Protein AF-0000000085007722 (afdb_homodimer)

Structure (mmCIF, N/CA/C/O backbone):
data_AF-0000000085007722-model_v1
#
loop_
_entity.id
_entity.type
_entity.pdbx_description
1 polymer 'Ankyrin repeat-containing domain protein'
#
loop_
_atom_site.group_PDB
_atom_site.id
_atom_site.type_symbol
_atom_site.label_atom_id
_atom_site.label_alt_id
_atom_site.label_comp_id
_atom_site.label_asym_id
_atom_site.label_entity_id
_atom_site.label_seq_id
_atom_site.pdbx_PDB_ins_code
_atom_site.Cartn_x
_atom_site.Cartn_y
_atom_site.Cartn_z
_atom_site.occupancy
_atom_site.B_iso_or_equiv
_atom_site.auth_seq_id
_atom_site.auth_comp_id
_atom_site.auth_asym_id
_atom_site.auth_atom_id
_atom_site.pdbx_PDB_model_num
ATOM 1 N N . MET A 1 1 ? -13.836 2.051 9.312 1 78.31 1 MET A N 1
ATOM 2 C CA . MET A 1 1 ? -14 0.935 10.242 1 78.31 1 MET A CA 1
ATOM 3 C C . MET A 1 1 ? -15.312 0.199 9.984 1 78.31 1 MET A C 1
ATOM 5 O O . MET A 1 1 ? -16.391 0.807 10 1 78.31 1 MET A O 1
ATOM 9 N N . GLU A 1 2 ? -15.094 -1.073 9.594 1 72 2 GLU A N 1
ATOM 10 C CA . GLU A 1 2 ? -16.281 -1.887 9.328 1 72 2 GLU A CA 1
ATOM 11 C C . GLU A 1 2 ? -16.984 -2.275 10.617 1 72 2 GLU A C 1
ATOM 13 O O . GLU A 1 2 ? -16.328 -2.518 11.641 1 72 2 GLU A O 1
ATOM 18 N N . GLU A 1 3 ? -18.312 -2.26 10.523 1 68.81 3 GLU A N 1
ATOM 19 C CA . GLU A 1 3 ? -19.109 -2.621 11.695 1 68.81 3 GLU A CA 1
ATOM 20 C C . GLU A 1 3 ? -18.75 -4.012 12.203 1 68.81 3 GLU A C 1
ATOM 22 O O . GLU A 1 3 ? -18.625 -4.953 11.414 1 68.81 3 GLU A O 1
ATOM 27 N N . GLY A 1 4 ? -18.516 -4.094 13.43 1 68 4 GLY A N 1
ATOM 28 C CA . GLY A 1 4 ? -18.266 -5.383 14.062 1 68 4 GLY A CA 1
ATOM 29 C C . GLY A 1 4 ? -16.812 -5.828 13.953 1 68 4 GLY A C 1
ATOM 30 O O . GLY A 1 4 ? -16.438 -6.875 14.477 1 68 4 GLY A O 1
ATOM 31 N N . LYS A 1 5 ? -16.078 -4.969 13.297 1 71.5 5 LYS A N 1
ATOM 32 C CA . LYS A 1 5 ? -14.672 -5.332 13.164 1 71.5 5 LYS A CA 1
ATOM 33 C C . LYS A 1 5 ? -13.797 -4.516 14.109 1 71.5 5 LYS A C 1
ATOM 35 O O . LYS A 1 5 ? -14.133 -3.383 14.453 1 71.5 5 LYS A O 1
ATOM 40 N N . THR A 1 6 ? -12.742 -5.121 14.57 1 72.5 6 THR A N 1
ATOM 41 C CA . THR A 1 6 ? -11.859 -4.457 15.523 1 72.5 6 THR A CA 1
ATOM 42 C C . THR A 1 6 ? -10.656 -3.84 14.82 1 72.5 6 THR A C 1
ATOM 44 O O . THR A 1 6 ? -9.969 -2.988 15.383 1 72.5 6 THR A O 1
ATOM 47 N N . GLU A 1 7 ? -10.516 -4.227 13.602 1 79.75 7 GLU A N 1
ATOM 48 C CA . GLU A 1 7 ? -9.336 -3.744 12.883 1 79.75 7 GLU A CA 1
ATOM 49 C C . GLU A 1 7 ? -9.734 -2.803 11.75 1 79.75 7 GLU A C 1
ATOM 51 O O . GLU A 1 7 ? -10.711 -3.051 11.039 1 79.75 7 GLU A O 1
ATOM 56 N N . PRO A 1 8 ? -9.016 -1.679 11.719 1 88.12 8 PRO A N 1
ATOM 57 C CA . PRO A 1 8 ? -9.289 -0.782 10.594 1 88.12 8 PRO A CA 1
ATOM 58 C C . PRO A 1 8 ? -8.875 -1.382 9.25 1 88.12 8 PRO A C 1
ATOM 60 O O . PRO A 1 8 ? -7.953 -2.195 9.188 1 88.12 8 PRO A O 1
ATOM 63 N N . ARG A 1 9 ? -9.625 -0.993 8.273 1 85.88 9 ARG A N 1
ATOM 64 C CA . ARG A 1 9 ? -9.32 -1.462 6.922 1 85.88 9 ARG A CA 1
ATOM 65 C C . ARG A 1 9 ? -9.164 -0.291 5.957 1 85.88 9 ARG A C 1
ATOM 67 O O . ARG A 1 9 ? -9.938 0.667 6.004 1 85.88 9 ARG A O 1
ATOM 74 N N . VAL A 1 10 ? -8.188 -0.376 5.168 1 88.75 10 VAL A N 1
ATOM 75 C CA . VAL A 1 10 ? -7.988 0.615 4.117 1 88.75 10 VAL A CA 1
ATOM 76 C C . VAL A 1 10 ? -8.836 0.249 2.898 1 88.75 10 VAL A C 1
ATOM 78 O O . VAL A 1 10 ? -8.812 -0.898 2.445 1 88.75 10 VAL A O 1
ATOM 81 N N . VAL A 1 11 ? -9.578 1.154 2.422 1 90.25 11 VAL A N 1
ATOM 82 C CA . VAL A 1 11 ? -10.422 0.914 1.251 1 90.25 11 VAL A CA 1
ATOM 83 C C . VAL A 1 11 ? -9.609 1.146 -0.022 1 90.25 11 VAL A C 1
ATOM 85 O O . VAL A 1 11 ? -8.977 2.193 -0.181 1 90.25 11 VAL A O 1
ATOM 88 N N . ILE A 1 12 ? -9.648 0.082 -0.866 1 89.69 12 ILE A N 1
ATOM 89 C CA . ILE A 1 12 ? -8.914 0.124 -2.129 1 89.69 12 ILE A CA 1
ATOM 90 C C . ILE A 1 12 ? -9.812 0.708 -3.221 1 89.69 12 ILE A C 1
ATOM 92 O O . ILE A 1 12 ? -11 0.396 -3.289 1 89.69 12 ILE A O 1
ATOM 96 N N . HIS A 1 13 ? -9.203 1.606 -4.004 1 88.19 13 HIS A N 1
ATOM 97 C CA . HIS A 1 13 ? -9.945 2.164 -5.129 1 88.19 13 HIS A CA 1
ATOM 98 C C . HIS A 1 13 ? -9.117 2.135 -6.406 1 88.19 13 HIS A C 1
ATOM 100 O O . HIS A 1 13 ? -7.91 1.89 -6.363 1 88.19 13 HIS A O 1
ATOM 106 N N . ASP A 1 14 ? -9.758 2.287 -7.547 1 87.25 14 ASP A N 1
ATOM 107 C CA . ASP A 1 14 ? -9.086 2.295 -8.844 1 87.25 14 ASP A CA 1
ATOM 108 C C . ASP A 1 14 ? -8.18 1.076 -9 1 87.25 14 ASP A C 1
ATOM 110 O O . ASP A 1 14 ? -8.586 -0.046 -8.688 1 87.25 14 ASP A O 1
ATOM 114 N N . TYR A 1 15 ? -7.043 1.247 -9.602 1 88.44 15 TYR A N 1
ATOM 115 C CA . TYR A 1 15 ? -6.145 0.115 -9.781 1 88.44 15 TYR A CA 1
ATOM 116 C C . TYR A 1 15 ? -5.273 -0.098 -8.555 1 88.44 15 TYR A C 1
ATOM 118 O O . TYR A 1 15 ? -4.109 0.306 -8.531 1 88.44 15 TYR A O 1
ATOM 126 N N . ASP A 1 16 ? -5.891 -0.654 -7.523 1 89.75 16 ASP A N 1
ATOM 127 C CA . ASP A 1 16 ? -5.211 -1.111 -6.312 1 89.75 16 ASP A CA 1
ATOM 128 C C . ASP A 1 16 ? -4.594 0.06 -5.555 1 89.75 16 ASP A C 1
ATOM 130 O O . ASP A 1 16 ? -3.529 -0.076 -4.949 1 89.75 16 ASP A O 1
ATOM 134 N N . LYS A 1 17 ? -5.293 1.211 -5.633 1 89.56 17 LYS A N 1
ATOM 135 C CA . LYS A 1 17 ? -4.785 2.391 -4.938 1 89.56 17 LYS A CA 1
ATOM 136 C C . LYS A 1 17 ? -5.34 2.477 -3.52 1 89.56 17 LYS A C 1
ATOM 138 O O . LYS A 1 17 ? -6.504 2.145 -3.281 1 89.56 17 LYS A O 1
ATOM 143 N N . ARG A 1 18 ? -4.473 3.029 -2.668 1 90.44 18 ARG A N 1
ATOM 144 C CA . ARG A 1 18 ? -4.848 3.193 -1.268 1 90.44 18 ARG A CA 1
ATOM 145 C C . ARG A 1 18 ? -4.945 4.668 -0.897 1 90.44 18 ARG A C 1
ATOM 147 O O . ARG A 1 18 ? -5.516 5.02 0.139 1 90.44 18 ARG A O 1
ATOM 154 N N . THR A 1 19 ? -4.305 5.434 -1.707 1 91.25 19 THR A N 1
ATOM 155 C CA . THR A 1 19 ? -4.266 6.875 -1.495 1 91.25 19 THR A CA 1
ATOM 156 C C . THR A 1 19 ? -4.496 7.621 -2.807 1 91.25 19 THR A C 1
ATOM 158 O O . THR A 1 19 ? -4.516 7.012 -3.877 1 91.25 19 THR A O 1
ATOM 161 N N . PHE A 1 20 ? -4.75 8.844 -2.742 1 90.94 20 PHE A N 1
ATOM 162 C CA . PHE A 1 20 ? -4.754 9.727 -3.898 1 90.94 20 PHE A CA 1
ATOM 163 C C . PHE A 1 20 ? -4.164 11.086 -3.535 1 90.94 20 PHE A C 1
ATOM 165 O O . PHE A 1 20 ? -4.215 11.5 -2.377 1 90.94 20 PHE A O 1
ATOM 172 N N . PRO A 1 21 ? -3.584 11.727 -4.477 1 89.56 21 PRO A N 1
ATOM 173 C CA . PRO A 1 21 ? -2.914 12.992 -4.18 1 89.56 21 PRO A CA 1
ATOM 174 C C . PRO A 1 21 ? -3.896 14.125 -3.889 1 89.56 21 PRO A C 1
ATOM 176 O O . PRO A 1 21 ? -5.016 14.125 -4.406 1 89.56 21 PRO A O 1
ATOM 179 N N . SER A 1 22 ? -3.463 15.016 -3.076 1 91.88 22 SER A N 1
ATOM 180 C CA . SER A 1 22 ? -4.258 16.203 -2.785 1 91.88 22 SER A CA 1
ATOM 181 C C . SER A 1 22 ? -4.09 17.266 -3.871 1 91.88 22 SER A C 1
ATOM 183 O O . SER A 1 22 ? -3.607 18.359 -3.604 1 91.88 22 SER A O 1
ATOM 185 N N . THR A 1 23 ? -4.516 16.891 -5.055 1 91.88 23 THR A N 1
ATOM 186 C CA . THR A 1 23 ? -4.336 17.766 -6.207 1 91.88 23 THR A CA 1
ATOM 187 C C . THR A 1 23 ? -5.637 17.906 -6.992 1 91.88 23 THR A C 1
ATOM 189 O O . THR A 1 23 ? -6.574 17.125 -6.793 1 91.88 23 THR A O 1
ATOM 192 N N . PHE A 1 24 ? -5.637 18.938 -7.848 1 92.75 24 PHE A N 1
ATOM 193 C CA . PHE A 1 24 ? -6.789 19.234 -8.688 1 92.75 24 PHE A CA 1
ATOM 194 C C . PHE A 1 24 ? -6.348 19.641 -10.094 1 92.75 24 PHE A C 1
ATOM 196 O O . PHE A 1 24 ? -5.402 20.406 -10.25 1 92.75 24 PHE A O 1
ATOM 203 N N . SER A 1 25 ? -6.941 19.016 -11.062 1 89.88 25 SER A N 1
ATOM 204 C CA . SER A 1 25 ? -6.801 19.438 -12.453 1 89.88 25 SER A CA 1
ATOM 205 C C . SER A 1 25 ? -8.125 19.922 -13.016 1 89.88 25 SER A C 1
ATOM 207 O O . SER A 1 25 ? -9.102 19.172 -13.086 1 89.88 25 SER A O 1
ATOM 209 N N . ILE A 1 26 ? -8.133 21.188 -13.453 1 92.31 26 ILE A N 1
ATOM 210 C CA . ILE A 1 26 ? -9.375 21.797 -13.891 1 92.31 26 ILE A CA 1
ATOM 211 C C . ILE A 1 26 ? -9.25 22.234 -15.352 1 92.31 26 ILE A C 1
ATOM 213 O O . ILE A 1 26 ? -8.305 22.938 -15.719 1 92.31 26 ILE A O 1
ATOM 217 N N . ARG A 1 27 ? -10.078 21.797 -16.172 1 87.88 27 ARG A N 1
ATOM 218 C CA . ARG A 1 27 ? -10.211 22.203 -17.562 1 87.88 27 ARG A CA 1
ATOM 219 C C . ARG A 1 27 ? -11.648 22.578 -17.891 1 87.88 27 ARG A C 1
ATOM 221 O O . ARG A 1 27 ? -12.516 21.719 -17.984 1 87.88 27 ARG A O 1
ATOM 228 N N . GLY A 1 28 ? -11.82 23.812 -18.125 1 87.62 28 GLY A N 1
ATOM 229 C CA . GLY A 1 28 ? -13.195 24.266 -18.281 1 87.62 28 GLY A CA 1
ATOM 230 C C . GLY A 1 28 ? -14.047 24 -17.047 1 87.62 28 GLY A C 1
ATOM 231 O O . GLY A 1 28 ? -13.688 24.391 -15.938 1 87.62 28 GLY A O 1
ATOM 232 N N . ASP A 1 29 ? -15.086 23.172 -17.234 1 88 29 ASP A N 1
ATOM 233 C CA . ASP A 1 29 ? -15.992 22.875 -16.125 1 88 29 ASP A CA 1
ATOM 234 C C . ASP A 1 29 ? -15.727 21.484 -15.555 1 88 29 ASP A C 1
ATOM 236 O O . ASP A 1 29 ? -16.469 21.016 -14.68 1 88 29 ASP A O 1
ATOM 240 N N . ILE A 1 30 ? -14.695 20.953 -16.031 1 88.75 30 ILE A N 1
ATOM 241 C CA . ILE A 1 30 ? -14.383 19.594 -15.586 1 88.75 30 ILE A CA 1
ATOM 242 C C . ILE A 1 30 ? -13.305 19.625 -14.508 1 88.75 30 ILE A C 1
ATOM 244 O O . ILE A 1 30 ? -12.203 20.141 -14.734 1 88.75 30 ILE A O 1
ATOM 248 N N . TRP A 1 31 ? -13.711 19.125 -13.352 1 93.31 31 TRP A N 1
ATOM 249 C CA . TRP A 1 31 ? -12.797 19.078 -12.219 1 93.31 31 TRP A CA 1
ATOM 250 C C . TRP A 1 31 ? -12.344 17.656 -11.945 1 93.31 31 TRP A C 1
ATOM 252 O O . TRP A 1 31 ? -13.164 16.781 -11.625 1 93.31 31 TRP A O 1
ATOM 262 N N . LYS A 1 32 ? -11.062 17.391 -12.062 1 90.38 32 LYS A N 1
ATOM 263 C CA . LYS A 1 32 ? -10.477 16.125 -11.656 1 90.38 32 LYS A CA 1
ATOM 264 C C . LYS A 1 32 ? -9.805 16.234 -10.289 1 90.38 32 LYS A C 1
ATOM 266 O O . LYS A 1 32 ? -8.883 17.031 -10.109 1 90.38 32 LYS A O 1
ATOM 271 N N . VAL A 1 33 ? -10.273 15.484 -9.398 1 93.88 33 VAL A N 1
ATOM 272 C CA . VAL A 1 33 ? -9.828 15.594 -8.008 1 93.88 33 VAL A CA 1
ATOM 273 C C . VAL A 1 33 ? -8.969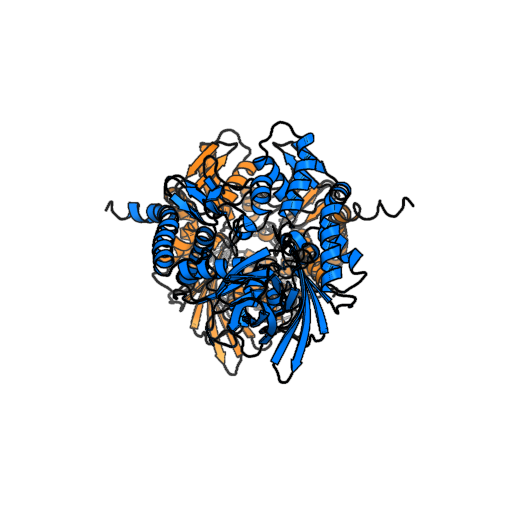 14.383 -7.652 1 93.88 33 VAL A C 1
ATOM 275 O O . VAL A 1 33 ? -9.445 13.25 -7.652 1 93.88 33 VAL A O 1
ATOM 278 N N . GLY A 1 34 ? -7.691 14.633 -7.336 1 91.5 34 GLY A N 1
ATOM 279 C CA . GLY A 1 34 ? -6.789 13.602 -6.852 1 91.5 34 GLY A CA 1
ATOM 280 C C . GLY A 1 34 ? -6.402 12.594 -7.922 1 91.5 34 GLY A C 1
ATOM 281 O O . GLY A 1 34 ? -6.129 11.43 -7.617 1 91.5 34 GLY A O 1
ATOM 282 N N . GLU A 1 35 ? -6.398 12.961 -9.125 1 84.38 35 GLU A N 1
ATOM 283 C CA . GLU A 1 35 ? -6.137 12.016 -10.211 1 84.38 35 GLU A CA 1
ATOM 284 C C . GLU A 1 35 ? -4.699 12.133 -10.711 1 84.38 35 GLU A C 1
ATOM 286 O O . GLU A 1 35 ? -4.121 11.156 -11.188 1 84.38 35 GLU A O 1
ATOM 291 N N . HIS A 1 36 ? -4.188 13.328 -10.617 1 77.56 36 HIS A N 1
ATOM 292 C CA . HIS A 1 36 ? -2.855 13.586 -11.148 1 77.56 36 HIS A CA 1
ATOM 293 C C . HIS A 1 36 ? -1.899 14.047 -10.055 1 77.56 36 HIS A C 1
ATOM 295 O O . HIS A 1 36 ? -2.314 14.711 -9.102 1 77.56 36 HIS A O 1
ATOM 301 N N . ASP A 1 37 ? -0.678 13.562 -10.273 1 74.25 37 ASP A N 1
ATOM 302 C CA . ASP A 1 37 ? 0.331 14.07 -9.344 1 74.25 37 ASP A CA 1
ATOM 303 C C . ASP A 1 37 ? 1.169 15.172 -9.992 1 74.25 37 ASP A C 1
ATOM 305 O O . ASP A 1 37 ? 0.987 15.484 -11.172 1 74.25 37 ASP A O 1
ATOM 309 N N . ILE A 1 38 ? 1.855 15.812 -9.18 1 65.06 38 ILE A N 1
ATOM 310 C CA . ILE A 1 38 ? 2.635 16.969 -9.602 1 65.06 38 ILE A CA 1
ATOM 311 C C . ILE A 1 38 ? 3.574 16.562 -10.742 1 65.06 38 ILE A C 1
ATOM 313 O O . ILE A 1 38 ? 3.922 17.391 -11.586 1 65.06 38 ILE A O 1
ATOM 317 N N . THR A 1 39 ? 3.883 15.234 -10.82 1 62.97 39 THR A N 1
ATOM 318 C CA . THR A 1 39 ? 4.848 14.75 -11.805 1 62.97 39 THR A CA 1
ATOM 319 C C . THR A 1 39 ? 4.152 14.375 -13.109 1 62.97 39 THR A C 1
ATOM 321 O O . THR A 1 39 ? 4.801 14.258 -14.156 1 62.97 39 THR A O 1
ATOM 324 N N . ASN A 1 40 ? 2.912 14.141 -13.008 1 64.12 40 ASN A N 1
ATOM 325 C CA . ASN A 1 40 ? 2.205 13.562 -14.141 1 64.12 40 ASN A CA 1
ATOM 326 C C . ASN A 1 40 ? 0.87 14.258 -14.391 1 64.12 40 ASN A C 1
ATOM 328 O O . ASN A 1 40 ? -0.18 13.609 -14.383 1 64.12 40 ASN A O 1
ATOM 332 N N . HIS A 1 41 ? 0.922 15.586 -14.516 1 65.38 41 HIS A N 1
ATOM 333 C CA . HIS A 1 41 ? -0.333 16.266 -14.836 1 65.38 41 HIS A CA 1
ATOM 334 C C . HIS A 1 41 ? -0.341 16.75 -16.281 1 65.38 41 HIS A C 1
ATOM 336 O O . HIS A 1 41 ? 0.716 17.031 -16.859 1 65.38 41 HIS A O 1
ATOM 342 N N . PRO A 1 42 ? -1.561 16.656 -16.875 1 64.88 42 PRO A N 1
ATOM 343 C CA . PRO A 1 42 ? -1.667 17.094 -18.281 1 64.88 42 PRO A CA 1
ATOM 344 C C . PRO A 1 42 ? -1.246 18.547 -18.469 1 64.88 42 PRO A C 1
ATOM 346 O O . PRO A 1 42 ? -1.293 19.328 -17.516 1 64.88 42 PRO A O 1
ATOM 349 N N . ASP A 1 43 ? -0.927 18.672 -19.688 1 66.75 43 ASP A N 1
ATOM 350 C CA . ASP A 1 43 ? -0.625 20.047 -20.078 1 66.75 43 ASP A CA 1
ATOM 351 C C . ASP A 1 43 ? -1.906 20.859 -20.266 1 66.75 43 ASP A C 1
ATOM 353 O O . ASP A 1 43 ? -2.967 20.297 -20.547 1 66.75 43 ASP A O 1
ATOM 357 N N . HIS A 1 44 ? -1.874 22.141 -19.984 1 74.25 44 HIS A N 1
ATOM 358 C CA . HIS A 1 44 ? -2.926 23.094 -20.312 1 74.25 44 HIS A CA 1
ATOM 359 C C . HIS A 1 44 ? -4.082 23 -19.328 1 74.25 44 HIS A C 1
ATOM 361 O O . HIS A 1 44 ? -5.25 23.062 -19.719 1 74.25 44 HIS A O 1
ATOM 367 N N . VAL A 1 45 ? -3.879 22.484 -18.203 1 81.19 45 VAL A N 1
ATOM 368 C CA . VAL A 1 45 ? -4.887 22.516 -17.156 1 81.19 45 VAL A CA 1
ATOM 369 C C . VAL A 1 45 ? -4.445 23.469 -16.047 1 81.19 45 VAL A C 1
ATOM 371 O O . VAL A 1 45 ? -3.264 23.797 -15.938 1 81.19 45 VAL A O 1
ATOM 374 N N . GLN A 1 46 ? -5.484 23.969 -15.398 1 89.25 46 GLN A N 1
ATOM 375 C CA . GLN A 1 46 ? -5.168 24.609 -14.125 1 89.25 46 GLN A CA 1
ATOM 376 C C . GLN A 1 46 ? -4.902 23.562 -13.039 1 89.25 46 GLN A C 1
ATOM 378 O O . GLN A 1 46 ? -5.789 22.781 -12.703 1 89.25 46 GLN A O 1
ATOM 383 N N . PHE A 1 47 ? -3.713 23.516 -12.609 1 87.69 47 PHE A N 1
ATOM 384 C CA . PHE A 1 47 ? -3.289 22.484 -11.656 1 87.69 47 PHE A CA 1
ATOM 385 C C . PHE A 1 47 ? -3.096 23.094 -10.266 1 87.69 47 PHE A C 1
ATOM 387 O O . PHE A 1 47 ? -2.357 24.062 -10.102 1 87.69 47 PHE A O 1
ATOM 394 N N . ILE A 1 48 ? -3.838 22.625 -9.273 1 91.88 48 ILE A N 1
ATOM 395 C CA . ILE A 1 48 ? -3.785 23.125 -7.898 1 91.88 48 ILE A CA 1
ATOM 396 C C . ILE A 1 48 ? -3.225 22.031 -6.98 1 91.88 48 ILE A C 1
ATOM 398 O O . ILE A 1 48 ? -3.633 20.875 -7.055 1 91.88 48 ILE A O 1
ATOM 402 N N . HIS A 1 49 ? -2.268 22.406 -6.184 1 87.62 49 HIS A N 1
ATOM 403 C CA . HIS A 1 49 ? -1.636 21.5 -5.238 1 87.62 49 HIS A CA 1
ATOM 404 C C . HIS A 1 49 ? -1.302 22.203 -3.928 1 87.62 49 HIS A C 1
ATOM 406 O O . HIS A 1 49 ? -1.45 23.422 -3.822 1 87.62 49 HIS A O 1
ATOM 412 N N . ASP A 1 50 ? -0.977 21.516 -2.867 1 87.75 50 ASP A N 1
ATOM 413 C CA . ASP A 1 50 ? -0.477 22 -1.584 1 87.75 50 ASP A CA 1
ATOM 414 C C . ASP A 1 50 ? -1.483 22.938 -0.919 1 87.75 50 ASP A C 1
ATOM 416 O O . ASP A 1 50 ? -1.1 23.938 -0.315 1 87.75 50 ASP A O 1
ATOM 420 N N . VAL A 1 51 ? -2.744 22.641 -1.057 1 91.56 51 VAL A N 1
ATOM 421 C CA . VAL A 1 51 ? -3.816 23.469 -0.513 1 91.56 51 VAL A CA 1
ATOM 422 C C . VAL A 1 51 ? -3.762 23.453 1.013 1 91.56 51 VAL A C 1
ATOM 424 O O . VAL A 1 51 ? -4.098 24.453 1.665 1 91.56 51 VAL A O 1
ATOM 427 N N . LYS A 1 52 ? -3.285 22.375 1.543 1 89.06 52 LYS A N 1
ATOM 428 C CA . LYS A 1 52 ? -3.193 22.219 2.992 1 89.06 52 LYS A CA 1
ATOM 429 C C . LYS A 1 52 ? -2.307 23.297 3.602 1 89.06 52 LYS A C 1
ATOM 431 O O . LYS A 1 52 ? -2.557 23.766 4.719 1 89.06 52 LYS A O 1
ATOM 436 N N . ARG A 1 53 ? -1.436 23.797 2.912 1 85.81 53 ARG A N 1
ATOM 437 C CA . ARG A 1 53 ? -0.466 24.766 3.412 1 85.81 53 ARG A CA 1
ATOM 438 C C . ARG A 1 53 ? -1.092 26.141 3.537 1 85.81 53 ARG A C 1
ATOM 440 O O . ARG A 1 53 ? -0.545 27.016 4.211 1 85.81 53 ARG A O 1
ATOM 447 N N . ILE A 1 54 ? -2.189 26.328 2.875 1 89.5 54 ILE A N 1
ATOM 448 C CA . ILE A 1 54 ? -2.768 27.656 2.9 1 89.5 54 ILE A CA 1
ATOM 449 C C . ILE A 1 54 ? -4.113 27.625 3.617 1 89.5 54 ILE A C 1
ATOM 451 O O . ILE A 1 54 ? -4.688 28.672 3.924 1 89.5 54 ILE A O 1
ATOM 455 N N . LEU A 1 55 ? -4.57 26.469 3.91 1 92.12 55 LEU A N 1
ATOM 456 C CA . LEU A 1 55 ? -5.871 26.281 4.539 1 92.12 55 LEU A CA 1
ATOM 457 C C . LEU A 1 55 ? -5.973 27.078 5.84 1 92.12 55 LEU A C 1
ATOM 459 O O . LEU A 1 55 ? -5.109 26.953 6.711 1 92.12 55 LEU A O 1
ATOM 463 N N . GLY A 1 56 ? -7.016 27.891 5.965 1 90.56 56 GLY A N 1
ATOM 464 C CA . GLY A 1 56 ? -7.328 28.609 7.195 1 90.56 56 GLY A CA 1
ATOM 465 C C . GLY A 1 56 ? -6.391 29.781 7.457 1 90.56 56 GLY A C 1
ATOM 466 O O . GLY A 1 56 ? -6.535 30.484 8.461 1 90.56 56 GLY A O 1
ATOM 467 N N . ARG A 1 57 ? -5.504 29.984 6.555 1 88.5 57 ARG A N 1
ATOM 468 C CA . ARG A 1 57 ? -4.566 31.078 6.75 1 88.5 57 ARG A CA 1
ATOM 469 C C . ARG A 1 57 ? -5.117 32.375 6.168 1 88.5 57 ARG A C 1
ATOM 471 O O . ARG A 1 57 ? -6.004 32.344 5.312 1 88.5 57 ARG A O 1
ATOM 478 N N . ASN A 1 58 ? -4.523 33.438 6.688 1 88.38 58 ASN A N 1
ATOM 479 C CA . ASN A 1 58 ? -4.91 34.781 6.273 1 88.38 58 ASN A CA 1
ATOM 480 C C . ASN A 1 58 ? -3.705 35.719 6.219 1 88.38 58 ASN A C 1
ATOM 482 O O . ASN A 1 58 ? -2.646 35.406 6.77 1 88.38 58 ASN A O 1
ATOM 486 N N . SER A 1 59 ? -3.879 36.812 5.469 1 83.56 59 SER A N 1
ATOM 487 C CA . SER A 1 59 ? -2.785 37.781 5.301 1 83.56 59 SER A CA 1
ATOM 488 C C . SER A 1 59 ? -2.23 38.219 6.648 1 83.56 59 SER A C 1
ATOM 490 O O . SER A 1 59 ? -1.079 38.656 6.738 1 83.56 59 SER A O 1
ATOM 492 N N . ARG A 1 60 ? -2.979 38.156 7.652 1 75.25 60 ARG A N 1
ATOM 493 C CA . ARG A 1 60 ? -2.561 38.594 8.984 1 75.25 60 ARG A CA 1
ATOM 494 C C . ARG A 1 60 ? -1.464 37.656 9.531 1 75.25 60 ARG A C 1
ATOM 496 O O . ARG A 1 60 ? -0.788 38.031 10.5 1 75.25 60 ARG A O 1
ATOM 503 N N . ASP A 1 61 ? -1.308 36.531 8.961 1 75.56 61 ASP A N 1
ATOM 504 C CA . ASP A 1 61 ? -0.265 35.594 9.359 1 75.56 61 ASP A CA 1
ATOM 505 C C . ASP A 1 61 ? 1.12 36.125 8.992 1 75.56 61 ASP A C 1
ATOM 507 O O . ASP A 1 61 ? 2.129 35.656 9.523 1 75.56 61 ASP A O 1
ATOM 511 N N . GLY A 1 62 ? 1.277 37.094 8.227 1 73.62 62 GLY A N 1
ATOM 512 C CA . GLY A 1 62 ? 2.498 37.781 7.855 1 73.62 62 GLY A CA 1
ATOM 513 C C . GLY A 1 62 ? 3.33 37.031 6.836 1 73.62 62 GLY A C 1
ATOM 514 O O . GLY A 1 62 ? 4.191 37.594 6.176 1 73.62 62 GLY A O 1
ATOM 515 N N . ARG A 1 63 ? 3.096 35.75 6.656 1 81.25 63 ARG A N 1
ATOM 516 C CA . ARG A 1 63 ? 3.953 34.969 5.773 1 81.25 63 ARG A CA 1
ATOM 517 C C . ARG A 1 63 ? 3.16 34.406 4.602 1 81.25 63 ARG A C 1
ATOM 519 O O . ARG A 1 63 ? 3.74 33.906 3.645 1 81.25 63 ARG A O 1
ATOM 526 N N . LEU A 1 64 ? 1.972 34.562 4.586 1 88.06 64 LEU A N 1
ATOM 527 C CA . LEU A 1 64 ? 1.103 33.875 3.635 1 88.06 64 LEU A CA 1
ATOM 528 C C . LEU A 1 64 ? 1.435 34.281 2.205 1 88.06 64 LEU A C 1
ATOM 530 O O . LEU A 1 64 ? 1.59 33.438 1.33 1 88.06 64 LEU A O 1
ATOM 534 N N . GLU A 1 65 ? 1.608 35.562 1.956 1 88.5 65 GLU A N 1
ATOM 535 C CA . GLU A 1 65 ? 1.896 36.062 0.612 1 88.5 65 GLU A CA 1
ATOM 536 C C . GLU A 1 65 ? 3.234 35.531 0.105 1 88.5 65 GLU A C 1
ATOM 538 O O . GLU A 1 65 ? 3.348 35.125 -1.053 1 88.5 65 GLU A O 1
ATOM 543 N N . ALA A 1 66 ? 4.129 35.562 0.974 1 86.12 66 ALA A N 1
ATOM 544 C CA . ALA A 1 66 ? 5.453 35.062 0.621 1 86.12 66 ALA A CA 1
ATOM 545 C C . ALA A 1 66 ? 5.414 33.562 0.338 1 86.12 66 ALA A C 1
ATOM 547 O O . ALA A 1 66 ? 6.082 33.094 -0.577 1 86.12 66 ALA A O 1
ATOM 548 N N . ASP A 1 67 ? 4.703 32.875 1.081 1 85 67 ASP A N 1
ATOM 549 C CA . ASP A 1 67 ? 4.59 31.438 0.917 1 85 67 ASP A CA 1
ATOM 550 C C . ASP A 1 67 ? 3.912 31.094 -0.406 1 85 67 ASP A C 1
ATOM 552 O O . ASP A 1 67 ? 4.344 30.172 -1.105 1 85 67 ASP A O 1
ATOM 556 N N . ILE A 1 68 ? 2.871 31.766 -0.746 1 88.69 68 ILE A N 1
ATOM 557 C CA . ILE A 1 68 ? 2.152 31.547 -1.997 1 88.69 68 ILE A CA 1
ATOM 558 C C . ILE A 1 68 ? 3.102 31.734 -3.178 1 88.69 68 ILE A C 1
ATOM 560 O O . ILE A 1 68 ? 3.107 30.938 -4.113 1 88.69 68 ILE A O 1
ATOM 564 N N . LYS A 1 69 ? 3.924 32.75 -3.088 1 85.88 69 LYS A N 1
ATOM 565 C CA . LYS A 1 69 ? 4.895 33.031 -4.145 1 85.88 69 LYS A CA 1
ATOM 566 C C . LYS A 1 69 ? 5.992 31.969 -4.172 1 85.88 69 LYS A C 1
ATOM 568 O O . LYS A 1 69 ? 6.352 31.469 -5.238 1 85.88 69 LYS A O 1
ATOM 573 N N . LYS A 1 70 ? 6.43 31.688 -3.021 1 78.44 70 LYS A N 1
ATOM 574 C CA . LYS A 1 70 ? 7.523 30.734 -2.889 1 78.44 70 LYS A CA 1
ATOM 575 C C . LYS A 1 70 ? 7.141 29.375 -3.469 1 78.44 70 LYS A C 1
ATOM 577 O O . LYS A 1 70 ? 7.957 28.719 -4.125 1 78.44 70 LYS A O 1
ATOM 582 N N . TRP A 1 71 ? 5.973 29 -3.266 1 78.25 71 TRP A N 1
ATOM 583 C CA . TRP A 1 71 ? 5.559 27.656 -3.686 1 78.25 71 TRP A CA 1
ATOM 584 C C . TRP A 1 71 ? 4.785 27.719 -4.996 1 78.25 71 TRP A C 1
ATOM 586 O O . TRP A 1 71 ? 4.246 26.703 -5.453 1 78.25 71 TRP A O 1
ATOM 596 N N . ASN A 1 72 ? 4.723 28.812 -5.637 1 80.75 72 ASN A N 1
ATOM 597 C CA . ASN A 1 72 ? 4.074 29.047 -6.922 1 80.75 72 ASN A CA 1
ATOM 598 C C . ASN A 1 72 ? 2.65 28.5 -6.934 1 80.75 72 ASN A C 1
ATOM 600 O O . ASN A 1 72 ? 2.291 27.703 -7.812 1 80.75 72 ASN A O 1
ATOM 604 N N . LEU A 1 73 ? 1.936 28.859 -5.934 1 86.69 73 LEU A N 1
ATOM 605 C CA . LEU A 1 73 ? 0.55 28.422 -5.824 1 86.69 73 LEU A CA 1
ATOM 606 C C . LEU A 1 73 ? -0.386 29.375 -6.551 1 86.69 73 LEU A C 1
ATOM 608 O O . LEU A 1 73 ? -0.173 30.594 -6.539 1 86.69 73 LEU A O 1
ATOM 612 N N . PRO A 1 74 ? -1.403 28.812 -7.215 1 89.69 74 PRO A N 1
ATOM 613 C CA . PRO A 1 74 ? -2.326 29.672 -7.961 1 89.69 74 PRO A CA 1
ATOM 614 C C . PRO A 1 74 ? -3.389 30.312 -7.074 1 89.69 74 PRO A C 1
ATOM 616 O O . PRO A 1 74 ? -4.582 30.234 -7.375 1 89.69 74 PRO A O 1
ATOM 619 N N . PHE A 1 75 ? -2.938 31 -6.031 1 94.25 75 PHE A N 1
ATOM 620 C CA . PHE A 1 75 ? -3.84 31.656 -5.094 1 94.25 75 PHE A CA 1
ATOM 621 C C . PHE A 1 75 ? -3.531 33.156 -5 1 94.25 75 PHE A C 1
ATOM 623 O O . PHE A 1 75 ? -2.377 33.562 -5.148 1 94.25 75 PHE A O 1
ATOM 630 N N . GLU A 1 76 ? -4.523 33.875 -4.836 1 93.94 76 GLU A N 1
ATOM 631 C CA . GLU A 1 76 ? -4.453 35.312 -4.531 1 93.94 76 GLU A CA 1
ATOM 632 C C . GLU A 1 76 ? -5.27 35.625 -3.285 1 93.94 76 GLU A C 1
ATOM 634 O O . GLU A 1 76 ? -5.969 34.781 -2.746 1 93.94 76 GLU A O 1
ATOM 639 N N . LEU A 1 77 ? -5.121 36.812 -2.799 1 93.38 77 LEU A N 1
ATOM 640 C CA . LEU A 1 77 ? -5.816 37.188 -1.581 1 93.38 77 LEU A CA 1
ATOM 641 C C . LEU A 1 77 ? -7 38.094 -1.905 1 93.38 77 LEU A C 1
ATOM 643 O O . LEU A 1 77 ? -6.914 38.969 -2.789 1 93.38 77 LEU A O 1
ATOM 647 N N . ASP A 1 78 ? -8.078 37.875 -1.263 1 90.88 78 ASP A N 1
ATOM 648 C CA . ASP A 1 78 ? -9.219 38.781 -1.421 1 90.88 78 ASP A CA 1
ATOM 649 C C . ASP A 1 78 ? -9.078 40 -0.536 1 90.88 78 ASP A C 1
ATOM 651 O O . ASP A 1 78 ? -8.023 40.219 0.069 1 90.88 78 ASP A O 1
ATOM 655 N N . ASP A 1 79 ? -10.125 40.75 -0.461 1 88.31 79 ASP A N 1
ATOM 656 C CA . ASP A 1 79 ? -10.07 42.031 0.256 1 88.31 79 ASP A CA 1
ATOM 657 C C . ASP A 1 79 ? -9.93 41.812 1.76 1 88.31 79 ASP A C 1
ATOM 659 O O . ASP A 1 79 ? -9.367 42.656 2.467 1 88.31 79 ASP A O 1
ATOM 663 N N . ASP A 1 80 ? -10.336 40.688 2.15 1 84.81 80 ASP A N 1
ATOM 664 C CA . ASP A 1 80 ? -10.266 40.375 3.574 1 84.81 80 ASP A CA 1
ATOM 665 C C . ASP A 1 80 ? -8.984 39.625 3.914 1 84.81 80 ASP A C 1
ATOM 667 O O . ASP A 1 80 ? -8.75 39.25 5.07 1 84.81 80 ASP A O 1
ATOM 671 N N . GLY A 1 81 ? -8.188 39.312 2.934 1 88.62 81 GLY A N 1
ATOM 672 C CA . GLY A 1 81 ? -6.887 38.688 3.145 1 88.62 81 GLY A CA 1
ATOM 673 C C . GLY A 1 81 ? -6.93 37.188 3.07 1 88.62 81 GLY A C 1
ATOM 674 O O . GLY A 1 81 ? -5.953 36.5 3.408 1 88.62 81 GLY A O 1
ATOM 675 N N . ASN A 1 82 ? -8.086 36.688 2.695 1 90.12 82 ASN A N 1
ATOM 676 C CA . ASN A 1 82 ? -8.203 35.25 2.572 1 90.12 82 ASN A CA 1
ATOM 677 C C . ASN A 1 82 ? -7.75 34.75 1.201 1 90.12 82 ASN A C 1
ATOM 679 O O . ASN A 1 82 ? -8.016 35.406 0.187 1 90.12 82 ASN A O 1
ATOM 683 N N . PRO A 1 83 ? -7.086 33.656 1.188 1 94.06 83 PRO A N 1
ATOM 684 C CA . PRO A 1 83 ? -6.641 33.125 -0.106 1 94.06 83 PRO A CA 1
ATOM 685 C C . PRO A 1 83 ? -7.773 32.469 -0.904 1 94.06 83 PRO A C 1
ATOM 687 O O . PRO A 1 83 ? -8.648 31.828 -0.327 1 94.06 83 PRO A O 1
ATOM 690 N N . PHE A 1 84 ? -7.773 32.75 -2.188 1 94.62 84 PHE A N 1
ATOM 691 C CA . PHE A 1 84 ? -8.703 32.094 -3.107 1 94.62 84 PHE A CA 1
ATOM 692 C C . PHE A 1 84 ? -8.039 31.844 -4.457 1 94.62 84 PHE A C 1
ATOM 694 O O . PHE A 1 84 ? -7.047 32.469 -4.797 1 94.62 84 PHE A O 1
ATOM 701 N N . CYS A 1 85 ? -8.555 30.844 -5.141 1 95.38 85 CYS A N 1
ATOM 702 C CA . CYS A 1 85 ? -8.156 30.547 -6.508 1 95.38 85 CYS A CA 1
ATOM 703 C C . CYS A 1 85 ? -9.234 30.953 -7.5 1 95.38 85 CYS A C 1
ATOM 705 O O . CYS A 1 85 ? -10.414 30.656 -7.301 1 95.38 85 CYS A O 1
ATOM 707 N N . ARG A 1 86 ? -8.766 31.625 -8.539 1 94.62 86 ARG A N 1
ATOM 708 C CA . ARG A 1 86 ? -9.719 31.984 -9.594 1 94.62 86 ARG A CA 1
ATOM 709 C C . ARG A 1 86 ? -9.883 30.844 -10.586 1 94.62 86 ARG A C 1
ATOM 711 O O . ARG A 1 86 ? -8.906 30.406 -11.211 1 94.62 86 ARG A O 1
ATOM 718 N N . VAL A 1 87 ? -11.07 30.359 -10.695 1 94 87 VAL A N 1
ATOM 719 C CA . VAL A 1 87 ? -11.422 29.328 -11.672 1 94 87 VAL A CA 1
ATOM 720 C C . VAL A 1 87 ? -12.57 29.828 -12.555 1 94 87 VAL A C 1
ATOM 722 O O . VAL A 1 87 ? -13.727 29.812 -12.133 1 94 87 VAL A O 1
ATOM 725 N N . GLY A 1 88 ? -12.195 30.125 -13.797 1 89.44 88 GLY A N 1
ATOM 726 C CA . GLY A 1 88 ? -13.195 30.812 -14.594 1 89.44 88 GLY A CA 1
ATOM 727 C C . GLY A 1 88 ? -13.672 32.125 -13.977 1 89.44 88 GLY A C 1
ATOM 728 O O . GLY A 1 88 ? -12.867 33 -13.672 1 89.44 88 GLY A O 1
ATOM 729 N N . ASN A 1 89 ? -14.945 32.125 -13.664 1 89.12 89 ASN A N 1
ATOM 730 C CA . ASN A 1 89 ? -15.523 33.344 -13.086 1 89.12 89 ASN A CA 1
ATOM 731 C C . ASN A 1 89 ? -15.789 33.156 -11.594 1 89.12 89 ASN A C 1
ATOM 733 O O . ASN A 1 89 ? -16.438 34.031 -10.977 1 89.12 89 ASN A O 1
ATOM 737 N N . GLU A 1 90 ? -15.211 32.156 -11.086 1 91.81 90 GLU A N 1
ATOM 738 C CA . GLU A 1 90 ? -15.477 31.891 -9.68 1 91.81 90 GLU A CA 1
ATOM 739 C C . GLU A 1 90 ? -14.211 32.031 -8.836 1 91.81 90 GLU A C 1
ATOM 741 O O . GLU A 1 90 ? -13.102 31.859 -9.336 1 91.81 90 GLU A O 1
ATOM 746 N N . GLN A 1 91 ? -14.508 32.469 -7.602 1 94.12 91 GLN A N 1
ATOM 747 C CA . GLN A 1 91 ? -13.469 32.438 -6.574 1 94.12 91 GLN A CA 1
ATOM 748 C C . GLN A 1 91 ? -13.641 31.234 -5.652 1 94.12 91 GLN A C 1
ATOM 750 O O . GLN A 1 91 ? -14.656 31.109 -4.969 1 94.12 91 GLN A O 1
ATOM 755 N N . VAL A 1 92 ? -12.656 30.391 -5.688 1 95.62 92 VAL A N 1
ATOM 756 C CA . VAL A 1 92 ? -12.75 29.156 -4.91 1 95.62 92 VAL A CA 1
ATOM 757 C C . VAL A 1 92 ? -11.773 29.219 -3.732 1 95.62 92 VAL A C 1
ATOM 759 O O . VAL A 1 92 ? -10.578 29.422 -3.922 1 95.62 92 VAL A O 1
ATOM 762 N N . ARG A 1 93 ? -12.281 29.016 -2.566 1 94.06 93 ARG A N 1
ATOM 763 C CA . ARG A 1 93 ? -11.469 29.094 -1.355 1 94.06 93 ARG A CA 1
ATOM 764 C C . ARG A 1 93 ? -10.75 27.781 -1.092 1 94.06 93 ARG A C 1
ATOM 766 O O . ARG A 1 93 ? -11.133 26.734 -1.631 1 94.06 93 ARG A O 1
ATOM 773 N N . ALA A 1 94 ? -9.742 27.859 -0.229 1 94.38 94 ALA A N 1
ATOM 774 C CA . ALA A 1 94 ? -8.945 26.688 0.101 1 94.38 94 ALA A CA 1
ATOM 775 C C . ALA A 1 94 ? -9.805 25.594 0.725 1 94.38 94 ALA A C 1
ATOM 777 O O . ALA A 1 94 ? -9.625 24.406 0.425 1 94.38 94 ALA A O 1
ATOM 778 N N . CYS A 1 95 ? -10.719 25.984 1.613 1 95.44 95 CYS A N 1
ATOM 779 C CA . CYS A 1 95 ? -11.555 25 2.297 1 95.44 95 CYS A CA 1
ATOM 780 C C . CYS A 1 95 ? -12.453 24.266 1.31 1 95.44 95 CYS A C 1
ATOM 782 O O . CYS A 1 95 ? -12.797 23.109 1.518 1 95.44 95 CYS A O 1
ATOM 784 N N . GLU A 1 96 ? -12.812 24.922 0.231 1 96.44 96 GLU A N 1
ATOM 785 C CA . GLU A 1 96 ? -13.617 24.281 -0.801 1 96.44 96 GLU A CA 1
ATOM 786 C C . GLU A 1 96 ? -12.836 23.188 -1.518 1 96.44 96 GLU A C 1
ATOM 788 O O . GLU A 1 96 ? -13.391 22.141 -1.87 1 96.44 96 GLU A O 1
ATOM 793 N N . PHE A 1 97 ? -11.586 23.422 -1.758 1 97.06 97 PHE A N 1
ATOM 794 C CA . PHE A 1 97 ? -10.734 22.406 -2.354 1 97.06 97 PHE A CA 1
ATOM 795 C C . PHE A 1 97 ? -10.609 21.203 -1.424 1 97.06 97 PHE A C 1
ATOM 797 O O . PHE A 1 97 ? -10.711 20.062 -1.865 1 97.06 97 PHE A O 1
ATOM 804 N N . VAL A 1 98 ? -10.367 21.469 -0.181 1 97.31 98 VAL A N 1
ATOM 805 C CA . VAL A 1 98 ? -10.242 20.391 0.785 1 97.31 98 VAL A CA 1
ATOM 806 C C . VAL A 1 98 ? -11.555 19.609 0.865 1 97.31 98 VAL A C 1
ATOM 808 O O . VAL A 1 98 ? -11.547 18.391 1.002 1 97.31 98 VAL A O 1
ATOM 811 N N . ALA A 1 99 ? -12.664 20.328 0.781 1 98.06 99 ALA A N 1
ATOM 812 C CA . ALA A 1 99 ? -13.969 19.688 0.78 1 98.06 99 ALA A CA 1
ATOM 813 C C . ALA A 1 99 ? -14.086 18.688 -0.376 1 98.06 99 ALA A C 1
ATOM 815 O O . ALA A 1 99 ? -14.688 17.625 -0.228 1 98.06 99 ALA A O 1
ATOM 816 N N . LEU A 1 100 ? -13.555 19.062 -1.521 1 97.75 100 LEU A N 1
ATOM 817 C CA . LEU A 1 100 ? -13.586 18.172 -2.682 1 97.75 100 LEU A CA 1
ATOM 818 C C . LEU A 1 100 ? -12.82 16.891 -2.404 1 97.75 100 LEU A C 1
ATOM 820 O O . LEU A 1 100 ? -13.25 15.805 -2.816 1 97.75 100 LEU A O 1
ATOM 824 N N . LEU A 1 101 ? -11.711 16.969 -1.741 1 97.25 101 LEU A N 1
ATOM 825 C CA . LEU A 1 101 ? -10.945 15.789 -1.373 1 97.25 101 LEU A CA 1
ATOM 826 C C . LEU A 1 101 ? -11.742 14.891 -0.431 1 97.25 101 LEU A C 1
ATOM 828 O O . LEU A 1 101 ? -11.758 13.672 -0.598 1 97.25 101 LEU A O 1
ATOM 832 N N . LEU A 1 102 ? -12.375 15.523 0.522 1 97.62 102 LEU A N 1
ATOM 833 C CA . LEU A 1 102 ? -13.18 14.766 1.479 1 97.62 102 LEU A CA 1
ATOM 834 C C . LEU A 1 102 ? -14.367 14.102 0.789 1 97.62 102 LEU A C 1
ATOM 836 O O . LEU A 1 102 ? -14.711 12.961 1.099 1 97.62 102 LEU A O 1
ATOM 840 N N . LEU A 1 103 ? -14.953 14.805 -0.12 1 97.19 103 LEU A N 1
ATOM 841 C CA . LEU A 1 103 ? -16.062 14.25 -0.881 1 97.19 103 LEU A CA 1
ATOM 842 C C . LEU A 1 103 ? -15.617 13.047 -1.704 1 97.19 103 LEU A C 1
ATOM 844 O O . LEU A 1 103 ? -16.344 12.055 -1.811 1 97.19 103 LEU A O 1
ATOM 848 N N . ARG A 1 104 ? -14.492 13.141 -2.301 1 96.25 104 ARG A N 1
ATOM 849 C CA . ARG A 1 104 ? -13.977 12.008 -3.066 1 96.25 104 ARG A CA 1
ATOM 850 C C . ARG A 1 104 ? -13.734 10.805 -2.166 1 96.25 104 ARG A C 1
ATOM 852 O O . ARG A 1 104 ? -14.078 9.68 -2.527 1 96.25 104 ARG A O 1
ATOM 859 N N . ALA A 1 105 ? -13.102 11.07 -1.021 1 96.19 105 ALA A N 1
ATOM 860 C CA . ALA A 1 105 ? -12.891 9.984 -0.07 1 96.19 105 ALA A CA 1
ATOM 861 C C . ALA A 1 105 ? -14.211 9.344 0.346 1 96.19 105 ALA A C 1
ATOM 863 O O . ALA A 1 105 ? -14.32 8.117 0.416 1 96.19 105 ALA A O 1
ATOM 864 N N . GLN A 1 106 ? -15.18 10.188 0.61 1 96.06 106 GLN A N 1
ATOM 865 C CA . GLN A 1 106 ? -16.516 9.719 0.962 1 96.06 106 GLN A CA 1
ATOM 866 C C . GLN A 1 106 ? -17.094 8.82 -0.129 1 96.06 106 GLN A C 1
ATOM 868 O O . GLN A 1 106 ? -17.594 7.727 0.157 1 96.06 106 GLN A O 1
ATOM 873 N N . LYS A 1 107 ? -17 9.227 -1.308 1 94.38 107 LYS A N 1
ATOM 874 C CA . LYS A 1 107 ? -17.531 8.484 -2.441 1 94.38 107 LYS A CA 1
ATOM 875 C C . LYS A 1 107 ? -16.844 7.141 -2.6 1 94.38 107 LYS A C 1
ATOM 877 O O . LYS A 1 107 ? -17.484 6.121 -2.85 1 94.38 107 LYS A O 1
ATOM 882 N N . ILE A 1 108 ? -15.578 7.082 -2.48 1 92.75 108 ILE A N 1
ATOM 883 C CA . ILE A 1 108 ? -14.805 5.855 -2.605 1 92.75 108 ILE A CA 1
ATOM 884 C C . ILE A 1 108 ? -15.281 4.836 -1.574 1 92.75 108 ILE A C 1
ATOM 886 O O . ILE A 1 108 ? -15.516 3.67 -1.904 1 92.75 108 ILE A O 1
ATOM 890 N N . VAL A 1 109 ? -15.445 5.273 -0.337 1 93.31 109 VAL A N 1
ATOM 891 C CA . VAL A 1 109 ? -15.852 4.379 0.74 1 93.31 109 VAL A CA 1
ATOM 892 C C . VAL A 1 109 ? -17.281 3.902 0.5 1 93.31 109 VAL A C 1
ATOM 894 O O . VAL A 1 109 ? -17.578 2.717 0.655 1 93.31 109 VAL A O 1
ATOM 897 N N . GLU A 1 110 ? -18.141 4.824 0.085 1 93.44 110 GLU A N 1
ATOM 898 C CA . GLU A 1 110 ? -19.531 4.469 -0.162 1 93.44 110 GLU A CA 1
ATOM 899 C C . GLU A 1 110 ? -19.656 3.482 -1.32 1 93.44 110 GLU A C 1
ATOM 901 O O . GLU A 1 110 ? -20.422 2.525 -1.248 1 93.44 110 GLU A O 1
ATOM 906 N N . ASP A 1 111 ? -18.891 3.682 -2.377 1 88.19 111 ASP A N 1
ATOM 907 C CA . ASP A 1 111 ? -18.891 2.773 -3.521 1 88.19 111 ASP A CA 1
ATOM 908 C C . ASP A 1 111 ? -18.391 1.388 -3.125 1 88.19 111 ASP A C 1
ATOM 910 O O . ASP A 1 111 ? -18.922 0.374 -3.586 1 88.19 111 ASP A O 1
ATOM 914 N N . ALA A 1 112 ? -17.453 1.333 -2.316 1 85.12 112 ALA A N 1
ATOM 915 C CA . ALA A 1 112 ? -16.828 0.072 -1.938 1 85.12 112 ALA A CA 1
ATOM 916 C C . ALA A 1 112 ? -17.688 -0.704 -0.954 1 85.12 112 ALA A C 1
ATOM 918 O O . ALA A 1 112 ? -17.703 -1.938 -0.963 1 85.12 112 ALA A O 1
ATOM 919 N N . THR A 1 113 ? -18.453 -0.005 -0.102 1 85.81 113 THR A N 1
ATOM 920 C CA . THR A 1 113 ? -19.141 -0.67 1 1 85.81 113 THR A CA 1
ATOM 921 C C . THR A 1 113 ? -20.641 -0.747 0.737 1 85.81 113 THR A C 1
ATOM 923 O O . THR A 1 113 ? -21.344 -1.519 1.384 1 85.81 113 THR A O 1
ATOM 926 N N . GLY A 1 114 ? -21.094 0.135 -0.16 1 86.5 114 GLY A N 1
ATOM 927 C CA . GLY A 1 114 ? -22.516 0.242 -0.393 1 86.5 114 GLY A CA 1
ATOM 928 C C . GLY A 1 114 ? -23.25 0.959 0.725 1 86.5 114 GLY A C 1
ATOM 929 O O . GLY A 1 114 ? -24.484 0.973 0.756 1 86.5 114 GLY A O 1
ATOM 930 N N . LYS A 1 115 ? -22.516 1.537 1.65 1 89.56 115 LYS A N 1
ATOM 931 C CA . LYS A 1 115 ? -23.109 2.232 2.789 1 89.56 115 LYS A CA 1
ATOM 932 C C . LYS A 1 115 ? -22.844 3.732 2.719 1 89.56 115 LYS A C 1
ATOM 934 O O . LYS A 1 115 ? -21.781 4.156 2.234 1 89.56 115 LYS A O 1
ATOM 939 N N . ARG A 1 116 ? -23.734 4.465 3.234 1 93.25 116 ARG A N 1
ATOM 940 C CA . ARG A 1 116 ? -23.562 5.914 3.281 1 93.25 116 ARG A CA 1
ATOM 941 C C . ARG A 1 116 ? -22.594 6.316 4.383 1 93.25 116 ARG A C 1
ATOM 943 O O . ARG A 1 116 ? -22.609 5.75 5.477 1 93.25 116 ARG A O 1
ATOM 950 N N . VAL A 1 117 ? -21.812 7.293 4.121 1 94.19 117 VAL A N 1
ATOM 951 C CA . VAL A 1 117 ? -20.859 7.84 5.082 1 94.19 117 VAL A CA 1
ATOM 952 C C . VAL A 1 117 ? -21.328 9.219 5.547 1 94.19 117 VAL A C 1
ATOM 954 O O . VAL A 1 117 ? -21.484 10.133 4.734 1 94.19 117 VAL A O 1
ATOM 957 N N . THR A 1 118 ? -21.469 9.367 6.852 1 95.19 118 THR A N 1
ATOM 958 C CA . THR A 1 118 ? -22.062 10.609 7.34 1 95.19 118 THR A CA 1
ATOM 959 C C . THR A 1 118 ? -21.125 11.305 8.328 1 95.19 118 THR A C 1
ATOM 961 O O . THR A 1 118 ? -21.328 12.469 8.672 1 95.19 118 THR A O 1
ATOM 964 N N . SER A 1 119 ? -20.141 10.625 8.797 1 95.06 119 SER A N 1
ATOM 965 C CA . SER A 1 119 ? -19.234 11.188 9.797 1 95.06 119 SER A CA 1
ATOM 966 C C . SER A 1 119 ? -17.781 10.836 9.492 1 95.06 119 SER A C 1
ATOM 968 O O . SER A 1 119 ? -17.516 9.898 8.742 1 95.06 119 SER A O 1
ATOM 970 N N . CYS A 1 120 ? -16.891 11.641 10.07 1 95.69 120 CYS A N 1
ATOM 971 C CA . CYS A 1 120 ? -15.477 11.391 9.82 1 95.69 120 CYS A CA 1
ATOM 972 C C . CYS A 1 120 ? -14.633 11.859 11 1 95.69 120 CYS A C 1
ATOM 974 O O . CYS A 1 120 ? -15.086 12.648 11.82 1 95.69 120 CYS A O 1
ATOM 976 N N . VAL A 1 121 ? -13.531 11.289 11.141 1 95.38 121 VAL A N 1
ATOM 977 C CA . VAL A 1 121 ? -12.406 11.789 11.93 1 95.38 121 VAL A CA 1
ATOM 978 C C . VAL A 1 121 ? -11.289 12.258 10.992 1 95.38 121 VAL A C 1
ATOM 980 O O . VAL A 1 121 ? -10.922 11.555 10.047 1 95.38 121 VAL A O 1
ATOM 983 N N . ILE A 1 122 ? -10.82 13.461 11.227 1 96.69 122 ILE A N 1
ATOM 984 C CA . ILE A 1 122 ? -9.812 14.039 10.344 1 96.69 122 ILE A CA 1
ATOM 985 C C . ILE A 1 122 ? -8.539 14.32 11.141 1 96.69 122 ILE A C 1
ATOM 987 O O . ILE A 1 122 ? -8.602 14.82 12.273 1 96.69 122 ILE A O 1
ATOM 991 N N . THR A 1 123 ? -7.469 13.914 10.547 1 95.81 123 THR A N 1
ATOM 992 C CA . THR A 1 123 ? -6.199 14.242 11.188 1 95.81 123 THR A CA 1
ATOM 993 C C . THR A 1 123 ? -5.582 15.484 10.555 1 95.81 123 THR A C 1
ATOM 995 O O . THR A 1 123 ? -5.75 15.734 9.359 1 95.81 123 THR A O 1
ATOM 998 N N . VAL A 1 124 ? -4.914 16.234 11.344 1 94.19 124 VAL A N 1
ATOM 999 C CA . VAL A 1 124 ? -4.234 17.453 10.898 1 94.19 124 VAL A CA 1
ATOM 1000 C C . VAL A 1 124 ? -2.828 17.5 11.5 1 94.19 124 VAL A C 1
ATOM 1002 O O . VAL A 1 124 ? -2.545 16.828 12.492 1 94.19 124 VAL A O 1
ATOM 1005 N N . PRO A 1 125 ? -1.963 18.281 10.852 1 91.31 125 PRO A N 1
ATOM 1006 C CA . PRO A 1 125 ? -0.66 18.484 11.484 1 91.31 125 PRO A CA 1
ATOM 1007 C C . PRO A 1 125 ? -0.776 19.016 12.914 1 91.31 125 PRO A C 1
ATOM 1009 O O . PRO A 1 125 ? -1.665 19.828 13.203 1 91.31 125 PRO A O 1
ATOM 1012 N N . ALA A 1 126 ? 0.144 18.625 13.75 1 89 126 ALA A N 1
ATOM 1013 C CA . ALA A 1 126 ? 0.087 19 15.164 1 89 126 ALA A CA 1
ATOM 1014 C C . ALA A 1 126 ? 0.183 20.516 15.32 1 89 126 ALA A C 1
ATOM 1016 O O . ALA A 1 126 ? -0.381 21.078 16.266 1 89 126 ALA A O 1
ATOM 1017 N N . TYR A 1 127 ? 0.788 21.125 14.414 1 85.44 127 TYR A N 1
ATOM 1018 C CA . TYR A 1 127 ? 1.086 22.547 14.578 1 85.44 127 TYR A CA 1
ATOM 1019 C C . TYR A 1 127 ? 0.087 23.406 13.805 1 85.44 127 TYR A C 1
ATOM 1021 O O . TYR A 1 127 ? 0.328 24.594 13.57 1 85.44 127 TYR A O 1
ATOM 1029 N N . PHE A 1 128 ? -1.014 22.844 13.43 1 88.12 128 PHE A N 1
ATOM 1030 C CA . PHE A 1 128 ? -2.109 23.609 12.844 1 88.12 128 PHE A CA 1
ATOM 1031 C C . PHE A 1 128 ? -2.697 24.578 13.859 1 88.12 128 PHE A C 1
ATOM 1033 O O . PHE A 1 128 ? -2.898 24.219 15.023 1 88.12 128 PHE A O 1
ATOM 1040 N N . THR A 1 129 ? -3.014 25.734 13.422 1 84 129 THR A N 1
ATOM 1041 C CA . THR A 1 129 ? -3.621 26.766 14.273 1 84 129 THR A CA 1
ATOM 1042 C C . THR A 1 129 ? -5.121 26.516 14.406 1 84 129 THR A C 1
ATOM 1044 O O . THR A 1 129 ? -5.684 25.656 13.734 1 84 129 THR A O 1
ATOM 1047 N N . ASP A 1 130 ? -5.691 27.312 15.273 1 86.44 130 ASP A N 1
ATOM 1048 C CA . ASP A 1 130 ? -7.141 27.266 15.453 1 86.44 130 ASP A CA 1
ATOM 1049 C C . ASP A 1 130 ? -7.863 27.516 14.125 1 86.44 130 ASP A C 1
ATOM 1051 O O . ASP A 1 130 ? -8.797 26.797 13.781 1 86.44 130 ASP A O 1
ATOM 1055 N N . SER A 1 131 ? -7.422 28.547 13.438 1 86.5 131 SER A N 1
ATOM 1056 C CA . SER A 1 131 ? -8.07 28.906 12.18 1 86.5 131 SER A CA 1
ATOM 1057 C C . SER A 1 131 ? -7.949 27.781 11.156 1 86.5 131 SER A C 1
ATOM 1059 O O . SER A 1 131 ? -8.883 27.531 10.383 1 86.5 131 SER A O 1
ATOM 1061 N N . GLN A 1 132 ? -6.855 27.156 11.133 1 89.75 132 GLN A N 1
ATOM 1062 C CA . GLN A 1 132 ? -6.645 26.047 10.211 1 89.75 132 GLN A CA 1
ATOM 1063 C C . GLN A 1 132 ? -7.527 24.859 10.57 1 89.75 132 GLN A C 1
ATOM 1065 O O . GLN A 1 132 ? -8.086 24.203 9.688 1 89.75 132 GLN A O 1
ATOM 1070 N N . ARG A 1 133 ? -7.668 24.594 11.797 1 91.44 133 ARG A N 1
ATOM 1071 C CA . ARG A 1 133 ? -8.539 23.531 12.266 1 91.44 133 ARG A CA 1
ATOM 1072 C C . ARG A 1 133 ? -10 23.828 11.961 1 91.44 133 ARG A C 1
ATOM 1074 O O . ARG A 1 133 ? -10.75 22.938 11.555 1 91.44 133 ARG A O 1
ATOM 1081 N N . ARG A 1 134 ? -10.375 25.047 12.195 1 90.56 134 ARG A N 1
ATOM 1082 C CA . ARG A 1 134 ? -11.742 25.469 11.883 1 90.56 134 ARG A CA 1
ATOM 1083 C C . ARG A 1 134 ? -12.023 25.344 10.391 1 90.56 134 ARG A C 1
ATOM 1085 O O . ARG A 1 134 ? -13.109 24.922 9.992 1 90.56 134 ARG A O 1
ATOM 1092 N N . ALA A 1 135 ? -11.023 25.766 9.617 1 93.38 135 ALA A N 1
ATOM 1093 C CA . ALA A 1 135 ? -11.18 25.641 8.164 1 93.38 135 ALA A CA 1
ATOM 1094 C C . ALA A 1 135 ? -11.312 24.172 7.754 1 93.38 135 ALA A C 1
ATOM 1096 O O . ALA A 1 135 ? -12.031 23.859 6.805 1 93.38 135 ALA A O 1
ATOM 1097 N N . THR A 1 136 ? -10.609 23.297 8.398 1 95.31 136 THR A N 1
ATOM 1098 C CA . THR A 1 136 ? -10.742 21.859 8.164 1 95.31 136 THR A CA 1
ATOM 1099 C C . THR A 1 136 ? -12.148 21.391 8.492 1 95.31 136 THR A C 1
ATOM 1101 O O . THR A 1 136 ? -12.742 20.625 7.734 1 95.31 136 THR A O 1
ATOM 1104 N N . HIS A 1 137 ? -12.641 21.859 9.617 1 94.38 137 HIS A N 1
ATOM 1105 C CA . HIS A 1 137 ? -14.008 21.547 10.008 1 94.38 137 HIS A CA 1
ATOM 1106 C C . HIS A 1 137 ? -15.008 22.047 8.969 1 94.38 137 HIS A C 1
ATOM 1108 O O . HIS A 1 137 ? -15.938 21.312 8.602 1 94.38 137 HIS A O 1
ATOM 1114 N N . ASP A 1 138 ? -14.812 23.25 8.547 1 94.62 138 ASP A N 1
ATOM 1115 C CA . ASP A 1 138 ? -15.68 23.828 7.516 1 94.62 138 ASP A CA 1
ATOM 1116 C C . ASP A 1 138 ? -15.672 22.969 6.25 1 94.62 138 ASP A C 1
ATOM 1118 O O . ASP A 1 138 ? -16.719 22.766 5.629 1 94.62 138 ASP A O 1
ATOM 1122 N N . ALA A 1 139 ? -14.508 22.562 5.863 1 96.94 139 ALA A N 1
ATOM 1123 C CA . ALA A 1 139 ? -14.391 21.719 4.68 1 96.94 139 ALA A CA 1
ATOM 1124 C C . ALA A 1 139 ? -15.227 20.453 4.828 1 96.94 139 ALA A C 1
ATOM 1126 O O . ALA A 1 139 ? -15.906 20.031 3.885 1 96.94 139 ALA A O 1
ATOM 1127 N N . ALA A 1 140 ? -15.172 19.844 5.992 1 97.12 140 ALA A N 1
ATOM 1128 C CA . ALA A 1 140 ? -15.969 18.641 6.25 1 97.12 140 ALA A CA 1
ATOM 1129 C C . ALA A 1 140 ? -17.469 18.953 6.191 1 97.12 140 ALA A C 1
ATOM 1131 O O . ALA A 1 140 ? -18.25 18.156 5.648 1 97.12 140 ALA A O 1
ATOM 1132 N N . THR A 1 141 ? -17.812 20.078 6.727 1 95.88 141 THR A N 1
ATOM 1133 C CA . THR A 1 141 ? -19.203 20.5 6.688 1 95.88 141 THR A CA 1
ATOM 1134 C C . THR A 1 141 ? -19.672 20.719 5.246 1 95.88 141 THR A C 1
ATOM 1136 O O . THR A 1 141 ? -20.766 20.297 4.879 1 95.88 141 THR A O 1
ATOM 1139 N N . ILE A 1 142 ? -18.859 21.359 4.477 1 96.75 142 ILE A N 1
ATOM 1140 C CA . ILE A 1 142 ? -19.141 21.562 3.061 1 96.75 142 ILE A CA 1
ATOM 1141 C C . ILE A 1 142 ? -19.344 20.219 2.373 1 96.75 142 ILE A C 1
ATOM 1143 O O . ILE A 1 142 ? -20.234 20.078 1.533 1 96.75 142 ILE A O 1
ATOM 1147 N N . ALA A 1 143 ? -18.578 19.234 2.771 1 96.88 143 ALA A N 1
ATOM 1148 C CA . ALA A 1 143 ? -18.672 17.891 2.197 1 96.88 143 ALA A CA 1
ATOM 1149 C C . ALA A 1 143 ? -19.875 17.141 2.742 1 96.88 143 ALA A C 1
ATOM 1151 O O . ALA A 1 143 ? -20.188 16.031 2.295 1 96.88 143 ALA A O 1
ATOM 1152 N N . GLY A 1 144 ? -20.516 17.688 3.719 1 95.62 144 GLY A N 1
ATOM 1153 C CA . GLY A 1 144 ? -21.719 17.094 4.27 1 95.62 144 GLY A CA 1
ATOM 1154 C C . GLY A 1 144 ? -21.438 16.047 5.336 1 95.62 144 GLY A C 1
ATOM 1155 O O . GLY A 1 144 ? -22.219 15.102 5.504 1 95.62 144 GLY A O 1
ATOM 1156 N N . MET A 1 145 ? -20.375 16.156 6.023 1 96.81 145 MET A N 1
ATOM 1157 C CA . MET A 1 145 ? -20.031 15.164 7.039 1 96.81 145 MET A CA 1
ATOM 1158 C C . MET A 1 145 ? -19.938 15.805 8.414 1 96.81 145 MET A C 1
ATOM 1160 O O . MET A 1 145 ? -19.453 16.938 8.547 1 96.81 145 MET A O 1
ATOM 1164 N N . GLU A 1 146 ? -20.312 15.047 9.328 1 96 146 GLU A N 1
ATOM 1165 C CA . GLU A 1 146 ? -20.109 15.438 10.727 1 96 146 GLU A CA 1
ATOM 1166 C C . GLU A 1 146 ? -18.703 15.078 11.195 1 96 146 GLU A C 1
ATOM 1168 O O . GLU A 1 146 ? -18.266 13.93 11.039 1 96 146 GLU A O 1
ATOM 1173 N N . VAL A 1 147 ? -18.078 16.078 11.758 1 95.06 147 VAL A N 1
ATOM 1174 C CA . VAL A 1 147 ? -16.734 15.82 12.281 1 95.06 147 VAL A CA 1
ATOM 1175 C C . VAL A 1 147 ? -16.828 15.289 13.711 1 95.06 147 VAL A C 1
ATOM 1177 O O . VAL A 1 147 ? -17.266 16.016 14.617 1 95.06 147 VAL A O 1
ATOM 1180 N N . LEU A 1 148 ? -16.391 14.094 13.875 1 92.94 148 LEU A N 1
ATOM 1181 C CA . LEU A 1 148 ? -16.406 13.5 15.203 1 92.94 148 LEU A CA 1
ATOM 1182 C C . LEU A 1 148 ? -15.211 13.969 16.031 1 92.94 148 LEU A C 1
ATOM 1184 O O . LEU A 1 148 ? -15.32 14.133 17.25 1 92.94 148 LEU A O 1
ATOM 1188 N N . ARG A 1 149 ? -14.156 14.148 15.266 1 92.69 149 ARG A N 1
ATOM 1189 C CA . ARG A 1 149 ? -12.93 14.586 15.93 1 92.69 149 ARG A CA 1
ATOM 1190 C C . ARG A 1 149 ? -11.914 15.094 14.914 1 92.69 149 ARG A C 1
ATOM 1192 O O . ARG A 1 149 ? -11.836 14.586 13.797 1 92.69 149 ARG A O 1
ATOM 1199 N N . ILE A 1 150 ? -11.25 16.109 15.289 1 93.62 150 ILE A N 1
ATOM 1200 C CA . ILE A 1 150 ? -10.016 16.531 14.625 1 93.62 150 ILE A CA 1
ATOM 1201 C C . ILE A 1 150 ? -8.812 16.188 15.516 1 93.62 150 ILE A C 1
ATOM 1203 O O . ILE A 1 150 ? -8.727 16.672 16.641 1 93.62 150 ILE A O 1
ATOM 1207 N N . MET A 1 151 ? -7.949 15.383 15.039 1 93.12 151 MET A N 1
ATOM 1208 C CA . MET A 1 151 ? -6.852 14.969 15.914 1 93.12 151 MET A CA 1
ATOM 1209 C C . MET A 1 151 ? -5.504 15.203 15.234 1 93.12 151 MET A C 1
ATOM 1211 O O . MET A 1 151 ? -5.441 15.375 14.016 1 93.12 151 MET A O 1
ATOM 1215 N N . ASN A 1 152 ? -4.469 15.234 16.047 1 93.94 152 ASN A N 1
ATOM 1216 C CA . ASN A 1 152 ? -3.125 15.453 15.531 1 93.94 152 ASN A CA 1
ATOM 1217 C C . ASN A 1 152 ? -2.586 14.219 14.82 1 93.94 152 ASN A C 1
ATOM 1219 O O . ASN A 1 152 ? -2.705 13.102 15.336 1 93.94 152 ASN A O 1
ATOM 1223 N N . GLU A 1 153 ? -1.97 14.422 13.664 1 94.94 153 GLU A N 1
ATOM 1224 C CA . GLU A 1 153 ? -1.426 13.352 12.836 1 94.94 153 GLU A CA 1
ATOM 1225 C C . GLU A 1 153 ? -0.439 12.492 13.625 1 94.94 153 GLU A C 1
ATOM 1227 O O . GLU A 1 153 ? -0.561 11.266 13.656 1 94.94 153 GLU A O 1
ATOM 1232 N N . PRO A 1 154 ? 0.556 13.078 14.352 1 95.06 154 PRO A N 1
ATOM 1233 C CA . PRO A 1 154 ? 1.486 12.211 15.078 1 95.06 154 PRO A CA 1
ATOM 1234 C C . PRO A 1 154 ? 0.796 11.375 16.156 1 95.06 154 PRO A C 1
ATOM 1236 O O . PRO A 1 154 ? 1.217 10.25 16.422 1 95.06 154 PRO A O 1
ATOM 1239 N N . THR A 1 155 ? -0.227 11.938 16.797 1 94.81 155 THR A N 1
ATOM 1240 C CA . THR A 1 155 ? -0.973 11.188 17.797 1 94.81 155 THR A CA 1
ATOM 1241 C C . THR A 1 155 ? -1.671 9.984 17.156 1 94.81 155 THR A C 1
ATOM 1243 O O . THR A 1 155 ? -1.671 8.891 17.734 1 94.81 155 THR A O 1
ATOM 1246 N N . ALA A 1 156 ? -2.262 10.234 16.031 1 96 156 ALA A N 1
ATOM 1247 C CA . ALA A 1 156 ? -2.893 9.141 15.297 1 96 156 ALA A CA 1
ATOM 1248 C C . ALA A 1 156 ? -1.882 8.047 14.961 1 96 156 ALA A C 1
ATOM 1250 O O . ALA A 1 156 ? -2.188 6.855 15.07 1 96 156 ALA A O 1
ATOM 1251 N N . VAL A 1 157 ? -0.711 8.414 14.555 1 96.31 157 VAL A N 1
ATOM 1252 C CA . VAL A 1 157 ? 0.361 7.477 14.25 1 96.31 157 VAL A CA 1
ATOM 1253 C C . VAL A 1 157 ? 0.692 6.645 15.484 1 96.31 157 VAL A C 1
ATOM 1255 O O . VAL A 1 157 ? 0.841 5.426 15.398 1 96.31 157 VAL A O 1
ATOM 1258 N N . ALA A 1 158 ? 0.814 7.297 16.641 1 96.25 158 ALA A N 1
ATOM 1259 C CA . ALA A 1 158 ? 1.12 6.609 17.891 1 96.25 158 ALA A CA 1
ATOM 1260 C C . ALA A 1 158 ? 0.061 5.559 18.203 1 96.25 158 ALA A C 1
ATOM 1262 O O . ALA A 1 158 ? 0.39 4.422 18.562 1 96.25 158 ALA A O 1
ATOM 1263 N N . VAL A 1 159 ? -1.171 5.98 18.062 1 95.31 159 VAL A N 1
ATOM 1264 C CA . VAL A 1 159 ? -2.279 5.078 18.375 1 95.31 159 VAL A CA 1
ATOM 1265 C C . VAL A 1 159 ? -2.213 3.855 17.453 1 95.31 159 VAL A C 1
ATOM 1267 O O . VAL A 1 159 ? -2.322 2.719 17.922 1 95.31 159 VAL A O 1
ATOM 1270 N N . ALA A 1 160 ? -2.008 4.02 16.203 1 93.12 160 ALA A N 1
ATOM 1271 C CA . ALA A 1 160 ? -1.977 2.928 15.227 1 93.12 160 ALA A CA 1
ATOM 1272 C C . ALA A 1 160 ? -0.839 1.957 15.531 1 93.12 160 ALA A C 1
ATOM 1274 O O . ALA A 1 160 ? -1.006 0.74 15.422 1 93.12 160 ALA A O 1
ATOM 1275 N N . GLN A 1 161 ? 0.248 2.477 15.938 1 91.62 161 GLN A N 1
ATOM 1276 C CA . GLN A 1 161 ? 1.451 1.661 16.078 1 91.62 161 GLN A CA 1
ATOM 1277 C C . GLN A 1 161 ? 1.508 0.995 17.453 1 91.62 161 GLN A C 1
ATOM 1279 O O . GLN A 1 161 ? 2.088 -0.082 17.594 1 91.62 161 GLN A O 1
ATOM 1284 N N . LEU A 1 162 ? 0.925 1.617 18.453 1 92.19 162 LEU A N 1
ATOM 1285 C CA . LEU A 1 162 ? 1.209 1.183 19.812 1 92.19 162 LEU A CA 1
ATOM 1286 C C . LEU A 1 162 ? -0.045 0.624 20.469 1 92.19 162 LEU A C 1
ATOM 1288 O O . LEU A 1 162 ? -0.019 0.264 21.656 1 92.19 162 LEU A O 1
ATOM 1292 N N . ARG A 1 163 ? -1.078 0.507 19.797 1 87.56 163 ARG A N 1
ATOM 1293 C CA . ARG A 1 163 ? -2.348 0.113 20.391 1 87.56 163 ARG A CA 1
ATOM 1294 C C . ARG A 1 163 ? -2.283 -1.315 20.922 1 87.56 163 ARG A C 1
ATOM 1296 O O . ARG A 1 163 ? -3.018 -1.676 21.844 1 87.56 163 ARG A O 1
ATOM 1303 N N . GLU A 1 164 ? -1.401 -2.074 20.25 1 79.44 164 GLU A N 1
ATOM 1304 C CA . GLU A 1 164 ? -1.315 -3.465 20.688 1 79.44 164 GLU A CA 1
ATOM 1305 C C . GLU A 1 164 ? -0.086 -3.697 21.562 1 79.44 164 GLU A C 1
ATOM 1307 O O . GLU A 1 164 ? 0.876 -2.93 21.5 1 79.44 164 GLU A O 1
ATOM 1312 N N . GLY A 1 165 ? -0.192 -4.711 22.344 1 76.62 165 GLY A N 1
ATOM 1313 C CA . GLY A 1 165 ? 0.939 -5.117 23.156 1 76.62 165 GLY A CA 1
ATOM 1314 C C . GLY A 1 165 ? 1.071 -4.316 24.438 1 76.62 165 GLY A C 1
ATOM 1315 O O . GLY A 1 165 ? 0.209 -3.49 24.75 1 76.62 165 GLY A O 1
ATOM 1316 N N . ASP A 1 166 ? 2.098 -4.68 25.156 1 76.75 166 ASP A N 1
ATOM 1317 C CA . ASP A 1 166 ? 2.354 -4.043 26.438 1 76.75 166 ASP A CA 1
ATOM 1318 C C . ASP A 1 166 ? 3.504 -3.041 26.328 1 76.75 166 ASP A C 1
ATOM 1320 O O . ASP A 1 166 ? 4.547 -3.223 26.969 1 76.75 166 ASP A O 1
ATOM 1324 N N . ASN A 1 167 ? 3.232 -1.993 25.562 1 82 167 ASN A N 1
ATOM 1325 C CA . ASN A 1 167 ? 4.25 -0.972 25.328 1 82 167 ASN A CA 1
ATOM 1326 C C . ASN A 1 167 ? 4.012 0.257 26.203 1 82 167 ASN A C 1
ATOM 1328 O O . ASN A 1 167 ? 3.07 1.018 25.969 1 82 167 ASN A O 1
ATOM 1332 N N . ASN A 1 168 ? 4.523 0.299 27.406 1 92.88 168 ASN A N 1
ATOM 1333 C CA . ASN A 1 168 ? 4.41 1.508 28.219 1 92.88 168 ASN A CA 1
ATOM 1334 C C . ASN A 1 168 ? 5.703 2.318 28.203 1 92.88 168 ASN A C 1
ATOM 1336 O O . ASN A 1 168 ? 6.793 1.759 28.047 1 92.88 168 ASN A O 1
ATOM 1340 N N . GLY A 1 169 ? 5.543 3.586 28.219 1 95.69 169 GLY A N 1
ATOM 1341 C CA . GLY A 1 169 ? 6.695 4.473 28.219 1 95.69 169 GLY A CA 1
ATOM 1342 C C . GLY A 1 169 ? 6.551 5.648 27.266 1 95.69 169 GLY A C 1
ATOM 1343 O O . GLY A 1 169 ? 5.453 5.926 26.781 1 95.69 169 GLY A O 1
ATOM 1344 N N . LYS A 1 170 ? 7.633 6.383 27.141 1 96.81 170 LYS A N 1
ATOM 1345 C CA . LYS A 1 170 ? 7.648 7.574 26.297 1 96.81 170 LYS A CA 1
ATOM 1346 C C . LYS A 1 170 ? 8.156 7.254 24.891 1 96.81 170 LYS A C 1
ATOM 1348 O O . LYS A 1 170 ? 9.172 6.57 24.734 1 96.81 170 LYS A O 1
ATOM 1353 N N . PHE A 1 171 ? 7.406 7.742 23.953 1 97.62 171 PHE A N 1
ATOM 1354 C CA . PHE A 1 171 ? 7.77 7.547 22.562 1 97.62 171 PHE A CA 1
ATOM 1355 C C . PHE A 1 171 ? 7.879 8.883 21.828 1 97.62 171 PHE A C 1
ATOM 1357 O O . PHE A 1 171 ? 7.148 9.828 22.141 1 97.62 171 PHE A O 1
ATOM 1364 N N . LEU A 1 172 ? 8.781 8.961 20.938 1 98.12 172 LEU A N 1
ATOM 1365 C CA . LEU A 1 172 ? 8.891 10.109 20.062 1 98.12 172 LEU A CA 1
ATOM 1366 C C . LEU A 1 172 ? 8.344 9.789 18.672 1 98.12 172 LEU A C 1
ATOM 1368 O O . LEU A 1 172 ? 8.812 8.852 18.016 1 98.12 172 LEU A O 1
ATOM 1372 N N . ILE A 1 173 ? 7.391 10.5 18.297 1 97.88 173 ILE A N 1
ATOM 1373 C CA . ILE A 1 173 ? 6.84 10.367 16.953 1 97.88 173 ILE A CA 1
ATOM 1374 C C . ILE A 1 173 ? 7.375 11.492 16.062 1 97.88 173 ILE A C 1
ATOM 1376 O O . ILE A 1 173 ? 7.23 12.672 16.391 1 97.88 173 ILE A O 1
ATOM 1380 N N . ILE A 1 174 ? 7.996 11.156 15.008 1 97.5 174 ILE A N 1
ATOM 1381 C CA . ILE A 1 174 ? 8.445 12.109 14 1 97.5 174 ILE A CA 1
ATOM 1382 C C . ILE A 1 174 ? 7.68 11.891 12.695 1 97.5 174 ILE A C 1
ATOM 1384 O O . ILE A 1 174 ? 7.883 10.883 12.016 1 97.5 174 ILE A O 1
ATOM 1388 N N . ASP A 1 175 ? 6.852 12.812 12.43 1 96 175 ASP A N 1
ATOM 1389 C CA . ASP A 1 175 ? 6.031 12.75 11.227 1 96 175 ASP A CA 1
ATOM 1390 C C . ASP A 1 175 ? 6.473 13.797 10.211 1 96 175 ASP A C 1
ATOM 1392 O O . ASP A 1 175 ? 6.227 14.992 10.391 1 96 175 ASP A O 1
ATOM 1396 N N . ALA A 1 176 ? 7.098 13.344 9.156 1 96.06 176 ALA A N 1
ATOM 1397 C CA . ALA A 1 176 ? 7.578 14.227 8.094 1 96.06 176 ALA A CA 1
ATOM 1398 C C . ALA A 1 176 ? 6.953 13.859 6.75 1 96.06 176 ALA A C 1
ATOM 1400 O O . ALA A 1 176 ? 7.332 12.859 6.133 1 96.06 176 ALA A O 1
ATOM 1401 N N . GLY A 1 177 ? 6.062 14.703 6.32 1 92.62 177 GLY A N 1
ATOM 1402 C CA . GLY A 1 177 ? 5.359 14.477 5.07 1 92.62 177 GLY A CA 1
ATOM 1403 C C . GLY A 1 177 ? 5.887 15.32 3.924 1 92.62 177 GLY A C 1
ATOM 1404 O O . GLY A 1 177 ? 7.086 15.594 3.85 1 92.62 177 GLY A O 1
ATOM 1405 N N . GLY A 1 178 ? 5.012 15.555 3.031 1 88.12 178 GLY A N 1
ATOM 1406 C CA . GLY A 1 178 ? 5.402 16.312 1.856 1 88.12 178 GLY A CA 1
ATOM 1407 C C . GLY A 1 178 ? 5.691 17.766 2.16 1 88.12 178 GLY A C 1
ATOM 1408 O O . GLY A 1 178 ? 6.672 18.328 1.663 1 88.12 178 GLY A O 1
ATOM 1409 N N . GLY A 1 179 ? 4.855 18.328 3.006 1 85.75 179 GLY A N 1
ATOM 1410 C CA . GLY A 1 179 ? 5 19.766 3.193 1 85.75 179 GLY A CA 1
ATOM 1411 C C . GLY A 1 179 ? 5.227 20.172 4.641 1 85.75 179 GLY A C 1
ATOM 1412 O O . GLY A 1 179 ? 5.586 21.312 4.93 1 85.75 179 GLY A O 1
ATOM 1413 N N . THR A 1 180 ? 4.992 19.281 5.492 1 89.44 180 THR A N 1
ATOM 1414 C CA . THR A 1 180 ? 5.059 19.594 6.914 1 89.44 180 THR A CA 1
ATOM 1415 C C . THR A 1 180 ? 5.844 18.531 7.668 1 89.44 180 THR A C 1
ATOM 1417 O O . THR A 1 180 ? 5.945 17.391 7.211 1 89.44 180 THR A O 1
ATOM 1420 N N . SER A 1 181 ? 6.469 18.922 8.742 1 94.38 181 SER A N 1
ATOM 1421 C CA . SER A 1 181 ? 7.141 18.016 9.68 1 94.38 181 SER A CA 1
ATOM 1422 C C . SER A 1 181 ? 6.75 18.328 11.125 1 94.38 181 SER A C 1
ATOM 1424 O O . SER A 1 181 ? 6.738 19.484 11.531 1 94.38 181 SER A O 1
ATOM 1426 N N . ASP A 1 182 ? 6.371 17.266 11.844 1 95.06 182 ASP A N 1
ATOM 1427 C CA . ASP A 1 182 ? 5.938 17.406 13.234 1 95.06 182 ASP A CA 1
ATOM 1428 C C . ASP A 1 182 ? 6.586 16.344 14.117 1 95.06 182 ASP A C 1
ATOM 1430 O O . ASP A 1 182 ? 6.875 15.234 13.656 1 95.06 182 ASP A O 1
ATOM 1434 N N . CYS A 1 183 ? 6.809 16.766 15.336 1 96.38 183 CYS A N 1
ATOM 1435 C CA . CYS A 1 183 ? 7.277 15.844 16.359 1 96.38 183 CYS A CA 1
ATOM 1436 C C . CYS A 1 183 ? 6.371 15.891 17.594 1 96.38 183 CYS A C 1
ATOM 1438 O O . CYS A 1 183 ? 5.902 16.953 17.984 1 96.38 183 CYS A O 1
ATOM 1440 N N . SER A 1 184 ? 6.078 14.758 18.109 1 97.44 184 SER A N 1
ATOM 1441 C CA . SER A 1 184 ? 5.316 14.672 19.344 1 97.44 184 SER A CA 1
ATOM 1442 C C . SER A 1 184 ? 5.922 13.641 20.297 1 97.44 184 SER A C 1
ATOM 1444 O O . SER A 1 184 ? 6.32 12.555 19.875 1 97.44 184 SER A O 1
ATOM 1446 N N . LYS A 1 185 ? 6.059 14.039 21.5 1 98.06 185 LYS A N 1
ATOM 1447 C CA . LYS A 1 185 ? 6.395 13.102 22.562 1 98.06 185 LYS A CA 1
ATOM 1448 C C . LYS A 1 185 ? 5.133 12.562 23.234 1 98.06 185 LYS A C 1
ATOM 1450 O O . LYS A 1 185 ? 4.352 13.32 23.797 1 98.06 185 LYS A O 1
ATOM 1455 N N . VAL A 1 186 ? 4.945 11.266 23.172 1 97.5 186 VAL A N 1
ATOM 1456 C CA . VAL A 1 186 ? 3.729 10.633 23.656 1 97.5 186 VAL A CA 1
ATOM 1457 C C . VAL A 1 186 ? 4.074 9.648 24.781 1 97.5 186 VAL A C 1
ATOM 1459 O O . VAL A 1 186 ? 4.965 8.812 24.625 1 97.5 186 VAL A O 1
ATOM 1462 N N . ASN A 1 187 ? 3.398 9.797 25.828 1 97.12 187 ASN A N 1
ATOM 1463 C CA . ASN A 1 187 ? 3.525 8.867 26.953 1 97.12 187 ASN A CA 1
ATOM 1464 C C . ASN A 1 187 ? 2.377 7.863 26.984 1 97.12 187 ASN A C 1
ATOM 1466 O O . ASN A 1 187 ? 1.215 8.25 27.125 1 97.12 187 ASN A O 1
ATOM 1470 N N . LEU A 1 188 ? 2.697 6.586 26.844 1 97.06 188 LEU A N 1
ATOM 1471 C CA . LEU A 1 188 ? 1.707 5.516 26.812 1 97.06 188 LEU A CA 1
ATOM 1472 C C . LEU A 1 188 ? 1.645 4.789 28.156 1 97.06 188 LEU A C 1
ATOM 1474 O O . LEU A 1 188 ? 2.68 4.453 28.734 1 97.06 188 LEU A O 1
ATOM 1478 N N . SER A 1 189 ? 0.492 4.605 28.625 1 95.38 189 SER A N 1
ATOM 1479 C CA . SER A 1 189 ? 0.243 3.805 29.812 1 95.38 189 SER A CA 1
ATOM 1480 C C . SER A 1 189 ? -0.967 2.895 29.625 1 95.38 189 SER A C 1
ATOM 1482 O O . SER A 1 189 ? -1.854 3.191 28.828 1 95.38 189 SER A O 1
ATOM 1484 N N . THR A 1 190 ? -0.938 1.776 30.219 1 92.69 190 THR A N 1
ATOM 1485 C CA . THR A 1 190 ? -2.041 0.823 30.188 1 92.69 190 THR A CA 1
ATOM 1486 C C . THR A 1 190 ? -2.572 0.556 31.594 1 92.69 190 THR A C 1
ATOM 1488 O O . THR A 1 190 ? -1.8 0.27 32.5 1 92.69 190 THR A O 1
ATOM 1491 N N . SER A 1 191 ? -3.838 0.813 31.828 1 88.5 191 SER A N 1
ATOM 1492 C CA . SER A 1 191 ? -4.504 0.537 33.094 1 88.5 191 SER A CA 1
ATOM 1493 C C . SER A 1 191 ? -5.879 -0.08 32.875 1 88.5 191 SER A C 1
ATOM 1495 O O . SER A 1 191 ? -6.703 0.469 32.125 1 88.5 191 SER A O 1
ATOM 1497 N N . HIS A 1 192 ? -6.164 -1.256 33.469 1 87.56 192 HIS A N 1
ATOM 1498 C CA . HIS A 1 192 ? -7.453 -1.942 33.438 1 87.56 192 HIS A CA 1
ATOM 1499 C C . HIS A 1 192 ? -7.93 -2.154 32 1 87.56 192 HIS A C 1
ATOM 1501 O O . HIS A 1 192 ? -9.078 -1.855 31.688 1 87.56 192 HIS A O 1
ATOM 1507 N N . GLY A 1 193 ? -7.051 -2.516 31.141 1 83.94 193 GLY A N 1
ATOM 1508 C CA . GLY A 1 193 ? -7.402 -2.844 29.781 1 83.94 193 GLY A CA 1
ATOM 1509 C C . GLY A 1 193 ? -7.543 -1.623 28.891 1 83.94 193 GLY A C 1
ATOM 1510 O O . GLY A 1 193 ? -7.852 -1.745 27.703 1 83.94 193 GLY A O 1
ATOM 1511 N N . LYS A 1 194 ? -7.289 -0.432 29.469 1 90.06 194 LYS A N 1
ATOM 1512 C CA . LYS A 1 194 ? -7.371 0.808 28.703 1 90.06 194 LYS A CA 1
ATOM 1513 C C . LYS A 1 194 ? -5.98 1.383 28.438 1 90.06 194 LYS A C 1
ATOM 1515 O O . LYS A 1 194 ? -5.129 1.386 29.328 1 90.06 194 LYS A O 1
ATOM 1520 N N . LYS A 1 195 ? -5.797 1.74 27.25 1 93.31 195 LYS A N 1
ATOM 1521 C CA . LYS A 1 195 ? -4.547 2.393 26.875 1 93.31 195 LYS A CA 1
ATOM 1522 C C . LYS A 1 195 ? -4.719 3.906 26.781 1 93.31 195 LYS A C 1
ATOM 1524 O O . LYS A 1 195 ? -5.633 4.395 26.109 1 93.31 195 LYS A O 1
ATOM 1529 N N . THR A 1 196 ? -3.855 4.562 27.484 1 94.31 196 THR A N 1
ATOM 1530 C CA . THR A 1 196 ? -3.926 6.02 27.531 1 94.31 196 THR A CA 1
ATOM 1531 C C . THR A 1 196 ? -2.711 6.637 26.844 1 94.31 196 THR A C 1
ATOM 1533 O O . THR A 1 196 ? -1.57 6.371 27.234 1 94.31 196 THR A O 1
ATOM 1536 N N . PHE A 1 197 ? -2.975 7.402 25.844 1 96.06 197 PHE A N 1
ATOM 1537 C CA . PHE A 1 197 ? -1.96 8.156 25.109 1 96.06 197 PHE A CA 1
ATOM 1538 C C . PHE A 1 197 ? -1.953 9.617 25.547 1 96.06 197 PHE A C 1
ATOM 1540 O O . PHE A 1 197 ? -2.869 10.367 25.219 1 96.06 197 PHE A O 1
ATOM 1547 N N . VAL A 1 198 ? -0.885 10.016 26.203 1 95.69 198 VAL A N 1
ATOM 1548 C CA . VAL A 1 198 ? -0.771 11.398 26.672 1 95.69 198 VAL A CA 1
ATOM 1549 C C . VAL A 1 198 ? 0.335 12.109 25.891 1 95.69 198 VAL A C 1
ATOM 1551 O O . VAL A 1 198 ? 1.518 11.805 26.062 1 95.69 198 VAL A O 1
ATOM 1554 N N . VAL A 1 199 ? -0.069 13.023 25.078 1 96.19 199 VAL A N 1
ATOM 1555 C CA . VAL A 1 199 ? 0.936 13.875 24.453 1 96.19 199 VAL A CA 1
ATOM 1556 C C . VAL A 1 199 ? 1.514 14.844 25.484 1 96.19 199 VAL A C 1
ATOM 1558 O O . VAL A 1 199 ? 0.772 15.578 26.141 1 96.19 199 VAL A O 1
ATOM 1561 N N . GLU A 1 200 ? 2.783 14.836 25.594 1 96.75 200 GLU A N 1
ATOM 1562 C CA . GLU A 1 200 ? 3.424 15.68 26.594 1 96.75 200 GLU A CA 1
ATOM 1563 C C . GLU A 1 200 ? 3.994 16.953 25.969 1 96.75 200 GLU A C 1
ATOM 1565 O O . GLU A 1 200 ? 4.066 18 26.609 1 96.75 200 GLU A O 1
ATOM 1570 N N . ALA A 1 201 ? 4.406 16.797 24.734 1 95.62 201 ALA A N 1
ATOM 1571 C CA . ALA A 1 201 ? 4.973 17.922 24.016 1 95.62 201 ALA A CA 1
ATOM 1572 C C . ALA A 1 201 ? 4.867 17.734 22.516 1 95.62 201 ALA A C 1
ATOM 1574 O O . ALA A 1 201 ? 4.867 16.594 22.031 1 95.62 201 ALA A O 1
ATOM 1575 N N . THR A 1 202 ? 4.785 18.828 21.828 1 94.25 202 THR A N 1
ATOM 1576 C CA . THR A 1 202 ? 4.73 18.781 20.375 1 94.25 202 THR A CA 1
ATOM 1577 C C . THR A 1 202 ? 5.492 19.969 19.766 1 94.25 202 THR A C 1
ATOM 1579 O O . THR A 1 202 ? 5.672 21 20.422 1 94.25 202 THR A O 1
ATOM 1582 N N . SER A 1 203 ? 6.066 19.734 18.656 1 93.62 203 SER A N 1
ATOM 1583 C CA . SER A 1 203 ? 6.711 20.75 17.828 1 93.62 203 SER A CA 1
ATOM 1584 C C . SER A 1 203 ? 6.418 20.531 16.344 1 93.62 203 SER A C 1
ATOM 1586 O O . SER A 1 203 ? 6.016 19.422 15.953 1 93.62 203 SER A O 1
ATOM 1588 N N . GLY A 1 204 ? 6.539 21.625 15.586 1 92.31 204 GLY A N 1
ATOM 1589 C CA . GLY A 1 204 ? 6.211 21.438 14.18 1 92.31 204 GLY A CA 1
ATOM 1590 C C . GLY A 1 204 ? 6.754 22.547 13.297 1 92.31 204 GLY A C 1
ATOM 1591 O O . GLY A 1 204 ? 7.152 23.609 13.789 1 92.31 204 GLY A O 1
ATOM 1592 N N . ASP A 1 205 ? 6.859 22.25 12.07 1 90.25 205 ASP A N 1
ATOM 1593 C CA . ASP A 1 205 ? 7.25 23.125 10.984 1 90.25 205 ASP A CA 1
ATOM 1594 C C . ASP A 1 205 ? 6.359 22.922 9.758 1 90.25 205 ASP A C 1
ATOM 1596 O O . ASP A 1 205 ? 6.477 21.922 9.062 1 90.25 205 ASP A O 1
ATOM 1600 N N . ASN A 1 206 ? 5.531 23.891 9.469 1 82.75 206 ASN A N 1
ATOM 1601 C CA . ASN A 1 206 ? 4.539 23.766 8.406 1 82.75 206 ASN A CA 1
ATOM 1602 C C . ASN A 1 206 ? 5.156 24.047 7.039 1 82.75 206 ASN A C 1
ATOM 1604 O O . ASN A 1 206 ? 4.453 24.016 6.023 1 82.75 206 ASN A O 1
ATOM 1608 N N . ALA A 1 207 ? 6.43 24.297 6.941 1 83.19 207 ALA A N 1
ATOM 1609 C CA . ALA A 1 207 ? 7.113 24.578 5.688 1 83.19 207 ALA A CA 1
ATOM 1610 C C . ALA A 1 207 ? 8.344 23.688 5.512 1 83.19 207 ALA A C 1
ATOM 1612 O O . ALA A 1 207 ? 9.383 24.156 5.035 1 83.19 207 ALA A O 1
ATOM 1613 N N . LEU A 1 208 ? 8.195 22.609 5.98 1 90.19 208 LEU A N 1
ATOM 1614 C CA . LEU A 1 208 ? 9.289 21.656 5.895 1 90.19 208 LEU A CA 1
ATOM 1615 C C . LEU A 1 208 ? 8.773 20.25 5.547 1 90.19 208 LEU A C 1
ATOM 1617 O O . LEU A 1 208 ? 7.922 19.719 6.254 1 90.19 208 LEU A O 1
ATOM 1621 N N . GLY A 1 209 ? 9.328 19.734 4.484 1 92.19 209 GLY A N 1
ATOM 1622 C CA . GLY A 1 209 ? 8.945 18.375 4.121 1 92.19 209 GLY A CA 1
ATOM 1623 C C . GLY A 1 209 ? 9.617 17.891 2.854 1 92.19 209 GLY A C 1
ATOM 1624 O O . GLY A 1 209 ? 10.633 18.438 2.43 1 92.19 209 GLY A O 1
ATOM 1625 N N . GLY A 1 210 ? 9.109 16.797 2.322 1 92.44 210 GLY A N 1
ATOM 1626 C CA . GLY A 1 210 ? 9.703 16.141 1.162 1 92.44 210 GLY A CA 1
ATOM 1627 C C . GLY A 1 210 ? 9.75 17.047 -0.062 1 92.44 210 GLY A C 1
ATOM 1628 O O . GLY A 1 210 ? 10.625 16.891 -0.915 1 92.44 210 GLY A O 1
ATOM 1629 N N . HIS A 1 211 ? 8.859 17.938 -0.164 1 87.25 211 HIS A N 1
ATOM 1630 C CA . HIS A 1 211 ? 8.852 18.859 -1.297 1 87.25 211 HIS A CA 1
ATOM 1631 C C . HIS A 1 211 ? 10.055 19.781 -1.268 1 87.25 211 HIS A C 1
ATOM 1633 O O . HIS A 1 211 ? 10.578 20.172 -2.318 1 87.25 211 HIS A O 1
ATOM 1639 N N . ASP A 1 212 ? 10.438 20.125 -0.143 1 90.88 212 ASP A N 1
ATOM 1640 C CA . ASP A 1 212 ? 11.641 20.938 -0.026 1 90.88 212 ASP A CA 1
ATOM 1641 C C . ASP A 1 212 ? 12.875 20.172 -0.472 1 90.88 212 ASP A C 1
ATOM 1643 O O . ASP A 1 212 ? 13.742 20.719 -1.162 1 90.88 212 ASP A O 1
ATOM 1647 N N . PHE A 1 213 ? 12.898 18.906 -0.08 1 94.69 213 PHE A N 1
ATOM 1648 C CA . PHE A 1 213 ? 14 18.047 -0.516 1 94.69 213 PHE A CA 1
ATOM 1649 C C . PHE A 1 213 ? 14.016 17.922 -2.035 1 94.69 213 PHE A C 1
ATOM 1651 O O . PHE A 1 213 ? 15.078 17.938 -2.652 1 94.69 213 PHE A O 1
ATOM 1658 N N . LEU A 1 214 ? 12.875 17.812 -2.572 1 91.19 214 LEU A N 1
ATOM 1659 C CA . LEU A 1 214 ? 12.734 17.719 -4.02 1 91.19 214 LEU A CA 1
ATOM 1660 C C . LEU A 1 214 ? 13.266 18.969 -4.707 1 91.19 214 LEU A C 1
ATOM 1662 O O . LEU A 1 214 ? 13.977 18.875 -5.707 1 91.19 214 LEU A O 1
ATOM 1666 N N . HIS A 1 215 ? 12.938 20.078 -4.16 1 88.62 215 HIS A N 1
ATOM 1667 C CA . HIS A 1 215 ? 13.406 21.344 -4.73 1 88.62 215 HIS A CA 1
ATOM 1668 C C . HIS A 1 215 ? 14.922 21.438 -4.676 1 88.62 215 HIS A C 1
ATOM 1670 O O . HIS A 1 215 ? 15.555 21.922 -5.625 1 88.62 215 HIS A O 1
ATOM 1676 N N . VAL A 1 216 ? 15.422 21.031 -3.633 1 94 216 VAL A N 1
ATOM 1677 C CA . VAL A 1 216 ? 16.875 21.078 -3.469 1 94 216 VAL A CA 1
ATOM 1678 C C . VAL A 1 216 ? 17.531 20.188 -4.52 1 94 216 VAL A C 1
ATOM 1680 O O . VAL A 1 216 ? 18.484 20.594 -5.184 1 94 216 VAL A O 1
ATOM 1683 N N . LEU A 1 217 ? 17.031 18.953 -4.668 1 94.56 217 LEU A N 1
ATOM 1684 C CA . LEU A 1 217 ? 17.594 18.031 -5.652 1 94.56 217 LEU A CA 1
ATOM 1685 C C . LEU A 1 217 ? 17.469 18.609 -7.062 1 94.56 217 LEU A C 1
ATOM 1687 O O . LEU A 1 217 ? 18.406 18.531 -7.852 1 94.56 217 LEU A O 1
ATOM 1691 N N . THR A 1 218 ? 16.391 19.156 -7.324 1 91.19 218 THR A N 1
ATOM 1692 C CA . THR A 1 218 ? 16.125 19.734 -8.641 1 91.19 218 THR A CA 1
ATOM 1693 C C . THR A 1 218 ? 17.094 20.875 -8.93 1 91.19 218 THR A C 1
ATOM 1695 O O . THR A 1 218 ? 17.625 21 -10.039 1 91.19 218 THR A O 1
ATOM 1698 N N . LYS A 1 219 ? 17.297 21.672 -7.973 1 91.69 219 LYS A N 1
ATOM 1699 C CA . LYS A 1 219 ? 18.203 22.812 -8.125 1 91.69 219 LYS A CA 1
ATOM 1700 C C . LYS A 1 219 ? 19.641 22.344 -8.391 1 91.69 219 LYS A C 1
ATOM 1702 O O . LYS A 1 219 ? 20.375 22.969 -9.148 1 91.69 219 LYS A O 1
ATOM 1707 N N . LEU A 1 220 ? 19.984 21.297 -7.781 1 93.81 220 LEU A N 1
ATOM 1708 C CA . LEU A 1 220 ? 21.328 20.734 -7.992 1 93.81 220 LEU A CA 1
ATOM 1709 C C . LEU A 1 220 ? 21.5 20.297 -9.445 1 93.81 220 LEU A C 1
ATOM 1711 O O . LEU A 1 220 ? 22.625 20.312 -9.953 1 93.81 220 LEU A O 1
ATOM 1715 N N . LEU A 1 221 ? 20.422 19.938 -10 1 92.12 221 LEU A N 1
ATOM 1716 C CA . LEU A 1 221 ? 20.484 19.391 -11.352 1 92.12 221 LEU A CA 1
ATOM 1717 C C . LEU A 1 221 ? 20.25 20.5 -12.383 1 92.12 221 LEU A C 1
ATOM 1719 O O . LEU A 1 221 ? 20.75 20.406 -13.508 1 92.12 221 LEU A O 1
ATOM 1723 N N . GLU A 1 222 ? 19.5 21.453 -12.094 1 87.5 222 GLU A N 1
ATOM 1724 C CA . GLU A 1 222 ? 19.047 22.5 -13.008 1 87.5 222 GLU A CA 1
ATOM 1725 C C . GLU A 1 222 ? 20.219 23.172 -13.719 1 87.5 222 GLU A C 1
ATOM 1727 O O . GLU A 1 222 ? 20.125 23.484 -14.906 1 87.5 222 GLU A O 1
ATOM 1732 N N . ASN A 1 223 ? 21.297 23.266 -13.023 1 81.44 223 ASN A N 1
ATOM 1733 C CA . ASN A 1 223 ? 22.438 23.953 -13.617 1 81.44 223 ASN A CA 1
ATOM 1734 C C . ASN A 1 223 ? 23.172 23.047 -14.609 1 81.44 223 ASN A C 1
ATOM 1736 O O . ASN A 1 223 ? 23.953 23.547 -15.438 1 81.44 223 ASN A O 1
ATOM 1740 N N . LYS A 1 224 ? 22.812 21.844 -14.641 1 86.19 224 LYS A N 1
ATOM 1741 C CA . LYS A 1 224 ? 23.547 20.875 -15.453 1 86.19 224 LYS A CA 1
ATOM 1742 C C . LYS A 1 224 ? 22.734 20.469 -16.672 1 86.19 224 LYS A C 1
ATOM 1744 O O . LYS A 1 224 ? 23.266 19.859 -17.594 1 86.19 224 LYS A O 1
ATOM 1749 N N . VAL A 1 225 ? 21.531 20.625 -16.578 1 85.44 225 VAL A N 1
ATOM 1750 C CA . VAL A 1 225 ? 20.641 20.094 -17.609 1 85.44 225 VAL A CA 1
ATOM 1751 C C . VAL A 1 225 ? 20.25 21.203 -18.578 1 85.44 225 VAL A C 1
ATOM 1753 O O . VAL A 1 225 ? 20.078 22.359 -18.172 1 85.44 225 VAL A O 1
ATOM 1756 N N . ASP A 1 226 ? 20.188 20.734 -19.891 1 75.62 226 ASP A N 1
ATOM 1757 C CA . ASP A 1 226 ? 19.672 21.609 -20.953 1 75.62 226 ASP A CA 1
ATOM 1758 C C . ASP A 1 226 ? 18.25 22.062 -20.641 1 75.62 226 ASP A C 1
ATOM 1760 O O . ASP A 1 226 ? 17.594 21.516 -19.75 1 75.62 226 ASP A O 1
ATOM 1764 N N . THR A 1 227 ? 17.672 22.891 -21.438 1 71.88 227 THR A N 1
ATOM 1765 C CA . THR A 1 227 ? 16.438 23.609 -21.125 1 71.88 227 THR A CA 1
ATOM 1766 C C . THR A 1 227 ? 15.258 22.641 -21.062 1 71.88 227 THR A C 1
ATOM 1768 O O . THR A 1 227 ? 14.836 22.094 -22.078 1 71.88 227 THR A O 1
ATOM 1771 N N . VAL A 1 228 ? 15.133 21.906 -20.047 1 78.25 228 VAL A N 1
ATOM 1772 C CA . VAL A 1 228 ? 13.93 21.156 -19.719 1 78.25 228 VAL A CA 1
ATOM 1773 C C . VAL A 1 228 ? 13.047 21.969 -18.781 1 78.25 228 VAL A C 1
ATOM 1775 O O . VAL A 1 228 ? 13.547 22.672 -17.891 1 78.25 228 VAL A O 1
ATOM 1778 N N . PRO A 1 229 ? 11.773 21.984 -19.141 1 76.31 229 PRO A N 1
ATOM 1779 C CA . PRO A 1 229 ? 10.891 22.688 -18.219 1 76.31 229 PRO A CA 1
ATOM 1780 C C . PRO A 1 229 ? 11.047 22.219 -16.781 1 76.31 229 PRO A C 1
ATOM 1782 O O . PRO A 1 229 ? 11.266 21.031 -16.531 1 76.31 229 PRO A O 1
ATOM 1785 N N . TYR A 1 230 ? 10.93 23.125 -15.914 1 76.94 230 TYR A N 1
ATOM 1786 C CA . TYR A 1 230 ? 11.172 22.875 -14.5 1 76.94 230 TYR A CA 1
ATOM 1787 C C . TYR A 1 230 ? 10.266 21.766 -13.977 1 76.94 230 TYR A C 1
ATOM 1789 O O . TYR A 1 230 ? 10.711 20.891 -13.234 1 76.94 230 TYR A O 1
ATOM 1797 N N . ASN A 1 231 ? 9.047 21.812 -14.336 1 73.06 231 ASN A N 1
ATOM 1798 C CA . ASN A 1 231 ? 8.094 20.812 -13.852 1 73.06 231 ASN A CA 1
ATOM 1799 C C . ASN A 1 231 ? 8.477 19.406 -14.305 1 73.06 231 ASN A C 1
ATOM 1801 O O . ASN A 1 231 ? 8.297 18.438 -13.562 1 73.06 231 ASN A O 1
ATOM 1805 N N . GLU A 1 232 ? 8.891 19.359 -15.453 1 76.31 232 GLU A N 1
ATOM 1806 C CA . GLU A 1 232 ? 9.352 18.078 -15.953 1 76.31 232 GLU A CA 1
ATOM 1807 C C . GLU A 1 232 ? 10.578 17.594 -15.18 1 76.31 232 GLU A C 1
ATOM 1809 O O . GLU A 1 232 ? 10.664 16.422 -14.805 1 76.31 232 GLU A O 1
ATOM 1814 N N . LEU A 1 233 ? 11.477 18.516 -15.023 1 83.94 233 LEU A N 1
ATOM 1815 C CA . LEU A 1 233 ? 12.688 18.172 -14.289 1 83.94 233 LEU A CA 1
ATOM 1816 C C . LEU A 1 233 ? 12.352 17.734 -12.867 1 83.94 233 LEU A C 1
ATOM 1818 O O . LEU A 1 233 ? 12.945 16.781 -12.352 1 83.94 233 LEU A O 1
ATOM 1822 N N . MET A 1 234 ? 11.445 18.391 -12.273 1 83.75 234 MET A N 1
ATOM 1823 C CA . MET A 1 234 ? 11.016 18.062 -10.922 1 83.75 234 MET A CA 1
ATOM 1824 C C . MET A 1 234 ? 10.445 16.641 -10.859 1 83.75 234 MET A C 1
ATOM 1826 O O . MET A 1 234 ? 10.695 15.914 -9.898 1 83.75 234 MET A O 1
ATOM 1830 N N . GLY A 1 235 ? 9.688 16.328 -11.781 1 82.62 235 GLY A N 1
ATOM 1831 C CA . GLY A 1 235 ? 9.133 14.992 -11.828 1 82.62 235 GLY A CA 1
ATOM 1832 C C . GLY A 1 235 ? 10.203 13.914 -11.906 1 82.62 235 GLY A C 1
ATOM 1833 O O . GLY A 1 235 ? 10.125 12.906 -11.203 1 82.62 235 GLY A O 1
ATOM 1834 N N . LEU A 1 236 ? 11.141 14.133 -12.719 1 82 236 LEU A N 1
ATOM 1835 C CA . LEU A 1 236 ? 12.25 13.188 -12.867 1 82 236 LEU A CA 1
ATOM 1836 C C . LEU A 1 236 ? 13.055 13.094 -11.578 1 82 236 LEU A C 1
ATOM 1838 O O . LEU A 1 236 ? 13.477 12 -11.188 1 82 236 LEU A O 1
ATOM 1842 N N . CYS A 1 237 ? 13.195 14.203 -10.953 1 89.31 237 CYS A N 1
ATOM 1843 C CA . CYS A 1 237 ? 13.93 14.242 -9.695 1 89.31 237 CYS A CA 1
ATOM 1844 C C . CYS A 1 237 ? 13.156 13.508 -8.602 1 89.31 237 CYS A C 1
ATOM 1846 O O . CYS A 1 237 ? 13.758 12.852 -7.75 1 89.31 237 CYS A O 1
ATOM 1848 N N . GLU A 1 238 ? 11.836 13.695 -8.586 1 88.69 238 GLU A N 1
ATOM 1849 C CA . GLU A 1 238 ? 11 13.016 -7.602 1 88.69 238 GLU A CA 1
ATOM 1850 C C . GLU A 1 238 ? 11.125 11.5 -7.723 1 88.69 238 GLU A C 1
ATOM 1852 O O . GLU A 1 238 ? 11.25 10.797 -6.715 1 88.69 238 GLU A O 1
ATOM 1857 N N . LEU A 1 239 ? 11.156 11.031 -8.938 1 82 239 LEU A N 1
ATOM 1858 C CA . LEU A 1 239 ? 11.297 9.602 -9.188 1 82 239 LEU A CA 1
ATOM 1859 C C . LEU A 1 239 ? 12.656 9.102 -8.711 1 82 239 LEU A C 1
ATOM 1861 O O . LEU A 1 239 ? 12.742 8.062 -8.047 1 82 239 LEU A O 1
ATOM 1865 N N . ALA A 1 240 ? 13.656 9.789 -9.023 1 86.69 240 ALA A N 1
ATOM 1866 C CA . ALA A 1 240 ? 15.016 9.398 -8.68 1 86.69 240 ALA A CA 1
ATOM 1867 C C . ALA A 1 240 ? 15.234 9.453 -7.168 1 86.69 240 ALA A C 1
ATOM 1869 O O . ALA A 1 240 ? 15.906 8.586 -6.598 1 86.69 240 ALA A O 1
ATOM 1870 N N . LYS A 1 241 ? 14.695 10.508 -6.59 1 89.88 241 LYS A N 1
ATOM 1871 C CA . LYS A 1 241 ? 14.828 10.727 -5.152 1 89.88 241 LYS A CA 1
ATOM 1872 C C . LYS A 1 241 ? 14.32 9.523 -4.359 1 89.88 241 LYS A C 1
ATOM 1874 O O . LYS A 1 241 ? 14.891 9.164 -3.33 1 89.88 241 LYS A O 1
ATOM 1879 N N . LYS A 1 242 ? 13.336 8.859 -4.828 1 88.19 242 LYS A N 1
ATOM 1880 C CA . LYS A 1 242 ? 12.664 7.781 -4.109 1 88.19 242 LYS A CA 1
ATOM 1881 C C . LYS A 1 242 ? 13.344 6.438 -4.367 1 88.19 242 LYS A C 1
ATOM 1883 O O . LYS A 1 242 ? 13.047 5.449 -3.693 1 88.19 242 LYS A O 1
ATOM 1888 N N . GLN A 1 243 ? 14.297 6.324 -5.246 1 80.75 243 GLN A N 1
ATOM 1889 C CA . GLN A 1 243 ? 14.969 5.074 -5.574 1 80.75 243 GLN A CA 1
ATOM 1890 C C . GLN A 1 243 ? 16.125 4.805 -4.613 1 80.75 243 GLN A C 1
ATOM 1892 O O . GLN A 1 243 ? 16.594 3.67 -4.508 1 80.75 243 GLN A O 1
ATOM 1897 N N . HIS A 1 244 ? 16.656 5.73 -3.904 1 77.06 244 HIS A N 1
ATOM 1898 C CA . HIS A 1 244 ? 17.688 5.621 -2.889 1 77.06 244 HIS A CA 1
ATOM 1899 C C . HIS A 1 244 ? 19 5.141 -3.496 1 77.06 244 HIS A C 1
ATOM 1901 O O . HIS A 1 244 ? 19.844 4.566 -2.797 1 77.06 244 HIS A O 1
ATOM 1907 N N . ASP A 1 245 ? 19.141 5.305 -4.766 1 76.12 245 ASP A N 1
ATOM 1908 C CA . ASP A 1 245 ? 20.391 4.934 -5.414 1 76.12 245 ASP A CA 1
ATOM 1909 C C . ASP A 1 245 ? 21.531 5.867 -4.992 1 76.12 245 ASP A C 1
ATOM 1911 O O . ASP A 1 245 ? 21.281 7.004 -4.578 1 76.12 245 ASP A O 1
ATOM 1915 N N . ASP A 1 246 ? 22.672 5.305 -5.031 1 82.56 246 ASP A N 1
ATOM 1916 C CA . ASP A 1 246 ? 23.891 6.113 -4.895 1 82.56 246 ASP A CA 1
ATOM 1917 C C . ASP A 1 246 ? 24.891 5.781 -5.992 1 82.56 246 ASP A C 1
ATOM 1919 O O . ASP A 1 246 ? 25.5 4.711 -5.98 1 82.56 246 ASP A O 1
ATOM 1923 N N . PRO A 1 247 ? 25.234 6.727 -6.871 1 88.69 247 PRO A N 1
ATOM 1924 C CA . PRO A 1 247 ? 24.625 8.055 -6.941 1 88.69 247 PRO A CA 1
ATOM 1925 C C . PRO A 1 247 ? 23.156 8.016 -7.348 1 88.69 247 PRO A C 1
ATOM 1927 O O . PRO A 1 247 ? 22.688 6.996 -7.852 1 88.69 247 PRO A O 1
ATOM 1930 N N . ILE A 1 248 ? 22.484 9.109 -7 1 89.06 248 ILE A N 1
ATOM 1931 C CA . ILE A 1 248 ? 21.156 9.344 -7.539 1 89.06 248 ILE A CA 1
ATOM 1932 C C . ILE A 1 248 ? 21.234 9.594 -9.047 1 89.06 248 ILE A C 1
ATOM 1934 O O . ILE A 1 248 ? 21.891 10.539 -9.484 1 89.06 248 ILE A O 1
ATOM 1938 N N . VAL A 1 249 ? 20.609 8.734 -9.766 1 86.62 249 VAL A N 1
ATOM 1939 C CA . VAL A 1 249 ? 20.688 8.852 -11.219 1 86.62 249 VAL A CA 1
ATOM 1940 C C . VAL A 1 249 ? 19.375 9.422 -11.758 1 86.62 249 VAL A C 1
ATOM 1942 O O . VAL A 1 249 ? 18.312 8.805 -11.617 1 86.62 249 VAL A O 1
ATOM 1945 N N . ILE A 1 250 ? 19.438 10.523 -12.328 1 87.38 250 ILE A N 1
ATOM 1946 C CA . ILE A 1 250 ? 18.281 11.172 -12.93 1 87.38 250 ILE A CA 1
ATOM 1947 C C . ILE A 1 250 ? 18.391 11.117 -14.453 1 87.38 250 ILE A C 1
ATOM 1949 O O . ILE A 1 250 ? 19.344 11.633 -15.039 1 87.38 250 ILE A O 1
ATOM 1953 N N . GLN A 1 251 ? 17.438 10.477 -15.047 1 80.38 251 GLN A N 1
ATOM 1954 C CA . GLN A 1 251 ? 17.422 10.344 -16.5 1 80.38 251 GLN A CA 1
ATOM 1955 C C . GLN A 1 251 ? 16.672 11.492 -17.156 1 80.38 251 GLN A C 1
ATOM 1957 O O . GLN A 1 251 ? 15.445 11.594 -17.016 1 80.38 251 GLN A O 1
ATOM 1962 N N . VAL A 1 252 ? 17.422 12.312 -17.812 1 82.31 252 VAL A N 1
ATOM 1963 C CA . VAL A 1 252 ? 16.797 13.445 -18.5 1 82.31 252 VAL A CA 1
ATOM 1964 C C . VAL A 1 252 ? 16.906 13.25 -20.016 1 82.31 252 VAL A C 1
ATOM 1966 O O . VAL A 1 252 ? 18 13.383 -20.578 1 82.31 252 VAL A O 1
ATOM 1969 N N . ARG A 1 253 ? 15.742 12.945 -20.578 1 75.31 253 ARG A N 1
ATOM 1970 C CA . ARG A 1 253 ? 15.672 12.773 -22.031 1 75.31 253 ARG A CA 1
ATOM 1971 C C . ARG A 1 253 ? 16.766 11.836 -22.516 1 75.31 253 ARG A C 1
ATOM 1973 O O . ARG A 1 253 ? 17.5 12.164 -23.453 1 75.31 253 ARG A O 1
ATOM 1980 N N . GLY A 1 254 ? 16.906 10.773 -21.828 1 70.62 254 GLY A N 1
ATOM 1981 C CA . GLY A 1 254 ? 17.812 9.703 -22.234 1 70.62 254 GLY A CA 1
ATOM 1982 C C . GLY A 1 254 ? 19.219 9.883 -21.703 1 70.62 254 GLY A C 1
ATOM 1983 O O . GLY A 1 254 ? 20.062 8.984 -21.844 1 70.62 254 GLY A O 1
ATOM 1984 N N . LYS A 1 255 ? 19.531 10.953 -21.109 1 80.56 255 LYS A N 1
ATOM 1985 C CA . LYS A 1 255 ? 20.859 11.219 -20.578 1 80.56 255 LYS A CA 1
ATOM 1986 C C . LYS A 1 255 ? 20.859 11.125 -19.047 1 80.56 255 LYS A C 1
ATOM 1988 O O . LYS A 1 255 ? 20.062 11.781 -18.391 1 80.56 255 LYS A O 1
ATOM 1993 N N . PRO A 1 256 ? 21.797 10.32 -18.547 1 85.88 256 PRO A N 1
ATOM 1994 C CA . PRO A 1 256 ? 21.859 10.203 -17.094 1 85.88 256 PRO A CA 1
ATOM 1995 C C . PRO A 1 256 ? 22.641 11.336 -16.438 1 85.88 256 PRO A C 1
ATOM 1997 O O . PRO A 1 256 ? 23.688 11.734 -16.953 1 85.88 256 PRO A O 1
ATOM 2000 N N . TYR A 1 257 ? 22.125 11.922 -15.422 1 90.19 257 TYR A N 1
ATOM 2001 C CA . TYR A 1 257 ? 22.797 12.875 -14.539 1 90.19 257 TYR A CA 1
ATOM 2002 C C . TYR A 1 257 ? 22.953 12.297 -13.133 1 90.19 257 TYR A C 1
ATOM 2004 O O . TYR A 1 257 ? 21.984 11.766 -12.57 1 90.19 257 TYR A O 1
ATOM 2012 N N . ASN A 1 258 ? 24.109 12.422 -12.641 1 90.75 258 ASN A N 1
ATOM 2013 C CA . ASN A 1 258 ? 24.406 11.781 -11.359 1 90.75 258 ASN A CA 1
ATOM 2014 C C . ASN A 1 258 ? 24.625 12.812 -10.258 1 90.75 258 ASN A C 1
ATOM 2016 O O . ASN A 1 258 ? 25.344 13.797 -10.453 1 90.75 258 ASN A O 1
ATOM 2020 N N . ILE A 1 259 ? 23.969 12.617 -9.156 1 92.94 259 ILE A N 1
ATOM 2021 C CA . ILE A 1 259 ? 24.203 13.359 -7.926 1 92.94 259 ILE A CA 1
ATOM 2022 C C . ILE A 1 259 ? 24.5 12.391 -6.781 1 92.94 259 ILE A C 1
ATOM 2024 O O . ILE A 1 259 ? 23.672 11.523 -6.469 1 92.94 259 ILE A O 1
ATOM 2028 N N . THR A 1 260 ? 25.594 12.531 -6.207 1 92 260 THR A N 1
ATOM 2029 C CA . THR A 1 260 ? 25.922 11.609 -5.121 1 92 260 THR A CA 1
ATOM 2030 C C . THR A 1 260 ? 25.016 11.859 -3.916 1 92 260 THR A C 1
ATOM 2032 O O . THR A 1 260 ? 24.578 12.984 -3.684 1 92 260 THR A O 1
ATOM 2035 N N . GLN A 1 261 ? 24.797 10.836 -3.131 1 91.25 261 GLN A N 1
ATOM 2036 C CA . GLN A 1 261 ? 24.031 10.984 -1.899 1 91.25 261 GLN A CA 1
ATOM 2037 C C . GLN A 1 261 ? 24.703 11.953 -0.938 1 91.25 261 GLN A C 1
ATOM 2039 O O . GLN A 1 261 ? 24.031 12.711 -0.24 1 91.25 261 GLN A O 1
ATOM 2044 N N . ALA A 1 262 ? 26.016 11.891 -0.942 1 93.12 262 ALA A N 1
ATOM 2045 C CA . ALA A 1 262 ? 26.766 12.797 -0.074 1 93.12 262 ALA A CA 1
ATOM 2046 C C . ALA A 1 262 ? 26.484 14.25 -0.432 1 93.12 262 ALA A C 1
ATOM 2048 O O . ALA A 1 262 ? 26.266 15.086 0.452 1 93.12 262 ALA A O 1
ATOM 2049 N N . LYS A 1 263 ? 26.5 14.555 -1.7 1 94.44 263 LYS A N 1
ATOM 2050 C CA . LYS A 1 263 ? 26.219 15.906 -2.162 1 94.44 263 LYS A CA 1
ATOM 2051 C C . LYS A 1 263 ? 24.781 16.312 -1.831 1 94.44 263 LYS A C 1
ATOM 2053 O O . LYS A 1 263 ? 24.547 17.453 -1.412 1 94.44 263 LYS A O 1
ATOM 2058 N N . PHE A 1 264 ? 23.891 15.453 -2.023 1 95.5 264 PHE A N 1
ATOM 2059 C CA . PHE A 1 264 ? 22.484 15.703 -1.714 1 95.5 264 PHE A CA 1
ATOM 2060 C C . PHE A 1 264 ? 22.297 15.961 -0.224 1 95.5 264 PHE A C 1
ATOM 2062 O O . PHE A 1 264 ? 21.672 16.938 0.165 1 95.5 264 PHE A O 1
ATOM 2069 N N . LYS A 1 265 ? 22.938 15.164 0.565 1 94.88 265 LYS A N 1
ATOM 2070 C CA . LYS A 1 265 ? 22.844 15.312 2.016 1 94.88 265 LYS A CA 1
ATOM 2071 C C . LYS A 1 265 ? 23.438 16.641 2.467 1 94.88 265 LYS A C 1
ATOM 2073 O O . LYS A 1 265 ? 22.859 17.312 3.334 1 94.88 265 LYS A O 1
ATOM 2078 N N . THR A 1 266 ? 24.484 17 1.871 1 96.19 266 THR A N 1
ATOM 2079 C CA . THR A 1 266 ? 25.109 18.266 2.205 1 96.19 266 THR A CA 1
ATOM 2080 C C . THR A 1 266 ? 24.188 19.438 1.862 1 96.19 266 THR A C 1
ATOM 2082 O O . THR A 1 266 ? 24.031 20.359 2.654 1 96.19 266 THR A O 1
ATOM 2085 N N . ALA A 1 267 ? 23.547 19.359 0.782 1 96.81 267 ALA A N 1
ATOM 2086 C CA . ALA A 1 267 ? 22.656 20.422 0.341 1 96.81 267 ALA A CA 1
ATOM 2087 C C . ALA A 1 267 ? 21.406 20.484 1.219 1 96.81 267 ALA A C 1
ATOM 2089 O O . ALA A 1 267 ? 20.766 21.531 1.306 1 96.81 267 ALA A O 1
ATOM 2090 N N . LEU A 1 268 ? 21.078 19.391 1.872 1 97.56 268 LEU A N 1
ATOM 2091 C CA . LEU A 1 268 ? 19.859 19.312 2.662 1 97.56 268 LEU A CA 1
ATOM 2092 C C . LEU A 1 268 ? 20.109 19.75 4.102 1 97.56 268 LEU A C 1
ATOM 2094 O O . LEU A 1 268 ? 19.172 19.859 4.895 1 97.56 268 LEU A O 1
ATOM 2098 N N . GLN A 1 269 ? 21.297 20.141 4.445 1 97.25 269 GLN A N 1
ATOM 2099 C CA . GLN A 1 269 ? 21.688 20.359 5.832 1 97.25 269 GLN A CA 1
ATOM 2100 C C . GLN A 1 269 ? 20.828 21.438 6.477 1 97.25 269 GLN A C 1
ATOM 2102 O O . GLN A 1 269 ? 20.391 21.297 7.621 1 97.25 269 GLN A O 1
ATOM 2107 N N . PRO A 1 270 ? 20.578 22.531 5.785 1 97.12 270 PRO A N 1
ATOM 2108 C CA . PRO A 1 270 ? 19.734 23.562 6.41 1 97.12 270 PRO A CA 1
ATOM 2109 C C . PRO A 1 270 ? 18.359 23.031 6.805 1 97.12 270 PRO A C 1
ATOM 2111 O O . PRO A 1 270 ? 17.812 23.422 7.844 1 97.12 270 PRO A O 1
ATOM 2114 N N . TYR A 1 271 ? 17.781 22.219 6.035 1 97.06 271 TYR A N 1
ATOM 2115 C CA . TYR A 1 271 ? 16.469 21.641 6.324 1 97.06 271 TYR A CA 1
ATOM 2116 C C . TYR A 1 271 ? 16.578 20.578 7.414 1 97.06 271 TYR A C 1
ATOM 2118 O O . TYR A 1 271 ? 15.727 20.531 8.312 1 97.06 271 TYR A O 1
ATOM 2126 N N . LEU A 1 272 ? 17.641 19.75 7.324 1 97.81 272 LEU A N 1
ATOM 2127 C CA . LEU A 1 272 ? 17.828 18.703 8.312 1 97.81 272 LEU A CA 1
ATOM 2128 C C . LEU A 1 272 ? 18.078 19.281 9.695 1 97.81 272 LEU A C 1
ATOM 2130 O O . LEU A 1 272 ? 17.594 18.734 10.695 1 97.81 272 LEU A O 1
ATOM 2134 N N . GLN A 1 273 ? 18.734 20.391 9.758 1 97.75 273 GLN A N 1
ATOM 2135 C CA . GLN A 1 273 ? 18.969 21.062 11.039 1 97.75 273 GLN A CA 1
ATOM 2136 C C . GLN A 1 273 ? 17.672 21.547 11.664 1 97.75 273 GLN A C 1
ATOM 2138 O O . GLN A 1 273 ? 17.516 21.531 12.883 1 97.75 273 GLN A O 1
ATOM 2143 N N . ARG A 1 274 ? 16.797 21.953 10.836 1 97.25 274 ARG A N 1
ATOM 2144 C CA . ARG A 1 274 ? 15.477 22.344 11.336 1 97.25 274 ARG A CA 1
ATOM 2145 C C . ARG A 1 274 ? 14.75 21.141 11.945 1 97.25 274 ARG A C 1
ATOM 2147 O O . ARG A 1 274 ? 14.047 21.281 12.945 1 97.25 274 ARG A O 1
ATOM 2154 N N . VAL A 1 275 ? 14.922 20 11.344 1 97.19 275 VAL A N 1
ATOM 2155 C CA . VAL A 1 275 ? 14.352 18.781 11.906 1 97.19 275 VAL A CA 1
ATOM 2156 C C . VAL A 1 275 ? 14.953 18.516 13.281 1 97.19 275 VAL A C 1
ATOM 2158 O O . VAL A 1 275 ? 14.234 18.172 14.227 1 97.19 275 VAL A O 1
ATOM 2161 N N . GLY A 1 276 ? 16.266 18.719 13.359 1 97.44 276 GLY A N 1
ATOM 2162 C CA . GLY A 1 276 ? 16.938 18.547 14.641 1 97.44 276 GLY A CA 1
ATOM 2163 C C . GLY A 1 276 ? 16.375 19.422 15.734 1 97.44 276 GLY A C 1
ATOM 2164 O O . GLY A 1 276 ? 16.203 18.984 16.875 1 97.44 276 GLY A O 1
ATOM 2165 N N . LYS A 1 277 ? 16.078 20.594 15.352 1 96.88 277 LYS A N 1
ATOM 2166 C CA . LYS A 1 277 ? 15.492 21.547 16.312 1 96.88 277 LYS A CA 1
ATOM 2167 C C . LYS A 1 277 ? 14.125 21.078 16.781 1 96.88 277 LYS A C 1
ATOM 2169 O O . LYS A 1 277 ? 13.805 21.172 17.969 1 96.88 277 LYS A O 1
ATOM 2174 N N . LEU A 1 278 ? 13.32 20.594 15.875 1 96.44 278 LEU A N 1
ATOM 2175 C CA . LEU A 1 278 ? 12 20.094 16.234 1 96.44 278 LEU A CA 1
ATOM 2176 C C . LEU A 1 278 ? 12.109 18.938 17.219 1 96.44 278 LEU A C 1
ATOM 2178 O O . LEU A 1 278 ? 11.336 18.859 18.172 1 96.44 278 LEU A O 1
ATOM 2182 N N . ILE A 1 279 ? 13.062 18.062 16.969 1 97.44 279 ILE A N 1
ATOM 2183 C CA . ILE A 1 279 ? 13.266 16.891 17.812 1 97.44 279 ILE A CA 1
ATOM 2184 C C . ILE A 1 279 ? 13.656 17.344 19.219 1 97.44 279 ILE A C 1
ATOM 2186 O O . ILE A 1 279 ? 13.078 16.875 20.203 1 97.44 279 ILE A O 1
ATOM 2190 N N . LYS A 1 280 ? 14.531 18.266 19.312 1 96.62 280 LYS A N 1
ATOM 2191 C CA . LYS A 1 280 ? 14.992 18.766 20.609 1 96.62 280 LYS A CA 1
ATOM 2192 C C . LYS A 1 280 ? 13.852 19.422 21.375 1 96.62 280 LYS A C 1
ATOM 2194 O O . LYS A 1 280 ? 13.695 19.203 22.578 1 96.62 280 LYS A O 1
ATOM 2199 N N . GLU A 1 281 ? 13.078 20.172 20.688 1 94.81 281 GLU A N 1
ATOM 2200 C CA . GLU A 1 281 ? 11.969 20.875 21.297 1 94.81 281 GLU A CA 1
ATOM 2201 C C . GLU A 1 281 ? 10.914 19.906 21.828 1 94.81 281 GLU A C 1
ATOM 2203 O O . GLU A 1 281 ? 10.359 20.125 22.906 1 94.81 281 GLU A O 1
ATOM 2208 N N . ALA A 1 282 ? 10.648 18.906 21.094 1 95.69 282 ALA A N 1
ATOM 2209 C CA . ALA A 1 282 ? 9.633 17.938 21.5 1 95.69 282 ALA A CA 1
ATOM 2210 C C . ALA A 1 282 ? 10.117 17.078 22.656 1 95.69 282 ALA A C 1
ATOM 2212 O O . ALA A 1 282 ? 9.344 16.703 23.547 1 95.69 282 ALA A O 1
ATOM 2213 N N . LEU A 1 283 ? 11.367 16.703 22.672 1 96.25 283 LEU A N 1
ATOM 2214 C CA . LEU A 1 283 ? 11.898 15.797 23.672 1 96.25 283 LEU A CA 1
ATOM 2215 C C . LEU A 1 283 ? 12.07 16.516 25.016 1 96.25 283 LEU A C 1
ATOM 2217 O O . LEU A 1 283 ? 11.961 15.883 26.062 1 96.25 283 LEU A O 1
ATOM 2221 N N . GLU A 1 284 ? 12.328 17.828 24.969 1 93.94 284 GLU A N 1
ATOM 2222 C CA . GLU A 1 284 ? 12.547 18.625 26.172 1 93.94 284 GLU A CA 1
ATOM 2223 C C . GLU A 1 284 ? 13.539 17.953 27.109 1 93.94 284 GLU A C 1
ATOM 2225 O O . GLU A 1 284 ? 13.305 17.859 28.312 1 93.94 284 GLU A O 1
ATOM 2230 N N . GLY A 1 285 ? 14.539 17.312 26.609 1 91.69 285 GLY A N 1
ATOM 2231 C CA . GLY A 1 285 ? 15.602 16.734 27.406 1 91.69 285 GLY A CA 1
ATOM 2232 C C . GLY A 1 285 ? 15.344 15.281 27.766 1 91.69 285 GLY A C 1
ATOM 2233 O O . GLY A 1 285 ? 16.234 14.602 28.281 1 91.69 285 GLY A O 1
ATOM 2234 N N . ASP A 1 286 ? 14.172 14.734 27.469 1 94.44 286 ASP A N 1
ATOM 2235 C CA . ASP A 1 286 ? 13.852 13.344 27.781 1 94.44 286 ASP A CA 1
ATOM 2236 C C . ASP A 1 286 ? 14.484 12.398 26.766 1 94.44 286 ASP A C 1
ATOM 2238 O O . ASP A 1 286 ? 14.906 12.82 25.688 1 94.44 286 ASP A O 1
ATOM 2242 N N . THR A 1 287 ? 14.586 11.148 27.203 1 93.56 287 THR A N 1
ATOM 2243 C CA . THR A 1 287 ? 14.984 10.062 26.328 1 93.56 287 THR A CA 1
ATOM 2244 C C . THR A 1 287 ? 13.82 9.117 26.047 1 93.56 287 THR A C 1
ATOM 2246 O O . THR A 1 287 ? 13.297 8.484 26.969 1 93.56 287 THR A O 1
ATOM 2249 N N . PRO A 1 288 ? 13.453 9.047 24.844 1 95.88 288 PRO A N 1
ATOM 2250 C CA . PRO A 1 288 ? 12.312 8.18 24.547 1 95.88 288 PRO A CA 1
ATOM 2251 C C . PRO A 1 288 ? 12.688 6.699 24.531 1 95.88 288 PRO A C 1
ATOM 2253 O O . PRO A 1 288 ? 13.836 6.352 24.25 1 95.88 288 PRO A O 1
ATOM 2256 N N . LYS A 1 289 ? 11.734 5.891 24.766 1 95.44 289 LYS A N 1
ATOM 2257 C CA . LYS A 1 289 ? 11.891 4.441 24.688 1 95.44 289 LYS A CA 1
ATOM 2258 C C . LYS A 1 289 ? 12.141 3.992 23.25 1 95.44 289 LYS A C 1
ATOM 2260 O O . LYS A 1 289 ? 12.914 3.062 23.016 1 95.44 289 LYS A O 1
ATOM 2265 N N . ALA A 1 290 ? 11.438 4.609 22.375 1 95.25 290 ALA A N 1
ATOM 2266 C CA . ALA A 1 290 ? 11.602 4.316 20.953 1 95.25 290 ALA A CA 1
ATOM 2267 C C . ALA A 1 290 ? 11.086 5.469 20.094 1 95.25 290 ALA A C 1
ATOM 2269 O O . ALA A 1 290 ? 10.398 6.363 20.594 1 95.25 290 ALA A O 1
ATOM 2270 N N . VAL A 1 291 ? 11.484 5.418 18.859 1 96.38 291 VAL A N 1
ATOM 2271 C CA . VAL A 1 291 ? 11.109 6.441 17.891 1 96.38 291 VAL A CA 1
ATOM 2272 C C . VAL A 1 291 ? 10.219 5.824 16.812 1 96.38 291 VAL A C 1
ATOM 2274 O O . VAL A 1 291 ? 10.469 4.699 16.359 1 96.38 291 VAL A O 1
ATOM 2277 N N . ILE A 1 292 ? 9.211 6.531 16.516 1 95.69 292 ILE A N 1
ATOM 2278 C CA . ILE A 1 292 ? 8.336 6.141 15.414 1 95.69 292 ILE A CA 1
ATOM 2279 C C . ILE A 1 292 ? 8.422 7.168 14.289 1 95.69 292 ILE A C 1
ATOM 2281 O O . ILE A 1 292 ? 8.188 8.359 14.5 1 95.69 292 ILE A O 1
ATOM 2285 N N . LEU A 1 293 ? 8.828 6.699 13.125 1 95.31 293 LEU A N 1
ATOM 2286 C CA . LEU A 1 293 ? 8.883 7.555 11.945 1 95.31 293 LEU A CA 1
ATOM 2287 C C . LEU A 1 293 ? 7.637 7.379 11.086 1 95.31 293 LEU A C 1
ATOM 2289 O O . LEU A 1 293 ? 7.164 6.258 10.891 1 95.31 293 LEU A O 1
ATOM 2293 N N . ALA A 1 294 ? 7.102 8.477 10.648 1 95 294 ALA A N 1
ATOM 2294 C CA . ALA A 1 294 ? 5.953 8.469 9.742 1 95 294 ALA A CA 1
ATOM 2295 C C . ALA A 1 294 ? 6.094 9.547 8.672 1 95 294 ALA A C 1
ATOM 2297 O O . ALA A 1 294 ? 6.859 10.5 8.836 1 95 294 ALA A O 1
ATOM 2298 N N . GLY A 1 295 ? 5.367 9.336 7.535 1 94.06 295 GLY A N 1
ATOM 2299 C CA . GLY A 1 295 ? 5.422 10.297 6.441 1 94.06 295 GLY A CA 1
ATOM 2300 C C . GLY A 1 295 ? 6.438 9.93 5.375 1 94.06 295 GLY A C 1
ATOM 2301 O O . GLY A 1 295 ? 7.461 9.305 5.676 1 94.06 295 GLY A O 1
ATOM 2302 N N . GLY A 1 296 ? 6.199 10.406 4.234 1 92.69 296 GLY A N 1
ATOM 2303 C CA . GLY A 1 296 ? 7.043 10.062 3.1 1 92.69 296 GLY A CA 1
ATOM 2304 C C . GLY A 1 296 ? 8.445 10.625 3.203 1 92.69 296 GLY A C 1
ATOM 2305 O O . GLY A 1 296 ? 9.414 9.969 2.82 1 92.69 296 GLY A O 1
ATOM 2306 N N . CYS A 1 297 ? 8.531 11.805 3.654 1 94.62 297 CYS A N 1
ATOM 2307 C CA . CYS A 1 297 ? 9.836 12.445 3.775 1 94.62 297 CYS A CA 1
ATOM 2308 C C . CYS A 1 297 ? 10.742 11.656 4.711 1 94.62 297 CYS A C 1
ATOM 2310 O O . CYS A 1 297 ? 11.953 11.578 4.488 1 94.62 297 CYS A O 1
ATOM 2312 N N . SER A 1 298 ? 10.203 11.094 5.734 1 95.12 298 SER A N 1
ATOM 2313 C CA . SER A 1 298 ? 10.977 10.336 6.715 1 95.12 298 SER A CA 1
ATOM 2314 C C . SER A 1 298 ? 11.57 9.078 6.098 1 95.12 298 SER A C 1
ATOM 2316 O O . SER A 1 298 ? 12.477 8.469 6.672 1 95.12 298 SER A O 1
ATOM 2318 N N . CYS A 1 299 ? 11.078 8.68 4.949 1 92.62 299 CYS A N 1
ATOM 2319 C CA . CYS A 1 299 ? 11.555 7.473 4.281 1 92.62 299 CYS A CA 1
ATOM 2320 C C . CYS A 1 299 ? 12.828 7.754 3.49 1 92.62 299 CYS A C 1
ATOM 2322 O O . CYS A 1 299 ? 13.508 6.828 3.049 1 92.62 299 CYS A O 1
ATOM 2324 N N . LEU A 1 300 ? 13.125 8.969 3.297 1 92.88 300 LEU A N 1
ATOM 2325 C CA . LEU A 1 300 ? 14.32 9.32 2.543 1 92.88 300 LEU A CA 1
ATOM 2326 C C . LEU A 1 300 ? 15.578 9.047 3.361 1 92.88 300 LEU A C 1
ATOM 2328 O O . LEU A 1 300 ? 15.625 9.359 4.555 1 92.88 300 LEU A O 1
ATOM 2332 N N . ARG A 1 301 ? 16.594 8.57 2.754 1 88.69 301 ARG A N 1
ATOM 2333 C CA . ARG A 1 301 ? 17.812 8.141 3.424 1 88.69 301 ARG A CA 1
ATOM 2334 C C . ARG A 1 301 ? 18.469 9.297 4.18 1 88.69 301 ARG A C 1
ATOM 2336 O O . ARG A 1 301 ? 18.844 9.148 5.34 1 88.69 301 ARG A O 1
ATOM 2343 N N . PRO A 1 302 ? 18.594 10.438 3.523 1 92.94 302 PRO A N 1
ATOM 2344 C CA . PRO A 1 302 ? 19.219 11.531 4.262 1 92.94 302 PRO A CA 1
ATOM 2345 C C . PRO A 1 302 ? 18.484 11.883 5.547 1 92.94 302 PRO A C 1
ATOM 2347 O O . PRO A 1 302 ? 19.109 12.242 6.551 1 92.94 302 PRO A O 1
ATOM 2350 N N . PHE A 1 303 ? 17.203 11.781 5.531 1 95.12 303 PHE A N 1
ATOM 2351 C CA . PHE A 1 303 ? 16.391 12.086 6.703 1 95.12 303 PHE A CA 1
ATOM 2352 C C . PHE A 1 303 ? 16.609 11.047 7.797 1 95.12 303 PHE A C 1
ATOM 2354 O O . PHE A 1 303 ? 16.906 11.398 8.945 1 95.12 303 PHE A O 1
ATOM 2361 N N . GLU A 1 304 ? 16.484 9.812 7.391 1 91 304 GLU A N 1
ATOM 2362 C CA . GLU A 1 304 ? 16.641 8.711 8.344 1 91 304 GLU A CA 1
ATOM 2363 C C . GLU A 1 304 ? 18.031 8.719 8.977 1 91 304 GLU A C 1
ATOM 2365 O O . GLU A 1 304 ? 18.156 8.539 10.188 1 91 304 GLU A O 1
ATOM 2370 N N . ASP A 1 305 ? 19.016 8.914 8.164 1 91.25 305 ASP A N 1
ATOM 2371 C CA . ASP A 1 305 ? 20.391 8.961 8.648 1 91.25 305 ASP A CA 1
ATOM 2372 C C . ASP A 1 305 ? 20.594 10.102 9.648 1 91.25 305 ASP A C 1
ATOM 2374 O O . ASP A 1 305 ? 21.25 9.93 10.672 1 91.25 305 ASP A O 1
ATOM 2378 N N . PHE A 1 306 ? 20.047 11.203 9.328 1 94.81 306 PHE A N 1
ATOM 2379 C CA . PHE A 1 306 ? 20.203 12.375 10.188 1 94.81 306 PHE A CA 1
ATOM 2380 C C . PHE A 1 306 ? 19.531 12.141 11.539 1 94.81 306 PHE A C 1
ATOM 2382 O O . PHE A 1 306 ? 20.141 12.406 12.586 1 94.81 306 PHE A O 1
ATOM 2389 N N . VAL A 1 307 ? 18.297 11.633 11.5 1 95.88 307 VAL A N 1
ATOM 2390 C CA . VAL A 1 307 ? 17.547 11.391 12.734 1 95.88 307 VAL A CA 1
ATOM 2391 C C . VAL A 1 307 ? 18.281 10.359 13.594 1 95.88 307 VAL A C 1
ATOM 2393 O O . VAL A 1 307 ? 18.359 10.508 14.812 1 95.88 307 VAL A O 1
ATOM 2396 N N . ASP A 1 308 ? 18.797 9.32 12.953 1 92.38 308 ASP A N 1
ATOM 2397 C CA . ASP A 1 308 ? 19.547 8.297 13.664 1 92.38 308 ASP A CA 1
ATOM 2398 C C . ASP A 1 308 ? 20.75 8.906 14.383 1 92.38 308 ASP A C 1
ATOM 2400 O O . ASP A 1 308 ? 21.047 8.547 15.523 1 92.38 308 ASP A O 1
ATOM 2404 N N . ARG A 1 309 ? 21.422 9.797 13.742 1 92.69 309 ARG A N 1
ATOM 2405 C CA . ARG A 1 309 ? 22.594 10.453 14.32 1 92.69 309 ARG A CA 1
ATOM 2406 C C . ARG A 1 309 ? 22.188 11.344 15.492 1 92.69 309 ARG A C 1
ATOM 2408 O O . ARG A 1 309 ? 22.859 11.344 16.531 1 92.69 309 ARG A O 1
ATOM 2415 N N . VAL A 1 310 ? 21.125 12.07 15.297 1 94.62 310 VAL A N 1
ATOM 2416 C CA . VAL A 1 310 ? 20.672 13.023 16.297 1 94.62 310 VAL A CA 1
ATOM 2417 C C . VAL A 1 310 ? 20.234 12.281 17.562 1 94.62 310 VAL A C 1
ATOM 2419 O O . VAL A 1 310 ? 20.484 12.742 18.688 1 94.62 310 VAL A O 1
ATOM 2422 N N . LEU A 1 311 ? 19.625 11.148 17.453 1 94.06 311 LEU A N 1
ATOM 2423 C CA . LEU A 1 311 ? 19.016 10.461 18.578 1 94.06 311 LEU A CA 1
ATOM 2424 C C . LEU A 1 311 ? 19.953 9.391 19.141 1 94.06 311 LEU A C 1
ATOM 2426 O O . LEU A 1 311 ? 19.641 8.766 20.156 1 94.06 311 LEU A O 1
ATOM 2430 N N . ASN A 1 312 ? 21.047 9.367 18.734 1 83.25 312 ASN A N 1
ATOM 2431 C CA . ASN A 1 312 ? 22.141 8.562 19.266 1 83.25 312 ASN A CA 1
ATOM 2432 C C . ASN A 1 312 ? 21.656 7.188 19.719 1 83.25 312 ASN A C 1
ATOM 2434 O O . ASN A 1 312 ? 21.562 6.914 20.922 1 83.25 312 ASN A O 1
ATOM 2438 N N . ASP A 1 313 ? 21.422 6.172 19 1 78.12 313 ASP A N 1
ATOM 2439 C CA . ASP A 1 313 ? 21.203 4.746 19.234 1 78.12 313 ASP A CA 1
ATOM 2440 C C . ASP A 1 313 ? 19.812 4.488 19.812 1 78.12 313 ASP A C 1
ATOM 2442 O O . ASP A 1 313 ? 19.609 3.506 20.531 1 78.12 313 ASP A O 1
ATOM 2446 N N . THR A 1 314 ? 18.969 5.383 19.766 1 88.06 314 THR A N 1
ATOM 2447 C CA . THR A 1 314 ? 17.594 5.109 20.156 1 88.06 314 THR A CA 1
ATOM 2448 C C . THR A 1 314 ? 16.938 4.113 19.203 1 88.06 314 THR A C 1
ATOM 2450 O O . THR A 1 314 ? 17.188 4.141 18 1 88.06 314 THR A O 1
ATOM 2453 N N . LYS A 1 315 ? 16.188 3.293 19.781 1 90.56 315 LYS A N 1
ATOM 2454 C CA . LYS A 1 315 ? 15.516 2.246 19.016 1 90.56 315 LYS A CA 1
ATOM 2455 C C . LYS A 1 315 ? 14.422 2.83 18.125 1 90.56 315 LYS A C 1
ATOM 2457 O O . LYS A 1 315 ? 13.664 3.699 18.562 1 90.56 315 LYS A O 1
ATOM 2462 N N . PHE A 1 316 ? 14.438 2.389 16.891 1 91.81 316 PHE A N 1
ATOM 2463 C CA . PHE A 1 316 ? 13.352 2.723 15.977 1 91.81 316 PHE A CA 1
ATOM 2464 C C . PHE A 1 316 ? 12.359 1.566 15.859 1 91.81 316 PHE A C 1
ATOM 2466 O O . PHE A 1 316 ? 12.766 0.409 15.734 1 91.81 316 PHE A O 1
ATOM 2473 N N . LEU A 1 317 ? 11.078 1.891 16.016 1 90.56 317 LEU A N 1
ATOM 2474 C CA . LEU A 1 317 ? 10.094 0.86 15.703 1 90.56 317 LEU A CA 1
ATOM 2475 C C . LEU A 1 317 ? 9.961 0.665 14.195 1 90.56 317 LEU A C 1
ATOM 2477 O O . LEU A 1 317 ? 10.148 1.606 13.422 1 90.56 317 LEU A O 1
ATOM 2481 N N . PRO A 1 318 ? 9.602 -0.586 13.805 1 88 318 PRO A N 1
ATOM 2482 C CA . PRO A 1 318 ? 9.422 -0.82 12.367 1 88 318 PRO A CA 1
ATOM 2483 C C . PRO A 1 318 ? 8.383 0.11 11.742 1 88 318 PRO A C 1
ATOM 2485 O O . PRO A 1 318 ? 7.344 0.38 12.352 1 88 318 PRO A O 1
ATOM 2488 N N . ARG A 1 319 ? 8.672 0.493 10.578 1 90.06 319 ARG A N 1
ATOM 2489 C CA . ARG A 1 319 ? 7.805 1.447 9.891 1 90.06 319 ARG A CA 1
ATOM 2490 C C . ARG A 1 319 ? 6.496 0.792 9.461 1 90.06 319 ARG A C 1
ATOM 2492 O O . ARG A 1 319 ? 6.469 -0.396 9.133 1 90.06 319 ARG A O 1
ATOM 2499 N N . ARG A 1 320 ? 5.535 1.595 9.531 1 90.25 320 ARG A N 1
ATOM 2500 C CA . ARG A 1 320 ? 4.258 1.296 8.891 1 90.25 320 ARG A CA 1
ATOM 2501 C C . ARG A 1 320 ? 4.059 2.152 7.641 1 90.25 320 ARG A C 1
ATOM 2503 O O . ARG A 1 320 ? 4.762 3.146 7.445 1 90.25 320 ARG A O 1
ATOM 2510 N N . PRO A 1 321 ? 3.113 1.705 6.801 1 88.81 321 PRO A N 1
ATOM 2511 C CA . PRO A 1 321 ? 2.9 2.531 5.609 1 88.81 321 PRO A CA 1
ATOM 2512 C C . PRO A 1 321 ? 2.576 3.984 5.953 1 88.81 321 PRO A C 1
ATOM 2514 O O . PRO A 1 321 ? 1.623 4.254 6.688 1 88.81 321 PRO A O 1
ATOM 2517 N N . ALA A 1 322 ? 3.307 4.824 5.395 1 85.56 322 ALA A N 1
ATOM 2518 C CA . ALA A 1 322 ? 3.367 6.227 5.809 1 85.56 322 ALA A CA 1
ATOM 2519 C C . ALA A 1 322 ? 1.987 6.875 5.746 1 85.56 322 ALA A C 1
ATOM 2521 O O . ALA A 1 322 ? 1.578 7.566 6.68 1 85.56 322 ALA A O 1
ATOM 2522 N N . ALA A 1 323 ? 1.313 6.668 4.672 1 80.88 323 ALA A N 1
ATOM 2523 C CA . ALA A 1 323 ? 0.035 7.355 4.504 1 80.88 323 ALA A CA 1
ATOM 2524 C C . ALA A 1 323 ? -1.089 6.605 5.211 1 80.88 323 ALA A C 1
ATOM 2526 O O . ALA A 1 323 ? -2 7.223 5.77 1 80.88 323 ALA A O 1
ATOM 2527 N N . GLU A 1 324 ? -1.033 5.398 5.359 1 90.81 324 GLU A N 1
ATOM 2528 C CA . GLU A 1 324 ? -2.125 4.59 5.898 1 90.81 324 GLU A CA 1
ATOM 2529 C C . GLU A 1 324 ? -2.135 4.625 7.422 1 90.81 324 GLU A C 1
ATOM 2531 O O . GLU A 1 324 ? -3.199 4.566 8.047 1 90.81 324 GLU A O 1
ATOM 2536 N N . VAL A 1 325 ? -0.962 4.715 7.977 1 93.19 325 VAL A N 1
ATOM 2537 C CA . VAL A 1 325 ? -0.83 4.578 9.422 1 93.19 325 VAL A CA 1
ATOM 2538 C C . VAL A 1 325 ? -1.596 5.703 10.117 1 93.19 325 VAL A C 1
ATOM 2540 O O . VAL A 1 325 ? -2.221 5.484 11.156 1 93.19 325 VAL A O 1
ATOM 2543 N N . VAL A 1 326 ? -1.58 6.887 9.578 1 94.75 326 VAL A N 1
ATOM 2544 C CA . VAL A 1 326 ? -2.268 8.031 10.156 1 94.75 326 VAL A CA 1
ATOM 2545 C C . VAL A 1 326 ? -3.777 7.805 10.125 1 94.75 326 VAL A C 1
ATOM 2547 O O . VAL A 1 326 ? -4.465 7.996 11.125 1 94.75 326 VAL A O 1
ATOM 2550 N N . ALA A 1 327 ? -4.281 7.387 8.992 1 94.69 327 ALA A N 1
ATOM 2551 C CA . ALA A 1 327 ? -5.711 7.133 8.828 1 94.69 327 ALA A CA 1
ATOM 2552 C C . ALA A 1 327 ? -6.172 5.984 9.727 1 94.69 327 ALA A C 1
ATOM 2554 O O . ALA A 1 327 ? -7.277 6.02 10.266 1 94.69 327 ALA A O 1
ATOM 2555 N N . GLU A 1 328 ? -5.32 4.977 9.852 1 93.25 328 GLU A N 1
ATOM 2556 C CA . GLU A 1 328 ? -5.633 3.852 10.727 1 93.25 328 GLU A CA 1
ATOM 2557 C C . GLU A 1 328 ? -5.809 4.305 12.172 1 93.25 328 GLU A C 1
ATOM 2559 O O . GLU A 1 328 ? -6.758 3.904 12.852 1 93.25 328 GLU A O 1
ATOM 2564 N N . GLY A 1 329 ? -4.879 5.113 12.648 1 94.75 329 GLY A N 1
ATOM 2565 C CA . GLY A 1 329 ? -4.977 5.633 14 1 94.75 329 GLY A CA 1
ATOM 2566 C C . GLY A 1 329 ? -6.258 6.406 14.25 1 94.75 329 GLY A C 1
ATOM 2567 O O . GLY A 1 329 ? -6.898 6.234 15.289 1 94.75 329 GLY A O 1
ATOM 2568 N N . ALA A 1 330 ? -6.609 7.254 13.297 1 94.88 330 ALA A N 1
ATOM 2569 C CA . ALA A 1 330 ? -7.84 8.039 13.406 1 94.88 330 ALA A CA 1
ATOM 2570 C C . ALA A 1 330 ? -9.062 7.125 13.484 1 94.88 330 ALA A C 1
ATOM 2572 O O . ALA A 1 330 ? -9.977 7.363 14.273 1 94.88 330 ALA A O 1
ATOM 2573 N N . ALA A 1 331 ? -9.086 6.078 12.633 1 93.56 331 ALA A N 1
ATOM 2574 C CA . ALA A 1 331 ? -10.203 5.137 12.609 1 93.56 331 ALA A CA 1
ATOM 2575 C C . ALA A 1 331 ? -10.336 4.414 13.945 1 93.56 331 ALA A C 1
ATOM 2577 O O . ALA A 1 331 ? -11.445 4.195 14.438 1 93.56 331 ALA A O 1
ATOM 2578 N N . ILE A 1 332 ? -9.25 4.031 14.531 1 92.25 332 ILE A N 1
ATOM 2579 C CA . ILE A 1 332 ? -9.234 3.316 15.797 1 92.25 332 ILE A CA 1
ATOM 2580 C C . ILE A 1 332 ? -9.805 4.211 16.906 1 92.25 332 ILE A C 1
ATOM 2582 O O . ILE A 1 332 ? -10.625 3.768 17.703 1 92.25 332 ILE A O 1
ATOM 2586 N N . VAL A 1 333 ? -9.383 5.457 16.938 1 90.94 333 VAL A N 1
ATOM 2587 C CA . VAL A 1 333 ? -9.828 6.387 17.969 1 90.94 333 VAL A CA 1
ATOM 2588 C C . VAL A 1 333 ? -11.336 6.625 17.828 1 90.94 333 VAL A C 1
ATOM 2590 O O . VAL A 1 333 ? -12.031 6.789 18.828 1 90.94 333 VAL A O 1
ATOM 2593 N N . ALA A 1 334 ? -11.797 6.621 16.641 1 89.69 334 ALA A N 1
ATOM 2594 C CA . ALA A 1 334 ? -13.219 6.859 16.391 1 89.69 334 ALA A CA 1
ATOM 2595 C C . ALA A 1 334 ? -14.07 5.754 17 1 89.69 334 ALA A C 1
ATOM 2597 O O . ALA A 1 334 ? -15.195 6.004 17.438 1 89.69 334 ALA A O 1
ATOM 2598 N N . LYS A 1 335 ? -13.531 4.559 17.078 1 86.5 335 LYS A N 1
ATOM 2599 C CA . LYS A 1 335 ? -14.414 3.438 17.406 1 86.5 335 LYS A CA 1
ATOM 2600 C C . LYS A 1 335 ? -14.023 2.809 18.75 1 86.5 335 LYS A C 1
ATOM 2602 O O . LYS A 1 335 ? -14.867 2.207 19.422 1 86.5 335 LYS A O 1
ATOM 2607 N N . SER A 1 336 ? -12.828 2.91 19.047 1 85.62 336 SER A N 1
ATOM 2608 C CA . SER A 1 336 ? -12.367 2.168 20.219 1 85.62 336 SER A CA 1
ATOM 2609 C C . SER A 1 336 ? -12.773 2.869 21.516 1 85.62 336 SER A C 1
ATOM 2611 O O . SER A 1 336 ? -12.562 4.074 21.672 1 85.62 336 SER A O 1
ATOM 2613 N N . LYS A 1 337 ? -13.258 2.094 22.391 1 85.56 337 LYS A N 1
ATOM 2614 C CA . LYS A 1 337 ? -13.625 2.609 23.703 1 85.56 337 LYS A CA 1
ATOM 2615 C C . LYS A 1 337 ? -12.492 2.422 24.703 1 85.56 337 LYS A C 1
ATOM 2617 O O . LYS A 1 337 ? -12.516 3 25.797 1 85.56 337 LYS A O 1
ATOM 2622 N N . ASN A 1 338 ? -11.5 1.709 24.281 1 89.69 338 ASN A N 1
ATOM 2623 C CA . ASN A 1 338 ? -10.414 1.366 25.203 1 89.69 338 ASN A CA 1
ATOM 2624 C C . ASN A 1 338 ? -9.188 2.238 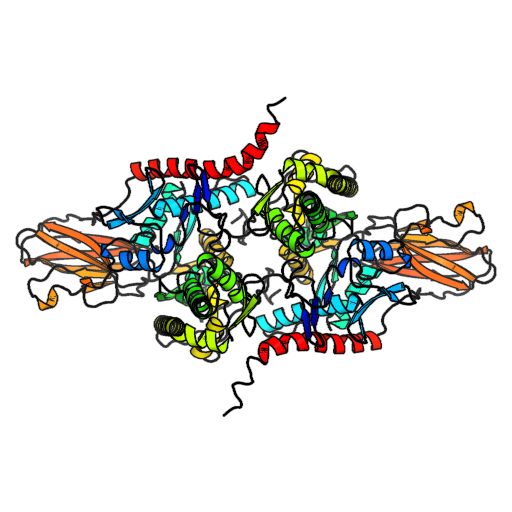24.953 1 89.69 338 ASN A C 1
ATOM 2626 O O . ASN A 1 338 ? -8.133 2.012 25.547 1 89.69 338 ASN A O 1
ATOM 2630 N N . ILE A 1 339 ? -9.336 3.188 24.156 1 92.25 339 ILE A N 1
ATOM 2631 C CA . ILE A 1 339 ? -8.219 4.086 23.859 1 92.25 339 ILE A CA 1
ATOM 2632 C C . ILE A 1 339 ? -8.578 5.508 24.281 1 92.25 339 ILE A C 1
ATOM 2634 O O . ILE A 1 339 ? -9.617 6.043 23.875 1 92.25 339 ILE A O 1
ATOM 2638 N N . VAL A 1 340 ? -7.758 6.027 25.094 1 92.44 340 VAL A N 1
ATOM 2639 C CA . VAL A 1 340 ? -7.922 7.406 25.547 1 92.44 340 VAL A CA 1
ATOM 2640 C C . VAL A 1 340 ? -6.75 8.25 25.062 1 92.44 340 VAL A C 1
ATOM 2642 O O . VAL A 1 340 ? -5.586 7.879 25.25 1 92.44 340 VAL A O 1
ATOM 2645 N N . VAL A 1 341 ? -7.105 9.367 24.469 1 94.12 341 VAL A N 1
ATOM 2646 C CA . VAL A 1 341 ? -6.07 10.25 23.938 1 94.12 341 VAL A CA 1
ATOM 2647 C C . VAL A 1 341 ? -6.188 11.625 24.578 1 94.12 341 VAL A C 1
ATOM 2649 O O . VAL A 1 341 ? -7.27 12.219 24.609 1 94.12 341 VAL A O 1
ATOM 2652 N N . THR A 1 342 ? -5.102 12.078 25.078 1 93.06 342 THR A N 1
ATOM 2653 C CA . THR A 1 342 ? -5.004 13.445 25.578 1 93.06 342 THR A CA 1
ATOM 2654 C C . THR A 1 342 ? -3.992 14.25 24.766 1 93.06 342 THR A C 1
ATOM 2656 O O . THR A 1 342 ? -2.818 13.883 24.688 1 93.06 342 THR A O 1
ATOM 2659 N N . GLU A 1 343 ? -4.488 15.344 24.281 1 93.44 343 GLU A N 1
ATOM 2660 C CA . GLU A 1 343 ? -3.639 16.219 23.484 1 93.44 343 GLU A CA 1
ATOM 2661 C C . GLU A 1 343 ? -3.201 17.453 24.281 1 93.44 343 GLU A C 1
ATOM 2663 O O . GLU A 1 343 ? -3.668 17.656 25.391 1 93.44 343 GLU A O 1
ATOM 2668 N N . VAL A 1 344 ? -2.295 18.156 23.656 1 93 344 VAL A N 1
ATOM 2669 C CA . VAL A 1 344 ? -1.838 19.391 24.297 1 93 344 VAL A CA 1
ATOM 2670 C C . VAL A 1 344 ? -1.94 20.547 23.312 1 93 344 VAL A C 1
ATOM 2672 O O . VAL A 1 344 ? -2.082 20.328 22.094 1 93 344 VAL A O 1
ATOM 2675 N N . LEU A 1 345 ? -1.889 21.719 23.859 1 92.38 345 LEU A N 1
ATOM 2676 C CA . LEU A 1 345 ? -1.814 22.922 23.031 1 92.38 345 LEU A CA 1
ATOM 2677 C C . LEU A 1 345 ? -0.452 23.031 22.359 1 92.38 345 LEU A C 1
ATOM 2679 O O . LEU A 1 345 ? 0.583 23 23.031 1 92.38 345 LEU A O 1
ATOM 2683 N N . SER A 1 346 ? -0.453 23.172 21.109 1 89.19 346 SER A N 1
ATOM 2684 C CA . SER A 1 346 ? 0.803 23.188 20.359 1 89.19 346 SER A CA 1
ATOM 2685 C C . SER A 1 346 ? 1.506 24.547 20.5 1 89.19 346 SER A C 1
ATOM 2687 O O . SER A 1 346 ? 2.73 24.625 20.375 1 89.19 346 SER A O 1
ATOM 2689 N N . ARG A 1 347 ? 0.727 25.578 20.672 1 90.56 347 ARG A N 1
ATOM 2690 C CA . ARG A 1 347 ? 1.239 26.938 20.828 1 90.56 347 ARG A CA 1
ATOM 2691 C C . ARG A 1 347 ? 0.537 27.656 21.984 1 90.56 347 ARG A C 1
ATOM 2693 O O . ARG A 1 347 ? -0.612 27.344 22.297 1 90.56 347 ARG A O 1
ATOM 2700 N N . SER A 1 348 ? 1.236 28.578 22.469 1 93.38 348 SER A N 1
ATOM 2701 C CA . SER A 1 348 ? 0.654 29.344 23.562 1 93.38 348 SER A CA 1
ATOM 2702 C C . SER A 1 348 ? -0.452 30.266 23.062 1 93.38 348 SER A C 1
ATOM 2704 O O . SER A 1 348 ? -0.44 30.688 21.906 1 93.38 348 SER A O 1
ATOM 2706 N N . LEU A 1 349 ? -1.376 30.469 23.953 1 93.06 349 LEU A N 1
ATOM 2707 C CA . LEU A 1 349 ? -2.43 31.453 23.734 1 93.06 349 LEU A CA 1
ATOM 2708 C C . LEU A 1 349 ? -2.285 32.625 24.688 1 93.06 349 LEU A C 1
ATOM 2710 O O . LEU A 1 349 ? -1.956 32.469 25.859 1 93.06 349 LEU A O 1
ATOM 2714 N N . GLY A 1 350 ? -2.428 33.781 24.078 1 91.44 350 GLY A N 1
ATOM 2715 C CA . GLY A 1 350 ? -2.287 34.969 24.906 1 91.44 350 GLY A CA 1
ATOM 2716 C C . GLY A 1 350 ? -3.09 36.156 24.375 1 91.44 350 GLY A C 1
ATOM 2717 O O . GLY A 1 350 ? -3.793 36.031 23.375 1 91.44 350 GLY A O 1
ATOM 2718 N N . ILE A 1 351 ? -3.02 37.281 25.141 1 88.44 351 ILE A N 1
ATOM 2719 C CA . ILE A 1 351 ? -3.797 38.469 24.781 1 88.44 351 ILE A CA 1
ATOM 2720 C C . ILE A 1 351 ? -2.908 39.688 24.828 1 88.44 351 ILE A C 1
ATOM 2722 O O . ILE A 1 351 ? -1.855 39.688 25.484 1 88.44 351 ILE A O 1
ATOM 2726 N N . ASN A 1 352 ? -3.25 40.562 24.031 1 86.5 352 ASN A N 1
ATOM 2727 C CA . ASN A 1 352 ? -2.709 41.938 24.078 1 86.5 352 ASN A CA 1
ATOM 2728 C C . ASN A 1 352 ? -3.816 42.969 24.203 1 86.5 352 ASN A C 1
ATOM 2730 O O . ASN A 1 352 ? -4.797 42.938 23.469 1 86.5 352 ASN A O 1
ATOM 2734 N N . THR A 1 353 ? -3.785 43.812 25.281 1 74.88 353 THR A N 1
ATOM 2735 C CA . THR A 1 353 ? -4.809 44.812 25.5 1 74.88 353 THR A CA 1
ATOM 2736 C C . THR A 1 353 ? -4.297 46.188 25.094 1 74.88 353 THR A C 1
ATOM 2738 O O . THR A 1 353 ? -4.895 47.219 25.453 1 74.88 353 THR A O 1
ATOM 2741 N N . GLN A 1 354 ? -3.396 46.312 24.188 1 67.69 354 GLN A N 1
ATOM 2742 C CA . GLN A 1 354 ? -2.84 47.562 23.656 1 67.69 354 GLN A CA 1
ATOM 2743 C C . GLN A 1 354 ? -2.482 48.531 24.797 1 67.69 354 GLN A C 1
ATOM 2745 O O . GLN A 1 354 ? -3.107 49.594 24.938 1 67.69 354 GLN A O 1
ATOM 2750 N N . HIS A 1 355 ? -1.587 48.188 25.609 1 62.03 355 HIS A N 1
ATOM 2751 C CA . HIS A 1 355 ? -1.169 49 26.734 1 62.03 355 HIS A CA 1
ATOM 2752 C C . HIS A 1 355 ? -0.663 50.375 26.25 1 62.03 355 HIS A C 1
ATOM 2754 O O . HIS A 1 355 ? -0.116 50.469 25.156 1 62.03 355 HIS A O 1
ATOM 2760 N N . LYS A 1 356 ? -1.106 51.469 26.906 1 60.09 356 LYS A N 1
ATOM 2761 C CA . LYS A 1 356 ? -0.652 52.812 26.609 1 60.09 356 LYS A CA 1
ATOM 2762 C C . LYS A 1 356 ? 0.868 52.938 26.688 1 60.09 356 LYS A C 1
ATOM 2764 O O . LYS A 1 356 ? 1.484 53.719 25.969 1 60.09 356 LYS A O 1
ATOM 2769 N N . ASP A 1 357 ? 1.396 52.156 27.578 1 57.47 357 ASP A N 1
ATOM 2770 C CA . ASP A 1 357 ? 2.854 52.156 27.672 1 57.47 357 ASP A CA 1
ATOM 2771 C C . ASP A 1 357 ? 3.49 51.5 26.453 1 57.47 357 ASP A C 1
ATOM 2773 O O . ASP A 1 357 ? 3.141 50.375 26.094 1 57.47 357 ASP A O 1
ATOM 2777 N N . SER A 1 358 ? 4.254 52.281 25.703 1 54.88 358 SER A N 1
ATOM 2778 C CA . SER A 1 358 ? 4.891 51.906 24.453 1 54.88 358 SER A CA 1
ATOM 2779 C C . SER A 1 358 ? 5.633 50.594 24.562 1 54.88 358 SER A C 1
ATOM 2781 O O . SER A 1 358 ? 5.648 49.781 23.625 1 54.88 358 SER A O 1
ATOM 2783 N N . GLN A 1 359 ? 6.199 50.344 25.75 1 56.19 359 GLN A N 1
ATOM 2784 C CA . GLN A 1 359 ? 7.047 49.156 25.891 1 56.19 359 GLN A CA 1
ATOM 2785 C C . GLN A 1 359 ? 6.203 47.875 25.984 1 56.19 359 GLN A C 1
ATOM 2787 O O . GLN A 1 359 ? 6.688 46.781 25.688 1 56.19 359 GLN A O 1
ATOM 2792 N N . ARG A 1 360 ? 4.957 48.031 26.359 1 65.25 360 ARG A N 1
ATOM 2793 C CA . ARG A 1 360 ? 4.098 46.875 26.562 1 65.25 360 ARG A CA 1
ATOM 2794 C C . ARG A 1 360 ? 3.043 46.75 25.469 1 65.25 360 ARG A C 1
ATOM 2796 O O . ARG A 1 360 ? 2.262 45.812 25.453 1 65.25 360 ARG A O 1
ATOM 2803 N N . ASP A 1 361 ? 3.121 47.625 24.578 1 74.75 361 ASP A N 1
ATOM 2804 C CA . ASP A 1 361 ? 2.082 47.688 23.547 1 74.75 361 ASP A CA 1
ATOM 2805 C C . ASP A 1 361 ? 2.137 46.438 22.641 1 74.75 361 ASP A C 1
ATOM 2807 O O . ASP A 1 361 ? 1.098 45.906 22.266 1 74.75 361 ASP A O 1
ATOM 2811 N N . ASP A 1 362 ? 3.305 45.938 22.406 1 87.12 362 ASP A N 1
ATOM 2812 C CA . ASP A 1 362 ? 3.432 44.812 21.484 1 87.12 362 ASP A CA 1
ATOM 2813 C C . ASP A 1 362 ? 3.871 43.531 22.203 1 87.12 362 ASP A C 1
ATOM 2815 O O . ASP A 1 362 ? 4.77 42.844 21.75 1 87.12 362 ASP A O 1
ATOM 2819 N N . VAL A 1 363 ? 3.277 43.438 23.422 1 88.81 363 VAL A N 1
ATOM 2820 C CA . VAL A 1 363 ? 3.635 42.25 24.188 1 88.81 363 VAL A CA 1
ATOM 2821 C C . VAL A 1 363 ? 2.412 41.344 24.344 1 88.81 363 VAL A C 1
ATOM 2823 O O . VAL A 1 363 ? 1.327 41.812 24.688 1 88.81 363 VAL A O 1
ATOM 2826 N N . MET A 1 364 ? 2.592 40.062 24.047 1 90.25 364 MET A N 1
ATOM 2827 C CA . MET A 1 364 ? 1.543 39.062 24.266 1 90.25 364 MET A CA 1
ATOM 2828 C C . MET A 1 364 ? 1.598 38.531 25.703 1 90.25 364 MET A C 1
ATOM 2830 O O . MET A 1 364 ? 2.604 37.969 26.109 1 90.25 364 MET A O 1
ATOM 2834 N N . GLU A 1 365 ? 0.59 38.781 26.484 1 89.88 365 GLU A N 1
ATOM 2835 C CA . GLU A 1 365 ? 0.466 38.156 27.781 1 89.88 365 GLU A CA 1
ATOM 2836 C C . GLU A 1 365 ? -0.07 36.719 27.656 1 89.88 365 GLU A C 1
ATOM 2838 O O . GLU A 1 365 ? -1.243 36.531 27.344 1 89.88 365 GLU A O 1
ATOM 2843 N N . VAL A 1 366 ? 0.751 35.781 28 1 92.44 366 VAL A N 1
ATOM 2844 C CA . VAL A 1 366 ? 0.404 34.375 27.828 1 92.44 366 VAL A CA 1
ATOM 2845 C C . VAL A 1 366 ? -0.639 33.969 28.875 1 92.44 366 VAL A C 1
ATOM 2847 O O . VAL A 1 366 ? -0.463 34.219 30.062 1 92.44 366 VAL A O 1
ATOM 2850 N N . VAL A 1 367 ? -1.706 33.375 28.422 1 92.38 367 VAL A N 1
ATOM 2851 C CA . VAL A 1 367 ? -2.777 32.938 29.297 1 92.38 367 VAL A CA 1
ATOM 2852 C C . VAL A 1 367 ? -2.727 31.406 29.422 1 92.38 367 VAL A C 1
ATOM 2854 O O . VAL A 1 367 ? -2.795 30.859 30.516 1 92.38 367 VAL A O 1
ATOM 2857 N N . LEU A 1 368 ? -2.635 30.734 28.281 1 94.25 368 LEU A N 1
ATOM 2858 C CA . LEU A 1 368 ? -2.416 29.297 28.234 1 94.25 368 LEU A CA 1
ATOM 2859 C C . LEU A 1 368 ? -1.091 28.969 27.547 1 94.25 368 LEU A C 1
ATOM 2861 O O . LEU A 1 368 ? -0.874 29.359 26.391 1 94.25 368 LEU A O 1
ATOM 2865 N N . LYS A 1 369 ? -0.298 28.266 28.203 1 93.94 369 LYS A N 1
ATOM 2866 C CA . LYS A 1 369 ? 1.038 27.969 27.703 1 93.94 369 LYS A CA 1
ATOM 2867 C C . LYS A 1 369 ? 1.017 26.75 26.781 1 93.94 369 LYS A C 1
ATOM 2869 O O . LYS A 1 369 ? 0.17 25.859 26.922 1 93.94 369 LYS A O 1
ATOM 2874 N N . ARG A 1 370 ? 1.97 26.781 25.875 1 93.06 370 ARG A N 1
ATOM 2875 C CA . ARG A 1 370 ? 2.168 25.609 25.047 1 93.06 370 ARG A CA 1
ATOM 2876 C C . ARG A 1 370 ? 2.318 24.344 25.891 1 93.06 370 ARG A C 1
ATOM 2878 O O . ARG A 1 370 ? 2.861 24.406 27 1 93.06 370 ARG A O 1
ATOM 2885 N N . ASN A 1 371 ? 1.834 23.219 25.359 1 92.75 371 ASN A N 1
ATOM 2886 C CA . ASN A 1 371 ? 1.914 21.891 25.953 1 92.75 371 ASN A CA 1
ATOM 2887 C C . ASN A 1 371 ? 0.973 21.75 27.156 1 92.75 371 ASN A C 1
ATOM 2889 O O . ASN A 1 371 ? 1.064 20.781 27.906 1 92.75 371 ASN A O 1
ATOM 2893 N N . THR A 1 372 ? 0.069 22.719 27.297 1 94.25 372 THR A N 1
ATOM 2894 C CA . THR A 1 372 ? -1.016 22.547 28.25 1 94.25 372 THR A CA 1
ATOM 2895 C C . THR A 1 372 ? -1.971 21.438 27.797 1 94.25 372 THR A C 1
ATOM 2897 O O . THR A 1 372 ? -2.422 21.438 26.656 1 94.25 372 THR A O 1
ATOM 2900 N N . PRO A 1 373 ? -2.273 20.484 28.688 1 93.94 373 PRO A N 1
ATOM 2901 C CA . PRO A 1 373 ? -3.207 19.406 28.312 1 93.94 373 PRO A CA 1
ATOM 2902 C C . PRO A 1 373 ? -4.59 19.938 27.938 1 93.94 373 PRO A C 1
ATOM 2904 O O . PRO A 1 373 ? -5.074 20.891 28.562 1 93.94 373 PRO A O 1
ATOM 2907 N N . LEU A 1 374 ? -5.195 19.344 26.984 1 93.44 374 LEU A N 1
ATOM 2908 C CA . LEU A 1 374 ? -6.516 19.75 26.516 1 93.44 374 LEU A CA 1
ATOM 2909 C C . LEU A 1 374 ? -7.59 18.797 27.016 1 93.44 374 LEU A C 1
ATOM 2911 O O . LEU A 1 374 ? -7.344 17.594 27.156 1 93.44 374 LEU A O 1
ATOM 2915 N N . PRO A 1 375 ? -8.766 19.281 27.266 1 93.94 375 PRO A N 1
ATOM 2916 C CA . PRO A 1 375 ? -9.188 20.688 27.188 1 93.94 375 PRO A CA 1
ATOM 2917 C C . PRO A 1 375 ? -8.609 21.531 28.328 1 93.94 375 PRO A C 1
ATOM 2919 O O . PRO A 1 375 ? -8.18 21 29.344 1 93.94 375 PRO A O 1
ATOM 2922 N N . ALA A 1 376 ? -8.57 22.828 28.125 1 95.25 376 ALA A N 1
ATOM 2923 C CA . ALA A 1 376 ? -8.008 23.734 29.125 1 95.25 376 ALA A CA 1
ATOM 2924 C C . ALA A 1 376 ? -8.758 25.062 29.141 1 95.25 376 ALA A C 1
ATOM 2926 O O . ALA A 1 376 ? -9.32 25.469 28.125 1 95.25 376 ALA A O 1
ATOM 2927 N N . SER A 1 377 ? -8.773 25.641 30.328 1 95 377 SER A N 1
ATOM 2928 C CA . SER A 1 377 ? -9.383 26.953 30.516 1 95 377 SER A CA 1
ATOM 2929 C C . SER A 1 377 ? -8.672 27.75 31.594 1 95 377 SER A C 1
ATOM 2931 O O . SER A 1 377 ? -8.273 27.188 32.625 1 95 377 SER A O 1
ATOM 2933 N N . TYR A 1 378 ? -8.414 28.984 31.328 1 94.62 378 TYR A N 1
ATOM 2934 C CA . TYR A 1 378 ? -7.781 29.875 32.312 1 94.62 378 TYR A CA 1
ATOM 2935 C C . TYR A 1 378 ? -8.375 31.266 32.25 1 94.62 378 TYR A C 1
ATOM 2937 O O . TYR A 1 378 ? -8.656 31.781 31.141 1 94.62 378 TYR A O 1
ATOM 2945 N N . THR A 1 379 ? -8.578 31.797 33.375 1 91.81 379 THR A N 1
ATOM 2946 C CA . THR A 1 379 ? -9.117 33.156 33.469 1 91.81 379 THR A CA 1
ATOM 2947 C C . THR A 1 379 ? -8.078 34.094 34.031 1 91.81 379 THR A C 1
ATOM 2949 O O . THR A 1 379 ? -7.41 33.812 35.031 1 91.81 379 THR A O 1
ATOM 2952 N N . MET A 1 380 ? -7.926 35.188 33.406 1 89.19 380 MET A N 1
ATOM 2953 C CA . MET A 1 380 ? -7.004 36.219 33.844 1 89.19 380 MET A CA 1
ATOM 2954 C C . MET A 1 380 ? -7.711 37.562 33.938 1 89.19 380 MET A C 1
ATOM 2956 O O . MET A 1 380 ? -8.57 37.875 33.094 1 89.19 380 MET A O 1
ATOM 2960 N N . ALA A 1 381 ? -7.27 38.344 34.906 1 87.5 381 ALA A N 1
ATOM 2961 C CA . ALA A 1 381 ? -7.84 39.656 35.062 1 87.5 381 ALA A CA 1
ATOM 2962 C C . ALA A 1 381 ? -6.945 40.719 34.438 1 87.5 381 ALA A C 1
ATOM 2964 O O . ALA A 1 381 ? -5.719 40.656 34.562 1 87.5 381 ALA A O 1
ATOM 2965 N N . PHE A 1 382 ? -7.648 41.594 33.75 1 83.06 382 PHE A N 1
ATOM 2966 C CA . PHE A 1 382 ? -6.961 42.719 33.156 1 83.06 382 PHE A CA 1
ATOM 2967 C C . PHE A 1 382 ? -7.664 44.031 33.5 1 83.06 382 PHE A C 1
ATOM 2969 O O . PHE A 1 382 ? -8.836 44.031 33.875 1 83.06 382 PHE A O 1
ATOM 2976 N N . THR A 1 383 ? -6.891 45.031 33.406 1 81.31 383 THR A N 1
ATOM 2977 C CA . THR A 1 383 ? -7.465 46.344 33.656 1 81.31 383 THR A CA 1
ATOM 2978 C C . THR A 1 383 ? -7.637 47.125 32.344 1 81.31 383 THR A C 1
ATOM 2980 O O . THR A 1 383 ? -6.703 47.219 31.562 1 81.31 383 THR A O 1
ATOM 2983 N N . ALA A 1 384 ? -8.82 47.625 32.156 1 80.75 384 ALA A N 1
ATOM 2984 C CA . ALA A 1 384 ? -9.078 48.406 30.969 1 80.75 384 ALA A CA 1
ATOM 2985 C C . ALA A 1 384 ? -8.227 49.688 30.953 1 80.75 384 ALA A C 1
ATOM 2987 O O . ALA A 1 384 ? -8.078 50.344 31.969 1 80.75 384 ALA A O 1
ATOM 2988 N N . ILE A 1 385 ? -7.773 49.969 29.844 1 76.81 385 ILE A N 1
ATOM 2989 C CA . ILE A 1 385 ? -6.867 51.125 29.781 1 76.81 385 ILE A CA 1
ATOM 2990 C C . ILE A 1 385 ? -7.504 52.25 28.969 1 76.81 385 ILE A C 1
ATOM 2992 O O . ILE A 1 385 ? -7.09 53.406 29.062 1 76.81 385 ILE A O 1
ATOM 2996 N N . HIS A 1 386 ? -8.43 51.938 28.188 1 78.81 386 HIS A N 1
ATOM 2997 C CA . HIS A 1 386 ? -9.062 52.938 27.344 1 78.81 386 HIS A CA 1
ATOM 2998 C C . HIS A 1 386 ? -10.398 53.406 27.922 1 78.81 386 HIS A C 1
ATOM 3000 O O . HIS A 1 386 ? -11.062 52.625 28.625 1 78.81 386 HIS A O 1
ATOM 3006 N N . GLU A 1 387 ? -10.75 54.656 27.594 1 79.38 387 GLU A N 1
ATOM 3007 C CA . GLU A 1 387 ? -11.906 55.281 28.219 1 79.38 387 GLU A CA 1
ATOM 3008 C C . GLU A 1 387 ? -13.211 54.719 27.688 1 79.38 387 GLU A C 1
ATOM 3010 O O . GLU A 1 387 ? -14.188 54.562 28.422 1 79.38 387 GLU A O 1
ATOM 3015 N N . LYS A 1 388 ? -13.328 54.438 26.438 1 79.75 388 LYS A N 1
ATOM 3016 C CA . LYS A 1 388 ? -14.609 54.031 25.859 1 79.75 388 LYS A CA 1
ATOM 3017 C C . LYS A 1 388 ? -14.625 52.531 25.516 1 79.75 388 LYS A C 1
ATOM 3019 O O . LYS A 1 388 ? -15.57 51.844 25.875 1 79.75 388 LYS A O 1
ATOM 3024 N N . GLU A 1 389 ? -13.633 52.219 24.875 1 79.69 389 GLU A N 1
ATOM 3025 C CA . GLU A 1 389 ? -13.586 50.844 24.406 1 79.69 389 GLU A CA 1
ATOM 3026 C C . GLU A 1 389 ? -12.172 50.281 24.5 1 79.69 389 GLU A C 1
ATOM 3028 O O . GLU A 1 389 ? -11.203 50.938 24.141 1 79.69 389 GLU A O 1
ATOM 3033 N N . THR A 1 390 ? -12.07 49.156 25.188 1 78.75 390 THR A N 1
ATOM 3034 C CA . THR A 1 390 ? -10.805 48.438 25.234 1 78.75 390 THR A CA 1
ATOM 3035 C C . THR A 1 390 ? -10.789 47.281 24.219 1 78.75 390 THR A C 1
ATOM 3037 O O . THR A 1 390 ? -11.711 46.469 24.203 1 78.75 390 THR A O 1
ATOM 3040 N N . GLU A 1 391 ? -9.727 47.312 23.391 1 80.19 391 GLU A N 1
ATOM 3041 C CA . GLU A 1 391 ? -9.555 46.25 22.406 1 80.19 391 GLU A CA 1
ATOM 3042 C C . GLU A 1 391 ? -8.703 45.094 22.953 1 80.19 391 GLU A C 1
ATOM 3044 O O . GLU A 1 391 ? -7.625 45.344 23.5 1 80.19 391 GLU A O 1
ATOM 3049 N N . ILE A 1 392 ? -9.312 43.938 22.922 1 82.12 392 ILE A N 1
ATOM 3050 C CA . ILE A 1 392 ? -8.578 42.719 23.297 1 82.12 392 ILE A CA 1
ATOM 3051 C C . ILE A 1 392 ? -8.211 41.938 22.047 1 82.12 392 ILE A C 1
ATOM 3053 O O . ILE A 1 392 ? -9.086 41.594 21.25 1 82.12 392 ILE A O 1
ATOM 3057 N N . ARG A 1 393 ? -6.902 41.688 21.922 1 84.06 393 ARG A N 1
ATOM 3058 C CA . ARG A 1 393 ? -6.398 40.906 20.797 1 84.06 393 ARG A CA 1
ATOM 3059 C C . ARG A 1 393 ? -5.895 39.562 21.25 1 84.06 393 ARG A C 1
ATOM 3061 O O . ARG A 1 393 ? -5.031 39.469 22.141 1 84.06 393 ARG A O 1
ATOM 3068 N N . LEU A 1 394 ? -6.504 38.531 20.688 1 87.19 394 LEU A N 1
ATOM 3069 C CA . LEU A 1 394 ? -6.117 37.188 21 1 87.19 394 LEU A CA 1
ATOM 3070 C C . LEU A 1 394 ? -5.059 36.656 20.031 1 87.19 394 LEU A C 1
ATOM 3072 O O . LEU A 1 394 ? -5.23 36.781 18.812 1 87.19 394 LEU A O 1
ATOM 3076 N N . TYR A 1 395 ? -3.965 36.094 20.609 1 88.06 395 TYR A N 1
ATOM 3077 C CA . TYR A 1 395 ? -2.857 35.625 19.797 1 88.06 395 TYR A CA 1
ATOM 3078 C C . TYR A 1 395 ? -2.533 34.156 20.109 1 88.06 395 TYR A C 1
ATOM 3080 O O . TYR A 1 395 ? -2.848 33.688 21.203 1 88.06 395 TYR A O 1
ATOM 3088 N N . GLU A 1 396 ? -2.018 33.531 19.141 1 90.62 396 GLU A N 1
ATOM 3089 C CA . GLU A 1 396 ? -1.406 32.219 19.281 1 90.62 396 GLU A CA 1
ATOM 3090 C C . GLU A 1 396 ? 0.04 32.219 18.797 1 90.62 396 GLU A C 1
ATOM 3092 O O . GLU A 1 396 ? 0.322 32.656 17.672 1 90.62 396 GLU A O 1
ATOM 3097 N N . GLY A 1 397 ? 0.973 31.844 19.609 1 89.12 397 GLY A N 1
ATOM 3098 C CA . GLY A 1 397 ? 2.375 31.828 19.219 1 89.12 397 GLY A CA 1
ATOM 3099 C C . GLY A 1 397 ? 3.32 31.875 20.406 1 89.12 397 GLY A C 1
ATOM 3100 O O . GLY A 1 397 ? 2.879 31.891 21.562 1 89.12 397 GLY A O 1
ATOM 3101 N N . GLU A 1 398 ? 4.652 31.906 20.125 1 88.81 398 GLU A N 1
ATOM 3102 C CA . GLU A 1 398 ? 5.645 31.797 21.188 1 88.81 398 GLU A CA 1
ATOM 3103 C C . GLU A 1 398 ? 6.504 33.062 21.266 1 88.81 398 GLU A C 1
ATOM 3105 O O . GLU A 1 398 ? 7.367 33.156 22.141 1 88.81 398 GLU A O 1
ATOM 3110 N N . HIS A 1 399 ? 6.223 33.969 20.438 1 88.62 399 HIS A N 1
ATOM 3111 C CA . HIS A 1 399 ? 7.035 35.156 20.453 1 88.62 399 HIS A CA 1
ATOM 3112 C C . HIS A 1 399 ? 6.551 36.125 21.531 1 88.62 399 HIS A C 1
ATOM 3114 O O . HIS A 1 399 ? 5.348 36.25 21.781 1 88.62 399 HIS A O 1
ATOM 3120 N N . ARG A 1 400 ? 7.496 36.844 22.062 1 88.94 400 ARG A N 1
ATOM 3121 C CA . ARG A 1 400 ? 7.137 37.812 23.094 1 88.94 400 ARG A CA 1
ATOM 3122 C C . ARG A 1 400 ? 6.32 38.969 22.484 1 88.94 400 ARG A C 1
ATOM 3124 O O . ARG A 1 400 ? 5.355 39.406 23.094 1 88.94 400 ARG A O 1
ATOM 3131 N N . LYS A 1 401 ? 6.742 39.312 21.297 1 88.94 401 LYS A N 1
ATOM 3132 C CA . LYS A 1 401 ? 6.02 40.344 20.594 1 88.94 401 LYS A CA 1
ATOM 3133 C C . LYS A 1 401 ? 4.727 39.812 19.984 1 88.94 401 LYS A C 1
ATOM 3135 O O . LYS A 1 401 ? 4.758 38.875 19.188 1 88.94 401 LYS A O 1
ATOM 3140 N N . SER A 1 402 ? 3.6 40.438 20.359 1 88.12 402 SER A N 1
ATOM 3141 C CA . SER A 1 402 ? 2.299 39.969 19.875 1 88.12 402 SER A CA 1
ATOM 3142 C C . SER A 1 402 ? 2.221 40.062 18.359 1 88.12 402 SER A C 1
ATOM 3144 O O . SER A 1 402 ? 1.632 39.188 17.719 1 88.12 402 SER A O 1
ATOM 3146 N N . SER A 1 403 ? 2.941 41 17.719 1 83.44 403 SER A N 1
ATOM 3147 C CA . SER A 1 403 ? 2.854 41.25 16.266 1 83.44 403 SER A CA 1
ATOM 3148 C C . SER A 1 403 ? 3.527 40.125 15.492 1 83.44 403 SER A C 1
ATOM 3150 O O . SER A 1 403 ? 3.283 39.969 14.297 1 83.44 403 SER A O 1
ATOM 3152 N N . GLU A 1 404 ? 4.301 39.344 16.219 1 84.69 404 GLU A N 1
ATOM 3153 C CA . GLU A 1 404 ? 5.027 38.25 15.578 1 84.69 404 GLU A CA 1
ATOM 3154 C C . GLU A 1 404 ? 4.273 36.938 15.711 1 84.69 404 GLU A C 1
ATOM 3156 O O . GLU A 1 404 ? 4.719 35.906 15.195 1 84.69 404 GLU A O 1
ATOM 3161 N N . ASN A 1 405 ? 3.193 37.062 16.391 1 87.94 405 ASN A N 1
ATOM 3162 C CA . ASN A 1 405 ? 2.365 35.875 16.578 1 87.94 405 ASN A CA 1
ATOM 3163 C C . ASN A 1 405 ? 1.131 35.906 15.68 1 87.94 405 ASN A C 1
ATOM 3165 O O . ASN A 1 405 ? 0.902 36.875 14.961 1 87.94 405 ASN A O 1
ATOM 3169 N N . ASN A 1 406 ? 0.431 34.781 15.703 1 82.88 406 ASN A N 1
ATOM 3170 C CA . ASN A 1 406 ? -0.786 34.688 14.898 1 82.88 406 ASN A CA 1
ATOM 3171 C C . ASN A 1 406 ? -1.977 35.312 15.609 1 82.88 406 ASN A C 1
ATOM 3173 O O . ASN A 1 406 ? -2.357 34.906 16.703 1 82.88 406 ASN A O 1
ATOM 3177 N N . LEU A 1 407 ? -2.525 36.312 14.93 1 82.56 407 LEU A N 1
ATOM 3178 C CA . LEU A 1 407 ? -3.717 36.938 15.477 1 82.56 407 LEU A CA 1
ATOM 3179 C C . LEU A 1 407 ? -4.953 36.094 15.234 1 82.56 407 LEU A C 1
ATOM 3181 O O . LEU A 1 407 ? -5.297 35.781 14.086 1 82.56 407 LEU A O 1
ATOM 3185 N N . LEU A 1 408 ? -5.59 35.719 16.312 1 82.25 408 LEU A N 1
ATOM 3186 C CA . LEU A 1 408 ? -6.762 34.875 16.188 1 82.25 408 LEU A CA 1
ATOM 3187 C C . LEU A 1 408 ? -8.039 35.688 16.109 1 82.25 408 LEU A C 1
ATOM 3189 O O . LEU A 1 408 ? -9.023 35.281 15.5 1 82.25 408 LEU A O 1
ATOM 3193 N N . GLY A 1 409 ? -8.008 36.781 16.812 1 78.69 409 GLY A N 1
ATOM 3194 C CA . GLY A 1 409 ? -9.195 37.625 16.797 1 78.69 409 GLY A CA 1
ATOM 3195 C C . GLY A 1 409 ? -9.062 38.875 17.656 1 78.69 409 GLY A C 1
ATOM 3196 O O . GLY A 1 409 ? -8.148 38.969 18.469 1 78.69 409 GLY A O 1
ATOM 3197 N N . VAL A 1 410 ? -9.875 39.875 17.266 1 77.88 410 VAL A N 1
ATOM 3198 C CA . VAL A 1 410 ? -9.938 41.125 18 1 77.88 410 VAL A CA 1
ATOM 3199 C C . VAL A 1 410 ? -11.352 41.344 18.531 1 77.88 410 VAL A C 1
ATOM 3201 O O . VAL A 1 410 ? -12.336 41.062 17.844 1 77.88 410 VAL A O 1
ATOM 3204 N N . PHE A 1 411 ? -11.312 41.781 19.75 1 75.81 411 PHE A N 1
ATOM 3205 C CA . PHE A 1 411 ? -12.609 42.031 20.359 1 75.81 411 PHE A CA 1
ATOM 3206 C C . PHE A 1 411 ? -12.594 43.375 21.125 1 75.81 411 PHE A C 1
ATOM 3208 O O . PHE A 1 411 ? -11.609 43.688 21.781 1 75.81 411 PHE A O 1
ATOM 3215 N N . GLY A 1 412 ? -13.727 44.062 20.906 1 76.38 412 GLY A N 1
ATOM 3216 C CA . GLY A 1 412 ? -13.875 45.312 21.656 1 76.38 412 GLY A CA 1
ATOM 3217 C C . GLY A 1 412 ? -14.836 45.188 22.828 1 76.38 412 GLY A C 1
ATOM 3218 O O . GLY A 1 412 ? -15.875 44.531 22.719 1 76.38 412 GLY A O 1
ATOM 3219 N N . ILE A 1 413 ? -14.406 45.719 23.938 1 78.06 413 ILE A N 1
ATOM 3220 C CA . ILE A 1 413 ? -15.273 45.75 25.109 1 78.06 413 ILE A CA 1
ATOM 3221 C C . ILE A 1 413 ? -15.477 47.188 25.594 1 78.06 413 ILE A C 1
ATOM 3223 O O . ILE A 1 413 ? -14.508 47.906 25.812 1 78.06 413 ILE A O 1
ATOM 3227 N N . ALA A 1 414 ? -16.797 47.469 25.672 1 79.44 414 ALA A N 1
ATOM 3228 C CA . ALA A 1 414 ? -17.141 48.812 26.109 1 79.44 414 ALA A CA 1
ATOM 3229 C C . ALA A 1 414 ? -16.984 48.938 27.6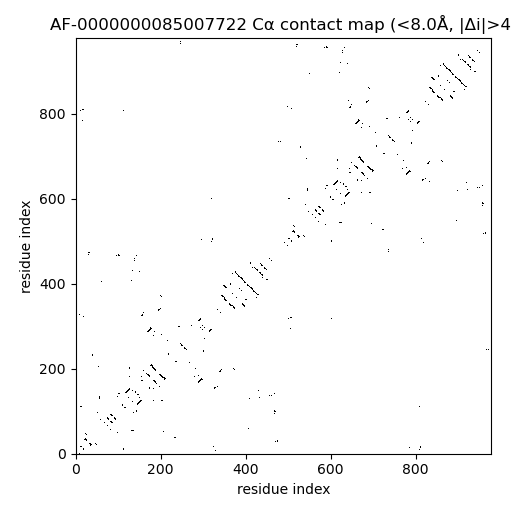25 1 79.44 414 ALA A C 1
ATOM 3231 O O . ALA A 1 414 ? -17.953 48.719 28.375 1 79.44 414 ALA A O 1
ATOM 3232 N N . VAL A 1 415 ? -15.859 49.219 28.047 1 78.31 415 VAL A N 1
ATOM 3233 C CA . VAL A 1 415 ? -15.578 49.406 29.469 1 78.31 415 VAL A CA 1
ATOM 3234 C C . VAL A 1 415 ? -14.695 50.625 29.656 1 78.31 415 VAL A C 1
ATOM 3236 O O . VAL A 1 415 ? -13.898 50.969 28.797 1 78.31 415 VAL A O 1
ATOM 3239 N N . SER A 1 416 ? -14.93 51.281 30.812 1 78.88 416 SER A N 1
ATOM 3240 C CA . SER A 1 416 ? -14.148 52.5 31.094 1 78.88 416 SER A CA 1
ATOM 3241 C C . SER A 1 416 ? -12.766 52.156 31.641 1 78.88 416 SER A C 1
ATOM 3243 O O . SER A 1 416 ? -12.57 51.094 32.219 1 78.88 416 SER A O 1
ATOM 3245 N N . ALA A 1 417 ? -11.906 53.062 31.469 1 83.31 417 ALA A N 1
ATOM 3246 C CA . ALA A 1 417 ? -10.539 52.906 31.953 1 83.31 417 ALA A CA 1
ATOM 3247 C C . ALA A 1 417 ? -10.531 52.625 33.469 1 83.31 417 ALA A C 1
ATOM 3249 O O . ALA A 1 417 ? -11.289 53.25 34.219 1 83.31 417 ALA A O 1
ATOM 3250 N N . GLY A 1 418 ? -9.648 51.688 33.875 1 81.88 418 GLY A N 1
ATOM 3251 C CA . GLY A 1 418 ? -9.516 51.375 35.281 1 81.88 418 GLY A CA 1
ATOM 3252 C C . GLY A 1 418 ? -10.367 50.188 35.719 1 81.88 418 GLY A C 1
ATOM 3253 O O . GLY A 1 418 ? -10.133 49.594 36.781 1 81.88 418 GLY A O 1
ATOM 3254 N N . GLN A 1 419 ? -11.312 49.906 34.938 1 83.31 419 GLN A N 1
ATOM 3255 C CA . GLN A 1 419 ? -12.188 48.781 35.281 1 83.31 419 GLN A CA 1
ATOM 3256 C C . GLN A 1 419 ? -11.508 47.438 35 1 83.31 419 GLN A C 1
ATOM 3258 O O . GLN A 1 419 ? -10.719 47.312 34.062 1 83.31 419 GLN A O 1
ATOM 3263 N N . GLU A 1 420 ? -11.844 46.562 35.844 1 85 420 GLU A N 1
ATOM 3264 C CA . GLU A 1 420 ? -11.297 45.219 35.688 1 85 420 GLU A CA 1
ATOM 3265 C C . GLU A 1 420 ? -12.133 44.375 34.719 1 85 420 GLU A C 1
ATOM 3267 O O . GLU A 1 420 ? -13.359 44.438 34.75 1 85 420 GLU A O 1
ATOM 3272 N N . ILE A 1 421 ? -11.422 43.688 33.844 1 82.75 421 ILE A N 1
ATOM 3273 C CA . ILE A 1 421 ? -12.023 42.781 32.906 1 82.75 421 ILE A CA 1
ATOM 3274 C C . ILE A 1 421 ? -11.469 41.375 33.125 1 82.75 421 ILE A C 1
ATOM 3276 O O . ILE A 1 421 ? -10.25 41.156 33.125 1 82.75 421 ILE A O 1
ATOM 3280 N N . LYS A 1 422 ? -12.367 40.438 33.344 1 87.5 422 LYS A N 1
ATOM 3281 C CA . LYS A 1 422 ? -11.945 39.031 33.438 1 87.5 422 LYS A CA 1
ATOM 3282 C C . LYS A 1 422 ? -12.07 38.344 32.094 1 87.5 422 LYS A C 1
ATOM 3284 O O . LYS A 1 422 ? -13.164 38.25 31.516 1 87.5 422 LYS A O 1
ATOM 3289 N N . VAL A 1 423 ? -10.914 37.938 31.609 1 85.81 423 VAL A N 1
ATOM 3290 C CA . VAL A 1 423 ? -10.891 37.25 30.312 1 85.81 423 VAL A CA 1
ATOM 3291 C C . VAL A 1 423 ? -10.586 35.781 30.5 1 85.81 423 VAL A C 1
ATOM 3293 O O . VAL A 1 423 ? -9.586 35.406 31.125 1 85.81 423 VAL A O 1
ATOM 3296 N N . THR A 1 424 ? -11.508 34.938 29.953 1 90.25 424 THR A N 1
ATOM 3297 C CA . THR A 1 424 ? -11.305 33.5 29.984 1 90.25 424 THR A CA 1
ATOM 3298 C C . THR A 1 424 ? -11.008 32.969 28.594 1 90.25 424 THR A C 1
ATOM 3300 O O . THR A 1 424 ? -11.797 33.188 27.656 1 90.25 424 THR A O 1
ATOM 3303 N N . ILE A 1 425 ? -9.867 32.344 28.469 1 91.06 425 ILE A N 1
ATOM 3304 C CA . ILE A 1 425 ? -9.539 31.625 27.234 1 91.06 425 ILE A CA 1
ATOM 3305 C C . ILE A 1 425 ? -9.672 30.109 27.453 1 91.06 425 ILE A C 1
ATOM 3307 O O . ILE A 1 425 ? -9.156 29.578 28.438 1 91.06 425 ILE A O 1
ATOM 3311 N N . SER A 1 426 ? -10.469 29.547 26.562 1 92.19 426 SER A N 1
ATOM 3312 C CA . SER A 1 426 ? -10.656 28.109 26.641 1 92.19 426 SER A CA 1
ATOM 3313 C C . SER A 1 426 ? -10.297 27.422 25.328 1 92.19 426 SER A C 1
ATOM 3315 O O . SER A 1 426 ? -10.555 27.969 24.25 1 92.19 426 SER A O 1
ATOM 3317 N N . ALA A 1 427 ? -9.68 26.266 25.453 1 91.69 427 ALA A N 1
ATOM 3318 C CA . ALA A 1 427 ? -9.383 25.406 24.312 1 91.69 427 ALA A CA 1
ATOM 3319 C C . ALA A 1 427 ? -10.016 24.016 24.484 1 91.69 427 ALA A C 1
ATOM 3321 O O . ALA A 1 427 ? -9.852 23.391 25.531 1 91.69 427 ALA A O 1
ATOM 3322 N N . THR A 1 428 ? -10.688 23.594 23.5 1 90.12 428 THR A N 1
ATOM 3323 C CA . THR A 1 428 ? -11.375 22.312 23.547 1 90.12 428 THR A CA 1
ATOM 3324 C C . THR A 1 428 ? -10.391 21.172 23.328 1 90.12 428 THR A C 1
ATOM 3326 O O . THR A 1 428 ? -9.195 21.406 23.109 1 90.12 428 THR A O 1
ATOM 3329 N N . ARG A 1 429 ? -10.938 19.938 23.328 1 86.75 429 ARG A N 1
ATOM 3330 C CA . ARG A 1 429 ? -10.141 18.734 23.078 1 86.75 429 ARG A CA 1
ATOM 3331 C C . ARG A 1 429 ? -9.578 18.75 21.656 1 86.75 429 ARG A C 1
ATOM 3333 O O . ARG A 1 429 ? -8.531 18.141 21.391 1 86.75 429 ARG A O 1
ATOM 3340 N N . ASP A 1 430 ? -10.219 19.469 20.781 1 84.5 430 ASP A N 1
ATOM 3341 C CA . ASP A 1 430 ? -9.797 19.547 19.391 1 84.5 430 ASP A CA 1
ATOM 3342 C C . ASP A 1 430 ? -8.961 20.797 19.125 1 84.5 430 ASP A C 1
ATOM 3344 O O . ASP A 1 430 ? -8.719 21.156 17.984 1 84.5 430 ASP A O 1
ATOM 3348 N N . ALA A 1 431 ? -8.68 21.484 20.234 1 79.88 431 ALA A N 1
ATOM 3349 C CA . ALA A 1 431 ? -7.816 22.656 20.234 1 79.88 431 ALA A CA 1
ATOM 3350 C C . ALA A 1 431 ? -8.5 23.844 19.547 1 79.88 431 ALA A C 1
ATOM 3352 O O . ALA A 1 431 ? -7.836 24.656 18.891 1 79.88 431 ALA A O 1
ATOM 3353 N N . LYS A 1 432 ? -9.758 23.812 19.656 1 83.94 432 LYS A N 1
ATOM 3354 C CA . LYS A 1 432 ? -10.492 25.016 19.234 1 83.94 432 LYS A CA 1
ATOM 3355 C C . LYS A 1 432 ? -10.578 26.016 20.391 1 83.94 432 LYS A C 1
ATOM 3357 O O . LYS A 1 432 ? -10.828 25.641 21.531 1 83.94 432 LYS A O 1
ATOM 3362 N N . VAL A 1 433 ? -10.406 27.266 20.062 1 87.94 433 VAL A N 1
ATOM 3363 C CA . VAL A 1 433 ? -10.219 28.281 21.094 1 87.94 433 VAL A CA 1
ATOM 3364 C C . VAL A 1 433 ? -11.492 29.109 21.234 1 87.94 433 VAL A C 1
ATOM 3366 O O . VAL A 1 433 ? -12.117 29.469 20.234 1 87.94 433 VAL A O 1
ATOM 3369 N N . HIS A 1 434 ? -11.812 29.281 22.469 1 84.94 434 HIS A N 1
ATOM 3370 C CA . HIS A 1 434 ? -12.906 30.172 22.844 1 84.94 434 HIS A CA 1
ATOM 3371 C C . HIS A 1 434 ? -12.453 31.234 23.828 1 84.94 434 HIS A C 1
ATOM 3373 O O . HIS A 1 434 ? -11.586 30.969 24.672 1 84.94 434 HIS A O 1
ATOM 3379 N N . ILE A 1 435 ? -13.008 32.406 23.688 1 83.88 435 ILE A N 1
ATOM 3380 C CA . ILE A 1 435 ? -12.664 33.5 24.594 1 83.88 435 ILE A CA 1
ATOM 3381 C C . ILE A 1 435 ? -13.945 34.094 25.172 1 83.88 435 ILE A C 1
ATOM 3383 O O . ILE A 1 435 ? -14.945 34.25 24.469 1 83.88 435 ILE A O 1
ATOM 3387 N N . LYS A 1 436 ? -13.891 34.281 26.438 1 83.44 436 LYS A N 1
ATOM 3388 C CA . LYS A 1 436 ? -14.977 34.938 27.156 1 83.44 436 LYS A CA 1
ATOM 3389 C C . LYS A 1 436 ? -14.445 36.094 28.047 1 83.44 436 LYS A C 1
ATOM 3391 O O . LYS A 1 436 ? -13.422 35.938 28.703 1 83.44 436 LYS A O 1
ATOM 3396 N N . ALA A 1 437 ? -15.109 37.25 27.891 1 82.06 437 ALA A N 1
ATOM 3397 C CA . ALA A 1 437 ? -14.758 38.406 28.75 1 82.06 437 ALA A CA 1
ATOM 3398 C C . ALA A 1 437 ? -15.938 38.844 29.609 1 82.06 437 ALA A C 1
ATOM 3400 O O . ALA A 1 437 ? -17.062 38.906 29.125 1 82.06 437 ALA A O 1
ATOM 3401 N N . ILE A 1 438 ? -15.664 39 30.906 1 82.25 438 ILE A N 1
ATOM 3402 C CA . ILE A 1 438 ? -16.688 39.438 31.844 1 82.25 438 ILE A CA 1
ATOM 3403 C C . ILE A 1 438 ? -16.25 40.719 32.562 1 82.25 438 ILE A C 1
ATOM 3405 O O . ILE A 1 438 ? -15.102 40.812 33 1 82.25 438 ILE A O 1
ATOM 3409 N N . THR A 1 439 ? -17.188 41.719 32.531 1 79.69 439 THR A N 1
ATOM 3410 C CA . THR A 1 439 ? -16.906 42.969 33.25 1 79.69 439 THR A CA 1
ATOM 3411 C C . THR A 1 439 ? -17.719 43.062 34.531 1 79.69 439 THR A C 1
ATOM 3413 O O . THR A 1 439 ? -18.688 42.312 34.688 1 79.69 439 THR A O 1
ATOM 3416 N N . ALA A 1 440 ? -17.203 43.781 35.594 1 69.69 440 ALA A N 1
ATOM 3417 C CA . ALA A 1 440 ? -17.922 44 36.844 1 69.69 440 ALA A CA 1
ATOM 3418 C C . ALA A 1 440 ? -19.312 44.531 36.625 1 69.69 440 ALA A C 1
ATOM 3420 O O . ALA A 1 440 ? -20.234 44.281 37.406 1 69.69 440 ALA A O 1
ATOM 3421 N N . GLN A 1 441 ? -19.484 45.375 35.656 1 62.97 441 GLN A N 1
ATOM 3422 C CA . GLN A 1 441 ? -20.797 46 35.5 1 62.97 441 GLN A CA 1
ATOM 3423 C C . GLN A 1 441 ? -21.75 45.062 34.75 1 62.97 441 GLN A C 1
ATOM 3425 O O . GLN A 1 441 ? -22.953 45.062 35.031 1 62.97 441 GLN A O 1
ATOM 3430 N N . LYS A 1 442 ? -21.328 44.531 33.594 1 56.72 442 LYS A N 1
ATOM 3431 C CA . LYS A 1 442 ? -22.219 43.719 32.781 1 56.72 442 LYS A CA 1
ATOM 3432 C C . LYS A 1 442 ? -21.609 42.344 32.531 1 56.72 442 LYS A C 1
ATOM 3434 O O . LYS A 1 442 ? -20.422 42.219 32.219 1 56.72 442 LYS A O 1
ATOM 3439 N N . SER A 1 443 ? -22.172 41.375 33.156 1 54.19 443 SER A N 1
ATOM 3440 C CA . SER A 1 443 ? -21.844 39.969 32.844 1 54.19 443 SER A CA 1
ATOM 3441 C C . SER A 1 443 ? -21.969 39.688 31.359 1 54.19 443 SER A C 1
ATOM 3443 O O . SER A 1 443 ? -22.984 39.188 30.891 1 54.19 443 SER A O 1
ATOM 3445 N N . GLU A 1 444 ? -21.641 40.656 30.547 1 52.41 444 GLU A N 1
ATOM 3446 C CA . GLU A 1 444 ? -21.844 40.25 29.156 1 52.41 444 GLU A CA 1
ATOM 3447 C C . GLU A 1 444 ? -20.75 39.281 28.703 1 52.41 444 GLU A C 1
ATOM 3449 O O . GLU A 1 444 ? -19.562 39.531 28.891 1 52.41 444 GLU A O 1
ATOM 3454 N N . GLU A 1 445 ? -21.172 38.062 28.656 1 54.34 445 GLU A N 1
ATOM 3455 C CA . GLU A 1 445 ? -20.344 37.062 28 1 54.34 445 GLU A CA 1
ATOM 3456 C C . GLU A 1 445 ? -20.047 37.438 26.547 1 54.34 445 GLU A C 1
ATOM 3458 O O . GLU A 1 445 ? -20.969 37.656 25.766 1 54.34 445 GLU A O 1
ATOM 3463 N N . LEU A 1 446 ? -19.062 38.188 26.328 1 50.12 446 LEU A N 1
ATOM 3464 C CA . LEU A 1 446 ? -18.719 38.469 24.938 1 50.12 446 LEU A CA 1
ATOM 3465 C C . LEU A 1 446 ? -18.031 37.281 24.297 1 50.12 446 LEU A C 1
ATOM 3467 O O . LEU A 1 446 ? -17.031 36.781 24.812 1 50.12 446 LEU A O 1
ATOM 3471 N N . THR A 1 447 ? -18.828 36.375 23.891 1 50.84 447 THR A N 1
ATOM 3472 C CA . THR A 1 447 ? -18.188 35.344 23.094 1 50.84 447 THR A CA 1
ATOM 3473 C C . THR A 1 447 ? -17.5 35.938 21.875 1 50.84 447 THR A C 1
ATOM 3475 O O . THR A 1 447 ? -18.094 36.75 21.141 1 50.84 447 THR A O 1
ATOM 3478 N N . VAL A 1 448 ? -16.297 36.125 21.969 1 49.19 448 VAL A N 1
ATOM 3479 C CA . VAL A 1 448 ? -15.516 36.594 20.844 1 49.19 448 VAL A CA 1
ATOM 3480 C C . VAL A 1 448 ? -16.047 36 19.547 1 49.19 448 VAL A C 1
ATOM 3482 O O . VAL A 1 448 ? -16 34.781 19.344 1 49.19 448 VAL A O 1
ATOM 3485 N N . LYS A 1 449 ? -17.203 36.719 19.156 1 46.94 449 LYS A N 1
ATOM 3486 C CA . LYS A 1 449 ? -17.453 36.344 17.766 1 46.94 449 LYS A CA 1
ATOM 3487 C C . LYS A 1 449 ? -16.234 36.625 16.891 1 46.94 449 LYS A C 1
ATOM 3489 O O . LYS A 1 449 ? -15.727 37.75 16.875 1 46.94 449 LYS A O 1
ATOM 3494 N N . ARG A 1 450 ? -15.422 35.781 16.734 1 49.38 450 ARG A N 1
ATOM 3495 C CA . ARG A 1 450 ? -14.32 35.938 15.797 1 49.38 450 ARG A CA 1
ATOM 3496 C C . ARG A 1 450 ? -14.734 36.781 14.602 1 49.38 450 ARG A C 1
ATOM 3498 O O . ARG A 1 450 ? -15.758 36.531 13.961 1 49.38 450 ARG A O 1
ATOM 3505 N N . LYS A 1 451 ? -14.812 38.094 14.828 1 44 451 LYS A N 1
ATOM 3506 C CA . LYS A 1 451 ? -15.172 38.875 13.641 1 44 451 LYS A CA 1
ATOM 3507 C C . LYS A 1 451 ? -14.859 38.094 12.367 1 44 451 LYS A C 1
ATOM 3509 O O . LYS A 1 451 ? -15.242 38.5 11.273 1 44 451 LYS A O 1
ATOM 3514 N N . GLY A 1 452 ? -13.859 37.438 12.367 1 46.44 452 GLY A N 1
ATOM 3515 C CA . GLY A 1 452 ? -13.422 37 11.062 1 46.44 452 GLY A CA 1
ATOM 3516 C C . GLY A 1 452 ? -14.438 36.125 10.359 1 46.44 452 GLY A C 1
ATOM 3517 O O . GLY A 1 452 ? -15.57 35.969 10.836 1 46.44 452 GLY A O 1
ATOM 3518 N N . SER A 1 453 ? -13.898 35.438 9.188 1 54.03 453 SER A N 1
ATOM 3519 C CA . SER A 1 453 ? -14.164 34.688 7.957 1 54.03 453 SER A CA 1
ATOM 3520 C C . SER A 1 453 ? -14.945 33.406 8.242 1 54.03 453 SER A C 1
ATOM 3522 O O . SER A 1 453 ? -14.805 32.406 7.531 1 54.03 453 SER A O 1
ATOM 3524 N N . GLU A 1 454 ? -15.742 33.594 9.383 1 66.06 454 GLU A N 1
ATOM 3525 C CA . GLU A 1 454 ? -16.453 32.312 9.531 1 66.06 454 GLU A CA 1
ATOM 3526 C C . GLU A 1 454 ? -17.547 32.188 8.469 1 66.06 454 GLU A C 1
ATOM 3528 O O . GLU A 1 454 ? -18.266 33.125 8.188 1 66.06 454 GLU A O 1
ATOM 3533 N N . LEU A 1 455 ? -17.516 31.188 7.828 1 81.25 455 LEU A N 1
ATOM 3534 C CA . LEU A 1 455 ? -18.516 30.875 6.82 1 81.25 455 LEU A CA 1
ATOM 3535 C C . LEU A 1 455 ? -19.891 30.641 7.465 1 81.25 455 LEU A C 1
ATOM 3537 O O . LEU A 1 455 ? -19.984 30.031 8.531 1 81.25 455 LEU A O 1
ATOM 3541 N N . THR A 1 456 ? -20.906 31.328 6.945 1 84.88 456 THR A N 1
ATOM 3542 C CA . THR A 1 456 ? -22.266 31.141 7.414 1 84.88 456 THR A CA 1
ATOM 3543 C C . THR A 1 456 ? -22.797 29.766 6.984 1 84.88 456 THR A C 1
ATOM 3545 O O . THR A 1 456 ? -22.25 29.141 6.07 1 84.88 456 THR A O 1
ATOM 3548 N N . ASP A 1 457 ? -23.875 29.406 7.676 1 88.62 457 ASP A N 1
ATOM 3549 C CA . ASP A 1 457 ? -24.516 28.141 7.32 1 88.62 457 ASP A CA 1
ATOM 3550 C C . ASP A 1 457 ? -24.969 28.156 5.863 1 88.62 457 ASP A C 1
ATOM 3552 O O . ASP A 1 457 ? -24.859 27.141 5.168 1 88.62 457 ASP A O 1
ATOM 3556 N N . SER A 1 458 ? -25.5 29.297 5.473 1 89.38 458 SER A N 1
ATOM 3557 C CA . SER A 1 458 ? -25.969 29.422 4.098 1 89.38 458 SER A CA 1
ATOM 3558 C C . SER A 1 458 ? -24.812 29.312 3.111 1 89.38 458 SER A C 1
ATOM 3560 O O . SER A 1 458 ? -24.938 28.672 2.066 1 89.38 458 SER A O 1
ATOM 3562 N N . GLU A 1 459 ? -23.719 29.906 3.453 1 89.81 459 GLU A N 1
ATOM 3563 C CA . GLU A 1 459 ? -22.531 29.812 2.609 1 89.81 459 GLU A CA 1
ATOM 3564 C C . GLU A 1 459 ? -22.031 28.375 2.527 1 89.81 459 GLU A C 1
ATOM 3566 O O . GLU A 1 459 ? -21.688 27.891 1.444 1 89.81 459 GLU A O 1
ATOM 3571 N N . LEU A 1 460 ? -22.047 27.766 3.648 1 92.31 460 LEU A N 1
ATOM 3572 C CA . LEU A 1 460 ? -21.578 26.375 3.711 1 92.31 460 LEU A CA 1
ATOM 3573 C C . LEU A 1 460 ? -22.469 25.469 2.863 1 92.31 460 LEU A C 1
ATOM 3575 O O . LEU A 1 460 ? -21.969 24.594 2.162 1 92.31 460 LEU A O 1
ATOM 3579 N N . GLN A 1 461 ? -23.734 25.703 2.891 1 91.56 461 GLN A N 1
ATOM 3580 C CA . GLN A 1 461 ? -24.672 24.922 2.102 1 91.56 461 GLN A CA 1
ATOM 3581 C C . GLN A 1 461 ? -24.453 25.141 0.607 1 91.56 461 GLN A C 1
ATOM 3583 O O . GLN A 1 461 ? -24.453 24.188 -0.174 1 91.56 461 GLN A O 1
ATOM 3588 N N . THR A 1 462 ? -24.297 26.359 0.251 1 93.25 462 THR A N 1
ATOM 3589 C CA . THR A 1 462 ? -24.062 26.703 -1.148 1 93.25 462 THR A CA 1
ATOM 3590 C C . THR A 1 462 ? -22.75 26.078 -1.636 1 93.25 462 THR A C 1
ATOM 3592 O O . THR A 1 462 ? -22.703 25.516 -2.732 1 93.25 462 THR A O 1
ATOM 3595 N N . MET A 1 463 ? -21.797 26.141 -0.816 1 93.5 463 MET A N 1
ATOM 3596 C CA . MET A 1 463 ? -20.5 25.562 -1.152 1 93.5 463 MET A CA 1
ATOM 3597 C C . MET A 1 463 ? -20.594 24.047 -1.28 1 93.5 463 MET A C 1
ATOM 3599 O O . MET A 1 463 ? -19.906 23.453 -2.115 1 93.5 463 MET A O 1
ATOM 3603 N N . GLY A 1 464 ? -21.438 23.516 -0.442 1 94.5 464 GLY A N 1
ATOM 3604 C CA . GLY A 1 464 ? -21.641 22.078 -0.515 1 94.5 464 GLY A CA 1
ATOM 3605 C C . GLY A 1 464 ? -22.25 21.625 -1.828 1 94.5 464 GLY A C 1
ATOM 3606 O O . GLY A 1 464 ? -21.812 20.641 -2.42 1 94.5 464 GLY A O 1
ATOM 3607 N N . GLN A 1 465 ? -23.234 22.328 -2.281 1 93.56 465 GLN A N 1
ATOM 3608 C CA . GLN A 1 465 ? -23.875 22.016 -3.557 1 93.56 465 GLN A CA 1
ATOM 3609 C C . GLN A 1 465 ? -22.875 22.156 -4.715 1 93.56 465 GLN A C 1
ATOM 3611 O O . GLN A 1 465 ? -22.812 21.297 -5.59 1 93.56 465 GLN A O 1
ATOM 3616 N N . LYS A 1 466 ? -22.141 23.188 -4.645 1 93.62 466 LYS A N 1
ATOM 3617 C CA . LYS A 1 466 ? -21.156 23.422 -5.691 1 93.62 466 LYS A CA 1
ATOM 3618 C C . LYS A 1 466 ? -20.094 22.312 -5.695 1 93.62 466 LYS A C 1
ATOM 3620 O O . LYS A 1 466 ? -19.672 21.859 -6.762 1 93.62 466 LYS A O 1
ATOM 3625 N N . ALA A 1 467 ? -19.688 21.969 -4.516 1 94.56 467 ALA A N 1
ATOM 3626 C CA . ALA A 1 467 ? -18.656 20.922 -4.391 1 94.56 467 ALA A CA 1
ATOM 3627 C C . ALA A 1 467 ? -19.125 19.625 -5.023 1 94.56 467 ALA A C 1
ATOM 3629 O O . ALA A 1 467 ? -18.359 18.969 -5.734 1 94.56 467 ALA A O 1
ATOM 3630 N N . ARG A 1 468 ? -20.344 19.266 -4.801 1 94.38 468 ARG A N 1
ATOM 3631 C CA . ARG A 1 468 ? -20.891 18.031 -5.355 1 94.38 468 ARG A CA 1
ATOM 3632 C C . ARG A 1 468 ? -20.953 18.094 -6.879 1 94.38 468 ARG A C 1
ATOM 3634 O O . ARG A 1 468 ? -20.672 17.109 -7.562 1 94.38 468 ARG A O 1
ATOM 3641 N N . GLN A 1 469 ? -21.266 19.219 -7.359 1 92.88 469 GLN A N 1
ATOM 3642 C CA . GLN A 1 469 ? -21.328 19.422 -8.805 1 92.88 469 GLN A CA 1
ATOM 3643 C C . GLN A 1 469 ? -19.938 19.328 -9.422 1 92.88 469 GLN A C 1
ATOM 3645 O O . GLN A 1 469 ? -19.75 18.719 -10.484 1 92.88 469 GLN A O 1
ATOM 3650 N N . ARG A 1 470 ? -19.031 19.953 -8.773 1 93 470 ARG A N 1
ATOM 3651 C CA . ARG A 1 470 ? -17.656 19.938 -9.258 1 93 470 ARG A CA 1
ATOM 3652 C C . ARG A 1 470 ? -17.109 18.516 -9.297 1 93 470 ARG A C 1
ATOM 3654 O O . ARG A 1 470 ? -16.547 18.078 -10.312 1 93 470 ARG A O 1
ATOM 3661 N N . LEU A 1 471 ? -17.312 17.781 -8.266 1 93.06 471 LEU A N 1
ATOM 3662 C CA . LEU A 1 471 ? -16.812 16.406 -8.227 1 93.06 471 LEU A CA 1
ATOM 3663 C C . LEU A 1 471 ? -17.5 15.562 -9.297 1 93.06 471 LEU A C 1
ATOM 3665 O O . LEU A 1 471 ? -16.844 14.766 -9.977 1 93.06 471 LEU A O 1
ATOM 3669 N N . ALA A 1 472 ? -18.781 15.734 -9.445 1 90.19 472 ALA A N 1
ATOM 3670 C CA . ALA A 1 472 ? -19.562 14.977 -10.422 1 90.19 472 ALA A CA 1
ATOM 3671 C C . ALA A 1 472 ? -19.094 15.266 -11.844 1 90.19 472 ALA A C 1
ATOM 3673 O O . ALA A 1 472 ? -19.125 14.383 -12.703 1 90.19 472 ALA A O 1
ATOM 3674 N N . SER A 1 473 ? -18.688 16.406 -12.094 1 88 473 SER A N 1
ATOM 3675 C CA . SER A 1 473 ? -18.25 16.797 -13.43 1 88 473 SER A CA 1
ATOM 3676 C C . SER A 1 473 ? -17.047 15.977 -13.883 1 88 473 SER A C 1
ATOM 3678 O O . SER A 1 473 ? -16.906 15.68 -15.07 1 88 473 SER A O 1
ATOM 3680 N N . GLY A 1 474 ? -16.219 15.602 -12.93 1 81.44 474 GLY A N 1
ATOM 3681 C CA . GLY A 1 474 ? -15.047 14.812 -13.258 1 81.44 474 GLY A CA 1
ATOM 3682 C C . GLY A 1 474 ? -15.344 13.336 -13.414 1 81.44 474 GLY A C 1
ATOM 3683 O O . GLY A 1 474 ? -14.602 12.617 -14.086 1 81.44 474 GLY A O 1
ATOM 3684 N N . GLU A 1 475 ? -16.359 12.875 -12.727 1 76.31 475 GLU A N 1
ATOM 3685 C CA . GLU A 1 475 ? -16.719 11.453 -12.742 1 76.31 475 GLU A CA 1
ATOM 3686 C C . GLU A 1 475 ? -17.422 11.086 -14.039 1 76.31 475 GLU A C 1
ATOM 3688 O O . GLU A 1 475 ? -17.25 9.977 -14.547 1 76.31 475 GLU A O 1
ATOM 3693 N N . VAL A 1 476 ? -18.422 11.93 -14.359 1 55.12 476 VAL A N 1
ATOM 3694 C CA . VAL A 1 476 ? -19.188 11.688 -15.586 1 55.12 476 VAL A CA 1
ATOM 3695 C C . VAL A 1 476 ? -18.219 11.492 -16.75 1 55.12 476 VAL A C 1
ATOM 3697 O O . VAL A 1 476 ? -18.453 10.641 -17.609 1 55.12 476 VAL A O 1
ATOM 3700 N N . SER A 1 477 ? -17.328 12.156 -16.656 1 47.12 477 SER A N 1
ATOM 3701 C CA . SER A 1 477 ? -16.359 12 -17.734 1 47.12 477 SER A CA 1
ATOM 3702 C C . SER A 1 477 ? -15.742 10.609 -17.719 1 47.12 477 SER A C 1
ATOM 3704 O O . SER A 1 477 ? -15.406 10.062 -18.781 1 47.12 477 SER A O 1
ATOM 3706 N N . ARG A 1 478 ? -15.914 10.023 -16.484 1 51.03 478 ARG A N 1
ATOM 3707 C CA . ARG A 1 478 ? -15.43 8.656 -16.344 1 51.03 478 ARG A CA 1
ATOM 3708 C C . ARG A 1 478 ? -16.484 7.652 -16.812 1 51.03 478 ARG A C 1
ATOM 3710 O O . ARG A 1 478 ? -16.156 6.66 -17.469 1 51.03 478 ARG A O 1
ATOM 3717 N N . VAL A 1 479 ? -17.906 7.953 -16.406 1 44.41 479 VAL A N 1
ATOM 3718 C CA . VAL A 1 479 ? -19.047 7.094 -16.734 1 44.41 479 VAL A CA 1
ATOM 3719 C C . VAL A 1 479 ? -19.516 7.383 -18.156 1 44.41 479 VAL A C 1
ATOM 3721 O O . VAL A 1 479 ? -19.906 6.465 -18.891 1 44.41 479 VAL A O 1
ATOM 3724 N N . MET A 1 480 ? -19.875 8.602 -18.453 1 39 480 MET A N 1
ATOM 3725 C CA . MET A 1 480 ? -20.406 8.938 -19.781 1 39 480 MET A CA 1
ATOM 3726 C C . MET A 1 480 ? -19.609 8.219 -20.875 1 39 480 MET A C 1
ATOM 3728 O O . MET A 1 480 ? -20.141 7.969 -21.953 1 39 480 MET A O 1
ATOM 3732 N N . THR A 1 481 ? -18.578 7.961 -20.625 1 33.91 481 THR A N 1
ATOM 3733 C CA . THR A 1 481 ? -18.016 7.039 -21.594 1 33.91 481 THR A CA 1
ATOM 3734 C C . THR A 1 481 ? -18.609 5.645 -21.438 1 33.91 481 THR A C 1
ATOM 3736 O O . THR A 1 481 ? -18.625 4.855 -22.391 1 33.91 481 THR A O 1
ATOM 3739 N N . ARG A 1 482 ? -19.328 5.398 -20.266 1 35.72 482 ARG A N 1
ATOM 3740 C CA . ARG A 1 482 ? -20.047 4.145 -20.078 1 35.72 482 ARG A CA 1
ATOM 3741 C C . ARG A 1 482 ? -21.438 4.215 -20.719 1 35.72 482 ARG A C 1
ATOM 3743 O O . ARG A 1 482 ? -21.906 3.234 -21.297 1 35.72 482 ARG A O 1
ATOM 3750 N N . LYS A 1 483 ? -22.469 5.18 -20.438 1 36.41 483 LYS A N 1
ATOM 3751 C CA . LYS A 1 483 ? -23.844 5.18 -20.922 1 36.41 483 LYS A CA 1
ATOM 3752 C C . LYS A 1 483 ? -23.922 5.531 -22.406 1 36.41 483 LYS A C 1
ATOM 3754 O O . LYS A 1 483 ? -24.953 5.324 -23.047 1 36.41 483 LYS A O 1
ATOM 3759 N N . ARG A 1 484 ? -23.344 6.355 -23.141 1 34.12 484 ARG A N 1
ATOM 3760 C CA . ARG A 1 484 ? -23.672 6.594 -24.547 1 34.12 484 ARG A CA 1
ATOM 3761 C C . ARG A 1 484 ? -23.797 5.281 -25.297 1 34.12 484 ARG A C 1
ATOM 3763 O O . ARG A 1 484 ? -24.203 5.27 -26.469 1 34.12 484 ARG A O 1
ATOM 3770 N N . LYS A 1 485 ? -23.25 4.211 -24.828 1 30.62 485 LYS A N 1
ATOM 3771 C CA . LYS A 1 485 ? -23.469 3.039 -25.672 1 30.62 485 LYS A CA 1
ATOM 3772 C C . LYS A 1 485 ? -24.812 2.383 -25.359 1 30.62 485 LYS A C 1
ATOM 3774 O O . LYS A 1 485 ? -25.234 1.457 -26.062 1 30.62 485 LYS A O 1
ATOM 3779 N N . LYS A 1 486 ? -25.594 2.672 -24.234 1 30.2 486 LYS A N 1
ATOM 3780 C CA . LYS A 1 486 ? -26.875 1.966 -24.203 1 30.2 486 LYS A CA 1
ATOM 3781 C C . LYS A 1 486 ? -27.938 2.73 -24.969 1 30.2 486 LYS A C 1
ATOM 3783 O O . LYS A 1 486 ? -29.047 2.221 -25.188 1 30.2 486 LYS A O 1
ATOM 3788 N N . GLY A 1 487 ? -27.969 3.992 -25.203 1 24.61 487 GLY A N 1
ATOM 3789 C CA . GLY A 1 487 ? -29.094 4.578 -25.922 1 24.61 487 GLY A CA 1
ATOM 3790 C C . GLY A 1 487 ? -29.062 4.305 -27.406 1 24.61 487 GLY A C 1
ATOM 3791 O O . GLY A 1 487 ? -29.938 4.742 -28.141 1 24.61 487 GLY A O 1
ATOM 3792 N N . ARG A 1 488 ? -27.984 4.023 -28.078 1 27.12 488 ARG A N 1
ATOM 3793 C CA . ARG A 1 488 ? -28.344 3.801 -29.484 1 27.12 488 ARG A CA 1
ATOM 3794 C C . ARG A 1 488 ? -28.906 2.4 -29.688 1 27.12 488 ARG A C 1
ATOM 3796 O O . ARG A 1 488 ? -28.938 1.896 -30.812 1 27.12 488 ARG A O 1
ATOM 3803 N N . ARG A 1 489 ? -29.391 1.789 -28.656 1 19.39 489 ARG A N 1
ATOM 3804 C CA . ARG A 1 489 ? -30.516 0.996 -29.141 1 19.39 489 ARG A CA 1
ATOM 3805 C C . ARG A 1 489 ? -31.828 1.759 -28.984 1 19.39 489 ARG A C 1
ATOM 3807 O O . ARG A 1 489 ? -32.031 2.443 -27.984 1 19.39 489 ARG A O 1
ATOM 3814 N N . MET B 1 1 ? 4.672 -12.227 10.844 1 78.25 1 MET B N 1
ATOM 3815 C CA . MET B 1 1 ? 3.846 -12.164 12.039 1 78.25 1 MET B CA 1
ATOM 3816 C C . MET B 1 1 ? 4.699 -11.906 13.281 1 78.25 1 MET B C 1
ATOM 3818 O O . MET B 1 1 ? 5.633 -12.664 13.562 1 78.25 1 MET B O 1
ATOM 3822 N N . GLU B 1 2 ? 4.398 -10.719 13.844 1 72.25 2 GLU B N 1
ATOM 3823 C CA . GLU B 1 2 ? 5.141 -10.359 15.047 1 72.25 2 GLU B CA 1
ATOM 3824 C C . GLU B 1 2 ? 4.695 -11.195 16.25 1 72.25 2 GLU B C 1
ATOM 3826 O O . GLU B 1 2 ? 3.512 -11.516 16.375 1 72.25 2 GLU B O 1
ATOM 3831 N N . GLU B 1 3 ? 5.703 -11.57 17.031 1 68.88 3 GLU B N 1
ATOM 3832 C CA . GLU B 1 3 ? 5.414 -12.375 18.219 1 68.88 3 GLU B CA 1
ATOM 3833 C C . GLU B 1 3 ? 4.395 -11.68 19.125 1 68.88 3 GLU B C 1
ATOM 3835 O O . GLU B 1 3 ? 4.516 -10.484 19.391 1 68.88 3 GLU B O 1
ATOM 3840 N N . GLY B 1 4 ? 3.418 -12.391 19.484 1 67.94 4 GLY B N 1
ATOM 3841 C CA . GLY B 1 4 ? 2.436 -11.883 20.422 1 67.94 4 GLY B CA 1
ATOM 3842 C C . GLY B 1 4 ? 1.345 -11.055 19.766 1 67.94 4 GLY B C 1
ATOM 3843 O O . GLY B 1 4 ? 0.412 -10.609 20.438 1 67.94 4 GLY B O 1
ATOM 3844 N N . LYS B 1 5 ? 1.513 -10.953 18.484 1 71.56 5 LYS B N 1
ATOM 3845 C CA . LYS B 1 5 ? 0.492 -10.172 17.781 1 71.56 5 LYS B CA 1
ATOM 3846 C C . LYS B 1 5 ? -0.466 -11.086 17.031 1 71.56 5 LYS B C 1
ATOM 3848 O O . LYS B 1 5 ? -0.086 -12.18 16.609 1 71.56 5 LYS B O 1
ATOM 3853 N N . THR B 1 6 ? -1.703 -10.68 16.938 1 72.31 6 THR B N 1
ATOM 3854 C CA . THR B 1 6 ? -2.717 -11.5 16.281 1 72.31 6 THR B CA 1
ATOM 3855 C C . THR B 1 6 ? -2.926 -11.047 14.836 1 72.31 6 THR B C 1
ATOM 3857 O O . THR B 1 6 ? -3.504 -11.781 14.031 1 72.31 6 THR B O 1
ATOM 3860 N N . GLU B 1 7 ? -2.391 -9.914 14.555 1 79.62 7 GLU B N 1
ATOM 3861 C CA . GLU B 1 7 ? -2.611 -9.383 13.219 1 79.62 7 GLU B CA 1
ATOM 3862 C C . GLU B 1 7 ? -1.314 -9.352 12.414 1 79.62 7 GLU B C 1
ATOM 3864 O O . GLU B 1 7 ? -0.256 -9.008 12.945 1 79.62 7 GLU B O 1
ATOM 3869 N N . PRO B 1 8 ? -1.455 -9.859 11.18 1 88.12 8 PRO B N 1
ATOM 3870 C CA . PRO B 1 8 ? -0.265 -9.773 10.336 1 88.12 8 PRO B CA 1
ATOM 3871 C C . PRO B 1 8 ? 0.11 -8.336 9.984 1 88.12 8 PRO B C 1
ATOM 3873 O O . PRO B 1 8 ? -0.761 -7.465 9.914 1 88.12 8 PRO B O 1
ATOM 3876 N N . ARG B 1 9 ? 1.381 -8.156 9.836 1 85.81 9 ARG B N 1
ATOM 3877 C CA . ARG B 1 9 ? 1.875 -6.84 9.461 1 85.81 9 ARG B CA 1
ATOM 3878 C C . ARG B 1 9 ? 2.744 -6.914 8.211 1 85.81 9 ARG B C 1
ATOM 3880 O O . ARG B 1 9 ? 3.561 -7.824 8.07 1 85.81 9 ARG B O 1
ATOM 3887 N N . VAL B 1 10 ? 2.535 -6.02 7.367 1 88.75 10 VAL B N 1
ATOM 3888 C CA . VAL B 1 10 ? 3.375 -5.898 6.18 1 88.75 10 VAL B CA 1
ATOM 3889 C C . VAL B 1 10 ? 4.633 -5.098 6.512 1 88.75 10 VAL B C 1
ATOM 3891 O O . VAL B 1 10 ? 4.547 -4.027 7.117 1 88.75 10 VAL B O 1
ATOM 3894 N N . VAL B 1 11 ? 5.75 -5.602 6.191 1 90.25 11 VAL B N 1
ATOM 3895 C CA . VAL B 1 11 ? 7.012 -4.914 6.449 1 90.25 11 VAL B CA 1
ATOM 3896 C C . VAL B 1 11 ? 7.32 -3.951 5.305 1 90.25 11 VAL B C 1
ATOM 3898 O O . VAL B 1 11 ? 7.305 -4.344 4.137 1 90.25 11 VAL B O 1
ATOM 3901 N N . ILE B 1 12 ? 7.547 -2.693 5.73 1 89.81 12 ILE B N 1
ATOM 3902 C CA . ILE B 1 12 ? 7.848 -1.638 4.77 1 89.81 12 ILE B CA 1
ATOM 3903 C C . ILE B 1 12 ? 9.359 -1.563 4.539 1 89.81 12 ILE B C 1
ATOM 3905 O O . ILE B 1 12 ? 10.141 -1.682 5.484 1 89.81 12 ILE B O 1
ATOM 3909 N N . HIS B 1 13 ? 9.711 -1.423 3.258 1 88.38 13 HIS B N 1
ATOM 3910 C CA . HIS B 1 13 ? 11.125 -1.267 2.934 1 88.38 13 HIS B CA 1
ATOM 3911 C C . HIS B 1 13 ? 11.336 -0.123 1.948 1 88.38 13 HIS B C 1
ATOM 3913 O O . HIS B 1 13 ? 10.383 0.382 1.357 1 88.38 13 HIS B O 1
ATOM 3919 N N . ASP B 1 14 ? 12.562 0.346 1.836 1 87.69 14 ASP B N 1
ATOM 3920 C CA . ASP B 1 14 ? 12.914 1.43 0.922 1 87.69 14 ASP B CA 1
ATOM 3921 C C . ASP B 1 14 ? 11.992 2.631 1.112 1 87.69 14 ASP B C 1
ATOM 3923 O O . ASP B 1 14 ? 11.711 3.031 2.244 1 87.69 14 ASP B O 1
ATOM 3927 N N . TYR B 1 15 ? 11.625 3.275 0.051 1 88.88 15 TYR B N 1
ATOM 3928 C CA . TYR B 1 15 ? 10.758 4.438 0.176 1 88.88 15 TYR B CA 1
ATOM 3929 C C . TYR B 1 15 ? 9.289 4.016 0.222 1 88.88 15 TYR B C 1
ATOM 3931 O O . TYR B 1 15 ? 8.578 4.102 -0.784 1 88.88 15 TYR B O 1
ATOM 3939 N N . ASP B 1 16 ? 8.898 3.496 1.38 1 90.06 16 ASP B N 1
ATOM 3940 C CA . ASP B 1 16 ? 7.508 3.191 1.703 1 90.06 16 ASP B CA 1
ATOM 3941 C C . ASP B 1 16 ? 6.961 2.09 0.798 1 90.06 16 ASP B C 1
ATOM 3943 O O . ASP B 1 16 ? 5.781 2.102 0.44 1 90.06 16 ASP B O 1
ATOM 3947 N N . LYS B 1 17 ? 7.863 1.153 0.433 1 89.88 17 LYS B N 1
ATOM 3948 C CA . LYS B 1 17 ? 7.438 0.057 -0.434 1 89.88 17 LYS B CA 1
ATOM 3949 C C . LYS B 1 17 ? 6.953 -1.137 0.385 1 89.88 17 LYS B C 1
ATOM 3951 O O . LYS B 1 17 ? 7.516 -1.438 1.441 1 89.88 17 LYS B O 1
ATOM 3956 N N . ARG B 1 18 ? 5.984 -1.819 -0.235 1 90.44 18 ARG B N 1
ATOM 3957 C CA . ARG B 1 18 ? 5.414 -2.996 0.412 1 90.44 18 ARG B CA 1
ATOM 3958 C C . ARG B 1 18 ? 5.703 -4.258 -0.393 1 90.44 18 ARG B C 1
ATOM 3960 O O . ARG B 1 18 ? 5.555 -5.371 0.114 1 90.44 18 ARG B O 1
ATOM 3967 N N . THR B 1 19 ? 6.008 -4.02 -1.617 1 91.25 19 THR B N 1
ATOM 3968 C CA . THR B 1 19 ? 6.305 -5.109 -2.539 1 91.25 19 THR B CA 1
ATOM 3969 C C . THR B 1 19 ? 7.535 -4.789 -3.381 1 91.25 19 THR B C 1
ATOM 3971 O O . THR B 1 19 ? 8.039 -3.664 -3.354 1 91.25 19 THR B O 1
ATOM 3974 N N . PHE B 1 20 ? 8.055 -5.723 -4.012 1 90.88 20 PHE B N 1
ATOM 3975 C CA . PHE B 1 20 ? 9.07 -5.527 -5.039 1 90.88 20 PHE B CA 1
ATOM 3976 C C . PHE B 1 20 ? 8.859 -6.492 -6.199 1 90.88 20 PHE B C 1
ATOM 3978 O O . PHE B 1 20 ? 8.289 -7.57 -6.023 1 90.88 20 PHE B O 1
ATOM 3985 N N . PRO B 1 21 ? 9.25 -6.082 -7.359 1 89.69 21 PRO B N 1
ATOM 3986 C CA . PRO B 1 21 ? 8.984 -6.918 -8.531 1 89.69 21 PRO B CA 1
ATOM 3987 C C . PRO B 1 21 ? 9.852 -8.18 -8.562 1 89.69 21 PRO B C 1
ATOM 3989 O O . PRO B 1 21 ? 10.977 -8.172 -8.047 1 89.69 21 PRO B O 1
ATOM 3992 N N . SER B 1 22 ? 9.305 -9.195 -9.125 1 91.88 22 SER B N 1
ATOM 3993 C CA . SER B 1 22 ? 10.055 -10.43 -9.312 1 91.88 22 SER B CA 1
ATOM 3994 C C . SER B 1 22 ? 10.961 -10.352 -10.539 1 91.88 22 SER B C 1
ATOM 3996 O O . SER B 1 22 ? 10.789 -11.117 -11.492 1 91.88 22 SER B O 1
ATOM 3998 N N . THR B 1 23 ? 11.891 -9.445 -10.453 1 91.94 23 THR B N 1
ATOM 3999 C CA . THR B 1 23 ? 12.773 -9.195 -11.594 1 91.94 23 THR B CA 1
ATOM 4000 C C . THR B 1 23 ? 14.234 -9.156 -11.141 1 91.94 23 THR B C 1
ATOM 4002 O O . THR B 1 23 ? 14.523 -9.07 -9.945 1 91.94 23 THR B O 1
ATOM 4005 N N . PHE B 1 24 ? 15.094 -9.266 -12.172 1 92.81 24 PHE B N 1
ATOM 4006 C CA . PHE B 1 24 ? 16.531 -9.25 -11.953 1 92.81 24 PHE B CA 1
ATOM 4007 C C . PHE B 1 24 ? 17.234 -8.43 -13.023 1 92.81 24 PHE B C 1
ATOM 4009 O O . PHE B 1 24 ? 16.906 -8.531 -14.211 1 92.81 24 PHE B O 1
ATOM 4016 N N . SER B 1 25 ? 18.094 -7.559 -12.586 1 89.88 25 SER B N 1
ATOM 4017 C CA . SER B 1 25 ? 19.016 -6.848 -13.469 1 89.88 25 SER B CA 1
ATOM 4018 C C . SER B 1 25 ? 20.453 -7.211 -13.172 1 89.88 25 SER B C 1
ATOM 4020 O O . SER B 1 25 ? 20.953 -6.961 -12.07 1 89.88 25 SER B O 1
ATOM 4022 N N . ILE B 1 26 ? 21.125 -7.754 -14.188 1 92.38 26 ILE B N 1
ATOM 4023 C CA . ILE B 1 26 ? 22.484 -8.258 -13.977 1 92.38 26 ILE B CA 1
ATOM 4024 C C . ILE B 1 26 ? 23.453 -7.52 -14.891 1 92.38 26 ILE B C 1
ATOM 4026 O O . ILE B 1 26 ? 23.25 -7.441 -16.094 1 92.38 26 ILE B O 1
ATOM 4030 N N . ARG B 1 27 ? 24.406 -6.934 -14.359 1 87.94 27 ARG B N 1
ATOM 4031 C CA . ARG B 1 27 ? 25.516 -6.301 -15.07 1 87.94 27 ARG B CA 1
ATOM 4032 C C . ARG B 1 27 ? 26.859 -6.789 -14.531 1 87.94 27 ARG B C 1
ATOM 4034 O O . ARG B 1 27 ? 27.266 -6.422 -13.422 1 87.94 27 ARG B O 1
ATOM 4041 N N . GLY B 1 28 ? 27.531 -7.496 -15.336 1 87.5 28 GLY B N 1
ATOM 4042 C CA . GLY B 1 28 ? 28.719 -8.133 -14.82 1 87.5 28 GLY B CA 1
ATOM 4043 C C . GLY B 1 28 ? 28.453 -9.055 -13.641 1 87.5 28 GLY B C 1
ATOM 4044 O O . GLY B 1 28 ? 27.625 -9.953 -13.727 1 87.5 28 GLY B O 1
ATOM 4045 N N . ASP B 1 29 ? 29.047 -8.695 -12.508 1 88.12 29 ASP B N 1
ATOM 4046 C CA . ASP B 1 29 ? 28.891 -9.531 -11.32 1 88.12 29 ASP B CA 1
ATOM 4047 C C . ASP B 1 29 ? 27.906 -8.906 -10.336 1 88.12 29 ASP B C 1
ATOM 4049 O O . ASP B 1 29 ? 27.734 -9.422 -9.227 1 88.12 29 ASP B O 1
ATOM 4053 N N . ILE B 1 30 ? 27.312 -7.91 -10.797 1 88.88 30 ILE B N 1
ATOM 4054 C CA . ILE B 1 30 ? 26.391 -7.203 -9.914 1 88.88 30 ILE B CA 1
ATOM 4055 C C . ILE B 1 30 ? 24.953 -7.625 -10.227 1 88.88 30 ILE B C 1
ATOM 4057 O O . ILE B 1 30 ? 24.484 -7.457 -11.352 1 88.88 30 ILE B O 1
ATOM 4061 N N . TRP B 1 31 ? 24.359 -8.203 -9.203 1 93.38 31 TRP B N 1
ATOM 4062 C CA . TRP B 1 31 ? 22.984 -8.648 -9.336 1 93.38 31 TRP B CA 1
ATOM 4063 C C . TRP B 1 31 ? 22.031 -7.738 -8.555 1 93.38 31 TRP B C 1
ATOM 4065 O O . TRP B 1 31 ? 22.141 -7.629 -7.336 1 93.38 31 TRP B O 1
ATOM 4075 N N . LYS B 1 32 ? 21.125 -7.09 -9.242 1 90.5 32 LYS B N 1
ATOM 4076 C CA . LYS B 1 32 ? 20.047 -6.336 -8.594 1 90.5 32 LYS B CA 1
ATOM 4077 C C . LYS B 1 32 ? 18.75 -7.125 -8.594 1 90.5 32 LYS B C 1
ATOM 4079 O O . LYS B 1 32 ? 18.234 -7.492 -9.656 1 90.5 32 LYS B O 1
ATOM 4084 N N . VAL B 1 33 ? 18.281 -7.375 -7.461 1 93.94 33 VAL B N 1
ATOM 4085 C CA . VAL B 1 33 ? 17.109 -8.242 -7.301 1 93.94 33 VAL B CA 1
ATOM 4086 C C . VAL B 1 33 ? 15.898 -7.398 -6.902 1 93.94 33 VAL B C 1
ATOM 4088 O O . VAL B 1 33 ? 15.883 -6.789 -5.832 1 93.94 33 VAL B O 1
ATOM 4091 N N . GLY B 1 34 ? 14.883 -7.391 -7.754 1 91.62 34 GLY B N 1
ATOM 4092 C CA . GLY B 1 34 ? 13.609 -6.742 -7.453 1 91.62 34 GLY B CA 1
ATOM 4093 C C . GLY B 1 34 ? 13.711 -5.23 -7.422 1 91.62 34 GLY B C 1
ATOM 4094 O O . GLY B 1 34 ? 12.961 -4.57 -6.699 1 91.62 34 GLY B O 1
ATOM 4095 N N . GLU B 1 35 ? 14.594 -4.648 -8.117 1 84.5 35 GLU B N 1
ATOM 4096 C CA . GLU B 1 35 ? 14.797 -3.207 -8.047 1 84.5 35 GLU B CA 1
ATOM 4097 C C . GLU B 1 35 ? 14.141 -2.5 -9.227 1 84.5 35 GLU B C 1
ATOM 4099 O O . GLU B 1 35 ? 13.727 -1.344 -9.117 1 84.5 35 GLU B O 1
ATOM 4104 N N . HIS B 1 36 ? 14.086 -3.217 -10.328 1 77.69 36 HIS B N 1
ATOM 4105 C CA . HIS B 1 36 ? 13.555 -2.615 -11.547 1 77.69 36 HIS B CA 1
ATOM 4106 C C . HIS B 1 36 ? 12.336 -3.377 -12.055 1 77.69 36 HIS B C 1
ATOM 4108 O O . HIS B 1 36 ? 12.219 -4.586 -11.836 1 77.69 36 HIS B O 1
ATOM 4114 N N . ASP B 1 37 ? 11.477 -2.533 -12.617 1 74.25 37 ASP B N 1
ATOM 4115 C CA . ASP B 1 37 ? 10.344 -3.197 -13.25 1 74.25 37 ASP B CA 1
ATOM 4116 C C . ASP B 1 37 ? 10.492 -3.209 -14.766 1 74.25 37 ASP B C 1
ATOM 4118 O O . ASP B 1 37 ? 11.469 -2.68 -15.305 1 74.25 37 ASP B O 1
ATOM 4122 N N . ILE B 1 38 ? 9.68 -3.959 -15.336 1 65.19 38 ILE B N 1
ATOM 4123 C CA . ILE B 1 38 ? 9.758 -4.188 -16.781 1 65.19 38 ILE B CA 1
ATOM 4124 C C . ILE B 1 38 ? 9.68 -2.854 -17.516 1 65.19 38 ILE B C 1
ATOM 4126 O O . ILE B 1 38 ? 10.211 -2.717 -18.625 1 65.19 38 ILE B O 1
ATOM 4130 N N . THR B 1 39 ? 9.109 -1.814 -16.828 1 63.09 39 THR B N 1
ATOM 4131 C CA . THR B 1 39 ? 8.898 -0.522 -17.469 1 63.09 39 THR B CA 1
ATOM 4132 C C . THR B 1 39 ? 10.109 0.386 -17.266 1 63.09 39 THR B C 1
ATOM 4134 O O . THR B 1 39 ? 10.281 1.37 -17.984 1 63.09 39 THR B O 1
ATOM 4137 N N . ASN B 1 40 ? 10.836 0.067 -16.281 1 64.12 40 ASN B N 1
ATOM 4138 C CA . ASN B 1 40 ? 11.875 0.995 -15.859 1 64.12 40 ASN B CA 1
ATOM 4139 C C . ASN B 1 40 ? 13.188 0.269 -15.57 1 64.12 40 ASN B C 1
ATOM 4141 O O . ASN B 1 40 ? 13.695 0.318 -14.445 1 64.12 40 ASN B O 1
ATOM 4145 N N . HIS B 1 41 ? 13.68 -0.478 -16.578 1 65.31 41 HIS B N 1
ATOM 4146 C CA . HIS B 1 41 ? 14.977 -1.104 -16.344 1 65.31 41 HIS B CA 1
ATOM 4147 C C . HIS B 1 41 ? 16.062 -0.461 -17.203 1 65.31 41 HIS B C 1
ATOM 4149 O O . HIS B 1 41 ? 15.766 0.082 -18.281 1 65.31 41 HIS B O 1
ATOM 4155 N N . PRO B 1 42 ? 17.266 -0.372 -16.578 1 65.06 42 PRO B N 1
ATOM 4156 C CA . PRO B 1 42 ? 18.359 0.244 -17.312 1 65.06 42 PRO B CA 1
ATOM 4157 C C . PRO B 1 42 ? 18.641 -0.461 -18.641 1 65.06 42 PRO B C 1
ATOM 4159 O O . PRO B 1 42 ? 18.328 -1.642 -18.797 1 65.06 42 PRO B O 1
ATOM 4162 N N . ASP B 1 43 ? 19.234 0.384 -19.391 1 67.06 43 ASP B N 1
ATOM 4163 C CA . ASP B 1 43 ? 19.703 -0.181 -20.656 1 67.06 43 ASP B CA 1
ATOM 4164 C C . ASP B 1 43 ? 20.984 -0.992 -20.453 1 67.06 43 ASP B C 1
ATOM 4166 O O . ASP B 1 43 ? 21.734 -0.758 -19.5 1 67.06 43 ASP B O 1
ATOM 4170 N N . HIS B 1 44 ? 21.188 -2.031 -21.234 1 74.38 44 HIS B N 1
ATOM 4171 C CA . HIS B 1 44 ? 22.438 -2.779 -21.328 1 74.38 44 HIS B CA 1
ATOM 4172 C C . HIS B 1 44 ? 22.594 -3.748 -20.156 1 74.38 44 HIS B C 1
ATOM 4174 O O . HIS B 1 44 ? 23.688 -3.9 -19.609 1 74.38 44 HIS B O 1
ATOM 4180 N N . VAL B 1 45 ? 21.578 -4.078 -19.516 1 81.38 45 VAL B N 1
ATOM 4181 C CA . VAL B 1 45 ? 21.625 -5.129 -18.516 1 81.38 45 VAL B CA 1
ATOM 4182 C C . VAL B 1 45 ? 20.906 -6.375 -19.031 1 81.38 45 VAL B C 1
ATOM 4184 O O . VAL B 1 45 ? 20.109 -6.301 -19.969 1 81.38 45 VAL B O 1
ATOM 4187 N N . GLN B 1 46 ? 21.391 -7.473 -18.453 1 89.25 46 GLN B N 1
ATOM 4188 C CA . GLN B 1 46 ? 20.547 -8.656 -18.625 1 89.25 46 GLN B CA 1
ATOM 4189 C C . GLN B 1 46 ? 19.344 -8.617 -17.688 1 89.25 46 GLN B C 1
ATOM 4191 O O . GLN B 1 46 ? 19.5 -8.602 -16.453 1 89.25 46 GLN B O 1
ATOM 4196 N N . PHE B 1 47 ? 18.219 -8.492 -18.234 1 87.75 47 PHE B N 1
ATOM 4197 C CA . PHE B 1 47 ? 17 -8.328 -17.453 1 87.75 47 PHE B CA 1
ATOM 4198 C C . PHE B 1 47 ? 16.172 -9.602 -17.484 1 87.75 47 PHE B C 1
ATOM 4200 O O . PHE B 1 47 ? 15.859 -10.133 -18.547 1 87.75 47 PHE B O 1
ATOM 4207 N N . ILE B 1 48 ? 15.891 -10.195 -16.328 1 91.88 48 ILE B N 1
ATOM 4208 C CA . ILE B 1 48 ? 15.141 -11.438 -16.188 1 91.88 48 ILE B CA 1
ATOM 4209 C C . ILE B 1 48 ? 13.82 -11.156 -15.477 1 91.88 48 ILE B C 1
ATOM 4211 O O . ILE B 1 48 ? 13.789 -10.469 -14.453 1 91.88 48 ILE B O 1
ATOM 4215 N N . HIS B 1 49 ? 12.75 -11.641 -16.047 1 87.56 49 HIS B N 1
ATOM 4216 C CA . HIS B 1 49 ? 11.422 -11.484 -15.477 1 87.56 49 HIS B CA 1
ATOM 4217 C C . HIS B 1 49 ? 10.578 -12.734 -15.68 1 87.56 49 HIS B C 1
ATOM 4219 O O . HIS B 1 49 ? 11 -13.672 -16.359 1 87.56 49 HIS B O 1
ATOM 4225 N N . ASP B 1 50 ? 9.453 -12.898 -15.031 1 87.69 50 ASP B N 1
ATOM 4226 C CA . ASP B 1 50 ? 8.438 -13.938 -15.203 1 87.69 50 ASP B CA 1
ATOM 4227 C C . ASP B 1 50 ? 9.023 -15.32 -14.945 1 87.69 50 ASP B C 1
ATOM 4229 O O . ASP B 1 50 ? 8.68 -16.281 -15.641 1 87.69 50 ASP B O 1
ATOM 4233 N N . VAL B 1 51 ? 9.906 -15.43 -14 1 91.44 51 VAL B N 1
ATOM 4234 C CA . VAL B 1 51 ? 10.57 -16.688 -13.68 1 91.44 51 VAL B CA 1
ATOM 4235 C C . VAL B 1 51 ? 9.562 -17.688 -13.133 1 91.44 51 VAL B C 1
ATOM 4237 O O . VAL B 1 51 ? 9.695 -18.891 -13.344 1 91.44 51 VAL B O 1
ATOM 4240 N N . LYS B 1 52 ? 8.562 -17.188 -12.5 1 89 52 LYS B N 1
ATOM 4241 C CA . LYS B 1 52 ? 7.527 -18.031 -11.914 1 89 52 LYS B CA 1
ATOM 4242 C C . LYS B 1 52 ? 6.855 -18.891 -12.984 1 89 52 LYS B C 1
ATOM 4244 O O . LYS B 1 52 ? 6.465 -20.031 -12.719 1 89 52 LYS B O 1
ATOM 4249 N N . ARG B 1 53 ? 6.824 -18.469 -14.125 1 85.5 53 ARG B N 1
ATOM 4250 C CA . ARG B 1 53 ? 6.125 -19.156 -15.211 1 85.5 53 ARG B CA 1
ATOM 4251 C C . ARG B 1 53 ? 6.922 -20.359 -15.703 1 85.5 53 ARG B C 1
ATOM 4253 O O . ARG B 1 53 ? 6.379 -21.219 -16.391 1 85.5 53 ARG B O 1
ATOM 4260 N N . ILE B 1 54 ? 8.172 -20.375 -15.375 1 89.44 54 ILE B N 1
ATOM 4261 C CA . ILE B 1 54 ? 8.977 -21.469 -15.906 1 89.44 54 ILE B CA 1
ATOM 4262 C C . ILE B 1 54 ? 9.461 -22.344 -14.758 1 89.44 54 ILE B C 1
ATOM 4264 O O . ILE B 1 54 ? 10 -23.438 -14.984 1 89.44 54 ILE B O 1
ATOM 4268 N N . LEU B 1 55 ? 9.242 -21.922 -13.578 1 92.12 55 LEU B N 1
ATOM 4269 C CA . LEU B 1 55 ? 9.695 -22.625 -12.391 1 92.12 55 LEU B CA 1
ATOM 4270 C C . LEU B 1 55 ? 9.188 -24.062 -12.375 1 92.12 55 LEU B C 1
ATOM 4272 O O . LEU B 1 55 ? 7.984 -24.297 -12.516 1 92.12 55 LEU B O 1
ATOM 4276 N N . GLY B 1 56 ? 10.094 -25.016 -12.219 1 90.56 56 GLY B N 1
ATOM 4277 C CA . GLY B 1 56 ? 9.75 -26.422 -12.055 1 90.56 56 GLY B CA 1
ATOM 4278 C C . GLY B 1 56 ? 9.297 -27.094 -13.336 1 90.56 56 GLY B C 1
ATOM 4279 O O . GLY B 1 56 ? 8.984 -28.281 -13.352 1 90.56 56 GLY B O 1
ATOM 4280 N N . ARG B 1 57 ? 9.305 -26.344 -14.375 1 88.5 57 ARG B N 1
ATOM 4281 C CA . ARG B 1 57 ? 8.867 -26.906 -15.641 1 88.5 57 ARG B CA 1
ATOM 4282 C C . ARG B 1 57 ? 10.039 -27.547 -16.391 1 88.5 57 ARG B C 1
ATOM 4284 O O . ARG B 1 57 ? 11.195 -27.234 -16.125 1 88.5 57 ARG B O 1
ATOM 4291 N N . ASN B 1 58 ? 9.625 -28.422 -17.281 1 88.44 58 ASN B N 1
ATOM 4292 C CA . ASN B 1 58 ? 10.586 -29.156 -18.109 1 88.44 58 ASN B CA 1
ATOM 4293 C C . ASN B 1 58 ? 10.07 -29.375 -19.516 1 88.44 58 ASN B C 1
ATOM 4295 O O . ASN B 1 58 ? 8.875 -29.203 -19.781 1 88.44 58 ASN B O 1
ATOM 4299 N N . SER B 1 59 ? 11.023 -29.656 -20.438 1 83.69 59 SER B N 1
ATOM 4300 C CA . SER B 1 59 ? 10.664 -29.844 -21.844 1 83.69 59 SER B CA 1
ATOM 4301 C C . SER B 1 59 ? 9.555 -30.875 -22 1 83.69 59 SER B C 1
ATOM 4303 O O . SER B 1 59 ? 8.828 -30.859 -22.984 1 83.69 59 SER B O 1
ATOM 4305 N N . ARG B 1 60 ? 9.422 -31.75 -21.094 1 75.25 60 ARG B N 1
ATOM 4306 C CA . ARG B 1 60 ? 8.414 -32.812 -21.156 1 75.25 60 ARG B CA 1
ATOM 4307 C C . ARG B 1 60 ? 7.012 -32.219 -21.031 1 75.25 60 ARG B C 1
ATOM 4309 O O . ARG B 1 60 ? 6.027 -32.906 -21.344 1 75.25 60 ARG B O 1
ATOM 4316 N N . ASP B 1 61 ? 6.906 -31.016 -20.578 1 75.31 61 ASP B N 1
ATOM 4317 C CA . ASP B 1 61 ? 5.625 -30.328 -20.469 1 75.31 61 ASP B CA 1
ATOM 4318 C C . ASP B 1 61 ? 5.051 -30 -21.844 1 75.31 61 ASP B C 1
ATOM 4320 O O . ASP B 1 61 ? 3.855 -29.719 -21.969 1 75.31 61 ASP B O 1
ATOM 4324 N N . GLY B 1 62 ? 5.711 -30.078 -22.875 1 73.62 62 GLY B N 1
ATOM 4325 C CA . GLY B 1 62 ? 5.312 -29.906 -24.25 1 73.62 62 GLY B CA 1
ATOM 4326 C C . GLY B 1 62 ? 5.141 -28.453 -24.656 1 73.62 62 GLY B C 1
ATOM 4327 O O . GLY B 1 62 ? 5.141 -28.125 -25.844 1 73.62 62 GLY B O 1
ATOM 4328 N N . ARG B 1 63 ? 5.008 -27.562 -23.719 1 80.94 63 ARG B N 1
ATOM 4329 C CA . ARG B 1 63 ? 4.723 -26.172 -24.062 1 80.94 63 ARG B CA 1
ATOM 4330 C C . ARG B 1 63 ? 5.852 -25.25 -23.609 1 80.94 63 ARG B C 1
ATOM 4332 O O . ARG B 1 63 ? 5.891 -24.078 -23.984 1 80.94 63 ARG B O 1
ATOM 4339 N N . LEU B 1 64 ? 6.746 -25.734 -22.969 1 88 64 LEU B N 1
ATOM 4340 C CA . LEU B 1 64 ? 7.75 -24.906 -22.297 1 88 64 LEU B CA 1
ATOM 4341 C C . LEU B 1 64 ? 8.555 -24.109 -23.312 1 88 64 LEU B C 1
ATOM 4343 O O . LEU B 1 64 ? 8.727 -22.891 -23.172 1 88 64 LEU B O 1
ATOM 4347 N N . GLU B 1 65 ? 8.984 -24.719 -24.375 1 88.5 65 GLU B N 1
ATOM 4348 C CA . GLU B 1 65 ? 9.797 -24.047 -25.391 1 88.5 65 GLU B CA 1
ATOM 4349 C C . GLU B 1 65 ? 9.008 -22.938 -26.078 1 88.5 65 GLU B C 1
ATOM 4351 O O . GLU B 1 65 ? 9.531 -21.844 -26.297 1 88.5 65 GLU B O 1
ATOM 4356 N N . ALA B 1 66 ? 7.84 -23.281 -26.359 1 86.06 66 ALA B N 1
ATOM 4357 C CA . ALA B 1 66 ? 6.973 -22.281 -26.984 1 86.06 66 ALA B CA 1
ATOM 4358 C C . ALA B 1 66 ? 6.707 -21.109 -26.062 1 86.06 66 ALA B C 1
ATOM 4360 O O . ALA B 1 66 ? 6.672 -19.953 -26.5 1 86.06 66 ALA B O 1
ATOM 4361 N N . ASP B 1 67 ? 6.516 -21.375 -24.875 1 84.81 67 ASP B N 1
ATOM 4362 C CA . ASP B 1 67 ? 6.246 -20.328 -23.875 1 84.81 67 ASP B CA 1
ATOM 4363 C C . ASP B 1 67 ? 7.453 -19.422 -23.703 1 84.81 67 ASP B C 1
ATOM 4365 O O . ASP B 1 67 ? 7.305 -18.203 -23.609 1 84.81 67 ASP B O 1
ATOM 4369 N N . ILE B 1 68 ? 8.609 -19.969 -23.625 1 88.69 68 ILE B N 1
ATOM 4370 C CA . ILE B 1 68 ? 9.844 -19.203 -23.469 1 88.69 68 ILE B CA 1
ATOM 4371 C C . ILE B 1 68 ? 9.984 -18.234 -24.641 1 88.69 68 ILE B C 1
ATOM 4373 O O . ILE B 1 68 ? 10.32 -17.062 -24.453 1 88.69 68 ILE B O 1
ATOM 4377 N N . LYS B 1 69 ? 9.68 -18.703 -25.812 1 85.88 69 LYS B N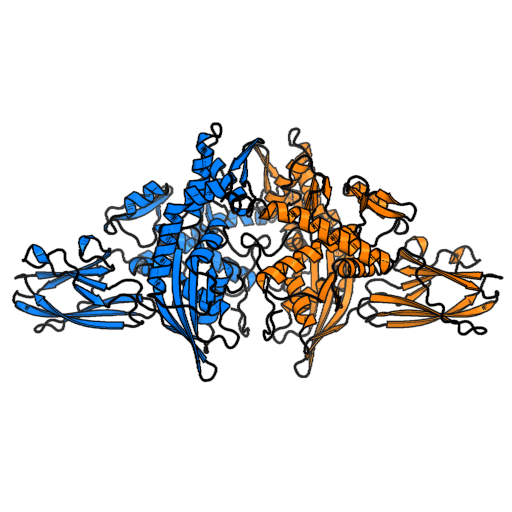 1
ATOM 4378 C CA . LYS B 1 69 ? 9.758 -17.875 -27.016 1 85.88 69 LYS B CA 1
ATOM 4379 C C . LYS B 1 69 ? 8.664 -16.812 -27 1 85.88 69 LYS B C 1
ATOM 4381 O O . LYS B 1 69 ? 8.938 -15.633 -27.281 1 85.88 69 LYS B O 1
ATOM 4386 N N . LYS B 1 70 ? 7.535 -17.266 -26.672 1 78.25 70 LYS B N 1
ATOM 4387 C CA . LYS B 1 70 ? 6.379 -16.375 -26.672 1 78.25 70 LYS B CA 1
ATOM 4388 C C . LYS B 1 70 ? 6.594 -15.203 -25.719 1 78.25 70 LYS B C 1
ATOM 4390 O O . LYS B 1 70 ? 6.234 -14.062 -26.031 1 78.25 70 LYS B O 1
ATOM 4395 N N . TRP B 1 71 ? 7.176 -15.445 -24.641 1 78.25 71 TRP B N 1
ATOM 4396 C CA . TRP B 1 71 ? 7.316 -14.406 -23.625 1 78.25 71 TRP B CA 1
ATOM 4397 C C . TRP B 1 71 ? 8.719 -13.797 -23.656 1 78.25 71 TRP B C 1
ATOM 4399 O O . TRP B 1 71 ? 9.07 -12.992 -22.797 1 78.25 71 TRP B O 1
ATOM 4409 N N . ASN B 1 72 ? 9.492 -14.117 -24.609 1 80.75 72 ASN B N 1
ATOM 4410 C CA . ASN B 1 72 ? 10.836 -13.602 -24.828 1 80.75 72 ASN B CA 1
ATOM 4411 C C . ASN B 1 72 ? 11.688 -13.672 -23.562 1 80.75 72 ASN B C 1
ATOM 4413 O O . ASN B 1 72 ? 12.25 -12.672 -23.125 1 80.75 72 ASN B O 1
ATOM 4417 N N . LEU B 1 73 ? 11.672 -14.82 -22.984 1 86.69 73 LEU B N 1
ATOM 4418 C CA . LEU B 1 73 ? 12.445 -15.039 -21.766 1 86.69 73 LEU B CA 1
ATOM 4419 C C . LEU B 1 73 ? 13.867 -15.484 -22.078 1 86.69 73 LEU B C 1
ATOM 4421 O O . LEU B 1 73 ? 14.078 -16.234 -23.031 1 86.69 73 LEU B O 1
ATOM 4425 N N . PRO B 1 74 ? 14.828 -14.977 -21.297 1 89.88 74 PRO B N 1
ATOM 4426 C CA . PRO B 1 74 ? 16.219 -15.336 -21.578 1 89.88 74 PRO B CA 1
ATOM 4427 C C . PRO B 1 74 ? 16.609 -16.703 -21 1 89.88 74 PRO B C 1
ATOM 4429 O O . PRO B 1 74 ? 17.609 -16.812 -20.297 1 89.88 74 PRO B O 1
ATOM 4432 N N . PHE B 1 75 ? 15.844 -17.703 -21.359 1 94.31 75 PHE B N 1
ATOM 4433 C CA . PHE B 1 75 ? 16.094 -19.062 -20.875 1 94.31 75 PHE B CA 1
ATOM 4434 C C . PHE B 1 75 ? 16.281 -20.031 -22.047 1 94.31 75 PHE B C 1
ATOM 4436 O O . PHE B 1 75 ? 15.68 -19.844 -23.109 1 94.31 75 PHE B O 1
ATOM 4443 N N . GLU B 1 76 ? 17.109 -20.938 -21.844 1 93.94 76 GLU B N 1
ATOM 4444 C CA . GLU B 1 76 ? 17.312 -22.062 -22.75 1 93.94 76 GLU B CA 1
ATOM 4445 C C . GLU B 1 76 ? 17.203 -23.391 -21.984 1 93.94 76 GLU B C 1
ATOM 4447 O O . GLU B 1 76 ? 17.078 -23.406 -20.766 1 93.94 76 GLU B O 1
ATOM 4452 N N . LEU B 1 77 ? 17.156 -24.453 -22.688 1 93.44 77 LEU B N 1
ATOM 4453 C CA . LEU B 1 77 ? 16.984 -25.75 -22.062 1 93.44 77 LEU B CA 1
ATOM 4454 C C . LEU B 1 77 ? 18.312 -26.516 -22.047 1 93.44 77 LEU B C 1
ATOM 4456 O O . LEU B 1 77 ? 19.078 -26.469 -23 1 93.44 77 LEU B O 1
ATOM 4460 N N . ASP B 1 78 ? 18.578 -27.125 -20.953 1 90.88 78 ASP B N 1
ATOM 4461 C CA . ASP B 1 78 ? 19.766 -27.969 -20.891 1 90.88 78 ASP B CA 1
ATOM 4462 C C . ASP B 1 78 ? 19.5 -29.344 -21.484 1 90.88 78 ASP B C 1
ATOM 4464 O O . ASP B 1 78 ? 18.438 -29.578 -22.078 1 90.88 78 ASP B O 1
ATOM 4468 N N . ASP B 1 79 ? 20.422 -30.234 -21.297 1 88.19 79 ASP B N 1
ATOM 4469 C CA . ASP B 1 79 ? 20.328 -31.547 -21.922 1 88.19 79 ASP B CA 1
ATOM 4470 C C . ASP B 1 79 ? 19.203 -32.375 -21.297 1 88.19 79 ASP B C 1
ATOM 4472 O O . ASP B 1 79 ? 18.625 -33.25 -21.953 1 88.19 79 ASP B O 1
ATOM 4476 N N . ASP B 1 80 ? 18.891 -32 -20.125 1 84.94 80 ASP B N 1
ATOM 4477 C CA . ASP B 1 80 ? 17.844 -32.75 -19.438 1 84.94 80 ASP B CA 1
ATOM 4478 C C . ASP B 1 80 ? 16.484 -32.062 -19.625 1 84.94 80 ASP B C 1
ATOM 4480 O O . ASP B 1 80 ? 15.477 -32.531 -19.094 1 84.94 80 ASP B O 1
ATOM 4484 N N . GLY B 1 81 ? 16.453 -30.953 -20.297 1 88.62 81 GLY B N 1
ATOM 4485 C CA . GLY B 1 81 ? 15.211 -30.281 -20.625 1 88.62 81 GLY B CA 1
ATOM 4486 C C . GLY B 1 81 ? 14.812 -29.234 -19.609 1 88.62 81 GLY B C 1
ATOM 4487 O O . GLY B 1 81 ? 13.695 -28.703 -19.656 1 88.62 81 GLY B O 1
ATOM 4488 N N . ASN B 1 82 ? 15.711 -29.016 -18.688 1 90.31 82 ASN B N 1
ATOM 4489 C CA . ASN B 1 82 ? 15.414 -28 -17.672 1 90.31 82 ASN B CA 1
ATOM 4490 C C . ASN B 1 82 ? 15.812 -26.609 -18.141 1 90.31 82 ASN B C 1
ATOM 4492 O O . ASN B 1 82 ? 16.859 -26.438 -18.781 1 90.31 82 ASN B O 1
ATOM 4496 N N . PRO B 1 83 ? 15 -25.641 -17.812 1 94.19 83 PRO B N 1
ATOM 4497 C CA . PRO B 1 83 ? 15.344 -24.281 -18.234 1 94.19 83 PRO B CA 1
ATOM 4498 C C . PRO B 1 83 ? 16.453 -23.672 -17.375 1 94.19 83 PRO B C 1
ATOM 4500 O O . PRO B 1 83 ? 16.484 -23.891 -16.156 1 94.19 83 PRO B O 1
ATOM 4503 N N . PHE B 1 84 ? 17.359 -22.969 -18.031 1 94.69 84 PHE B N 1
ATOM 4504 C CA . PHE B 1 84 ? 18.391 -22.203 -17.344 1 94.69 84 PHE B CA 1
ATOM 4505 C C . PHE B 1 84 ? 18.703 -20.922 -18.094 1 94.69 84 PHE B C 1
ATOM 4507 O O . PHE B 1 84 ? 18.422 -20.812 -19.297 1 94.69 84 PHE B O 1
ATOM 4514 N N . CYS B 1 85 ? 19.188 -19.969 -17.375 1 95.44 85 CYS B N 1
ATOM 4515 C CA . CYS B 1 85 ? 19.672 -18.719 -17.922 1 95.44 85 CYS B CA 1
ATOM 4516 C C . CYS B 1 85 ? 21.203 -18.656 -17.891 1 95.44 85 CYS B C 1
ATOM 4518 O O . CYS B 1 85 ? 21.812 -18.969 -16.859 1 95.44 85 CYS B O 1
ATOM 4520 N N . ARG B 1 86 ? 21.734 -18.25 -19.016 1 94.69 86 ARG B N 1
ATOM 4521 C CA . ARG B 1 86 ? 23.188 -18.078 -19.047 1 94.69 86 ARG B CA 1
ATOM 4522 C C . ARG B 1 86 ? 23.578 -16.688 -18.531 1 94.69 86 ARG B C 1
ATOM 4524 O O . ARG B 1 86 ? 23.156 -15.672 -19.094 1 94.69 86 ARG B O 1
ATOM 4531 N N . VAL B 1 87 ? 24.328 -16.656 -17.5 1 94.06 87 VAL B N 1
ATOM 4532 C CA . VAL B 1 87 ? 24.875 -15.422 -16.938 1 94.06 87 VAL B CA 1
ATOM 4533 C C . VAL B 1 87 ? 26.391 -15.516 -16.859 1 94.06 87 VAL B C 1
ATOM 4535 O O . VAL B 1 87 ? 26.938 -16.156 -15.961 1 94.06 87 VAL B O 1
ATOM 4538 N N . GLY B 1 88 ? 27.016 -14.758 -17.75 1 89.56 88 GLY B N 1
ATOM 4539 C CA . GLY B 1 88 ? 28.453 -14.992 -17.859 1 89.56 88 GLY B CA 1
ATOM 4540 C C . GLY B 1 88 ? 28.797 -16.422 -18.203 1 89.56 88 GLY B C 1
ATOM 4541 O O . GLY B 1 88 ? 28.312 -16.969 -19.203 1 89.56 88 GLY B O 1
ATOM 4542 N N . ASN B 1 89 ? 29.5 -17.047 -17.281 1 89.12 89 ASN B N 1
ATOM 4543 C CA . ASN B 1 89 ? 29.906 -18.422 -17.531 1 89.12 89 ASN B CA 1
ATOM 4544 C C . ASN B 1 89 ? 29.094 -19.406 -16.688 1 89.12 89 ASN B C 1
ATOM 4546 O O . ASN B 1 89 ? 29.422 -20.594 -16.625 1 89.12 89 ASN B O 1
ATOM 4550 N N . GLU B 1 90 ? 28.047 -18.891 -16.203 1 91.88 90 GLU B N 1
ATOM 4551 C CA . GLU B 1 90 ? 27.266 -19.75 -15.328 1 91.88 90 GLU B CA 1
ATOM 4552 C C . GLU B 1 90 ? 25.891 -20.031 -15.93 1 91.88 90 GLU B C 1
ATOM 4554 O O . GLU B 1 90 ? 25.359 -19.219 -16.703 1 91.88 90 GLU B O 1
ATOM 4559 N N . GLN B 1 91 ? 25.438 -21.234 -15.562 1 94.12 91 GLN B N 1
ATOM 4560 C CA . GLN B 1 91 ? 24.047 -21.578 -15.828 1 94.12 91 GLN B CA 1
ATOM 4561 C C . GLN B 1 91 ? 23.203 -21.453 -14.562 1 94.12 91 GLN B C 1
ATOM 4563 O O . GLN B 1 91 ? 23.438 -22.156 -13.578 1 94.12 91 GLN B O 1
ATOM 4568 N N . VAL B 1 92 ? 22.281 -20.562 -14.641 1 95.62 92 VAL B N 1
ATOM 4569 C CA . VAL B 1 92 ? 21.453 -20.297 -13.469 1 95.62 92 VAL B CA 1
ATOM 4570 C C . VAL B 1 92 ? 20.047 -20.828 -13.688 1 95.62 92 VAL B C 1
ATOM 4572 O O . VAL B 1 92 ? 19.391 -20.469 -14.672 1 95.62 92 VAL B O 1
ATOM 4575 N N . ARG B 1 93 ? 19.594 -21.641 -12.805 1 94 93 ARG B N 1
ATOM 4576 C CA . ARG B 1 93 ? 18.281 -22.25 -12.922 1 94 93 ARG B CA 1
ATOM 4577 C C . ARG B 1 93 ? 17.188 -21.328 -12.391 1 94 93 ARG B C 1
ATOM 4579 O O . ARG B 1 93 ? 17.469 -20.391 -11.648 1 94 93 ARG B O 1
ATOM 4586 N N . ALA B 1 94 ? 15.953 -21.656 -12.758 1 94.44 94 ALA B N 1
ATOM 4587 C CA . ALA B 1 94 ? 14.805 -20.844 -12.359 1 94.44 94 ALA B CA 1
ATOM 4588 C C . ALA B 1 94 ? 14.672 -20.797 -10.836 1 94.44 94 ALA B C 1
ATOM 4590 O O . ALA B 1 94 ? 14.375 -19.75 -10.258 1 94.44 94 ALA B O 1
ATOM 4591 N N . CYS B 1 95 ? 14.875 -21.953 -10.188 1 95.38 95 CYS B N 1
ATOM 4592 C CA . CYS B 1 95 ? 14.719 -22.016 -8.742 1 95.38 95 CYS B CA 1
ATOM 4593 C C . CYS B 1 95 ? 15.75 -21.156 -8.039 1 95.38 95 CYS B C 1
ATOM 4595 O O . CYS B 1 95 ? 15.492 -20.625 -6.953 1 95.38 95 CYS B O 1
ATOM 4597 N N . GLU B 1 96 ? 16.891 -20.953 -8.656 1 96.44 96 GLU B N 1
ATOM 4598 C CA . GLU B 1 96 ? 17.922 -20.094 -8.094 1 96.44 96 GLU B CA 1
ATOM 4599 C C . GLU B 1 96 ? 17.484 -18.625 -8.117 1 96.44 96 GLU B C 1
ATOM 4601 O O . GLU B 1 96 ? 17.766 -17.875 -7.188 1 96.44 96 GLU B O 1
ATOM 4606 N N . PHE B 1 97 ? 16.828 -18.25 -9.164 1 97.12 97 PHE B N 1
ATOM 4607 C CA . PHE B 1 97 ? 16.281 -16.891 -9.234 1 97.12 97 PHE B CA 1
ATOM 4608 C C . PHE B 1 97 ? 15.219 -16.688 -8.156 1 97.12 97 PHE B C 1
ATOM 4610 O O . PHE B 1 97 ? 15.211 -15.656 -7.48 1 97.12 97 PHE B O 1
ATOM 4617 N N . VAL B 1 98 ? 14.352 -17.641 -8.023 1 97.31 98 VAL B N 1
ATOM 4618 C CA . VAL B 1 98 ? 13.305 -17.516 -7.016 1 97.31 98 VAL B CA 1
ATOM 4619 C C . VAL B 1 98 ? 13.938 -17.469 -5.625 1 97.31 98 VAL B C 1
ATOM 4621 O O . VAL B 1 98 ? 13.461 -16.75 -4.75 1 97.31 98 VAL B O 1
ATOM 4624 N N . ALA B 1 99 ? 15 -18.234 -5.438 1 98.06 99 ALA B N 1
ATOM 4625 C CA . ALA B 1 99 ? 15.719 -18.203 -4.164 1 98.06 99 ALA B CA 1
ATOM 4626 C C . ALA B 1 99 ? 16.219 -16.797 -3.85 1 98.06 99 ALA B C 1
ATOM 4628 O O . ALA B 1 99 ? 16.203 -16.375 -2.691 1 98.06 99 ALA B O 1
ATOM 4629 N N . LEU B 1 100 ? 16.688 -16.109 -4.867 1 97.75 100 LEU B N 1
ATOM 4630 C CA . LEU B 1 100 ? 17.172 -14.75 -4.684 1 97.75 100 LEU B CA 1
ATOM 4631 C C . LEU B 1 100 ? 16.047 -13.836 -4.195 1 97.75 100 LEU B C 1
ATOM 4633 O O . LE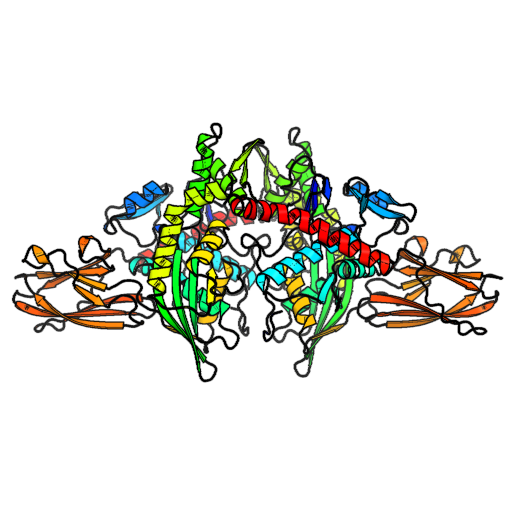U B 1 100 ? 16.281 -12.969 -3.348 1 97.75 100 LEU B O 1
ATOM 4637 N N . LEU B 1 101 ? 14.883 -13.992 -4.711 1 97.25 101 LEU B N 1
ATOM 4638 C CA . LEU B 1 101 ? 13.734 -13.219 -4.27 1 97.25 101 LEU B CA 1
ATOM 4639 C C . LEU B 1 101 ? 13.414 -13.508 -2.807 1 97.25 101 LEU B C 1
ATOM 4641 O O . LEU B 1 101 ? 13.148 -12.586 -2.029 1 97.25 101 LEU B O 1
ATOM 4645 N N . LEU B 1 102 ? 13.445 -14.758 -2.469 1 97.62 102 LEU B N 1
ATOM 4646 C CA . LEU B 1 102 ? 13.172 -15.156 -1.095 1 97.62 102 LEU B CA 1
ATOM 4647 C C . LEU B 1 102 ? 14.234 -14.625 -0.145 1 97.62 102 LEU B C 1
ATOM 4649 O O . LEU B 1 102 ? 13.922 -14.172 0.96 1 97.62 102 LEU B O 1
ATOM 4653 N N . LEU B 1 103 ? 15.445 -14.656 -0.579 1 97.25 103 LEU B N 1
ATOM 4654 C CA . LEU B 1 103 ? 16.531 -14.117 0.224 1 97.25 103 LEU B CA 1
ATOM 4655 C C . LEU B 1 103 ? 16.359 -12.625 0.444 1 97.25 103 LEU B C 1
ATOM 4657 O O . LEU B 1 103 ? 16.625 -12.117 1.538 1 97.25 103 LEU B O 1
ATOM 4661 N N . ARG B 1 104 ? 15.984 -11.93 -0.554 1 96.25 104 ARG B N 1
ATOM 4662 C CA . ARG B 1 104 ? 15.758 -10.492 -0.406 1 96.25 104 ARG B CA 1
ATOM 4663 C C . ARG B 1 104 ? 14.633 -10.219 0.59 1 96.25 104 ARG B C 1
ATOM 4665 O O . ARG B 1 104 ? 14.758 -9.336 1.439 1 96.25 104 ARG B O 1
ATOM 4672 N N . ALA B 1 105 ? 13.555 -10.977 0.443 1 96.19 105 ALA B N 1
ATOM 4673 C CA . ALA B 1 105 ? 12.453 -10.828 1.391 1 96.19 105 ALA B CA 1
ATOM 4674 C C . ALA B 1 105 ? 12.922 -11.102 2.818 1 96.19 105 ALA B C 1
ATOM 4676 O O . ALA B 1 105 ? 12.57 -10.367 3.744 1 96.19 105 ALA B O 1
ATOM 4677 N N . GLN B 1 106 ? 13.695 -12.148 2.965 1 96.12 106 GLN B N 1
ATOM 4678 C CA . GLN B 1 106 ? 14.266 -12.5 4.262 1 96.12 106 GLN B CA 1
ATOM 4679 C C . GLN B 1 106 ? 15.086 -11.344 4.832 1 96.12 106 GLN B C 1
ATOM 4681 O O . GLN B 1 106 ? 14.898 -10.961 5.988 1 96.12 106 GLN B O 1
ATOM 4686 N N . LYS B 1 107 ? 15.898 -10.781 4.055 1 94.44 107 LYS B N 1
ATOM 4687 C CA . LYS B 1 107 ? 16.766 -9.688 4.484 1 94.44 107 LYS B CA 1
ATOM 4688 C C . LYS B 1 107 ? 15.945 -8.461 4.891 1 94.44 107 LYS B C 1
ATOM 4690 O O . LYS B 1 107 ? 16.25 -7.82 5.898 1 94.44 107 LYS B O 1
ATOM 4695 N N . ILE B 1 108 ? 14.977 -8.117 4.168 1 92.75 108 ILE B N 1
ATOM 4696 C CA . ILE B 1 108 ? 14.117 -6.977 4.457 1 92.75 108 ILE B CA 1
ATOM 4697 C C . ILE B 1 108 ? 13.477 -7.145 5.832 1 92.75 108 ILE B C 1
ATOM 4699 O O . ILE B 1 108 ? 13.484 -6.215 6.645 1 92.75 108 ILE B O 1
ATOM 4703 N N . VAL B 1 109 ? 12.945 -8.32 6.098 1 93.31 109 VAL B N 1
ATOM 4704 C CA . VAL B 1 109 ? 12.266 -8.586 7.363 1 93.31 109 VAL B CA 1
ATOM 4705 C C . VAL B 1 109 ? 13.273 -8.555 8.508 1 93.31 109 VAL B C 1
ATOM 4707 O O . VAL B 1 109 ? 13.016 -7.961 9.555 1 93.31 109 VAL B O 1
ATOM 4710 N N . GLU B 1 110 ? 14.422 -9.148 8.273 1 93.5 110 GLU B N 1
ATOM 4711 C CA . GLU B 1 110 ? 15.453 -9.188 9.312 1 93.5 110 GLU B CA 1
ATOM 4712 C C . GLU B 1 110 ? 15.969 -7.785 9.625 1 93.5 110 GLU B C 1
ATOM 4714 O O . GLU B 1 110 ? 16.172 -7.438 10.789 1 93.5 110 GLU B O 1
ATOM 4719 N N . ASP B 1 111 ? 16.156 -6.961 8.617 1 88.31 111 ASP B N 1
ATOM 4720 C CA . ASP B 1 111 ? 16.609 -5.586 8.812 1 88.31 111 ASP B CA 1
ATOM 4721 C C . ASP B 1 111 ? 15.562 -4.773 9.578 1 88.31 111 ASP B C 1
ATOM 4723 O O . ASP B 1 111 ? 15.906 -3.951 10.43 1 88.31 111 ASP B O 1
ATOM 4727 N N . ALA B 1 112 ? 14.375 -4.984 9.312 1 85.12 112 ALA B N 1
ATOM 4728 C CA . ALA B 1 112 ? 13.297 -4.203 9.906 1 85.12 112 ALA B CA 1
ATOM 4729 C C . ALA B 1 112 ? 13.039 -4.625 11.352 1 85.12 112 ALA B C 1
ATOM 4731 O O . ALA B 1 112 ? 12.664 -3.803 12.188 1 85.12 112 ALA B O 1
ATOM 4732 N N . THR B 1 113 ? 13.258 -5.914 11.68 1 85.94 113 THR B N 1
ATOM 4733 C CA . THR B 1 113 ? 12.828 -6.434 12.977 1 85.94 113 THR B CA 1
ATOM 4734 C C . THR B 1 113 ? 14.031 -6.68 13.883 1 85.94 113 THR B C 1
ATOM 4736 O O . THR B 1 113 ? 13.875 -6.828 15.094 1 85.94 113 THR B O 1
ATOM 4739 N N . GLY B 1 114 ? 15.195 -6.801 13.25 1 86.56 114 GLY B N 1
ATOM 4740 C CA . GLY B 1 114 ? 16.391 -7.168 14 1 86.56 114 GLY B CA 1
ATOM 4741 C C . GLY B 1 114 ? 16.422 -8.633 14.398 1 86.56 114 GLY B C 1
ATOM 4742 O O . GLY B 1 114 ? 17.266 -9.047 15.188 1 86.56 114 GLY B O 1
ATOM 4743 N N . LYS B 1 115 ? 15.484 -9.414 13.875 1 89.56 115 LYS B N 1
ATOM 4744 C CA . LYS B 1 115 ? 15.398 -10.828 14.195 1 89.56 115 LYS B CA 1
ATOM 4745 C C . LYS B 1 115 ? 15.719 -11.695 12.984 1 89.56 115 LYS B C 1
ATOM 4747 O O . LYS B 1 115 ? 15.43 -11.312 11.852 1 89.56 115 LYS B O 1
ATOM 4752 N N . ARG B 1 116 ? 16.25 -12.82 13.242 1 93.19 116 ARG B N 1
ATOM 4753 C CA . ARG B 1 116 ? 16.547 -13.766 12.172 1 93.19 116 ARG B CA 1
ATOM 4754 C C . ARG B 1 116 ? 15.289 -14.469 11.688 1 93.19 116 ARG B C 1
ATOM 4756 O O . ARG B 1 116 ? 14.43 -14.836 12.492 1 93.19 116 ARG B O 1
ATOM 4763 N N . VAL B 1 117 ? 15.211 -14.695 10.43 1 94.19 117 VAL B N 1
ATOM 4764 C CA . VAL B 1 117 ? 14.094 -15.406 9.812 1 94.19 117 VAL B CA 1
ATOM 4765 C C . VAL B 1 117 ? 14.562 -16.781 9.344 1 94.19 117 VAL B C 1
ATOM 4767 O O . VAL B 1 117 ? 15.477 -16.891 8.516 1 94.19 117 VAL B O 1
ATOM 4770 N N . THR B 1 118 ? 13.891 -17.812 9.812 1 95.19 118 THR B N 1
ATOM 4771 C CA . THR B 1 118 ? 14.391 -19.141 9.531 1 95.19 118 THR B CA 1
ATOM 4772 C C . THR B 1 118 ? 13.32 -19.984 8.828 1 95.19 118 THR B C 1
ATOM 4774 O O . THR B 1 118 ? 13.617 -21.062 8.297 1 95.19 118 THR B O 1
ATOM 4777 N N . SER B 1 119 ? 12.117 -19.547 8.844 1 95.12 119 SER B N 1
ATOM 4778 C CA . SER B 1 119 ? 11.023 -20.312 8.258 1 95.12 119 SER B CA 1
ATOM 4779 C C . SER B 1 119 ? 10.086 -19.422 7.461 1 95.12 119 SER B C 1
ATOM 4781 O O . SER B 1 119 ? 10.078 -18.203 7.641 1 95.12 119 SER B O 1
ATOM 4783 N N . CYS B 1 120 ? 9.336 -20.062 6.559 1 95.69 120 CYS B N 1
ATOM 4784 C CA . CYS B 1 120 ? 8.422 -19.281 5.734 1 95.69 120 CYS B CA 1
ATOM 4785 C C . CYS B 1 120 ? 7.219 -20.125 5.32 1 95.69 120 CYS B C 1
ATOM 4787 O O . CYS B 1 120 ? 7.266 -21.359 5.379 1 95.69 120 CYS B O 1
ATOM 4789 N N . VAL B 1 121 ? 6.176 -19.5 5.059 1 95.38 121 VAL B N 1
ATOM 4790 C CA . VAL B 1 121 ? 5.043 -20.016 4.297 1 95.38 121 VAL B CA 1
ATOM 4791 C C . VAL B 1 121 ? 5 -19.344 2.924 1 95.38 121 VAL B C 1
ATOM 4793 O O . VAL B 1 121 ? 5.121 -18.125 2.818 1 95.38 121 VAL B O 1
ATOM 4796 N N . ILE B 1 122 ? 4.895 -20.156 1.898 1 96.69 122 ILE B N 1
ATOM 4797 C CA . ILE B 1 122 ? 4.918 -19.625 0.537 1 96.69 122 ILE B CA 1
ATOM 4798 C C . ILE B 1 122 ? 3.604 -19.953 -0.167 1 96.69 122 ILE B C 1
ATOM 4800 O O . ILE B 1 122 ? 3.088 -21.078 -0.044 1 96.69 122 ILE B O 1
ATOM 4804 N N . THR B 1 123 ? 3.098 -18.953 -0.79 1 95.75 123 THR B N 1
ATOM 4805 C CA . THR B 1 123 ? 1.899 -19.203 -1.581 1 95.75 123 THR B CA 1
ATOM 4806 C C . THR B 1 123 ? 2.256 -19.422 -3.049 1 95.75 123 THR B C 1
ATOM 4808 O O . THR B 1 123 ? 3.217 -18.828 -3.553 1 95.75 123 THR B O 1
ATOM 4811 N N . VAL B 1 124 ? 1.519 -20.25 -3.693 1 94.06 124 VAL B N 1
ATOM 4812 C CA . VAL B 1 124 ? 1.7 -20.547 -5.109 1 94.06 124 VAL B CA 1
ATOM 4813 C C . VAL B 1 124 ? 0.346 -20.547 -5.816 1 94.06 124 VAL B C 1
ATOM 4815 O O . VAL B 1 124 ? -0.697 -20.672 -5.172 1 94.06 124 VAL B O 1
ATOM 4818 N N . PRO B 1 125 ? 0.399 -20.344 -7.137 1 91.12 125 PRO B N 1
ATOM 4819 C CA . PRO B 1 125 ? -0.863 -20.5 -7.863 1 91.12 125 PRO B CA 1
ATOM 4820 C C . PRO B 1 125 ? -1.521 -21.859 -7.625 1 91.12 125 PRO B C 1
ATOM 4822 O O . PRO B 1 125 ? -0.829 -22.875 -7.488 1 91.12 125 PRO B O 1
ATOM 4825 N N . ALA B 1 126 ? -2.828 -21.875 -7.629 1 88.81 126 ALA B N 1
ATOM 4826 C CA . ALA B 1 126 ? -3.564 -23.094 -7.332 1 88.81 126 ALA B CA 1
ATOM 4827 C C . ALA B 1 126 ? -3.258 -24.188 -8.359 1 88.81 126 ALA B C 1
ATOM 4829 O O . ALA B 1 126 ? -3.283 -25.375 -8.047 1 88.81 126 ALA B O 1
ATOM 4830 N N . TYR B 1 127 ? -2.91 -23.781 -9.484 1 85.38 127 TYR B N 1
ATOM 4831 C CA . TYR B 1 127 ? -2.771 -24.734 -10.578 1 85.38 127 TYR B CA 1
ATOM 4832 C C . TYR B 1 127 ? -1.31 -25.094 -10.805 1 85.38 127 TYR B C 1
ATOM 4834 O O . TYR B 1 127 ? -0.955 -25.656 -11.852 1 85.38 127 TYR B O 1
ATOM 4842 N N . PHE B 1 128 ? -0.472 -24.812 -9.875 1 87.88 128 PHE B N 1
ATOM 4843 C CA . PHE B 1 128 ? 0.912 -25.281 -9.906 1 87.88 128 PHE B CA 1
ATOM 4844 C C . PHE B 1 128 ? 0.979 -26.797 -9.812 1 87.88 128 PHE B C 1
ATOM 4846 O O . PHE B 1 128 ? 0.269 -27.406 -9.008 1 87.88 128 PHE B O 1
ATOM 4853 N N . THR B 1 129 ? 1.851 -27.359 -10.555 1 83.81 129 THR B N 1
ATOM 4854 C CA . THR B 1 129 ? 2.059 -28.812 -10.539 1 83.81 129 THR B CA 1
ATOM 4855 C C . THR B 1 129 ? 2.955 -29.219 -9.375 1 83.81 129 THR B C 1
ATOM 4857 O O . THR B 1 129 ? 3.506 -28.359 -8.68 1 83.81 129 THR B O 1
ATOM 4860 N N . ASP B 1 130 ? 3.043 -30.5 -9.219 1 86.19 130 ASP B N 1
ATOM 4861 C CA . ASP B 1 130 ? 3.939 -31.047 -8.211 1 86.19 130 ASP B CA 1
ATOM 4862 C C . ASP B 1 130 ? 5.367 -30.562 -8.414 1 86.19 130 ASP B C 1
ATOM 4864 O O . ASP B 1 130 ? 6.027 -30.141 -7.457 1 86.19 130 ASP B O 1
ATOM 4868 N N . SER B 1 131 ? 5.828 -30.625 -9.641 1 86.38 131 SER B N 1
ATOM 4869 C CA . SER B 1 131 ? 7.195 -30.219 -9.938 1 86.38 131 SER B CA 1
ATOM 4870 C C . SER B 1 131 ? 7.41 -28.734 -9.633 1 86.38 131 SER B C 1
ATOM 4872 O O . SER B 1 131 ? 8.477 -28.344 -9.156 1 86.38 131 SER B O 1
ATOM 4874 N N . GLN B 1 132 ? 6.461 -27.969 -9.914 1 89.69 132 GLN B N 1
ATOM 4875 C CA . GLN B 1 132 ? 6.547 -26.531 -9.641 1 89.69 132 GLN B CA 1
ATOM 4876 C C . GLN B 1 132 ? 6.566 -26.266 -8.141 1 89.69 132 GLN B C 1
ATOM 4878 O O . GLN B 1 132 ? 7.316 -25.406 -7.672 1 89.69 132 GLN B O 1
ATOM 4883 N N . ARG B 1 133 ? 5.801 -26.969 -7.43 1 91.31 133 ARG B N 1
ATOM 4884 C CA . ARG B 1 133 ? 5.777 -26.844 -5.973 1 91.31 133 ARG B CA 1
ATOM 4885 C C . ARG B 1 133 ? 7.098 -27.297 -5.363 1 91.31 133 ARG B C 1
ATOM 4887 O O . ARG B 1 133 ? 7.613 -26.672 -4.438 1 91.31 133 ARG B O 1
ATOM 4894 N N . ARG B 1 134 ? 7.598 -28.375 -5.859 1 90.5 134 ARG B N 1
ATOM 4895 C CA . ARG B 1 134 ? 8.883 -28.875 -5.379 1 90.5 134 ARG B CA 1
ATOM 4896 C C . ARG B 1 134 ? 10 -27.875 -5.676 1 90.5 134 ARG B C 1
ATOM 4898 O O . ARG B 1 134 ? 10.883 -27.656 -4.848 1 90.5 134 ARG B O 1
ATOM 4905 N N . ALA B 1 135 ? 9.922 -27.312 -6.887 1 93.31 135 ALA B N 1
ATOM 4906 C CA . ALA B 1 135 ? 10.914 -26.297 -7.242 1 93.31 135 ALA B CA 1
ATOM 4907 C C . ALA B 1 135 ? 10.812 -25.094 -6.32 1 93.31 135 ALA B C 1
ATOM 4909 O O . ALA B 1 135 ? 11.828 -24.469 -6 1 93.31 135 ALA B O 1
ATOM 4910 N N . THR B 1 136 ? 9.633 -24.719 -5.934 1 95.25 136 THR B N 1
ATOM 4911 C CA . THR B 1 136 ? 9.422 -23.656 -4.969 1 95.25 136 THR B CA 1
ATOM 4912 C C . THR B 1 136 ? 10.055 -24 -3.625 1 95.25 136 THR B C 1
ATOM 4914 O O . THR B 1 136 ? 10.719 -23.156 -3.01 1 95.25 136 THR B O 1
ATOM 4917 N N . HIS B 1 137 ? 9.828 -25.219 -3.215 1 94.38 137 HIS B N 1
ATOM 4918 C CA . HIS B 1 137 ? 10.445 -25.703 -1.983 1 94.38 137 HIS B CA 1
ATOM 4919 C C . HIS B 1 137 ? 11.961 -25.641 -2.066 1 94.38 137 HIS B C 1
ATOM 4921 O O . HIS B 1 137 ? 12.625 -25.219 -1.122 1 94.38 137 HIS B O 1
ATOM 4927 N N . ASP B 1 138 ? 12.484 -26.094 -3.172 1 94.62 138 ASP B N 1
ATOM 4928 C CA . ASP B 1 138 ? 13.93 -26.062 -3.387 1 94.62 138 ASP B CA 1
ATOM 4929 C C . ASP B 1 138 ? 14.453 -24.625 -3.287 1 94.62 138 ASP B C 1
ATOM 4931 O O . ASP B 1 138 ? 15.516 -24.391 -2.709 1 94.62 138 ASP B O 1
ATOM 4935 N N . ALA B 1 139 ? 13.766 -23.734 -3.895 1 96.94 139 ALA B N 1
ATOM 4936 C CA . ALA B 1 139 ? 14.164 -22.328 -3.836 1 96.94 139 ALA B CA 1
ATOM 4937 C C . ALA B 1 139 ? 14.266 -21.844 -2.391 1 96.94 139 ALA B C 1
ATOM 4939 O O . ALA B 1 139 ? 15.211 -21.156 -2.029 1 96.94 139 ALA B O 1
ATOM 4940 N N . ALA B 1 140 ? 13.297 -22.219 -1.585 1 97.06 140 ALA B N 1
ATOM 4941 C CA . ALA B 1 140 ? 13.312 -21.844 -0.174 1 97.06 140 ALA B CA 1
ATOM 4942 C C . ALA B 1 140 ? 14.5 -22.469 0.547 1 97.06 140 ALA B C 1
ATOM 4944 O O . ALA B 1 140 ? 15.148 -21.828 1.373 1 97.06 140 ALA B O 1
ATOM 4945 N N . THR B 1 141 ? 14.758 -23.703 0.209 1 95.88 141 THR B N 1
ATOM 4946 C CA . THR B 1 141 ? 15.891 -24.406 0.795 1 95.88 141 THR B CA 1
ATOM 4947 C C . THR B 1 141 ? 17.203 -23.719 0.413 1 95.88 141 THR B C 1
ATOM 4949 O O . THR B 1 141 ? 18.078 -23.531 1.256 1 95.88 141 THR B O 1
ATOM 4952 N N . ILE B 1 142 ? 17.328 -23.359 -0.815 1 96.75 142 ILE B N 1
ATOM 4953 C CA . ILE B 1 142 ? 18.5 -22.625 -1.303 1 96.75 142 ILE B CA 1
ATOM 4954 C C . ILE B 1 142 ? 18.656 -21.328 -0.516 1 96.75 142 ILE B C 1
ATOM 4956 O O . ILE B 1 142 ? 19.766 -20.938 -0.158 1 96.75 142 ILE B O 1
ATOM 4960 N N . ALA B 1 143 ? 17.547 -20.703 -0.201 1 96.88 143 ALA B N 1
ATOM 4961 C CA . ALA B 1 143 ? 17.562 -19.438 0.549 1 96.88 143 ALA B CA 1
ATOM 4962 C C . ALA B 1 143 ? 17.828 -19.688 2.031 1 96.88 143 ALA B C 1
ATOM 4964 O O . ALA B 1 143 ? 17.984 -18.75 2.807 1 96.88 143 ALA B O 1
ATOM 4965 N N . GLY B 1 144 ? 17.828 -20.922 2.428 1 95.56 144 GLY B N 1
ATOM 4966 C CA . GLY B 1 144 ? 18.141 -21.266 3.805 1 95.56 144 GLY B CA 1
ATOM 4967 C C . GLY B 1 144 ? 16.938 -21.203 4.723 1 95.56 144 GLY B C 1
ATOM 4968 O O . GLY B 1 144 ? 17.078 -20.922 5.918 1 95.56 144 GLY B O 1
ATOM 4969 N N . MET B 1 145 ? 15.781 -21.406 4.234 1 96.75 145 MET B N 1
ATOM 4970 C CA . MET B 1 145 ? 14.578 -21.328 5.059 1 96.75 145 MET B CA 1
ATOM 4971 C C . MET B 1 145 ? 13.836 -22.656 5.07 1 96.75 145 MET B C 1
ATOM 4973 O O . MET B 1 145 ? 13.766 -23.344 4.051 1 96.75 145 MET B O 1
ATOM 4977 N N . GLU B 1 146 ? 13.289 -22.906 6.156 1 96 146 GLU B N 1
ATOM 4978 C CA . GLU B 1 146 ? 12.383 -24.031 6.281 1 96 146 GLU B CA 1
ATOM 4979 C C . GLU B 1 146 ? 10.977 -23.672 5.805 1 96 146 GLU B C 1
ATOM 4981 O O . GLU B 1 146 ? 10.414 -22.672 6.23 1 96 146 GLU B O 1
ATOM 4986 N N . VAL B 1 147 ? 10.484 -24.531 4.938 1 95 147 VAL B N 1
ATOM 4987 C CA . VAL B 1 147 ? 9.133 -24.297 4.453 1 95 147 VAL B CA 1
ATOM 4988 C C . VAL B 1 147 ? 8.125 -24.938 5.402 1 95 147 VAL B C 1
ATOM 4990 O O . VAL B 1 147 ? 8.078 -26.156 5.527 1 95 147 VAL B O 1
ATOM 4993 N N . LEU B 1 148 ? 7.328 -24.109 6.008 1 92.94 148 LEU B N 1
ATOM 4994 C CA . LEU B 1 148 ? 6.305 -24.625 6.914 1 92.94 148 LEU B CA 1
ATOM 4995 C C . LEU B 1 148 ? 5.09 -25.125 6.137 1 92.94 148 LEU B C 1
ATOM 4997 O O . LEU B 1 148 ? 4.441 -26.078 6.551 1 92.94 148 LEU B O 1
ATOM 5001 N N . ARG B 1 149 ? 4.887 -24.406 5.059 1 92.69 149 ARG B N 1
ATOM 5002 C CA . ARG B 1 149 ? 3.744 -24.766 4.227 1 92.69 149 ARG B CA 1
ATOM 5003 C C . ARG B 1 149 ? 3.826 -24.094 2.859 1 92.69 149 ARG B C 1
ATOM 5005 O O . ARG B 1 149 ? 4.312 -22.969 2.742 1 92.69 149 ARG B O 1
ATOM 5012 N N . ILE B 1 150 ? 3.439 -24.812 1.885 1 93.44 150 ILE B N 1
ATOM 5013 C CA . ILE B 1 150 ? 3.119 -24.25 0.577 1 93.44 150 ILE B CA 1
ATOM 5014 C C . ILE B 1 150 ? 1.606 -24.25 0.371 1 93.44 150 ILE B C 1
ATOM 5016 O O . ILE B 1 150 ? 0.969 -25.312 0.413 1 93.44 150 ILE B O 1
ATOM 5020 N N . MET B 1 151 ? 1.045 -23.125 0.196 1 93.06 151 MET B N 1
ATOM 5021 C CA . MET B 1 151 ? -0.411 -23.094 0.101 1 93.06 151 MET B CA 1
ATOM 5022 C C . MET B 1 151 ? -0.859 -22.375 -1.165 1 93.06 151 MET B C 1
ATOM 5024 O O . MET B 1 151 ? -0.077 -21.641 -1.779 1 93.06 151 MET B O 1
ATOM 5028 N N . ASN B 1 152 ? -2.105 -22.625 -1.545 1 93.88 152 ASN B N 1
ATOM 5029 C CA . ASN B 1 152 ? -2.652 -22 -2.744 1 93.88 152 ASN B CA 1
ATOM 5030 C C . ASN B 1 152 ? -2.971 -20.531 -2.512 1 93.88 152 ASN B C 1
ATOM 5032 O O . ASN B 1 152 ? -3.559 -20.172 -1.49 1 93.88 152 ASN B O 1
ATOM 5036 N N . GLU B 1 153 ? -2.609 -19.688 -3.477 1 94.94 153 GLU B N 1
ATOM 5037 C CA . GLU B 1 153 ? -2.801 -18.25 -3.406 1 94.94 153 GLU B CA 1
ATOM 5038 C C . GLU B 1 153 ? -4.266 -17.891 -3.16 1 94.94 153 GLU B C 1
ATOM 5040 O O . GLU B 1 153 ? -4.582 -17.141 -2.238 1 94.94 153 GLU B O 1
ATOM 5045 N N . PRO B 1 154 ? -5.242 -18.453 -3.918 1 95.06 154 PRO B N 1
ATOM 5046 C CA . PRO B 1 154 ? -6.637 -18.078 -3.654 1 95.06 154 PRO B CA 1
ATOM 5047 C C . PRO B 1 154 ? -7.094 -18.453 -2.25 1 95.06 154 PRO B C 1
ATOM 5049 O O . PRO B 1 154 ? -7.918 -17.766 -1.652 1 95.06 154 PRO B O 1
ATOM 5052 N N . THR B 1 155 ? -6.605 -19.594 -1.743 1 94.81 155 THR B N 1
ATOM 5053 C CA . THR B 1 155 ? -6.957 -20 -0.389 1 94.81 155 THR B CA 1
ATOM 5054 C C . THR B 1 155 ? -6.441 -19 0.635 1 94.81 155 THR B C 1
ATOM 5056 O O . THR B 1 155 ? -7.148 -18.656 1.583 1 94.81 155 THR B O 1
ATOM 5059 N N . ALA B 1 156 ? -5.215 -18.578 0.422 1 95.94 156 ALA B N 1
ATOM 5060 C CA . ALA B 1 156 ? -4.645 -17.562 1.292 1 95.94 156 ALA B CA 1
ATOM 5061 C C . ALA B 1 156 ? -5.488 -16.281 1.266 1 95.94 156 ALA B C 1
ATOM 5063 O O . ALA B 1 156 ? -5.715 -15.664 2.305 1 95.94 156 ALA B O 1
ATOM 5064 N N . VAL B 1 157 ? -5.941 -15.891 0.123 1 96.25 157 VAL B N 1
ATOM 5065 C CA . VAL B 1 157 ? -6.797 -14.719 -0.039 1 96.25 157 VAL B CA 1
ATOM 5066 C C . VAL B 1 157 ? -8.078 -14.898 0.771 1 96.25 157 VAL B C 1
ATOM 5068 O O . VAL B 1 157 ? -8.516 -13.977 1.471 1 96.25 157 VAL B O 1
ATOM 5071 N N . ALA B 1 158 ? -8.688 -16.062 0.675 1 96.19 158 ALA B N 1
ATOM 5072 C CA . ALA B 1 158 ? -9.914 -16.359 1.41 1 96.19 158 ALA B CA 1
ATOM 5073 C C . ALA B 1 158 ? -9.703 -16.219 2.914 1 96.19 158 ALA B C 1
ATOM 5075 O O . ALA B 1 158 ? -10.516 -15.594 3.605 1 96.19 158 ALA B O 1
ATOM 5076 N N . VAL B 1 159 ? -8.609 -16.797 3.363 1 95.31 159 VAL B N 1
ATOM 5077 C CA . VAL B 1 159 ? -8.305 -16.734 4.789 1 95.31 159 VAL B CA 1
ATOM 5078 C C . VAL B 1 159 ? -8.148 -15.289 5.234 1 95.31 159 VAL B C 1
ATOM 5080 O O . VAL B 1 159 ? -8.727 -14.883 6.242 1 95.31 159 VAL B O 1
ATOM 5083 N N . ALA B 1 160 ? -7.445 -14.484 4.523 1 93.12 160 ALA B N 1
ATOM 5084 C CA . ALA B 1 160 ? -7.195 -13.094 4.883 1 93.12 160 ALA B CA 1
ATOM 5085 C C . ALA B 1 160 ? -8.492 -12.289 4.93 1 93.12 160 ALA B C 1
ATOM 5087 O O . ALA B 1 160 ? -8.68 -11.453 5.82 1 93.12 160 ALA B O 1
ATOM 5088 N N . GLN B 1 161 ? -9.352 -12.562 4.051 1 91.56 161 GLN B N 1
ATOM 5089 C CA . GLN B 1 161 ? -10.539 -11.734 3.893 1 91.56 161 GLN B CA 1
ATOM 5090 C C . GLN B 1 161 ? -11.664 -12.203 4.812 1 91.56 161 GLN B C 1
ATOM 5092 O O . GLN B 1 161 ? -12.508 -11.398 5.227 1 91.56 161 GLN B O 1
ATOM 5097 N N . LEU B 1 162 ? -11.703 -13.477 5.133 1 92.12 162 LEU B N 1
ATOM 5098 C CA . LEU B 1 162 ? -12.906 -14.023 5.75 1 92.12 162 LEU B CA 1
ATOM 5099 C C . LEU B 1 162 ? -12.617 -14.5 7.172 1 92.12 162 LEU B C 1
ATOM 5101 O O . LEU B 1 162 ? -13.5 -15.047 7.836 1 92.12 162 LEU B O 1
ATOM 5105 N N . ARG B 1 163 ? -11.484 -14.289 7.648 1 87.62 163 ARG B N 1
ATOM 5106 C CA . ARG B 1 163 ? -11.094 -14.836 8.945 1 87.62 163 ARG B CA 1
ATOM 5107 C C . ARG B 1 163 ? -11.922 -14.219 10.07 1 87.62 163 ARG B C 1
ATOM 5109 O O . ARG B 1 163 ? -12.102 -14.836 11.117 1 87.62 163 ARG B O 1
ATOM 5116 N N . GLU B 1 164 ? -12.352 -12.977 9.781 1 79.5 164 GLU B N 1
ATOM 5117 C CA . GLU B 1 164 ? -13.125 -12.32 10.828 1 79.5 164 GLU B CA 1
ATOM 5118 C C . GLU B 1 164 ? -14.617 -12.367 10.531 1 79.5 164 GLU B C 1
ATOM 5120 O O . GLU B 1 164 ? -15.023 -12.531 9.375 1 79.5 164 GLU B O 1
ATOM 5125 N N . GLY B 1 165 ? -15.367 -12.258 11.578 1 76.69 165 GLY B N 1
ATOM 5126 C CA . GLY B 1 165 ? -16.812 -12.188 11.438 1 76.69 165 GLY B CA 1
ATOM 5127 C C . GLY B 1 165 ? -17.469 -13.539 11.289 1 76.69 165 GLY B C 1
ATOM 5128 O O . GLY B 1 165 ? -16.812 -14.578 11.391 1 76.69 165 GLY B O 1
ATOM 5129 N N . ASP B 1 166 ? -18.75 -13.453 11.148 1 76.75 166 ASP B N 1
ATOM 5130 C CA . ASP B 1 166 ? -19.562 -14.672 11.039 1 76.75 166 ASP B CA 1
ATOM 5131 C C . ASP B 1 166 ? -20 -14.914 9.594 1 76.75 166 ASP B C 1
ATOM 5133 O O . ASP B 1 166 ? -21.188 -14.891 9.289 1 76.75 166 ASP B O 1
ATOM 5137 N N . ASN B 1 167 ? -18.984 -15.156 8.758 1 82.12 167 ASN B N 1
ATOM 5138 C CA . ASN B 1 167 ? -19.234 -15.383 7.34 1 82.12 167 ASN B CA 1
ATOM 5139 C C . ASN B 1 167 ? -19.234 -16.859 7 1 82.12 167 ASN B C 1
ATOM 5141 O O . ASN B 1 167 ? -18.203 -17.531 7.094 1 82.12 167 ASN B O 1
ATOM 5145 N N . ASN B 1 168 ? -20.359 -17.547 7.031 1 92.88 168 ASN B N 1
ATOM 5146 C CA . ASN B 1 168 ? -20.422 -18.938 6.586 1 92.88 168 ASN B CA 1
ATOM 5147 C C . ASN B 1 168 ? -21.062 -19.047 5.211 1 92.88 168 ASN B C 1
ATOM 5149 O O . ASN B 1 168 ? -21.922 -18.234 4.844 1 92.88 168 ASN B O 1
ATOM 5153 N N . GLY B 1 169 ? -20.547 -19.953 4.473 1 95.69 169 GLY B N 1
ATOM 5154 C CA . GLY B 1 169 ? -21.094 -20.188 3.145 1 95.69 169 GLY B CA 1
ATOM 5155 C C . GLY B 1 169 ? -20.016 -20.375 2.088 1 95.69 169 GLY B C 1
ATOM 5156 O O . GLY B 1 169 ? -18.844 -20.562 2.414 1 95.69 169 GLY B O 1
ATOM 5157 N N . LYS B 1 170 ? -20.469 -20.422 0.853 1 96.88 170 LYS B N 1
ATOM 5158 C CA . LYS B 1 170 ? -19.578 -20.641 -0.278 1 96.88 170 LYS B CA 1
ATOM 5159 C C . LYS B 1 170 ? -19.141 -19.312 -0.906 1 96.88 170 LYS B C 1
ATOM 5161 O O . LYS B 1 170 ? -19.969 -18.438 -1.145 1 96.88 170 LYS B O 1
ATOM 5166 N N . PHE B 1 171 ? -17.859 -19.25 -1.105 1 97.62 171 PHE B N 1
ATOM 5167 C CA . PHE B 1 171 ? -17.281 -18.047 -1.721 1 97.62 171 PHE B CA 1
ATOM 5168 C C . PHE B 1 171 ? -16.484 -18.422 -2.963 1 97.62 171 PHE B C 1
ATOM 5170 O O . PHE B 1 171 ? -15.875 -19.484 -3.021 1 97.62 171 PHE B O 1
ATOM 5177 N N . LEU B 1 172 ? -16.531 -17.578 -3.912 1 98.06 172 LEU B N 1
ATOM 5178 C CA . LEU B 1 172 ? -15.688 -17.719 -5.09 1 98.06 172 LEU B CA 1
ATOM 5179 C C . LEU B 1 172 ? -14.523 -16.734 -5.035 1 98.06 172 LEU B C 1
ATOM 5181 O O . LEU B 1 172 ? -14.734 -15.516 -4.934 1 98.06 172 LEU B O 1
ATOM 5185 N N . ILE B 1 173 ? -13.383 -17.266 -5.047 1 97.88 173 ILE B N 1
ATOM 5186 C CA . ILE B 1 173 ? -12.18 -16.438 -5.109 1 97.88 173 ILE B CA 1
ATOM 5187 C C . ILE B 1 173 ? -11.641 -16.422 -6.535 1 97.88 173 ILE B C 1
ATOM 5189 O O . ILE B 1 173 ? -11.375 -17.469 -7.121 1 97.88 173 ILE B O 1
ATOM 5193 N N . ILE B 1 174 ? -11.516 -15.273 -7.102 1 97.44 174 ILE B N 1
ATOM 5194 C CA . ILE B 1 174 ? -10.898 -15.078 -8.406 1 97.44 174 ILE B CA 1
ATOM 5195 C C . ILE B 1 174 ? -9.594 -14.297 -8.25 1 97.44 174 ILE B C 1
ATOM 5197 O O . ILE B 1 174 ? -9.617 -13.102 -7.957 1 97.44 174 ILE B O 1
ATOM 5201 N N . ASP B 1 175 ? -8.555 -14.992 -8.438 1 96.06 175 ASP B N 1
ATOM 5202 C CA . ASP B 1 175 ? -7.227 -14.398 -8.328 1 96.06 175 ASP B CA 1
ATOM 5203 C C . ASP B 1 175 ? -6.566 -14.258 -9.695 1 96.06 175 ASP B C 1
ATOM 5205 O O . ASP B 1 175 ? -6.141 -15.258 -10.289 1 96.06 175 ASP B O 1
ATOM 5209 N N . ALA B 1 176 ? -6.473 -13.047 -10.172 1 96 176 ALA B N 1
ATOM 5210 C CA . ALA B 1 176 ? -5.867 -12.766 -11.469 1 96 176 ALA B CA 1
ATOM 5211 C C . ALA B 1 176 ? -4.68 -11.812 -11.32 1 96 176 ALA B C 1
ATOM 5213 O O . ALA B 1 176 ? -4.863 -10.609 -11.109 1 96 176 ALA B O 1
ATOM 5214 N N . GLY B 1 177 ? -3.516 -12.367 -11.492 1 92.56 177 GLY B N 1
ATOM 5215 C CA . GLY B 1 177 ? -2.293 -11.594 -11.352 1 92.56 177 GLY B CA 1
ATOM 5216 C C . GLY B 1 177 ? -1.673 -11.219 -12.688 1 92.56 177 GLY B C 1
ATOM 5217 O O . GLY B 1 177 ? -2.385 -10.969 -13.664 1 92.56 177 GLY B O 1
ATOM 5218 N N . GLY B 1 178 ? -0.41 -11.031 -12.617 1 88 178 GLY B N 1
ATOM 5219 C CA . GLY B 1 178 ? 0.299 -10.625 -13.812 1 88 178 GLY B CA 1
ATOM 5220 C C . GLY B 1 178 ? 0.354 -11.703 -14.875 1 88 178 GLY B C 1
ATOM 5221 O O . GLY B 1 178 ? 0.139 -11.438 -16.062 1 88 178 GLY B O 1
ATOM 5222 N N . GLY B 1 179 ? 0.595 -12.922 -14.422 1 85.5 179 GLY B N 1
ATOM 5223 C CA . GLY B 1 179 ? 0.82 -13.953 -15.414 1 85.5 179 GLY B CA 1
ATOM 5224 C C . GLY B 1 179 ? -0.131 -15.133 -15.281 1 85.5 179 GLY B C 1
ATOM 5225 O O . GLY B 1 179 ? -0.211 -15.977 -16.172 1 85.5 179 GLY B O 1
ATOM 5226 N N . THR B 1 180 ? -0.787 -15.188 -14.219 1 89.31 180 THR B N 1
ATOM 5227 C CA . THR B 1 180 ? -1.639 -16.344 -13.938 1 89.31 180 THR B CA 1
ATOM 5228 C C . THR B 1 180 ? -3.006 -15.891 -13.438 1 89.31 180 THR B C 1
ATOM 5230 O O . THR B 1 180 ? -3.145 -14.789 -12.898 1 89.31 180 THR B O 1
ATOM 5233 N N . SER B 1 181 ? -4.012 -16.672 -13.703 1 94.31 181 SER B N 1
ATOM 5234 C CA . SER B 1 181 ? -5.359 -16.5 -13.172 1 94.31 181 SER B CA 1
ATOM 5235 C C . SER B 1 181 ? -5.906 -17.812 -12.602 1 94.31 181 SER B C 1
ATOM 5237 O O . SER B 1 181 ? -5.797 -18.859 -13.234 1 94.31 181 SER B O 1
ATOM 5239 N N . ASP B 1 182 ? -6.43 -17.719 -11.383 1 95.06 182 ASP B N 1
ATOM 5240 C CA . ASP B 1 182 ? -6.965 -18.875 -10.68 1 95.06 182 ASP B CA 1
ATOM 5241 C C . ASP B 1 182 ? -8.32 -18.562 -10.047 1 95.06 182 ASP B C 1
ATOM 5243 O O . ASP B 1 182 ? -8.57 -17.438 -9.641 1 95.06 182 ASP B O 1
ATOM 5247 N N . CYS B 1 183 ? -9.117 -19.594 -10.023 1 96.38 183 CYS B N 1
ATOM 5248 C CA . CYS B 1 183 ? -10.391 -19.531 -9.32 1 96.38 183 CYS B CA 1
ATOM 5249 C C . CYS B 1 183 ? -10.523 -20.672 -8.32 1 96.38 183 CYS B C 1
ATOM 5251 O O . CYS B 1 183 ? -10.109 -21.797 -8.602 1 96.38 183 CYS B O 1
ATOM 5253 N N . SER B 1 184 ? -11 -20.359 -7.172 1 97.44 184 SER B N 1
ATOM 5254 C CA . SER B 1 184 ? -11.281 -21.391 -6.172 1 97.44 184 SER B CA 1
ATOM 5255 C C . SER B 1 184 ? -12.633 -21.156 -5.504 1 97.44 184 SER B C 1
ATOM 5257 O O . SER B 1 184 ? -12.984 -20.031 -5.18 1 97.44 184 SER B O 1
ATOM 5259 N N . LYS B 1 185 ? -13.359 -22.188 -5.418 1 98.06 185 LYS B N 1
ATOM 5260 C CA . LYS B 1 185 ? -14.57 -22.172 -4.598 1 98.06 185 LYS B CA 1
ATOM 5261 C C . LYS B 1 185 ? -14.281 -22.672 -3.184 1 98.06 185 LYS B C 1
ATOM 5263 O O . LYS B 1 185 ? -13.859 -23.812 -2.99 1 98.06 185 LYS B O 1
ATOM 5268 N N . VAL B 1 186 ? -14.516 -21.828 -2.217 1 97.5 186 VAL B N 1
ATOM 5269 C CA . VAL B 1 186 ? -14.172 -22.125 -0.829 1 97.5 186 VAL B CA 1
ATOM 5270 C C . VAL B 1 186 ? -15.43 -22.109 0.028 1 97.5 186 VAL B C 1
ATOM 5272 O O . VAL B 1 186 ? -16.234 -21.172 -0.032 1 97.5 186 VAL B O 1
ATOM 5275 N N . ASN B 1 187 ? -15.578 -23.141 0.754 1 97.19 187 ASN B N 1
ATOM 5276 C CA . ASN B 1 187 ? -16.672 -23.234 1.715 1 97.19 187 ASN B CA 1
ATOM 5277 C C . ASN B 1 187 ? -16.203 -22.953 3.137 1 97.19 187 ASN B C 1
ATOM 5279 O O . ASN B 1 187 ? -15.352 -23.672 3.668 1 97.19 187 ASN B O 1
ATOM 5283 N N . LEU B 1 188 ? -16.734 -21.922 3.75 1 97.06 188 LEU B N 1
ATOM 5284 C CA . LEU B 1 188 ? -16.359 -21.5 5.09 1 97.06 188 LEU B CA 1
ATOM 5285 C C . LEU B 1 188 ? -17.391 -21.938 6.121 1 97.06 188 LEU B C 1
ATOM 5287 O O . LEU B 1 188 ? -18.594 -21.781 5.902 1 97.06 188 LEU B O 1
ATOM 5291 N N . SER B 1 189 ? -16.922 -22.484 7.156 1 95.44 189 SER B N 1
ATOM 5292 C CA . SER B 1 189 ? -17.766 -22.844 8.297 1 95.44 189 SER B CA 1
ATOM 5293 C C . SER B 1 189 ? -17.078 -22.5 9.617 1 95.44 189 SER B C 1
ATOM 5295 O O . SER B 1 189 ? -15.844 -22.422 9.68 1 95.44 189 SER B O 1
ATOM 5297 N N . THR B 1 190 ? -17.828 -22.156 10.57 1 92.62 190 THR B N 1
ATOM 5298 C CA . THR B 1 190 ? -17.328 -21.844 11.906 1 92.62 190 THR B CA 1
ATOM 5299 C C . THR B 1 190 ? -17.922 -22.781 12.945 1 92.62 190 THR B C 1
ATOM 5301 O O . THR B 1 190 ? -19.141 -22.984 12.984 1 92.62 190 THR B O 1
ATOM 5304 N N . SER B 1 191 ? -17.094 -23.516 13.656 1 88.38 191 SER B N 1
ATOM 5305 C CA . SER B 1 191 ? -17.516 -24.406 14.734 1 88.38 191 SER B CA 1
ATOM 5306 C C . SER B 1 191 ? -16.594 -24.266 15.945 1 88.38 191 SER B C 1
ATOM 5308 O O . SER B 1 191 ? -15.383 -24.391 15.828 1 88.38 191 SER B O 1
ATOM 5310 N N . HIS B 1 192 ? -17.141 -23.984 17.156 1 87.56 192 HIS B N 1
ATOM 5311 C CA . HIS B 1 192 ? -16.438 -23.922 18.422 1 87.56 192 HIS B CA 1
ATOM 5312 C C . HIS B 1 192 ? -15.258 -22.953 18.344 1 87.56 192 HIS B C 1
ATOM 5314 O O . HIS B 1 192 ? -14.141 -23.297 18.75 1 87.56 192 HIS B O 1
ATOM 5320 N N . GLY B 1 193 ? -15.438 -21.859 17.703 1 83.88 193 GLY B N 1
ATOM 5321 C CA . GLY B 1 193 ? -14.422 -20.812 17.641 1 83.88 193 GLY B CA 1
ATOM 5322 C C . GLY B 1 193 ? -13.375 -21.078 16.578 1 83.88 193 GLY B C 1
ATOM 5323 O O . GLY B 1 193 ? -12.445 -20.281 16.406 1 83.88 193 GLY B O 1
ATOM 5324 N N . LYS B 1 194 ? -13.547 -22.188 15.828 1 90 194 LYS B N 1
ATOM 5325 C CA . LYS B 1 194 ? -12.609 -22.516 14.75 1 90 194 LYS B CA 1
ATOM 5326 C C . LYS B 1 194 ? -13.242 -22.281 13.383 1 90 194 LYS B C 1
ATOM 5328 O O . LYS B 1 194 ? -14.406 -22.625 13.164 1 90 194 LYS B O 1
ATOM 5333 N N . LYS B 1 195 ? -12.516 -21.656 12.586 1 93.31 195 LYS B N 1
ATOM 5334 C CA . LYS B 1 195 ? -12.953 -21.438 11.203 1 93.31 195 LYS B CA 1
ATOM 5335 C C . LYS B 1 195 ? -12.297 -22.438 10.258 1 93.31 195 LYS B C 1
ATOM 5337 O O . LYS B 1 195 ? -11.078 -22.594 10.258 1 93.31 195 LYS B O 1
ATOM 5342 N N . THR B 1 196 ? -13.156 -23.062 9.523 1 94.31 196 THR B N 1
ATOM 5343 C CA . THR B 1 196 ? -12.68 -24.094 8.602 1 94.31 196 THR B CA 1
ATOM 5344 C C . THR B 1 196 ? -12.906 -23.656 7.152 1 94.31 196 THR B C 1
ATOM 5346 O O . THR B 1 196 ? -14.039 -23.375 6.754 1 94.31 196 THR B O 1
ATOM 5349 N N . PHE B 1 197 ? -11.844 -23.578 6.434 1 96.12 197 PHE B N 1
ATOM 5350 C CA . PHE B 1 197 ? -11.859 -23.266 5.008 1 96.12 197 PHE B CA 1
ATOM 5351 C C . PHE B 1 197 ? -11.688 -24.531 4.176 1 96.12 197 PHE B C 1
ATOM 5353 O O . PHE B 1 197 ? -10.594 -25.094 4.129 1 96.12 197 PHE B O 1
ATOM 5360 N N . VAL B 1 198 ? -12.727 -24.891 3.471 1 95.75 198 VAL B N 1
ATOM 5361 C CA . VAL B 1 198 ? -12.672 -26.078 2.635 1 95.75 198 VAL B CA 1
ATOM 5362 C C . VAL B 1 198 ? -12.734 -25.688 1.162 1 95.75 198 VAL B C 1
ATOM 5364 O O . VAL B 1 198 ? -13.773 -25.219 0.683 1 95.75 198 VAL B O 1
ATOM 5367 N N . VAL B 1 199 ? -11.648 -25.875 0.496 1 96.12 199 VAL B N 1
ATOM 5368 C CA . VAL B 1 199 ? -11.688 -25.703 -0.952 1 96.12 199 VAL B CA 1
ATOM 5369 C C . VAL B 1 199 ? -12.453 -26.859 -1.592 1 96.12 199 VAL B C 1
ATOM 5371 O O . VAL B 1 199 ? -12.117 -28.031 -1.377 1 96.12 199 VAL B O 1
ATOM 5374 N N . GLU B 1 200 ? -13.406 -26.531 -2.355 1 96.75 200 GLU B N 1
ATOM 5375 C CA . GLU B 1 200 ? -14.234 -27.562 -2.969 1 96.75 200 GLU B CA 1
ATOM 5376 C C . GLU B 1 200 ? -13.828 -27.797 -4.422 1 96.75 200 GLU B C 1
ATOM 5378 O O . GLU B 1 200 ? -13.969 -28.906 -4.938 1 96.75 200 GLU B O 1
ATOM 5383 N N . ALA B 1 201 ? -13.398 -26.734 -5.027 1 95.62 201 ALA B N 1
ATOM 5384 C CA . ALA B 1 201 ? -12.984 -26.828 -6.426 1 95.62 201 ALA B CA 1
ATOM 5385 C C . ALA B 1 201 ? -12.016 -25.703 -6.781 1 95.62 201 ALA B C 1
ATOM 5387 O O . ALA B 1 201 ? -12.062 -24.625 -6.191 1 95.62 201 ALA B O 1
ATOM 5388 N N . THR B 1 202 ? -11.18 -26 -7.73 1 94.19 202 THR B N 1
ATOM 5389 C CA . THR B 1 202 ? -10.227 -25 -8.211 1 94.19 202 THR B CA 1
ATOM 5390 C C . THR B 1 202 ? -10.008 -25.141 -9.719 1 94.19 202 THR B C 1
ATOM 5392 O O . THR B 1 202 ? -10.227 -26.219 -10.281 1 94.19 202 THR B O 1
ATOM 5395 N N . SER B 1 203 ? -9.781 -24.062 -10.336 1 93.62 203 SER B N 1
ATOM 5396 C CA . SER B 1 203 ? -9.391 -23.969 -11.734 1 93.62 203 SER B CA 1
ATOM 5397 C C . SER B 1 203 ? -8.32 -22.906 -11.945 1 93.62 203 SER B C 1
ATOM 5399 O O . SER B 1 203 ? -8.125 -22.031 -11.094 1 93.62 203 SER B O 1
ATOM 5401 N N . GLY B 1 204 ? -7.57 -23.094 -13.047 1 92.25 204 GLY B N 1
ATOM 5402 C CA . GLY B 1 204 ? -6.504 -22.125 -13.242 1 92.25 204 GLY B CA 1
ATOM 5403 C C . GLY B 1 204 ? -5.98 -22.094 -14.664 1 92.25 204 GLY B C 1
ATOM 5404 O O . GLY B 1 204 ? -6.242 -23 -15.453 1 92.25 204 GLY B O 1
ATOM 5405 N N . ASP B 1 205 ? -5.371 -21.016 -14.977 1 90.25 205 ASP B N 1
ATOM 5406 C CA . ASP B 1 205 ? -4.676 -20.75 -16.234 1 90.25 205 ASP B CA 1
ATOM 5407 C C . ASP B 1 205 ? -3.332 -20.062 -15.977 1 90.25 205 ASP B C 1
ATOM 5409 O O . ASP B 1 205 ? -3.289 -18.891 -15.633 1 90.25 205 ASP B O 1
ATOM 5413 N N . ASN B 1 206 ? -2.262 -20.781 -16.219 1 82.69 206 ASN B N 1
ATOM 5414 C CA . ASN B 1 206 ? -0.922 -20.281 -15.898 1 82.69 206 ASN B CA 1
ATOM 5415 C C . ASN B 1 206 ? -0.399 -19.344 -16.969 1 82.69 206 ASN B C 1
ATOM 5417 O O . ASN B 1 206 ? 0.734 -18.859 -16.891 1 82.69 206 ASN B O 1
ATOM 5421 N N . ALA B 1 207 ? -1.162 -19.047 -18 1 82.88 207 ALA B N 1
ATOM 5422 C CA . ALA B 1 207 ? -0.752 -18.172 -19.094 1 82.88 207 ALA B CA 1
ATOM 5423 C C . ALA B 1 207 ? -1.785 -17.078 -19.328 1 82.88 207 ALA B C 1
ATOM 5425 O O . ALA B 1 207 ? -2.078 -16.734 -20.484 1 82.88 207 ALA B O 1
ATOM 5426 N N . LEU B 1 208 ? -2.322 -16.719 -18.312 1 90.19 208 LEU B N 1
ATOM 5427 C CA . LEU B 1 208 ? -3.346 -15.672 -18.406 1 90.19 208 LEU B CA 1
ATOM 5428 C C . LEU B 1 208 ? -3.193 -14.672 -17.266 1 90.19 208 LEU B C 1
ATOM 5430 O O . LEU B 1 208 ? -3.215 -15.055 -16.094 1 90.19 208 LEU B O 1
ATOM 5434 N N . GLY B 1 209 ? -3.068 -13.43 -17.641 1 92.12 209 GLY B N 1
ATOM 5435 C CA . GLY B 1 209 ? -2.99 -12.406 -16.609 1 92.12 209 GLY B CA 1
ATOM 5436 C C . GLY B 1 209 ? -2.809 -11.008 -17.188 1 92.12 209 GLY B C 1
ATOM 5437 O O . GLY B 1 209 ? -3.076 -10.773 -18.359 1 92.12 209 GLY B O 1
ATOM 5438 N N . GLY B 1 210 ? -2.453 -10.086 -16.328 1 92.31 210 GLY B N 1
ATOM 5439 C CA . GLY B 1 210 ? -2.332 -8.68 -16.688 1 92.31 210 GLY B CA 1
ATOM 5440 C C . GLY B 1 210 ? -1.311 -8.438 -17.781 1 92.31 210 GLY B C 1
ATOM 5441 O O . GLY B 1 210 ? -1.434 -7.477 -18.547 1 92.31 210 GLY B O 1
ATOM 5442 N N . HIS B 1 211 ? -0.338 -9.25 -17.844 1 87.12 211 HIS B N 1
ATOM 5443 C CA . HIS B 1 211 ? 0.679 -9.102 -18.875 1 87.12 211 HIS B CA 1
ATOM 5444 C C . HIS B 1 211 ? 0.097 -9.352 -20.266 1 87.12 211 HIS B C 1
ATOM 5446 O O . HIS B 1 211 ? 0.52 -8.734 -21.25 1 87.12 211 HIS B O 1
ATOM 5452 N N . ASP B 1 212 ? -0.776 -10.211 -20.328 1 90.69 212 ASP B N 1
ATOM 5453 C CA . ASP B 1 212 ? -1.444 -10.453 -21.609 1 90.69 212 ASP B CA 1
ATOM 5454 C C . ASP B 1 212 ? -2.271 -9.242 -22.031 1 90.69 212 ASP B C 1
ATOM 5456 O O . ASP B 1 212 ? -2.27 -8.859 -23.203 1 90.69 212 ASP B O 1
ATOM 5460 N N . PHE B 1 213 ? -2.938 -8.664 -21.047 1 94.56 213 PHE B N 1
ATOM 5461 C CA . PHE B 1 213 ? -3.701 -7.457 -21.312 1 94.56 213 PHE B CA 1
ATOM 5462 C C . PHE B 1 213 ? -2.785 -6.34 -21.812 1 94.56 213 PHE B C 1
ATOM 5464 O O . PHE B 1 213 ? -3.143 -5.59 -22.719 1 94.56 213 PHE B O 1
ATOM 5471 N N . LEU B 1 214 ? -1.666 -6.273 -21.219 1 91.06 214 LEU B N 1
ATOM 5472 C CA . LEU B 1 214 ? -0.678 -5.27 -21.594 1 91.06 214 LEU B CA 1
ATOM 5473 C C . LEU B 1 214 ? -0.228 -5.469 -23.031 1 91.06 214 LEU B C 1
ATOM 5475 O O . LEU B 1 214 ? -0.129 -4.508 -23.797 1 91.06 214 LEU B O 1
ATOM 5479 N N . HIS B 1 215 ? -0.001 -6.668 -23.375 1 88.38 215 HIS B N 1
ATOM 5480 C CA . HIS B 1 215 ? 0.429 -6.973 -24.734 1 88.38 215 HIS B CA 1
ATOM 5481 C C . HIS B 1 215 ? -0.646 -6.598 -25.75 1 88.38 215 HIS B C 1
ATOM 5483 O O . HIS B 1 215 ? -0.34 -6.066 -26.812 1 88.38 215 HIS B O 1
ATOM 5489 N N . VAL B 1 216 ? -1.787 -6.883 -25.406 1 93.94 216 VAL B N 1
ATOM 5490 C CA . VAL B 1 216 ? -2.9 -6.559 -26.297 1 93.94 216 VAL B CA 1
ATOM 5491 C C . VAL B 1 216 ? -2.975 -5.051 -26.5 1 93.94 216 VAL B C 1
ATOM 5493 O O . VAL B 1 216 ? -3.092 -4.578 -27.641 1 93.94 216 VAL B O 1
ATOM 5496 N N . LEU B 1 217 ? -2.924 -4.293 -25.406 1 94.56 217 LEU B N 1
ATOM 5497 C CA . LEU B 1 217 ? -2.977 -2.836 -25.5 1 94.56 217 LEU B CA 1
ATOM 5498 C C . LEU B 1 217 ? -1.816 -2.303 -26.328 1 94.56 217 LEU B C 1
ATOM 5500 O O . LEU B 1 217 ? -2.004 -1.42 -27.172 1 94.56 217 LEU B O 1
ATOM 5504 N N . THR B 1 218 ? -0.71 -2.842 -26.109 1 91.12 218 THR B N 1
ATOM 5505 C CA . THR B 1 218 ? 0.487 -2.412 -26.828 1 91.12 218 THR B CA 1
ATOM 5506 C C . THR B 1 218 ? 0.348 -2.68 -28.328 1 91.12 218 THR B C 1
ATOM 5508 O O . THR B 1 218 ? 0.71 -1.837 -29.156 1 91.12 218 THR B O 1
ATOM 5511 N N . LYS B 1 219 ? -0.159 -3.783 -28.641 1 91.62 219 LYS B N 1
ATOM 5512 C CA . LYS B 1 219 ? -0.347 -4.148 -30.047 1 91.62 219 LYS B CA 1
ATOM 5513 C C . LYS B 1 219 ? -1.333 -3.205 -30.719 1 91.62 219 LYS B C 1
ATOM 5515 O O . LYS B 1 219 ? -1.17 -2.875 -31.906 1 91.62 219 LYS B O 1
ATOM 5520 N N . LEU B 1 220 ? -2.303 -2.814 -30.016 1 93.81 220 LEU B N 1
ATOM 5521 C CA . LEU B 1 220 ? -3.283 -1.882 -30.562 1 93.81 220 LEU B CA 1
ATOM 5522 C C . LEU B 1 220 ? -2.627 -0.552 -30.922 1 93.81 220 LEU B C 1
ATOM 5524 O O . LEU B 1 220 ? -3.088 0.149 -31.828 1 93.81 220 LEU B O 1
ATOM 5528 N N . LEU B 1 221 ? -1.625 -0.27 -30.188 1 92.19 221 LEU B N 1
ATOM 5529 C CA . LEU B 1 221 ? -0.973 1.023 -30.359 1 92.19 221 LEU B CA 1
ATOM 5530 C C . LEU B 1 221 ? 0.19 0.917 -31.344 1 92.19 221 LEU B C 1
ATOM 5532 O O . LEU B 1 221 ? 0.525 1.89 -32.031 1 92.19 221 LEU B O 1
ATOM 5536 N N . GLU B 1 222 ? 0.836 -0.164 -31.406 1 87.44 222 GLU B N 1
ATOM 5537 C CA . GLU B 1 222 ? 2.061 -0.386 -32.156 1 87.44 222 GLU B CA 1
ATOM 5538 C C . GLU B 1 222 ? 1.881 0.025 -33.625 1 87.44 222 GLU B C 1
ATOM 5540 O O . GLU B 1 222 ? 2.793 0.587 -34.25 1 87.44 222 GLU B O 1
ATOM 5545 N N . ASN B 1 223 ? 0.708 -0.166 -34.125 1 81.44 223 ASN B N 1
ATOM 5546 C CA . ASN B 1 223 ? 0.489 0.135 -35.531 1 81.44 223 ASN B CA 1
ATOM 5547 C C . ASN B 1 223 ? 0.325 1.635 -35.75 1 81.44 223 ASN B C 1
ATOM 5549 O O . ASN B 1 223 ? 0.456 2.107 -36.875 1 81.44 223 ASN B O 1
ATOM 5553 N N . LYS B 1 224 ? 0.222 2.348 -34.719 1 85.94 224 LYS B N 1
ATOM 5554 C CA . LYS B 1 224 ? -0.075 3.773 -34.844 1 85.94 224 LYS B CA 1
ATOM 5555 C C . LYS B 1 224 ? 1.15 4.617 -34.5 1 85.94 224 LYS B C 1
ATOM 5557 O O . LYS B 1 224 ? 1.174 5.82 -34.781 1 85.94 224 LYS B O 1
ATOM 5562 N N . VAL B 1 225 ? 1.988 4.074 -33.781 1 85.38 225 VAL B N 1
ATOM 5563 C CA . VAL B 1 225 ? 3.107 4.844 -33.25 1 85.38 225 VAL B CA 1
ATOM 5564 C C . VAL B 1 225 ? 4.344 4.633 -34.125 1 85.38 225 VAL B C 1
ATOM 5566 O O . VAL B 1 225 ? 4.559 3.537 -34.656 1 85.38 225 VAL B O 1
ATOM 5569 N N . ASP B 1 226 ? 5.082 5.82 -34.25 1 75.69 226 ASP B N 1
ATOM 5570 C CA . ASP B 1 226 ? 6.387 5.785 -34.906 1 75.69 226 ASP B CA 1
ATOM 5571 C C . ASP B 1 226 ? 7.34 4.836 -34.188 1 75.69 226 ASP B C 1
ATOM 5573 O O . ASP B 1 226 ? 7.055 4.391 -33.062 1 75.69 226 ASP B O 1
ATOM 5577 N N . THR B 1 227 ? 8.508 4.605 -34.688 1 71.69 227 THR B N 1
ATOM 5578 C CA . THR B 1 227 ? 9.406 3.531 -34.281 1 71.69 227 THR B CA 1
ATOM 5579 C C . THR B 1 227 ? 9.906 3.766 -32.844 1 71.69 227 THR B C 1
ATOM 5581 O O . THR B 1 227 ? 10.688 4.688 -32.594 1 71.69 227 THR B O 1
ATOM 5584 N N . VAL B 1 228 ? 9.125 3.543 -31.891 1 78.12 228 VAL B N 1
ATOM 5585 C CA . VAL B 1 228 ? 9.539 3.447 -30.5 1 78.12 228 VAL B CA 1
ATOM 5586 C C . VAL B 1 228 ? 9.82 1.989 -30.141 1 78.12 228 VAL B C 1
ATOM 5588 O O . VAL B 1 228 ? 9.109 1.086 -30.594 1 78.12 228 VAL B O 1
ATOM 5591 N N . PRO B 1 229 ? 10.945 1.837 -29.469 1 76.19 229 PRO B N 1
ATOM 5592 C CA . PRO B 1 229 ? 11.203 0.458 -29.047 1 76.19 229 PRO B CA 1
ATOM 5593 C C . PRO B 1 229 ? 10.031 -0.159 -28.297 1 76.19 229 PRO B C 1
ATOM 5595 O O . PRO B 1 229 ? 9.344 0.535 -27.531 1 76.19 229 PRO B O 1
ATOM 5598 N N . TYR B 1 230 ? 9.844 -1.38 -28.516 1 76.81 230 TYR B N 1
ATOM 5599 C CA . TYR B 1 230 ? 8.703 -2.104 -27.984 1 76.81 230 TYR B CA 1
ATOM 5600 C C . TYR B 1 230 ? 8.656 -2.008 -26.453 1 76.81 230 TYR B C 1
ATOM 5602 O O . TYR B 1 230 ? 7.598 -1.782 -25.875 1 76.81 230 TYR B O 1
ATOM 5610 N N . ASN B 1 231 ? 9.766 -2.174 -25.844 1 73.06 231 ASN B N 1
ATOM 5611 C CA . ASN B 1 231 ? 9.812 -2.141 -24.391 1 73.06 231 ASN B CA 1
ATOM 5612 C C . ASN B 1 231 ? 9.398 -0.778 -23.844 1 73.06 231 ASN B C 1
ATOM 5614 O O . ASN B 1 231 ? 8.75 -0.694 -22.797 1 73.06 231 ASN B O 1
ATOM 5618 N N . GLU B 1 232 ? 9.82 0.162 -24.5 1 76.31 232 GLU B N 1
ATOM 5619 C CA . GLU B 1 232 ? 9.406 1.506 -24.109 1 76.31 232 GLU B CA 1
ATOM 5620 C C . GLU B 1 232 ? 7.898 1.689 -24.281 1 76.31 232 GLU B C 1
ATOM 5622 O O . GLU B 1 232 ? 7.234 2.24 -23.391 1 76.31 232 GLU B O 1
ATOM 5627 N N . LEU B 1 233 ? 7.453 1.254 -25.406 1 83.94 233 LEU B N 1
ATOM 5628 C CA . LEU B 1 233 ? 6.023 1.358 -25.672 1 83.94 233 LEU B CA 1
ATOM 5629 C C . LEU B 1 233 ? 5.223 0.583 -24.641 1 83.94 233 LEU B C 1
ATOM 5631 O O . LEU B 1 233 ? 4.176 1.052 -24.172 1 83.94 233 LEU B O 1
ATOM 5635 N N . MET B 1 234 ? 5.691 -0.532 -24.281 1 83.75 234 MET B N 1
ATOM 5636 C CA . MET B 1 234 ? 5.031 -1.367 -23.281 1 83.75 234 MET B CA 1
ATOM 5637 C C . MET B 1 234 ? 4.949 -0.647 -21.938 1 83.75 234 MET B C 1
ATOM 5639 O O . MET B 1 234 ? 3.936 -0.729 -21.25 1 83.75 234 MET B O 1
ATOM 5643 N N . GLY B 1 235 ? 5.98 -0.053 -21.594 1 82.5 235 GLY B N 1
ATOM 5644 C CA . GLY B 1 235 ? 5.977 0.703 -20.344 1 82.5 235 GLY B CA 1
ATOM 5645 C C . GLY B 1 235 ? 4.934 1.805 -20.328 1 82.5 235 GLY B C 1
ATOM 5646 O O . GLY B 1 235 ? 4.23 1.975 -19.328 1 82.5 235 GLY B O 1
ATOM 5647 N N . LEU B 1 236 ? 4.852 2.51 -21.375 1 81.94 236 LEU B N 1
ATOM 5648 C CA . LEU B 1 236 ? 3.871 3.584 -21.484 1 81.94 236 LEU B CA 1
ATOM 5649 C C . LEU B 1 236 ? 2.451 3.031 -21.453 1 81.94 236 LEU B C 1
ATOM 5651 O O . LEU B 1 236 ? 1.564 3.621 -20.828 1 81.94 236 LEU B O 1
ATOM 5655 N N . CYS B 1 237 ? 2.303 1.91 -22.078 1 89.25 237 CYS B N 1
ATOM 5656 C CA . CYS B 1 237 ? 0.996 1.264 -22.094 1 89.25 237 CYS B CA 1
ATOM 5657 C C . CYS B 1 237 ? 0.614 0.764 -20.703 1 89.25 237 CYS B C 1
ATOM 5659 O O . CYS B 1 237 ? -0.555 0.822 -20.328 1 89.25 237 CYS B O 1
ATOM 5661 N N . GLU B 1 238 ? 1.6 0.217 -19.984 1 88.69 238 GLU B N 1
ATOM 5662 C CA . GLU B 1 238 ? 1.351 -0.266 -18.625 1 88.69 238 GLU B CA 1
ATOM 5663 C C . GLU B 1 238 ? 0.87 0.862 -17.719 1 88.69 238 GLU B C 1
ATOM 5665 O O . GLU B 1 238 ? -0.078 0.686 -16.953 1 88.69 238 GLU B O 1
ATOM 5670 N N . LEU B 1 239 ? 1.464 2.008 -17.891 1 81.81 239 LEU B N 1
ATOM 5671 C CA . LEU B 1 239 ? 1.074 3.172 -17.094 1 81.81 239 LEU B CA 1
ATOM 5672 C C . LEU B 1 239 ? -0.346 3.609 -17.438 1 81.81 239 LEU B C 1
ATOM 5674 O O . LEU B 1 239 ? -1.151 3.877 -16.547 1 81.81 239 LEU B O 1
ATOM 5678 N N . ALA B 1 240 ? -0.632 3.68 -18.656 1 86.38 240 ALA B N 1
ATOM 5679 C CA . ALA B 1 240 ? -1.938 4.137 -19.125 1 86.38 240 ALA B CA 1
ATOM 5680 C C . ALA B 1 240 ? -3.035 3.145 -18.734 1 86.38 240 ALA B C 1
ATOM 5682 O O . ALA B 1 240 ? -4.141 3.545 -18.359 1 86.38 240 ALA B O 1
ATOM 5683 N N . LYS B 1 241 ? -2.695 1.891 -18.906 1 89.56 241 LYS B N 1
ATOM 5684 C CA . LYS B 1 241 ? -3.635 0.812 -18.594 1 89.56 241 LYS B CA 1
ATOM 5685 C C . LYS B 1 241 ? -4.152 0.915 -17.172 1 89.56 241 LYS B C 1
ATOM 5687 O O . LYS B 1 241 ? -5.324 0.634 -16.906 1 89.56 241 LYS B O 1
ATOM 5692 N N . LYS B 1 242 ? -3.369 1.359 -16.266 1 87.94 242 LYS B N 1
ATOM 5693 C CA . LYS B 1 242 ? -3.684 1.377 -14.836 1 87.94 242 LYS B CA 1
ATOM 5694 C C . LYS B 1 242 ? -4.414 2.66 -14.453 1 87.94 242 LYS B C 1
ATOM 5696 O O . LYS B 1 242 ? -4.941 2.771 -13.344 1 87.94 242 LYS B O 1
ATOM 5701 N N . GLN B 1 243 ? -4.566 3.641 -15.297 1 80.44 243 GLN B N 1
ATOM 5702 C CA . GLN B 1 243 ? -5.223 4.91 -15 1 80.44 243 GLN B CA 1
ATOM 5703 C C . GLN B 1 243 ? -6.73 4.805 -15.195 1 80.44 243 GLN B C 1
ATOM 5705 O O . GLN B 1 243 ? -7.484 5.641 -14.695 1 80.44 243 GLN B O 1
ATOM 5710 N N . HIS B 1 244 ? -7.266 3.865 -15.883 1 76.56 244 HIS B N 1
ATOM 5711 C CA . HIS B 1 244 ? -8.688 3.588 -16.094 1 76.56 244 HIS B CA 1
ATOM 5712 C C . HIS B 1 244 ? -9.367 4.734 -16.828 1 76.56 244 HIS B C 1
ATOM 5714 O O . HIS B 1 244 ? -10.578 4.918 -16.703 1 76.56 244 HIS B O 1
ATOM 5720 N N . ASP B 1 245 ? -8.602 5.52 -17.516 1 75.94 245 ASP B N 1
ATOM 5721 C CA . ASP B 1 245 ? -9.188 6.602 -18.297 1 75.94 245 ASP B CA 1
ATOM 5722 C C . ASP B 1 245 ? -9.961 6.055 -19.5 1 75.94 245 ASP B C 1
ATOM 5724 O O . ASP B 1 245 ? -9.703 4.941 -19.953 1 75.94 245 ASP B O 1
ATOM 5728 N N . ASP B 1 246 ? -10.93 6.812 -19.859 1 82.31 246 ASP B N 1
ATOM 5729 C CA . ASP B 1 246 ? -11.617 6.562 -21.125 1 82.31 246 ASP B CA 1
ATOM 5730 C C . ASP B 1 246 ? -11.734 7.84 -21.938 1 82.31 246 ASP B C 1
ATOM 5732 O O . ASP B 1 246 ? -12.5 8.742 -21.594 1 82.31 246 ASP B O 1
ATOM 5736 N N . PRO B 1 247 ? -11.125 7.926 -23.141 1 88.62 247 PRO B N 1
ATOM 5737 C CA . PRO B 1 247 ? -10.234 6.895 -23.688 1 88.62 247 PRO B CA 1
ATOM 5738 C C . PRO B 1 247 ? -8.953 6.734 -22.875 1 88.62 247 PRO B C 1
ATOM 5740 O O . PRO B 1 247 ? -8.617 7.605 -22.062 1 88.62 247 PRO B O 1
ATOM 5743 N N . ILE B 1 248 ? -8.359 5.559 -23.047 1 89.06 248 ILE B N 1
ATOM 5744 C CA . ILE B 1 248 ? -6.996 5.34 -22.562 1 89.06 248 ILE B CA 1
ATOM 5745 C C . ILE B 1 248 ? -6.023 6.223 -23.344 1 89.06 248 ILE B C 1
ATOM 5747 O O . ILE B 1 248 ? -5.914 6.102 -24.562 1 89.06 248 ILE B O 1
ATOM 5751 N N . VAL B 1 249 ? -5.387 7.098 -22.641 1 86.38 249 VAL B N 1
ATOM 5752 C CA . VAL B 1 249 ? -4.477 8.023 -23.297 1 86.38 249 VAL B CA 1
ATOM 5753 C C . VAL B 1 249 ? -3.031 7.594 -23.047 1 86.38 249 VAL B C 1
ATOM 5755 O O . VAL B 1 249 ? -2.568 7.566 -21.906 1 86.38 249 VAL B O 1
ATOM 5758 N N . ILE B 1 250 ? -2.375 7.262 -24.047 1 87.19 250 ILE B N 1
ATOM 5759 C CA . ILE B 1 250 ? -0.971 6.871 -23.984 1 87.19 250 ILE B CA 1
ATOM 5760 C C . ILE B 1 250 ? -0.096 7.973 -24.578 1 87.19 250 ILE B C 1
ATOM 5762 O O . ILE B 1 250 ? -0.244 8.328 -25.75 1 87.19 250 ILE B O 1
ATOM 5766 N N . GLN B 1 251 ? 0.759 8.508 -23.766 1 80.12 251 GLN B N 1
ATOM 5767 C CA . GLN B 1 251 ? 1.65 9.578 -24.203 1 80.12 251 GLN B CA 1
ATOM 5768 C C . GLN B 1 251 ? 2.959 9.008 -24.75 1 80.12 251 GLN B C 1
ATOM 5770 O O . GLN B 1 251 ? 3.77 8.469 -23.984 1 80.12 251 GLN B O 1
ATOM 5775 N N . VAL B 1 252 ? 3.1 9.141 -26.016 1 82 252 VAL B N 1
ATOM 5776 C CA . VAL B 1 252 ? 4.324 8.664 -26.656 1 82 252 VAL B CA 1
ATOM 5777 C C . VAL B 1 252 ? 5.148 9.844 -27.156 1 82 252 VAL B C 1
ATOM 5779 O O . VAL B 1 252 ? 4.781 10.484 -28.141 1 82 252 VAL B O 1
ATOM 5782 N N . ARG B 1 253 ? 6.238 10.055 -26.422 1 75.12 253 ARG B N 1
ATOM 5783 C CA . ARG B 1 253 ? 7.152 11.133 -26.797 1 75.12 253 ARG B CA 1
ATOM 5784 C C . ARG B 1 253 ? 6.398 12.43 -27.031 1 75.12 253 ARG B C 1
ATOM 5786 O O . ARG B 1 253 ? 6.574 13.07 -28.078 1 75.12 253 ARG B O 1
ATOM 5793 N N . GLY B 1 254 ? 5.543 12.727 -26.156 1 70.62 254 GLY B N 1
ATOM 5794 C CA . GLY B 1 254 ? 4.832 13.992 -26.141 1 70.62 254 GLY B CA 1
ATOM 5795 C C . GLY B 1 254 ? 3.553 13.961 -26.969 1 70.62 254 GLY B C 1
ATOM 5796 O O . GLY B 1 254 ? 2.773 14.914 -26.938 1 70.62 254 GLY B O 1
ATOM 5797 N N . LYS B 1 255 ? 3.295 12.953 -27.672 1 80.5 255 LYS B N 1
ATOM 5798 C CA . LYS B 1 255 ? 2.094 12.828 -28.484 1 80.5 255 LYS B CA 1
ATOM 5799 C C . LYS B 1 255 ? 1.096 11.859 -27.859 1 80.5 255 LYS B C 1
ATOM 5801 O O . LYS B 1 255 ? 1.445 10.719 -27.547 1 80.5 255 LYS B O 1
ATOM 5806 N N . PRO B 1 256 ? -0.134 12.359 -27.734 1 85.5 256 PRO B N 1
ATOM 5807 C CA . PRO B 1 256 ? -1.144 11.477 -27.141 1 85.5 256 PRO B CA 1
ATOM 5808 C C . PRO B 1 256 ? -1.756 10.523 -28.172 1 85.5 256 PRO B C 1
ATOM 5810 O O . PRO B 1 256 ? -2.045 10.93 -29.297 1 85.5 256 PRO B O 1
ATOM 5813 N N . TYR B 1 257 ? -1.865 9.289 -27.859 1 90.12 257 TYR B N 1
ATO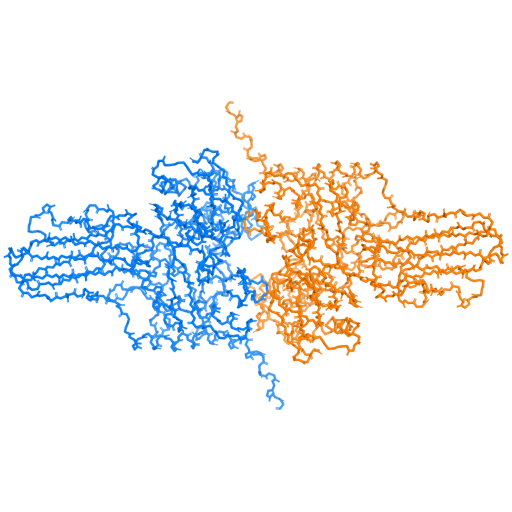M 5814 C CA . TYR B 1 257 ? -2.607 8.266 -28.594 1 90.12 257 TYR B CA 1
ATOM 5815 C C . TYR B 1 257 ? -3.781 7.75 -27.781 1 90.12 257 TYR B C 1
ATOM 5817 O O . TYR B 1 257 ? -3.627 7.422 -26.594 1 90.12 257 TYR B O 1
ATOM 5825 N N . ASN B 1 258 ? -4.891 7.688 -28.422 1 90.62 258 ASN B N 1
ATOM 5826 C CA . ASN B 1 258 ? -6.102 7.336 -27.703 1 90.62 258 ASN B CA 1
ATOM 5827 C C . ASN B 1 258 ? -6.641 5.977 -28.125 1 90.62 258 ASN B C 1
ATOM 5829 O O . ASN B 1 258 ? -6.723 5.68 -29.312 1 90.62 258 ASN B O 1
ATOM 5833 N N . ILE B 1 259 ? -6.934 5.152 -27.172 1 92.94 259 ILE B N 1
ATOM 5834 C CA . ILE B 1 259 ? -7.648 3.896 -27.359 1 92.94 259 ILE B CA 1
ATOM 5835 C C . ILE B 1 259 ? -8.883 3.863 -26.469 1 92.94 259 ILE B C 1
ATOM 5837 O O . ILE B 1 259 ? -8.773 3.963 -25.25 1 92.94 259 ILE B O 1
ATOM 5841 N N . THR B 1 260 ? -9.992 3.73 -27.062 1 91.88 260 THR B N 1
ATOM 5842 C CA . THR B 1 260 ? -11.195 3.711 -26.234 1 91.88 260 THR B CA 1
ATOM 5843 C C . THR B 1 260 ? -11.25 2.447 -25.375 1 91.88 260 THR B C 1
ATOM 5845 O O . THR B 1 260 ? -10.734 1.399 -25.781 1 91.88 260 THR B O 1
ATOM 5848 N N . GLN B 1 261 ? -11.914 2.527 -24.25 1 91.19 261 GLN B N 1
ATOM 5849 C CA . GLN B 1 261 ? -12.109 1.356 -23.406 1 91.19 261 GLN B CA 1
ATOM 5850 C C . GLN B 1 261 ? -12.898 0.272 -24.141 1 91.19 261 GLN B C 1
ATOM 5852 O O . GLN B 1 261 ? -12.625 -0.918 -23.969 1 91.19 261 GLN B O 1
ATOM 5857 N N . ALA B 1 262 ? -13.836 0.732 -24.922 1 93 262 ALA B N 1
ATOM 5858 C CA . ALA B 1 262 ? -14.641 -0.217 -25.688 1 93 262 ALA B CA 1
ATOM 5859 C C . ALA B 1 262 ? -13.766 -1.031 -26.641 1 93 262 ALA B C 1
ATOM 5861 O O . ALA B 1 262 ? -13.914 -2.252 -26.734 1 93 262 ALA B O 1
ATOM 5862 N N . LYS B 1 263 ? -12.891 -0.393 -27.344 1 94.25 263 LYS B N 1
ATOM 5863 C CA . LYS B 1 263 ? -11.977 -1.069 -28.25 1 94.25 263 LYS B CA 1
ATOM 5864 C C . LYS B 1 263 ? -11.047 -2.018 -27.5 1 94.25 263 LYS B C 1
ATOM 5866 O O . LYS B 1 263 ? -10.789 -3.133 -27.953 1 94.25 263 LYS B O 1
ATOM 5871 N N . PHE B 1 264 ? -10.555 -1.594 -26.438 1 94.69 264 PHE B N 1
ATOM 5872 C CA . PHE B 1 264 ? -9.688 -2.416 -25.609 1 94.69 264 PHE B CA 1
ATOM 5873 C C . PHE B 1 264 ? -10.422 -3.654 -25.109 1 94.69 264 PHE B C 1
ATOM 5875 O O . PHE B 1 264 ? -9.922 -4.773 -25.234 1 94.69 264 PHE B O 1
ATOM 5882 N N . LYS B 1 265 ? -11.602 -3.426 -24.656 1 94.94 265 LYS B N 1
ATOM 5883 C CA . LYS B 1 265 ? -12.422 -4.531 -24.172 1 94.94 265 LYS B CA 1
ATOM 5884 C C . LYS B 1 265 ? -12.703 -5.539 -25.281 1 94.94 265 LYS B C 1
ATOM 5886 O O . LYS B 1 265 ? -12.648 -6.75 -25.047 1 94.94 265 LYS B O 1
ATOM 5891 N N . THR B 1 266 ? -12.961 -5.035 -26.375 1 96.19 266 THR B N 1
ATOM 5892 C CA . THR B 1 266 ? -13.219 -5.91 -27.5 1 96.19 266 THR B CA 1
ATOM 5893 C C . THR B 1 266 ? -11.992 -6.746 -27.844 1 96.19 266 THR B C 1
ATOM 5895 O O . THR B 1 266 ? -12.102 -7.949 -28.078 1 96.19 266 THR B O 1
ATOM 5898 N N . ALA B 1 267 ? -10.875 -6.172 -27.797 1 96.81 267 ALA B N 1
ATOM 5899 C CA . ALA B 1 267 ? -9.633 -6.867 -28.109 1 96.81 267 ALA B CA 1
ATOM 5900 C C . ALA B 1 267 ? -9.289 -7.898 -27.047 1 96.81 267 ALA B C 1
ATOM 5902 O O . ALA B 1 267 ? -8.555 -8.859 -27.312 1 96.81 267 ALA B O 1
ATOM 5903 N N . LEU B 1 268 ? -9.797 -7.727 -25.859 1 97.56 268 LEU B N 1
ATOM 5904 C CA . LEU B 1 268 ? -9.469 -8.586 -24.719 1 97.56 268 LEU B CA 1
ATOM 5905 C C . LEU B 1 268 ? -10.422 -9.781 -24.656 1 97.56 268 LEU B C 1
ATOM 5907 O O . LEU B 1 268 ? -10.227 -10.68 -23.828 1 97.56 268 LEU B O 1
ATOM 5911 N N . GLN B 1 269 ? -11.367 -9.883 -25.531 1 97.31 269 GLN B N 1
ATOM 5912 C CA . GLN B 1 269 ? -12.453 -10.852 -25.422 1 97.31 269 GLN B CA 1
ATOM 5913 C C . GLN B 1 269 ? -11.922 -12.281 -25.375 1 97.31 269 GLN B C 1
ATOM 5915 O O . GLN B 1 269 ? -12.383 -13.094 -24.578 1 97.31 269 GLN B O 1
ATOM 5920 N N . PRO B 1 270 ? -10.953 -12.625 -26.203 1 97.12 270 PRO B N 1
ATOM 5921 C CA . PRO B 1 270 ? -10.438 -14 -26.141 1 97.12 270 PRO B CA 1
ATOM 5922 C C . PRO B 1 270 ? -9.883 -14.344 -24.766 1 97.12 270 PRO B C 1
ATOM 5924 O O . PRO B 1 270 ? -10.039 -15.477 -24.297 1 97.12 270 PRO B O 1
ATOM 5927 N N . TYR B 1 271 ? -9.25 -13.461 -24.141 1 97.06 271 TYR B N 1
ATOM 5928 C CA . TYR B 1 271 ? -8.688 -13.695 -22.812 1 97.06 271 TYR B CA 1
ATOM 5929 C C . TYR B 1 271 ? -9.781 -13.695 -21.75 1 97.06 271 TYR B C 1
ATOM 5931 O O . TYR B 1 271 ? -9.781 -14.531 -20.844 1 97.06 271 TYR B O 1
ATOM 5939 N N . LEU B 1 272 ? -10.734 -12.742 -21.891 1 97.81 272 LEU B N 1
ATOM 5940 C CA . LEU B 1 272 ? -11.828 -12.648 -20.938 1 97.81 272 LEU B CA 1
ATOM 5941 C C . LEU B 1 272 ? -12.695 -13.898 -20.969 1 97.81 272 LEU B C 1
ATOM 5943 O O . LEU B 1 272 ? -13.156 -14.367 -19.922 1 97.81 272 LEU B O 1
ATOM 5947 N N . GLN B 1 273 ? -12.859 -14.469 -22.109 1 97.75 273 GLN B N 1
ATOM 5948 C CA . GLN B 1 273 ? -13.633 -15.695 -22.234 1 97.75 273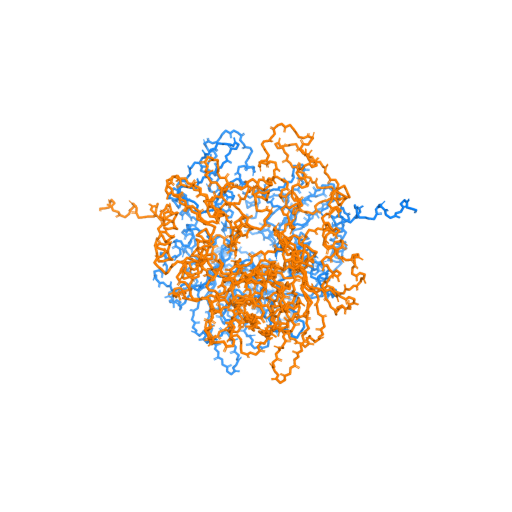 GLN B CA 1
ATOM 5949 C C . GLN B 1 273 ? -12.953 -16.859 -21.516 1 97.75 273 GLN B C 1
ATOM 5951 O O . GLN B 1 273 ? -13.625 -17.719 -20.953 1 97.75 273 GLN B O 1
ATOM 5956 N N . ARG B 1 274 ? -11.68 -16.844 -21.547 1 97.25 274 ARG B N 1
ATOM 5957 C CA . ARG B 1 274 ? -10.953 -17.859 -20.781 1 97.25 274 ARG B CA 1
ATOM 5958 C C . ARG B 1 274 ? -11.195 -17.703 -19.281 1 97.25 274 ARG B C 1
ATOM 5960 O O . ARG B 1 274 ? -11.297 -18.703 -18.562 1 97.25 274 ARG B O 1
ATOM 5967 N N . VAL B 1 275 ? -11.289 -16.484 -18.844 1 97.19 275 VAL B N 1
ATOM 5968 C CA . VAL B 1 275 ? -11.625 -16.234 -17.438 1 97.19 275 VAL B CA 1
ATOM 5969 C C . VAL B 1 275 ? -13.008 -16.812 -17.141 1 97.19 275 VAL B C 1
ATOM 5971 O O . VAL B 1 275 ? -13.211 -17.453 -16.094 1 97.19 275 VAL B O 1
ATOM 5974 N N . GLY B 1 276 ? -13.914 -16.578 -18.062 1 97.38 276 GLY B N 1
ATOM 5975 C CA . GLY B 1 276 ? -15.258 -17.125 -17.891 1 97.38 276 GLY B CA 1
ATOM 5976 C C . GLY B 1 276 ? -15.281 -18.625 -17.734 1 97.38 276 GLY B C 1
ATOM 5977 O O . GLY B 1 276 ? -16.031 -19.156 -16.906 1 97.38 276 GLY B O 1
ATOM 5978 N N . LYS B 1 277 ? -14.477 -19.234 -18.484 1 96.88 277 LYS B N 1
ATOM 5979 C CA . LYS B 1 277 ? -14.383 -20.703 -18.406 1 96.88 277 LYS B CA 1
ATOM 5980 C C . LYS B 1 277 ? -13.867 -21.141 -17.047 1 96.88 277 LYS B C 1
ATOM 5982 O O . LYS B 1 277 ? -14.367 -22.109 -16.469 1 96.88 277 LYS B O 1
ATOM 5987 N N . LEU B 1 278 ? -12.867 -20.453 -16.562 1 96.44 278 LEU B N 1
ATOM 5988 C CA . LEU B 1 278 ? -12.32 -20.781 -15.242 1 96.44 278 LEU B CA 1
ATOM 5989 C C . LEU B 1 278 ? -13.391 -20.641 -14.164 1 96.44 278 LEU B C 1
ATOM 5991 O O . LEU B 1 278 ? -13.484 -21.484 -13.266 1 96.44 278 LEU B O 1
ATOM 5995 N N . ILE B 1 279 ? -14.172 -19.594 -14.266 1 97.44 279 ILE B N 1
ATOM 5996 C CA . ILE B 1 279 ? -15.219 -19.328 -13.289 1 97.44 279 ILE B CA 1
ATOM 5997 C C . ILE B 1 279 ? -16.25 -20.453 -13.32 1 97.44 279 ILE B C 1
ATOM 5999 O O . ILE B 1 279 ? -16.609 -20.984 -12.273 1 97.44 279 ILE B O 1
ATOM 6003 N N . LYS B 1 280 ? -16.625 -20.844 -14.469 1 96.62 280 LYS B N 1
ATOM 6004 C CA . LYS B 1 280 ? -17.625 -21.906 -14.625 1 96.62 280 LYS B CA 1
ATOM 6005 C C . LYS B 1 280 ? -17.094 -23.234 -14.062 1 96.62 280 LYS B C 1
ATOM 6007 O O . LYS B 1 280 ? -17.828 -23.938 -13.359 1 96.62 280 LYS B O 1
ATOM 6012 N N . GLU B 1 281 ? -15.875 -23.5 -14.336 1 94.81 281 GLU B N 1
ATOM 6013 C CA . GLU B 1 281 ? -15.258 -24.75 -13.883 1 94.81 281 GLU B CA 1
ATOM 6014 C C . GLU B 1 281 ? -15.164 -24.781 -12.359 1 94.81 281 GLU B C 1
ATOM 6016 O O . GLU B 1 281 ? -15.398 -25.828 -11.75 1 94.81 281 GLU B O 1
ATOM 6021 N N . ALA B 1 282 ? -14.812 -23.703 -11.781 1 95.69 282 ALA B N 1
ATOM 6022 C CA . ALA B 1 282 ? -14.656 -23.656 -10.328 1 95.69 282 ALA B CA 1
ATOM 6023 C C . ALA B 1 282 ? -16.016 -23.703 -9.625 1 95.69 282 ALA B C 1
ATOM 6025 O O . ALA B 1 282 ? -16.141 -24.312 -8.555 1 95.69 282 ALA B O 1
ATOM 6026 N N . LEU B 1 283 ? -17.016 -23.078 -10.172 1 96.25 283 LEU B N 1
ATOM 6027 C CA . LEU B 1 283 ? -18.312 -23 -9.523 1 96.25 283 LEU B CA 1
ATOM 6028 C C . LEU B 1 283 ? -19.062 -24.328 -9.625 1 96.25 283 LEU B C 1
ATOM 6030 O O . LEU B 1 283 ? -19.859 -24.656 -8.742 1 96.25 283 LEU B O 1
ATOM 6034 N N . GLU B 1 284 ? -18.797 -25.078 -10.703 1 94 284 GLU B N 1
ATOM 6035 C CA . GLU B 1 284 ? -19.469 -26.359 -10.938 1 94 284 GLU B CA 1
ATOM 6036 C C . GLU B 1 284 ? -20.984 -26.234 -10.766 1 94 284 GLU B C 1
ATOM 6038 O O . GLU B 1 284 ? -21.609 -27.062 -10.102 1 94 284 GLU B O 1
ATOM 6043 N N . GLY B 1 285 ? -21.578 -25.156 -11.148 1 91.69 285 GLY B N 1
ATOM 6044 C CA . GLY B 1 285 ? -23.016 -24.969 -11.133 1 91.69 285 GLY B CA 1
ATOM 6045 C C . GLY B 1 285 ? -23.516 -24.328 -9.852 1 91.69 285 GLY B C 1
ATOM 6046 O O . GLY B 1 285 ? -24.688 -23.953 -9.766 1 91.69 285 GLY B O 1
ATOM 6047 N N . ASP B 1 286 ? -22.672 -24.141 -8.852 1 94.56 286 ASP B N 1
ATOM 6048 C CA . ASP B 1 286 ? -23.078 -23.531 -7.586 1 94.56 286 ASP B CA 1
ATOM 6049 C C . ASP B 1 286 ? -23.172 -22.016 -7.723 1 94.56 286 ASP B C 1
ATOM 6051 O O . ASP B 1 286 ? -22.656 -21.422 -8.672 1 94.56 286 ASP B O 1
ATOM 6055 N N . THR B 1 287 ? -23.922 -21.453 -6.773 1 93.56 287 THR B N 1
ATOM 6056 C CA . THR B 1 287 ? -23.984 -20 -6.621 1 93.56 287 THR B CA 1
ATOM 6057 C C . THR B 1 287 ? -23.281 -19.562 -5.34 1 93.56 287 THR B C 1
ATOM 6059 O O . THR B 1 287 ? -23.688 -19.922 -4.242 1 93.56 287 THR B O 1
ATOM 6062 N N . PRO B 1 288 ? -22.281 -18.797 -5.512 1 95.88 288 PRO B N 1
ATOM 6063 C CA . PRO B 1 288 ? -21.562 -18.391 -4.309 1 95.88 288 PRO B CA 1
ATOM 6064 C C . PRO B 1 288 ? -22.281 -17.266 -3.549 1 95.88 288 PRO B C 1
ATOM 6066 O O . PRO B 1 288 ? -23.016 -16.484 -4.148 1 95.88 288 PRO B O 1
ATOM 6069 N N . LYS B 1 289 ? -22.016 -17.188 -2.301 1 95.44 289 LYS B N 1
ATOM 6070 C CA . LYS B 1 289 ? -22.516 -16.125 -1.44 1 95.44 289 LYS B CA 1
ATOM 6071 C C . LYS B 1 289 ? -21.922 -14.773 -1.826 1 95.44 289 LYS B C 1
ATOM 6073 O O . LYS B 1 289 ? -22.609 -13.75 -1.771 1 95.44 289 LYS B O 1
ATOM 6078 N N . ALA B 1 290 ? -20.688 -14.82 -2.131 1 95.19 290 ALA B N 1
ATOM 6079 C CA . ALA B 1 290 ? -19.984 -13.609 -2.559 1 95.19 290 ALA B CA 1
ATOM 6080 C C . ALA B 1 290 ? -18.703 -13.961 -3.332 1 95.19 290 ALA B C 1
ATOM 6082 O O . ALA B 1 290 ? -18.266 -15.102 -3.312 1 95.19 290 ALA B O 1
ATOM 6083 N N . VAL B 1 291 ? -18.234 -12.969 -4.004 1 96.31 291 VAL B N 1
ATOM 6084 C CA . VAL B 1 291 ? -17.031 -13.109 -4.812 1 96.31 291 VAL B CA 1
ATOM 6085 C C . VAL B 1 291 ? -15.906 -12.242 -4.234 1 96.31 291 VAL B C 1
ATOM 6087 O O . VAL B 1 291 ? -16.141 -11.117 -3.797 1 96.31 291 VAL B O 1
ATOM 6090 N N . ILE B 1 292 ? -14.781 -12.828 -4.184 1 95.69 292 ILE B N 1
ATOM 6091 C CA . ILE B 1 292 ? -13.586 -12.109 -3.766 1 95.69 292 ILE B CA 1
ATOM 6092 C C . ILE B 1 292 ? -12.609 -12 -4.938 1 95.69 292 ILE B C 1
ATOM 6094 O O . ILE B 1 292 ? -12.211 -13.016 -5.512 1 95.69 292 ILE B O 1
ATOM 6098 N N . LEU B 1 293 ? -12.305 -10.773 -5.305 1 95.31 293 LEU B N 1
ATOM 6099 C CA . LEU B 1 293 ? -11.328 -10.523 -6.359 1 95.31 293 LEU B CA 1
ATOM 6100 C C . LEU B 1 293 ? -9.961 -10.227 -5.766 1 95.31 293 LEU B C 1
ATOM 6102 O O . LEU B 1 293 ? -9.852 -9.492 -4.777 1 95.31 293 LEU B O 1
ATOM 6106 N N . ALA B 1 294 ? -8.961 -10.828 -6.328 1 94.94 294 ALA B N 1
ATOM 6107 C CA . ALA B 1 294 ? -7.578 -10.578 -5.93 1 94.94 294 ALA B CA 1
ATOM 6108 C C . ALA B 1 294 ? -6.656 -10.523 -7.145 1 94.94 294 ALA B C 1
ATOM 6110 O O . ALA B 1 294 ? -7.004 -11.023 -8.219 1 94.94 294 ALA B O 1
ATOM 6111 N N . GLY B 1 295 ? -5.484 -9.844 -6.961 1 94 295 GLY B N 1
ATOM 6112 C CA . GLY B 1 295 ? -4.527 -9.727 -8.047 1 94 295 GLY B CA 1
ATOM 6113 C C . GLY B 1 295 ? -4.68 -8.438 -8.836 1 94 295 GLY B C 1
ATOM 6114 O O . GLY B 1 295 ? -5.789 -7.91 -8.961 1 94 295 GLY B O 1
ATOM 6115 N N . GLY B 1 296 ? -3.629 -8.062 -9.43 1 92.56 296 GLY B N 1
ATOM 6116 C CA . GLY B 1 296 ? -3.607 -6.797 -10.148 1 92.56 296 GLY B CA 1
ATOM 6117 C C . GLY B 1 296 ? -4.484 -6.797 -11.383 1 92.56 296 GLY B C 1
ATOM 6118 O O . GLY B 1 296 ? -5.129 -5.793 -11.695 1 92.56 296 GLY B O 1
ATOM 6119 N N . CYS B 1 297 ? -4.469 -7.855 -12.07 1 94.5 297 CYS B N 1
ATOM 6120 C CA . CYS B 1 297 ? -5.266 -7.945 -13.289 1 94.5 297 CYS B CA 1
ATOM 6121 C C . CYS B 1 297 ? -6.75 -7.766 -12.984 1 94.5 297 CYS B C 1
ATOM 6123 O O . CYS B 1 297 ? -7.48 -7.18 -13.781 1 94.5 297 CYS B O 1
ATOM 6125 N N . SER B 1 298 ? -7.191 -8.25 -11.891 1 95.06 298 SER B N 1
ATOM 6126 C CA . SER B 1 298 ? -8.594 -8.164 -11.5 1 95.06 298 SER B CA 1
ATOM 6127 C C . SER B 1 298 ? -9.016 -6.719 -11.258 1 95.06 298 SER B C 1
ATOM 6129 O O . SER B 1 298 ? -10.211 -6.414 -11.211 1 95.06 298 SER B O 1
ATOM 6131 N N . CYS B 1 299 ? -8.062 -5.844 -11.094 1 92.5 299 CYS B N 1
ATOM 6132 C CA . CYS B 1 299 ? -8.352 -4.438 -10.828 1 92.5 299 CYS B CA 1
ATOM 6133 C C . CYS B 1 299 ? -8.656 -3.688 -12.117 1 92.5 299 CYS B C 1
ATOM 6135 O O . CYS B 1 299 ? -9.133 -2.553 -12.086 1 92.5 299 CYS B O 1
ATOM 6137 N N . LEU B 1 300 ? -8.359 -4.266 -13.203 1 92.75 300 LEU B N 1
ATOM 6138 C CA . LEU B 1 300 ? -8.617 -3.609 -14.484 1 92.75 300 LEU B CA 1
ATOM 6139 C C . LEU B 1 300 ? -10.109 -3.584 -14.797 1 92.75 300 LEU B C 1
ATOM 6141 O O . LEU B 1 300 ? -10.805 -4.582 -14.594 1 92.75 300 LEU B O 1
ATOM 6145 N N . ARG B 1 301 ? -10.586 -2.531 -15.344 1 88.56 301 ARG B N 1
ATOM 6146 C CA . ARG B 1 301 ? -12.008 -2.312 -15.578 1 88.56 301 ARG B CA 1
ATOM 6147 C C . ARG B 1 301 ? -12.586 -3.389 -16.5 1 88.56 301 ARG B C 1
ATOM 6149 O O . ARG B 1 301 ? -13.641 -3.955 -16.203 1 88.56 301 ARG B O 1
ATOM 6156 N N . PRO B 1 302 ? -11.906 -3.654 -17.594 1 92.62 302 PRO B N 1
ATOM 6157 C CA . PRO B 1 302 ? -12.477 -4.688 -18.453 1 92.62 302 PRO B CA 1
ATOM 6158 C C . PRO B 1 302 ? -12.656 -6.023 -17.75 1 92.62 302 PRO B C 1
ATOM 6160 O O . PRO B 1 302 ? -13.625 -6.746 -18.016 1 92.62 302 PRO B O 1
ATOM 6163 N N . PHE B 1 303 ? -11.766 -6.355 -16.891 1 94.94 303 PHE B N 1
ATOM 6164 C CA . PHE B 1 303 ? -11.844 -7.605 -16.156 1 94.94 303 PHE B CA 1
ATOM 6165 C C . PHE B 1 303 ? -13.023 -7.586 -15.18 1 94.94 303 PHE B C 1
ATOM 6167 O O . PHE B 1 303 ? -13.859 -8.492 -15.188 1 94.94 303 PHE B O 1
ATOM 6174 N N . GLU B 1 304 ? -13.07 -6.539 -14.391 1 90.88 304 GLU B N 1
ATOM 6175 C CA . GLU B 1 304 ? -14.125 -6.41 -13.391 1 90.88 304 GLU B CA 1
ATOM 6176 C C . GLU B 1 304 ? -15.508 -6.406 -14.047 1 90.88 304 GLU B C 1
ATOM 6178 O O . GLU B 1 304 ? -16.438 -7.066 -13.562 1 90.88 304 GLU B O 1
ATOM 6183 N N . ASP B 1 305 ? -15.648 -5.66 -15.109 1 90.81 305 ASP B N 1
ATOM 6184 C CA . ASP B 1 305 ? -16.906 -5.582 -15.836 1 90.81 305 ASP B CA 1
ATOM 6185 C C . ASP B 1 305 ? -17.328 -6.957 -16.359 1 90.81 305 ASP B C 1
ATOM 6187 O O . ASP B 1 305 ? -18.5 -7.324 -16.281 1 90.81 305 ASP B O 1
ATOM 6191 N N . PHE B 1 306 ? -16.391 -7.656 -16.875 1 94.62 306 PHE B N 1
ATOM 6192 C CA . PHE B 1 306 ? -16.672 -8.969 -17.453 1 94.62 306 PHE B CA 1
ATOM 6193 C C . PHE B 1 306 ? -17.141 -9.938 -16.375 1 94.62 306 PHE B C 1
ATOM 6195 O O . PHE B 1 306 ? -18.141 -10.641 -16.547 1 94.62 306 PHE B O 1
ATOM 6202 N N . VAL B 1 307 ? -16.391 -9.969 -15.273 1 95.62 307 VAL B N 1
ATOM 6203 C CA . VAL B 1 307 ? -16.734 -10.875 -14.18 1 95.62 307 VAL B CA 1
ATOM 6204 C C . VAL B 1 307 ? -18.109 -10.539 -13.633 1 95.62 307 VAL B C 1
ATOM 6206 O O . VAL B 1 307 ? -18.906 -11.438 -13.328 1 95.62 307 VAL B O 1
ATOM 6209 N N . ASP B 1 308 ? -18.391 -9.242 -13.484 1 92.12 308 ASP B N 1
ATOM 6210 C CA . ASP B 1 308 ? -19.703 -8.805 -13.008 1 92.12 308 ASP B CA 1
ATOM 6211 C C . ASP B 1 308 ? -20.812 -9.312 -13.922 1 92.12 308 ASP B C 1
ATOM 6213 O O . ASP B 1 308 ? -21.859 -9.758 -13.445 1 92.12 308 ASP B O 1
ATOM 6217 N N . ARG B 1 309 ? -20.594 -9.266 -15.172 1 92.62 309 ARG B N 1
ATOM 6218 C CA . ARG B 1 309 ? -21.594 -9.719 -16.141 1 92.62 309 ARG B CA 1
ATOM 6219 C C . ARG B 1 309 ? -21.766 -11.234 -16.078 1 92.62 309 ARG B C 1
ATOM 6221 O O . ARG B 1 309 ? -22.906 -11.727 -16.109 1 92.62 309 ARG B O 1
ATOM 6228 N N . VAL B 1 310 ? -20.688 -11.914 -15.953 1 94.5 310 VAL B N 1
ATOM 6229 C CA . VAL B 1 310 ? -20.703 -13.375 -15.945 1 94.5 310 VAL B CA 1
ATOM 6230 C C . VAL B 1 310 ? -21.438 -13.875 -14.695 1 94.5 310 VAL B C 1
ATOM 6232 O O . VAL B 1 310 ? -22.172 -14.852 -14.75 1 94.5 310 VAL B O 1
ATOM 6235 N N . LEU B 1 311 ? -21.281 -13.227 -13.586 1 94.06 311 LEU B N 1
ATOM 6236 C CA . LEU B 1 311 ? -21.781 -13.727 -12.305 1 94.06 311 LEU B CA 1
ATOM 6237 C C . LEU B 1 311 ? -23.125 -13.102 -11.969 1 94.06 311 LEU B C 1
ATOM 6239 O O . LEU B 1 311 ? -23.75 -13.461 -10.961 1 94.06 311 LEU B O 1
ATOM 6243 N N . ASN B 1 312 ? -23.688 -12.469 -12.805 1 83.31 312 ASN B N 1
ATOM 6244 C CA . ASN B 1 312 ? -25.047 -11.961 -12.75 1 83.31 312 ASN B CA 1
ATOM 6245 C C . ASN B 1 312 ? -25.406 -11.469 -11.352 1 83.31 312 ASN B C 1
ATOM 6247 O O . ASN B 1 312 ? -26.25 -12.07 -10.68 1 83.31 312 ASN B O 1
ATOM 6251 N N . ASP B 1 313 ? -25.047 -10.398 -10.781 1 78.12 313 ASP B N 1
ATOM 6252 C CA . ASP B 1 313 ? -25.453 -9.641 -9.594 1 78.12 313 ASP B CA 1
ATOM 6253 C C . ASP B 1 313 ? -24.953 -10.312 -8.32 1 78.12 313 ASP B C 1
ATOM 6255 O O . ASP B 1 313 ? -25.578 -10.18 -7.258 1 78.12 313 ASP B O 1
ATOM 6259 N N . THR B 1 314 ? -24.078 -11.18 -8.398 1 88.5 314 THR B N 1
ATOM 6260 C CA . THR B 1 314 ? -23.453 -11.703 -7.191 1 88.5 314 THR B CA 1
ATOM 6261 C C . THR B 1 314 ? -22.703 -10.609 -6.449 1 88.5 314 THR B C 1
ATOM 6263 O O . THR B 1 314 ? -22.109 -9.727 -7.07 1 88.5 314 THR B O 1
ATOM 6266 N N . LYS B 1 315 ? -22.797 -10.688 -5.203 1 90.62 315 LYS B N 1
ATOM 6267 C CA . LYS B 1 315 ? -22.156 -9.695 -4.344 1 90.62 315 LYS B CA 1
ATOM 6268 C C . LYS B 1 315 ? -20.641 -9.828 -4.375 1 90.62 315 LYS B C 1
ATOM 6270 O O . LYS B 1 315 ? -20.109 -10.938 -4.336 1 90.62 315 LYS B O 1
ATOM 6275 N N . PHE B 1 316 ? -20 -8.688 -4.555 1 91.62 316 PHE B N 1
ATOM 6276 C CA . PHE B 1 316 ? -18.547 -8.641 -4.426 1 91.62 316 PHE B CA 1
ATOM 6277 C C . PHE B 1 316 ? -18.141 -8.102 -3.059 1 91.62 316 PHE B C 1
ATOM 6279 O O . PHE B 1 316 ? -18.719 -7.125 -2.574 1 91.62 316 PHE B O 1
ATOM 6286 N N . LEU B 1 317 ? -17.234 -8.812 -2.41 1 90.56 317 LEU B N 1
ATOM 6287 C CA . LEU B 1 317 ? -16.656 -8.234 -1.196 1 90.56 317 LEU B CA 1
ATOM 6288 C C . LEU B 1 317 ? -15.672 -7.125 -1.534 1 90.56 317 LEU B C 1
ATOM 6290 O O . LEU B 1 317 ? -15.016 -7.172 -2.578 1 90.56 317 LEU B O 1
ATOM 6294 N N . PRO B 1 318 ? -15.555 -6.133 -0.61 1 87.88 318 PRO B N 1
ATOM 6295 C CA . PRO B 1 318 ? -14.594 -5.062 -0.87 1 87.88 318 PRO B CA 1
ATOM 6296 C C . PRO B 1 318 ? -13.172 -5.586 -1.072 1 87.88 318 PRO B C 1
ATOM 6298 O O . PRO B 1 318 ? -12.742 -6.508 -0.369 1 87.88 318 PRO B O 1
ATOM 6301 N N . ARG B 1 319 ? -12.516 -4.961 -1.949 1 89.94 319 ARG B N 1
ATOM 6302 C CA . ARG B 1 319 ? -11.164 -5.406 -2.299 1 89.94 319 ARG B CA 1
ATOM 6303 C C . ARG B 1 319 ? -10.18 -5.094 -1.178 1 89.94 319 ARG B C 1
ATOM 6305 O O . ARG B 1 319 ? -10.328 -4.094 -0.473 1 89.94 319 ARG B O 1
ATOM 6312 N N . ARG B 1 320 ? -9.289 -5.988 -1.083 1 90.25 320 ARG B N 1
ATOM 6313 C CA . ARG B 1 320 ? -8.07 -5.754 -0.31 1 90.25 320 ARG B CA 1
ATOM 6314 C C . ARG B 1 320 ? -6.871 -5.543 -1.227 1 90.25 320 ARG B C 1
ATOM 6316 O O . ARG B 1 320 ? -6.934 -5.848 -2.418 1 90.25 320 ARG B O 1
ATOM 6323 N N . PRO B 1 321 ? -5.812 -4.969 -0.636 1 88.69 321 PRO B N 1
ATOM 6324 C CA . PRO B 1 321 ? -4.645 -4.781 -1.501 1 88.69 321 PRO B CA 1
ATOM 6325 C C . PRO B 1 321 ? -4.176 -6.082 -2.152 1 88.69 321 PRO B C 1
ATOM 6327 O O . PRO B 1 321 ? -3.883 -7.055 -1.453 1 88.69 321 PRO B O 1
ATOM 6330 N N . ALA B 1 322 ? -4.078 -6.027 -3.387 1 85.38 322 ALA B N 1
ATOM 6331 C CA . ALA B 1 322 ? -3.939 -7.223 -4.215 1 85.38 322 ALA B CA 1
ATOM 6332 C C . ALA B 1 322 ? -2.715 -8.039 -3.807 1 85.38 322 ALA B C 1
ATOM 6334 O O . ALA B 1 322 ? -2.795 -9.258 -3.664 1 85.38 322 ALA B O 1
ATOM 6335 N N . ALA B 1 323 ? -1.626 -7.383 -3.645 1 80.75 323 ALA B N 1
ATOM 6336 C CA . ALA B 1 323 ? -0.394 -8.117 -3.365 1 80.75 323 ALA B CA 1
ATOM 6337 C C . ALA B 1 323 ? -0.285 -8.453 -1.882 1 80.75 323 ALA B C 1
ATOM 6339 O O . ALA B 1 323 ? 0.218 -9.523 -1.52 1 80.75 323 ALA B O 1
ATOM 6340 N N . GLU B 1 324 ? -0.814 -7.75 -1.042 1 90.75 324 GLU B N 1
ATOM 6341 C CA . GLU B 1 324 ? -0.635 -7.926 0.396 1 90.75 324 GLU B CA 1
ATOM 6342 C C . GLU B 1 324 ? -1.586 -8.984 0.944 1 90.75 324 GLU B C 1
ATOM 6344 O O . GLU B 1 324 ? -1.247 -9.703 1.886 1 90.75 324 GLU B O 1
ATOM 6349 N N . VAL B 1 325 ? -2.736 -9.055 0.346 1 93.12 325 VAL B N 1
ATOM 6350 C CA . VAL B 1 325 ? -3.793 -9.906 0.893 1 93.12 325 VAL B CA 1
ATOM 6351 C C . VAL B 1 325 ? -3.344 -11.359 0.877 1 93.12 325 VAL B C 1
ATOM 6353 O O . VAL B 1 325 ? -3.633 -12.117 1.809 1 93.12 325 VAL B O 1
ATOM 6356 N N . VAL B 1 326 ? -2.643 -11.773 -0.135 1 94.75 326 VAL B N 1
ATOM 6357 C CA . VAL B 1 326 ? -2.172 -13.156 -0.256 1 94.75 326 VAL B CA 1
ATOM 6358 C C . VAL B 1 326 ? -1.155 -13.453 0.843 1 94.75 326 VAL B C 1
ATOM 6360 O O . VAL B 1 326 ? -1.252 -14.469 1.527 1 94.75 326 VAL B O 1
ATOM 6363 N N . ALA B 1 327 ? -0.206 -12.57 1.016 1 94.69 327 ALA B N 1
ATOM 6364 C CA . ALA B 1 327 ? 0.826 -12.734 2.035 1 94.69 327 ALA B CA 1
ATOM 6365 C C . ALA B 1 327 ? 0.222 -12.719 3.436 1 94.69 327 ALA B C 1
ATOM 6367 O O . ALA B 1 327 ? 0.669 -13.453 4.32 1 94.69 327 ALA B O 1
ATOM 6368 N N . GLU B 1 328 ? -0.771 -11.867 3.629 1 93.25 328 GLU B N 1
ATOM 6369 C CA . GLU B 1 328 ? -1.462 -11.805 4.914 1 93.25 328 GLU B CA 1
ATOM 6370 C C . GLU B 1 328 ? -2.117 -13.141 5.254 1 93.25 328 GLU B C 1
ATOM 6372 O O . GLU B 1 328 ? -2 -13.625 6.379 1 93.25 328 GLU B O 1
ATOM 6377 N N . GLY B 1 329 ? -2.816 -13.7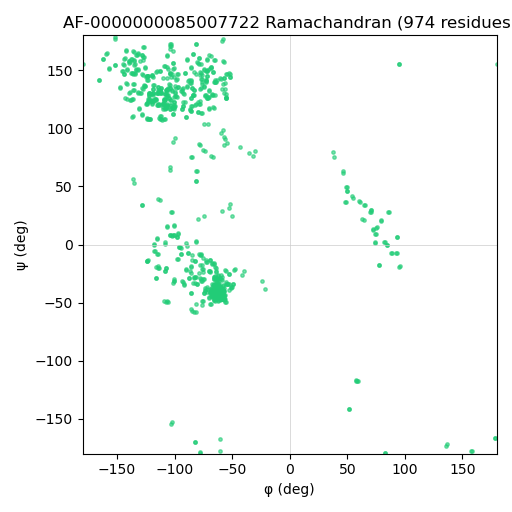11 4.297 1 94.69 329 GLY B N 1
ATOM 6378 C CA . GLY B 1 329 ? -3.445 -15 4.512 1 94.69 329 GLY B CA 1
ATOM 6379 C C . GLY B 1 329 ? -2.459 -16.094 4.898 1 94.69 329 GLY B C 1
ATOM 6380 O O . GLY B 1 329 ? -2.725 -16.875 5.805 1 94.69 329 GLY B O 1
ATOM 6381 N N . ALA B 1 330 ? -1.334 -16.109 4.184 1 94.81 330 ALA B N 1
ATOM 6382 C CA . ALA B 1 330 ? -0.295 -17.094 4.48 1 94.81 330 ALA B CA 1
ATOM 6383 C C . ALA B 1 330 ? 0.231 -16.922 5.902 1 94.81 330 ALA B C 1
ATOM 6385 O O . ALA B 1 330 ? 0.443 -17.906 6.617 1 94.81 330 ALA B O 1
ATOM 6386 N N . ALA B 1 331 ? 0.467 -15.656 6.305 1 93.56 331 ALA B N 1
ATOM 6387 C CA . ALA B 1 331 ? 0.972 -15.367 7.645 1 93.56 331 ALA B CA 1
ATOM 6388 C C . ALA B 1 331 ? -0.013 -15.828 8.711 1 93.56 331 ALA B C 1
ATOM 6390 O O . ALA B 1 331 ? 0.39 -16.359 9.75 1 93.56 331 ALA B O 1
ATOM 6391 N N . ILE B 1 332 ? -1.268 -15.633 8.508 1 92.19 332 ILE B N 1
ATOM 6392 C CA . ILE B 1 332 ? -2.312 -16.016 9.453 1 92.19 332 ILE B CA 1
ATOM 6393 C C . ILE B 1 332 ? -2.33 -17.531 9.617 1 92.19 332 ILE B C 1
ATOM 6395 O O . ILE B 1 332 ? -2.4 -18.047 10.734 1 92.19 332 ILE B O 1
ATOM 6399 N N . VAL B 1 333 ? -2.262 -18.266 8.523 1 90.88 333 VAL B N 1
ATOM 6400 C CA . VAL B 1 333 ? -2.309 -19.719 8.555 1 90.88 333 VAL B CA 1
ATOM 6401 C C . VAL B 1 333 ? -1.088 -20.25 9.305 1 90.88 333 VAL B C 1
ATOM 6403 O O . VAL B 1 333 ? -1.178 -21.266 10.008 1 90.88 333 VAL B O 1
ATOM 6406 N N . ALA B 1 334 ? 0.004 -19.578 9.148 1 89.69 334 ALA B N 1
ATOM 6407 C CA . ALA B 1 334 ? 1.238 -20.016 9.797 1 89.69 334 ALA B CA 1
ATOM 6408 C C . ALA B 1 334 ? 1.107 -19.953 11.32 1 89.69 334 ALA B C 1
ATOM 6410 O O . ALA B 1 334 ? 1.691 -20.781 12.031 1 89.69 334 ALA B O 1
ATOM 6411 N N . LYS B 1 335 ? 0.3 -19.047 11.82 1 86.38 335 LYS B N 1
ATOM 6412 C CA . LYS B 1 335 ? 0.36 -18.797 13.258 1 86.38 335 LYS B CA 1
ATOM 6413 C C . LYS B 1 335 ? -0.958 -19.172 13.93 1 86.38 335 LYS B C 1
ATOM 6415 O O . LYS B 1 335 ? -0.983 -19.484 15.125 1 86.38 335 LYS B O 1
ATOM 6420 N N . SER B 1 336 ? -1.963 -19.078 13.219 1 85.62 336 SER B N 1
ATOM 6421 C CA . SER B 1 336 ? -3.262 -19.234 13.859 1 85.62 336 SER B CA 1
ATOM 6422 C C . SER B 1 336 ? -3.578 -20.703 14.125 1 85.62 336 SER B C 1
ATOM 6424 O O . SER B 1 336 ? -3.465 -21.531 13.219 1 85.62 336 SER B O 1
ATOM 6426 N N . LYS B 1 337 ? -4.027 -20.922 15.273 1 85.56 337 LYS B N 1
ATOM 6427 C CA . LYS B 1 337 ? -4.438 -22.281 15.648 1 85.56 337 LYS B CA 1
ATOM 6428 C C . LYS B 1 337 ? -5.934 -22.469 15.43 1 85.56 337 LYS B C 1
ATOM 6430 O O . LYS B 1 337 ? -6.43 -23.609 15.469 1 85.56 337 LYS B O 1
ATOM 6435 N N . ASN B 1 338 ? -6.602 -21.422 15.133 1 89.56 338 ASN B N 1
ATOM 6436 C CA . ASN B 1 338 ? -8.055 -21.469 15.016 1 89.56 338 ASN B CA 1
ATOM 6437 C C . ASN B 1 338 ? -8.5 -21.5 13.555 1 89.56 338 ASN B C 1
ATOM 6439 O O . ASN B 1 338 ? -9.695 -21.406 13.258 1 89.56 338 ASN B O 1
ATOM 6443 N N . ILE B 1 339 ? -7.578 -21.625 12.703 1 92.25 339 ILE B N 1
ATOM 6444 C CA . ILE B 1 339 ? -7.895 -21.672 11.281 1 92.25 339 ILE B CA 1
ATOM 6445 C C . ILE B 1 339 ? -7.473 -23.016 10.695 1 92.25 339 ILE B C 1
ATOM 6447 O O . ILE B 1 339 ? -6.316 -23.438 10.844 1 92.25 339 ILE B O 1
ATOM 6451 N N . VAL B 1 340 ? -8.422 -23.656 10.125 1 92.44 340 VAL B N 1
ATOM 6452 C CA . VAL B 1 340 ? -8.156 -24.922 9.469 1 92.44 340 VAL B CA 1
ATOM 6453 C C . VAL B 1 340 ? -8.414 -24.797 7.965 1 92.44 340 VAL B C 1
ATOM 6455 O O . VAL B 1 340 ? -9.469 -24.297 7.551 1 92.44 340 VAL B O 1
ATOM 6458 N N . VAL B 1 341 ? -7.434 -25.25 7.215 1 94.12 341 VAL B N 1
ATOM 6459 C CA . VAL B 1 341 ? -7.551 -25.141 5.762 1 94.12 341 VAL B CA 1
ATOM 6460 C C . VAL B 1 341 ? -7.441 -26.531 5.137 1 94.12 341 VAL B C 1
ATOM 6462 O O . VAL B 1 341 ? -6.516 -27.281 5.441 1 94.12 341 VAL B O 1
ATOM 6465 N N . THR B 1 342 ? -8.391 -26.828 4.328 1 93.12 342 THR B N 1
ATOM 6466 C CA . THR B 1 342 ? -8.352 -28.047 3.525 1 93.12 342 THR B CA 1
ATOM 6467 C C . THR B 1 342 ? -8.297 -27.719 2.037 1 93.12 342 THR B C 1
ATOM 6469 O O . THR B 1 342 ? -9.188 -27.047 1.512 1 93.12 342 THR B O 1
ATOM 6472 N N . GLU B 1 343 ? -7.281 -28.266 1.426 1 93.31 343 GLU B N 1
ATOM 6473 C CA . GLU B 1 343 ? -7.094 -28.047 -0.004 1 93.31 343 GLU B CA 1
ATOM 6474 C C . GLU B 1 343 ? -7.527 -29.266 -0.816 1 93.31 343 GLU B C 1
ATOM 6476 O O . GLU B 1 343 ? -7.848 -30.312 -0.251 1 93.31 343 GLU B O 1
ATOM 6481 N N . VAL B 1 344 ? -7.547 -29.016 -2.107 1 92.94 344 VAL B N 1
ATOM 6482 C CA . VAL B 1 344 ? -7.887 -30.125 -2.998 1 92.94 344 VAL B CA 1
ATOM 6483 C C . VAL B 1 344 ? -6.82 -30.25 -4.086 1 92.94 344 VAL B C 1
ATOM 6485 O O . VAL B 1 344 ? -6.027 -29.344 -4.301 1 92.94 344 VAL B O 1
ATOM 6488 N N . LEU B 1 345 ? -6.848 -31.406 -4.707 1 92.25 345 LEU B N 1
ATOM 6489 C CA . LEU B 1 345 ? -6 -31.609 -5.879 1 92.25 345 LEU B CA 1
ATOM 6490 C C . LEU B 1 345 ? -6.5 -30.797 -7.062 1 92.25 345 LEU B C 1
ATOM 6492 O O . LEU B 1 345 ? -7.668 -30.906 -7.449 1 92.25 345 LEU B O 1
ATOM 6496 N N . SER B 1 346 ? -5.664 -30.047 -7.625 1 89 346 SER B N 1
ATOM 6497 C CA . SER B 1 346 ? -6.078 -29.156 -8.711 1 89 346 SER B CA 1
ATOM 6498 C C . SER B 1 346 ? -6.234 -29.938 -10.023 1 89 346 SER B C 1
ATOM 6500 O O . SER B 1 346 ? -6.992 -29.516 -10.898 1 89 346 SER B O 1
ATOM 6502 N N . ARG B 1 347 ? -5.484 -30.984 -10.156 1 90.5 347 ARG B N 1
ATOM 6503 C CA . ARG B 1 347 ? -5.516 -31.844 -11.344 1 90.5 347 ARG B CA 1
ATOM 6504 C C . ARG B 1 347 ? -5.523 -33.312 -10.961 1 90.5 347 ARG B C 1
ATOM 6506 O O . ARG B 1 347 ? -5.016 -33.688 -9.898 1 90.5 347 ARG B O 1
ATOM 6513 N N . SER B 1 348 ? -6.039 -34.062 -11.836 1 93.25 348 SER B N 1
ATOM 6514 C CA . SER B 1 348 ? -6.074 -35.5 -11.586 1 93.25 348 SER B CA 1
ATOM 6515 C C . SER B 1 348 ? -4.684 -36.094 -11.695 1 93.25 348 SER B C 1
ATOM 6517 O O . SER B 1 348 ? -3.826 -35.594 -12.414 1 93.25 348 SER B O 1
ATOM 6519 N N . LEU B 1 349 ? -4.539 -37.125 -10.914 1 92.88 349 LEU B N 1
ATOM 6520 C CA . LEU B 1 349 ? -3.344 -37.969 -10.992 1 92.88 349 LEU B CA 1
ATOM 6521 C C . LEU B 1 349 ? -3.68 -39.344 -11.531 1 92.88 349 LEU B C 1
ATOM 6523 O O . LEU B 1 349 ? -4.715 -39.906 -11.18 1 92.88 349 LEU B O 1
ATOM 6527 N N . GLY B 1 350 ? -2.836 -39.75 -12.445 1 91.25 350 GLY B N 1
ATOM 6528 C CA . GLY B 1 350 ? -3.078 -41.031 -13.039 1 91.25 350 GLY B CA 1
ATOM 6529 C C . GLY B 1 350 ? -1.812 -41.719 -13.516 1 91.25 350 GLY B C 1
ATOM 6530 O O . GLY B 1 350 ? -0.712 -41.188 -13.352 1 91.25 350 GLY B O 1
ATOM 6531 N N . ILE B 1 351 ? -2.01 -43 -14.047 1 88.38 351 ILE B N 1
ATOM 6532 C CA . ILE B 1 351 ? -0.862 -43.781 -14.477 1 88.38 351 ILE B CA 1
ATOM 6533 C C . ILE B 1 351 ? -1.129 -44.344 -15.859 1 88.38 351 ILE B C 1
ATOM 6535 O O . ILE B 1 351 ? -2.281 -44.469 -16.297 1 88.38 351 ILE B O 1
ATOM 6539 N N . ASN B 1 352 ? -0.097 -44.5 -16.516 1 86.44 352 ASN B N 1
ATOM 6540 C CA . ASN B 1 352 ? -0.082 -45.25 -17.75 1 86.44 352 ASN B CA 1
ATOM 6541 C C . ASN B 1 352 ? 0.947 -46.406 -17.703 1 86.44 352 ASN B C 1
ATOM 6543 O O . ASN B 1 352 ? 2.104 -46.156 -17.344 1 86.44 352 ASN B O 1
ATOM 6547 N N . THR B 1 353 ? 0.507 -47.656 -17.891 1 75 353 THR B N 1
ATOM 6548 C CA . THR B 1 353 ? 1.411 -48.812 -17.844 1 75 353 THR B CA 1
ATOM 6549 C C . THR B 1 353 ? 1.734 -49.312 -19.25 1 75 353 THR B C 1
ATOM 6551 O O . THR B 1 353 ? 2.262 -50.406 -19.422 1 75 353 THR B O 1
ATOM 6554 N N . GLN B 1 354 ? 1.715 -48.469 -20.266 1 67.31 354 GLN B N 1
ATOM 6555 C CA . GLN B 1 354 ? 2.043 -48.781 -21.641 1 67.31 354 GLN B CA 1
ATOM 6556 C C . GLN B 1 354 ? 1.378 -50.062 -22.109 1 67.31 354 GLN B C 1
ATOM 6558 O O . GLN B 1 354 ? 2.057 -51.062 -22.359 1 67.31 354 GLN B O 1
ATOM 6563 N N . HIS B 1 355 ? 0.09 -50.094 -22.109 1 61.5 355 HIS B N 1
ATOM 6564 C CA . HIS B 1 355 ? -0.653 -51.281 -22.531 1 61.5 355 HIS B CA 1
ATOM 6565 C C . HIS B 1 355 ? -0.279 -51.719 -23.938 1 61.5 355 HIS B C 1
ATOM 6567 O O . HIS B 1 355 ? 0.068 -50.875 -24.766 1 61.5 355 HIS B O 1
ATOM 6573 N N . LYS B 1 356 ? -0.031 -53.031 -24.188 1 60.03 356 LYS B N 1
ATOM 6574 C CA . LYS B 1 356 ? 0.269 -53.594 -25.516 1 60.03 356 LYS B CA 1
ATOM 6575 C C . LYS B 1 356 ? -0.824 -53.219 -26.516 1 60.03 356 LYS B C 1
ATOM 6577 O O . LYS B 1 356 ? -0.553 -53.094 -27.703 1 60.03 356 LYS B O 1
ATOM 6582 N N . ASP B 1 357 ? -2.012 -53.156 -26 1 57.06 357 ASP B N 1
ATOM 6583 C CA . ASP B 1 357 ? -3.094 -52.781 -26.906 1 57.06 357 ASP B CA 1
ATOM 6584 C C . ASP B 1 357 ? -2.967 -51.312 -27.312 1 57.06 357 ASP B C 1
ATOM 6586 O O . ASP B 1 357 ? -2.855 -50.438 -26.469 1 57.06 357 ASP B O 1
ATOM 6590 N N . SER B 1 358 ? -2.766 -51.062 -28.609 1 54.78 358 SER B N 1
ATOM 6591 C CA . SER B 1 358 ? -2.516 -49.781 -29.234 1 54.78 358 SER B CA 1
ATOM 6592 C C . SER B 1 358 ? -3.525 -48.75 -28.781 1 54.78 358 SER B C 1
ATOM 6594 O O . SER B 1 358 ? -3.178 -47.562 -28.594 1 54.78 358 SER B O 1
ATOM 6596 N N . GLN B 1 359 ? -4.777 -49.188 -28.531 1 56 359 GLN B N 1
ATOM 6597 C CA . GLN B 1 359 ? -5.832 -48.219 -28.219 1 56 359 GLN B CA 1
ATOM 6598 C C . GLN B 1 359 ? -5.699 -47.688 -26.797 1 56 359 GLN B C 1
ATOM 6600 O O . GLN B 1 359 ? -6.191 -46.625 -26.469 1 56 359 GLN B O 1
ATOM 6605 N N . ARG B 1 360 ? -5.008 -48.438 -25.953 1 65.06 360 ARG B N 1
ATOM 6606 C CA . ARG B 1 360 ? -4.906 -48.094 -24.547 1 65.06 360 ARG B CA 1
ATOM 6607 C C . ARG B 1 360 ? -3.5 -47.594 -24.203 1 65.06 360 ARG B C 1
ATOM 6609 O O . ARG B 1 360 ? -3.23 -47.219 -23.062 1 65.06 360 ARG B O 1
ATOM 6616 N N . ASP B 1 361 ? -2.711 -47.562 -25.172 1 74.12 361 ASP B N 1
ATOM 6617 C CA . ASP B 1 361 ? -1.309 -47.219 -24.938 1 74.12 361 ASP B CA 1
ATOM 6618 C C . ASP B 1 361 ? -1.15 -45.781 -24.469 1 74.12 361 ASP B C 1
ATOM 6620 O O . ASP B 1 361 ? -0.342 -45.5 -23.578 1 74.12 361 ASP B O 1
ATOM 6624 N N . ASP B 1 362 ? -1.986 -44.906 -24.938 1 86.81 362 ASP B N 1
ATOM 6625 C CA . ASP B 1 362 ? -1.833 -43.5 -24.594 1 86.81 362 ASP B CA 1
ATOM 6626 C C . ASP B 1 362 ? -3.004 -43 -23.75 1 86.81 362 ASP B C 1
ATOM 6628 O O . ASP B 1 362 ? -3.57 -41.938 -24.016 1 86.81 362 ASP B O 1
ATOM 6632 N N . VAL B 1 363 ? -3.395 -43.938 -22.844 1 88.56 363 VAL B N 1
ATOM 6633 C CA . VAL B 1 363 ? -4.508 -43.562 -21.984 1 88.56 363 VAL B CA 1
ATOM 6634 C C . VAL B 1 363 ? -4.023 -43.438 -20.531 1 88.56 363 VAL B C 1
ATOM 6636 O O . VAL B 1 363 ? -3.332 -44.344 -20.031 1 88.56 363 VAL B O 1
ATOM 6639 N N . MET B 1 364 ? -4.359 -42.344 -19.891 1 90.12 364 MET B N 1
ATOM 6640 C CA . MET B 1 364 ? -4.078 -42.156 -18.469 1 90.12 364 MET B CA 1
ATOM 6641 C C . MET B 1 364 ? -5.191 -42.75 -17.609 1 90.12 364 MET B C 1
ATOM 6643 O O . MET B 1 364 ? -6.34 -42.312 -17.703 1 90.12 364 MET B O 1
ATOM 6647 N N . GLU B 1 365 ? -4.91 -43.75 -16.859 1 89.88 365 GLU B N 1
ATOM 6648 C CA . GLU B 1 365 ? -5.855 -44.25 -15.867 1 89.88 365 GLU B CA 1
ATOM 6649 C C . GLU B 1 365 ? -5.844 -43.406 -14.609 1 89.88 365 GLU B C 1
ATOM 6651 O O . GLU B 1 365 ? -4.879 -43.406 -13.852 1 89.88 365 GLU B O 1
ATOM 6656 N N . VAL B 1 366 ? -6.934 -42.75 -14.375 1 92.44 366 VAL B N 1
ATOM 6657 C CA . VAL B 1 366 ? -7.02 -41.812 -13.266 1 92.44 366 VAL B CA 1
ATOM 6658 C C . VAL B 1 366 ? -7.074 -42.562 -11.945 1 92.44 366 VAL B C 1
ATOM 6660 O O . VAL B 1 366 ? -7.879 -43.469 -11.781 1 92.44 366 VAL B O 1
ATOM 6663 N N . VAL B 1 367 ? -6.223 -42.188 -11.031 1 92.31 367 VAL B N 1
ATOM 6664 C CA . VAL B 1 367 ? -6.168 -42.812 -9.711 1 92.31 367 VAL B CA 1
ATOM 6665 C C . VAL B 1 367 ? -6.762 -41.875 -8.672 1 92.31 367 VAL B C 1
ATOM 6667 O O . VAL B 1 367 ? -7.594 -42.281 -7.855 1 92.31 367 VAL B O 1
ATOM 6670 N N . LEU B 1 368 ? -6.316 -40.625 -8.688 1 94.25 368 LEU B N 1
ATOM 6671 C CA . LEU B 1 368 ? -6.891 -39.562 -7.875 1 94.25 368 LEU B CA 1
ATOM 6672 C C . LEU B 1 368 ? -7.488 -38.469 -8.75 1 94.25 368 LEU B C 1
ATOM 6674 O O . LEU B 1 368 ? -6.785 -37.875 -9.578 1 94.25 368 LEU B O 1
ATOM 6678 N N . LYS B 1 369 ? -8.695 -38.188 -8.523 1 93.88 369 LYS B N 1
ATOM 6679 C CA . LYS B 1 369 ? -9.406 -37.219 -9.367 1 93.88 369 LYS B CA 1
ATOM 6680 C C . LYS B 1 369 ? -9.18 -35.812 -8.875 1 93.88 369 LYS B C 1
ATOM 6682 O O . LYS B 1 369 ? -8.953 -35.594 -7.684 1 93.88 369 LYS B O 1
ATOM 6687 N N . ARG B 1 370 ? -9.281 -34.938 -9.844 1 93 370 ARG B N 1
ATOM 6688 C CA . ARG B 1 370 ? -9.258 -33.531 -9.484 1 93 370 ARG B CA 1
ATOM 6689 C C . ARG B 1 370 ? -10.297 -33.219 -8.414 1 93 370 ARG B C 1
ATOM 6691 O O . ARG B 1 370 ? -11.359 -33.812 -8.375 1 93 370 ARG B O 1
ATOM 6698 N N . ASN B 1 371 ? -9.984 -32.25 -7.531 1 92.75 371 ASN B N 1
ATOM 6699 C CA . ASN B 1 371 ? -10.836 -31.734 -6.465 1 92.75 371 ASN B CA 1
ATOM 6700 C C . ASN B 1 371 ? -10.969 -32.75 -5.328 1 92.75 371 ASN B C 1
ATOM 6702 O O . ASN B 1 371 ? -11.82 -32.594 -4.449 1 92.75 371 ASN B O 1
ATOM 6706 N N . THR B 1 372 ? -10.102 -33.781 -5.344 1 94.25 372 THR B N 1
ATOM 6707 C CA . THR B 1 372 ? -9.992 -34.656 -4.188 1 94.25 372 THR B CA 1
ATOM 6708 C C . THR B 1 372 ? -9.383 -33.906 -3 1 94.25 372 THR B C 1
ATOM 6710 O O . THR B 1 372 ? -8.344 -33.25 -3.133 1 94.25 372 THR B O 1
ATOM 6713 N N . PRO B 1 373 ? -10.047 -33.969 -1.829 1 93.94 373 PRO B N 1
ATOM 6714 C CA . PRO B 1 373 ? -9.484 -33.312 -0.65 1 93.94 373 PRO B CA 1
ATOM 6715 C C . PRO B 1 373 ? -8.109 -33.844 -0.266 1 93.94 373 PRO B C 1
ATOM 6717 O O . PRO B 1 373 ? -7.855 -35.031 -0.378 1 93.94 373 PRO B O 1
ATOM 6720 N N . LEU B 1 374 ? -7.254 -33 0.171 1 93.38 374 LEU B N 1
ATOM 6721 C CA . LEU B 1 374 ? -5.898 -33.344 0.566 1 93.38 374 LEU B CA 1
ATOM 6722 C C . LEU B 1 374 ? -5.766 -33.406 2.086 1 93.38 374 LEU B C 1
ATOM 6724 O O . LEU B 1 374 ? -6.398 -32.594 2.789 1 93.38 374 LEU B O 1
ATOM 6728 N N . PRO B 1 375 ? -4.957 -34.25 2.586 1 93.81 375 PRO B N 1
ATOM 6729 C CA . PRO B 1 375 ? -4.172 -35.281 1.877 1 93.81 375 PRO B CA 1
ATOM 6730 C C . PRO B 1 375 ? -5.027 -36.438 1.354 1 93.81 375 PRO B C 1
ATOM 6732 O O . PRO B 1 375 ? -6.152 -36.625 1.819 1 93.81 375 PRO B O 1
ATOM 6735 N N . ALA B 1 376 ? -4.52 -37.125 0.388 1 95.19 376 ALA B N 1
ATOM 6736 C CA . ALA B 1 376 ? -5.262 -38.219 -0.218 1 95.19 376 ALA B CA 1
ATOM 6737 C C . ALA B 1 376 ? -4.324 -39.375 -0.637 1 95.19 376 ALA B C 1
ATOM 6739 O O . ALA B 1 376 ? -3.148 -39.125 -0.929 1 95.19 376 ALA B O 1
ATOM 6740 N N . SER B 1 377 ? -4.895 -40.562 -0.576 1 95 377 SER B N 1
ATOM 6741 C CA . SER B 1 377 ? -4.168 -41.75 -1.01 1 95 377 SER B CA 1
ATOM 6742 C C . SER B 1 377 ? -5.109 -42.781 -1.605 1 95 377 SER B C 1
ATOM 6744 O O . SER B 1 377 ? -6.219 -43 -1.103 1 95 377 SER B O 1
ATOM 6746 N N . TYR B 1 378 ? -4.727 -43.344 -2.709 1 94.56 378 TYR B N 1
ATOM 6747 C CA . TYR B 1 378 ? -5.516 -44.406 -3.348 1 94.56 378 TYR B CA 1
ATOM 6748 C C . TYR B 1 378 ? -4.613 -45.469 -3.947 1 94.56 378 TYR B C 1
ATOM 6750 O O . TYR B 1 378 ? -3.562 -45.156 -4.516 1 94.56 378 TYR B O 1
ATOM 6758 N N . THR B 1 379 ? -5.035 -46.656 -3.756 1 91.81 379 THR B N 1
ATOM 6759 C CA . THR B 1 379 ? -4.297 -47.812 -4.281 1 91.81 379 THR B CA 1
ATOM 6760 C C . THR B 1 379 ? -5.086 -48.5 -5.391 1 91.81 379 THR B C 1
ATOM 6762 O O . THR B 1 379 ? -6.281 -48.75 -5.242 1 91.81 379 THR B O 1
ATOM 6765 N N . MET B 1 380 ? -4.445 -48.719 -6.445 1 89.06 380 MET B N 1
ATOM 6766 C CA . MET B 1 380 ? -5.051 -49.438 -7.574 1 89.06 380 MET B CA 1
ATOM 6767 C C . MET B 1 380 ? -4.184 -50.594 -8.008 1 89.06 380 MET B C 1
ATOM 6769 O O . MET B 1 380 ? -2.955 -50.531 -7.969 1 89.06 380 MET B O 1
ATOM 6773 N N . ALA B 1 381 ? -4.875 -51.625 -8.438 1 87.56 381 ALA B N 1
ATOM 6774 C CA . ALA B 1 381 ? -4.16 -52.812 -8.906 1 87.56 381 ALA B CA 1
ATOM 6775 C C . ALA B 1 381 ? -4.059 -52.812 -10.43 1 87.56 381 ALA B C 1
ATOM 6777 O O . ALA B 1 381 ? -5.016 -52.469 -11.125 1 87.56 381 ALA B O 1
ATOM 6778 N N . PHE B 1 382 ? -2.848 -53.125 -10.828 1 83.12 382 PHE B N 1
ATOM 6779 C CA . PHE B 1 382 ? -2.592 -53.281 -12.258 1 83.12 382 PHE B CA 1
ATOM 6780 C C . PHE B 1 382 ? -1.916 -54.625 -12.555 1 83.12 382 PHE B C 1
ATOM 6782 O O . PHE B 1 382 ? -1.338 -55.25 -11.656 1 83.12 382 PHE B O 1
ATOM 6789 N N . THR B 1 383 ? -2.068 -54.969 -13.766 1 81.25 383 THR B N 1
ATOM 6790 C CA . THR B 1 383 ? -1.404 -56.219 -14.195 1 81.25 383 THR B CA 1
ATOM 6791 C C . THR B 1 383 ? -0.207 -55.875 -15.086 1 81.25 383 THR B C 1
ATOM 6793 O O . THR B 1 383 ? -0.325 -55.125 -16.047 1 81.25 383 THR B O 1
ATOM 6796 N N . ALA B 1 384 ? 0.895 -56.469 -14.742 1 80.94 384 ALA B N 1
ATOM 6797 C CA . ALA B 1 384 ? 2.096 -56.25 -15.547 1 80.94 384 ALA B CA 1
ATOM 6798 C C . ALA B 1 384 ? 1.91 -56.812 -16.953 1 80.94 384 ALA B C 1
ATOM 6800 O O . ALA B 1 384 ? 1.371 -57.938 -17.125 1 80.94 384 ALA B O 1
ATOM 6801 N N . ILE B 1 385 ? 2.373 -56.125 -17.859 1 77 385 ILE B N 1
ATOM 6802 C CA . ILE B 1 385 ? 2.139 -56.562 -19.234 1 77 385 ILE B CA 1
ATOM 6803 C C . ILE B 1 385 ? 3.463 -56.938 -19.891 1 77 385 ILE B C 1
ATOM 6805 O O . ILE B 1 385 ? 3.479 -57.656 -20.891 1 77 385 ILE B O 1
ATOM 6809 N N . HIS B 1 386 ? 4.516 -56.5 -19.359 1 78.69 386 HIS B N 1
ATOM 6810 C CA . HIS B 1 386 ? 5.816 -56.781 -19.953 1 78.69 386 HIS B CA 1
ATOM 6811 C C . HIS B 1 386 ? 6.535 -57.906 -19.203 1 78.69 386 HIS B C 1
ATOM 6813 O O . HIS B 1 386 ? 6.32 -58.062 -18 1 78.69 386 HIS B O 1
ATOM 6819 N N . GLU B 1 387 ? 7.395 -58.656 -19.953 1 79.44 387 GLU B N 1
ATOM 6820 C CA . GLU B 1 387 ? 8 -59.844 -19.406 1 79.44 387 GLU B CA 1
ATOM 6821 C C . GLU B 1 387 ? 9.078 -59.5 -18.391 1 79.44 387 GLU B C 1
ATOM 6823 O O . GLU B 1 387 ? 9.242 -60.219 -17.391 1 79.44 387 GLU B O 1
ATOM 6828 N N . LYS B 1 388 ? 9.852 -58.5 -18.562 1 79.88 388 LYS B N 1
ATOM 6829 C CA . LYS B 1 388 ? 11 -58.25 -17.703 1 79.88 388 LYS B CA 1
ATOM 6830 C C . LYS B 1 388 ? 10.758 -57.031 -16.812 1 79.88 388 LYS B C 1
ATOM 6832 O O . LYS B 1 388 ? 10.984 -57.094 -15.594 1 79.88 388 LYS B O 1
ATOM 6837 N N . GLU B 1 389 ? 10.352 -56.094 -17.453 1 80.25 389 GLU B N 1
ATOM 6838 C CA . GLU B 1 389 ? 10.172 -54.844 -16.703 1 80.25 389 GLU B CA 1
ATOM 6839 C C . GLU B 1 389 ? 8.945 -54.062 -17.188 1 80.25 389 GLU B C 1
ATOM 6841 O O . GLU B 1 389 ? 8.719 -53.938 -18.391 1 80.25 389 GLU B O 1
ATOM 6846 N N . THR B 1 390 ? 8.086 -53.75 -16.25 1 78.62 390 THR B N 1
ATOM 6847 C CA . THR B 1 390 ? 6.941 -52.906 -16.562 1 78.62 390 THR B CA 1
ATOM 6848 C C . THR B 1 390 ? 7.211 -51.469 -16.156 1 78.62 390 THR B C 1
ATOM 6850 O O . THR B 1 390 ? 7.613 -51.188 -15.031 1 78.62 390 THR B O 1
ATOM 6853 N N . GLU B 1 391 ? 6.992 -50.594 -17.156 1 80.19 391 GLU B N 1
ATOM 6854 C CA . GLU B 1 391 ? 7.168 -49.156 -16.906 1 80.19 391 GLU B CA 1
ATOM 6855 C C . GLU B 1 391 ? 5.855 -48.5 -16.484 1 80.19 391 GLU B C 1
ATOM 6857 O O . GLU B 1 391 ? 4.824 -48.688 -17.125 1 80.19 391 GLU B O 1
ATOM 6862 N N . ILE B 1 392 ? 5.938 -47.906 -15.32 1 82.06 392 ILE B N 1
ATOM 6863 C CA . ILE B 1 392 ? 4.805 -47.125 -14.836 1 82.06 392 ILE B CA 1
ATOM 6864 C C . ILE B 1 392 ? 5.094 -45.625 -15.008 1 82.06 392 ILE B C 1
ATOM 6866 O O . ILE B 1 392 ? 6.102 -45.125 -14.516 1 82.06 392 ILE B O 1
ATOM 6870 N N . ARG B 1 393 ? 4.172 -44.969 -15.727 1 84.19 393 ARG B N 1
ATOM 6871 C CA . ARG B 1 393 ? 4.285 -43.531 -15.953 1 84.19 393 ARG B CA 1
ATOM 6872 C C . ARG B 1 393 ? 3.213 -42.781 -15.18 1 84.19 393 ARG B C 1
ATOM 6874 O O . ARG B 1 393 ? 2.02 -43.031 -15.336 1 84.19 393 ARG B O 1
ATOM 6881 N N . LEU B 1 394 ? 3.682 -41.906 -14.32 1 87 394 LEU B N 1
ATOM 6882 C CA . LEU B 1 394 ? 2.779 -41.094 -13.523 1 87 394 LEU B CA 1
ATOM 6883 C C . LEU B 1 394 ? 2.496 -39.75 -14.211 1 87 394 LEU B C 1
ATOM 6885 O O . LEU B 1 394 ? 3.424 -39.062 -14.633 1 87 394 LEU B O 1
ATOM 6889 N N . TYR B 1 395 ? 1.176 -39.438 -14.305 1 87.88 395 TYR B N 1
ATOM 6890 C CA . TYR B 1 395 ? 0.765 -38.219 -14.992 1 87.88 395 TYR B CA 1
ATOM 6891 C C . TYR B 1 395 ? -0.126 -37.344 -14.094 1 87.88 395 TYR B C 1
ATOM 6893 O O . TYR B 1 395 ? -0.753 -37.875 -13.164 1 87.88 395 TYR B O 1
ATOM 6901 N N . GLU B 1 396 ? -0.068 -36.125 -14.359 1 90.5 396 GLU B N 1
ATOM 6902 C CA . GLU B 1 396 ? -1.003 -35.125 -13.805 1 90.5 396 GLU B CA 1
ATOM 6903 C C . GLU B 1 396 ? -1.712 -34.375 -14.914 1 90.5 396 GLU B C 1
ATOM 6905 O O . GLU B 1 396 ? -1.063 -33.812 -15.805 1 90.5 396 GLU B O 1
ATOM 6910 N N . GLY B 1 397 ? -3.008 -34.375 -14.953 1 89.06 397 GLY B N 1
ATOM 6911 C CA . GLY B 1 397 ? -3.756 -33.656 -15.977 1 89.06 397 GLY B CA 1
ATOM 6912 C C . GLY B 1 397 ? -5.164 -34.219 -16.172 1 89.06 397 GLY B C 1
ATOM 6913 O O . GLY B 1 397 ? -5.574 -35.125 -15.477 1 89.06 397 GLY B O 1
ATOM 6914 N N . GLU B 1 398 ? -5.902 -33.625 -17.156 1 88.81 398 GLU B N 1
ATOM 6915 C CA . GLU B 1 398 ? -7.312 -33.969 -17.312 1 88.81 398 GLU B CA 1
ATOM 6916 C C . GLU B 1 398 ? -7.57 -34.594 -18.688 1 88.81 398 GLU B C 1
ATOM 6918 O O . GLU B 1 398 ? -8.695 -35 -18.984 1 88.81 398 GLU B O 1
ATOM 6923 N N . HIS B 1 399 ? -6.566 -34.688 -19.406 1 88.62 399 HIS B N 1
ATOM 6924 C CA . HIS B 1 399 ? -6.77 -35.25 -20.734 1 88.62 399 HIS B CA 1
ATOM 6925 C C . HIS B 1 399 ? -6.801 -36.781 -20.688 1 88.62 399 HIS B C 1
ATOM 6927 O O . HIS B 1 399 ? -6.074 -37.406 -19.906 1 88.62 399 HIS B O 1
ATOM 6933 N N . ARG B 1 400 ? -7.586 -37.312 -21.562 1 88.88 400 ARG B N 1
ATOM 6934 C CA . ARG B 1 400 ? -7.672 -38.781 -21.609 1 88.88 400 ARG B CA 1
ATOM 6935 C C . ARG B 1 400 ? -6.359 -39.406 -22.094 1 88.88 400 ARG B C 1
ATOM 6937 O O . ARG B 1 400 ? -5.918 -40.406 -21.562 1 88.88 400 ARG B O 1
ATOM 6944 N N . LYS B 1 401 ? -5.801 -38.656 -23.031 1 88.81 401 LYS B N 1
ATOM 6945 C CA . LYS B 1 401 ? -4.508 -39.125 -23.547 1 88.81 401 LYS B CA 1
ATOM 6946 C C . LYS B 1 401 ? -3.379 -38.75 -22.594 1 88.81 401 LYS B C 1
ATOM 6948 O O . LYS B 1 401 ? -3.193 -37.562 -22.266 1 88.81 401 LYS B O 1
ATOM 6953 N N . SER B 1 402 ? -2.635 -39.781 -22.141 1 88 402 SER B N 1
ATOM 6954 C CA . SER B 1 402 ? -1.554 -39.562 -21.188 1 88 402 SER B CA 1
ATOM 6955 C C . SER B 1 402 ? -0.508 -38.594 -21.75 1 88 402 SER B C 1
ATOM 6957 O O . SER B 1 402 ? 0.035 -37.75 -21.031 1 88 402 SER B O 1
ATOM 6959 N N . SER B 1 403 ? -0.291 -38.562 -23.094 1 83.25 403 SER B N 1
ATOM 6960 C CA . SER B 1 403 ? 0.759 -37.781 -23.734 1 83.25 403 SER B CA 1
ATOM 6961 C C . SER B 1 403 ? 0.429 -36.281 -23.688 1 83.25 403 SER B C 1
ATOM 6963 O O . SER B 1 403 ? 1.312 -35.469 -23.875 1 83.25 403 SER B O 1
ATOM 6965 N N . GLU B 1 404 ? -0.828 -36.031 -23.391 1 84.5 404 GLU B N 1
ATOM 6966 C CA . GLU B 1 404 ? -1.271 -34.656 -23.359 1 84.5 404 GLU B CA 1
ATOM 6967 C C . GLU B 1 404 ? -1.24 -34.094 -21.938 1 84.5 404 GLU B C 1
ATOM 6969 O O . GLU B 1 404 ? -1.551 -32.906 -21.719 1 84.5 404 GLU B O 1
ATOM 6974 N N . ASN B 1 405 ? -0.876 -34.969 -21.078 1 87.88 405 ASN B N 1
ATOM 6975 C CA . ASN B 1 405 ? -0.791 -34.562 -19.672 1 87.88 405 ASN B CA 1
ATOM 6976 C C . ASN B 1 405 ? 0.656 -34.344 -19.234 1 87.88 405 ASN B C 1
ATOM 6978 O O . ASN B 1 405 ? 1.583 -34.562 -20.016 1 87.88 405 ASN B O 1
ATOM 6982 N N . ASN B 1 406 ? 0.787 -33.844 -18.047 1 82.62 406 ASN B N 1
ATOM 6983 C CA . ASN B 1 406 ? 2.119 -33.625 -17.5 1 82.62 406 ASN B CA 1
ATOM 6984 C C . ASN B 1 406 ? 2.711 -34.906 -16.922 1 82.62 406 ASN B C 1
ATOM 6986 O O . ASN B 1 406 ? 2.148 -35.469 -15.984 1 82.62 406 ASN B O 1
ATOM 6990 N N . LEU B 1 407 ? 3.838 -35.281 -17.469 1 82.31 407 LEU B N 1
ATOM 6991 C CA . LEU B 1 407 ? 4.531 -36.438 -16.938 1 82.31 407 LEU B CA 1
ATOM 6992 C C . LEU B 1 407 ? 5.293 -36.094 -15.672 1 82.31 407 LEU B C 1
ATOM 6994 O O . LEU B 1 407 ? 6.176 -35.219 -15.68 1 82.31 407 LEU B O 1
ATOM 6998 N N . LEU B 1 408 ? 4.941 -36.781 -14.625 1 81.94 408 LEU B N 1
ATOM 6999 C CA . LEU B 1 408 ? 5.57 -36.5 -13.344 1 81.94 408 LEU B CA 1
ATOM 7000 C C . LEU B 1 408 ? 6.777 -37.375 -13.117 1 81.94 408 LEU B C 1
ATOM 7002 O O . LEU B 1 408 ? 7.73 -37 -12.438 1 81.94 408 LEU B O 1
ATOM 7006 N N . GLY B 1 409 ? 6.641 -38.594 -13.617 1 78.44 409 GLY B N 1
ATOM 7007 C CA . GLY B 1 409 ? 7.754 -39.5 -13.43 1 78.44 409 GLY B CA 1
ATOM 7008 C C . GLY B 1 409 ? 7.512 -40.875 -14.047 1 78.44 409 GLY B C 1
ATOM 7009 O O . GLY B 1 409 ? 6.375 -41.219 -14.391 1 78.44 409 GLY B O 1
ATOM 7010 N N . VAL B 1 410 ? 8.633 -41.531 -14.352 1 77.81 410 VAL B N 1
ATOM 7011 C CA . VAL B 1 410 ? 8.609 -42.906 -14.883 1 77.81 410 VAL B CA 1
ATOM 7012 C C . VAL B 1 410 ? 9.328 -43.844 -13.93 1 77.81 410 VAL B C 1
ATOM 7014 O O . VAL B 1 410 ? 10.375 -43.5 -13.375 1 77.81 410 VAL B O 1
ATOM 7017 N N . PHE B 1 411 ? 8.664 -44.938 -13.805 1 75.62 411 PHE B N 1
ATOM 7018 C CA . PHE B 1 411 ? 9.266 -45.938 -12.93 1 75.62 411 PHE B CA 1
ATOM 7019 C C . PHE B 1 411 ? 9.195 -47.312 -13.562 1 75.62 411 PHE B C 1
ATOM 7021 O O . PHE B 1 411 ? 8.195 -47.688 -14.18 1 75.62 411 PHE B O 1
ATOM 7028 N N . GLY B 1 412 ? 10.367 -48 -13.383 1 76.44 412 GLY B N 1
ATOM 7029 C CA . GLY B 1 412 ? 10.398 -49.375 -13.844 1 76.44 412 GLY B CA 1
ATOM 7030 C C . GLY B 1 412 ? 10.297 -50.375 -12.719 1 76.44 412 GLY B C 1
ATOM 7031 O O . GLY B 1 412 ? 10.891 -50.188 -11.664 1 76.44 412 GLY B O 1
ATOM 7032 N N . ILE B 1 413 ? 9.445 -51.375 -12.938 1 78.06 413 ILE B N 1
ATOM 7033 C CA . ILE B 1 413 ? 9.312 -52.438 -11.953 1 78.06 413 ILE B CA 1
ATOM 7034 C C . ILE B 1 413 ? 9.602 -53.781 -12.617 1 78.06 413 ILE B C 1
ATOM 7036 O O . ILE B 1 413 ? 9.008 -54.125 -13.648 1 78.06 413 ILE B O 1
ATOM 7040 N N . ALA B 1 414 ? 10.57 -54.438 -11.938 1 79.56 414 ALA B N 1
ATOM 7041 C CA . ALA B 1 414 ? 10.953 -55.75 -12.469 1 79.56 414 ALA B CA 1
ATOM 7042 C C . ALA B 1 414 ? 9.938 -56.812 -12.078 1 79.56 414 ALA B C 1
ATOM 7044 O O . ALA B 1 414 ? 10.055 -57.438 -11.023 1 79.56 414 ALA B O 1
ATOM 7045 N N . VAL B 1 415 ? 8.969 -56.938 -12.82 1 78.44 415 VAL B N 1
ATOM 7046 C CA . VAL B 1 415 ? 7.926 -57.938 -12.594 1 78.44 415 VAL B CA 1
ATOM 7047 C C . VAL B 1 415 ? 7.566 -58.625 -13.906 1 78.44 415 VAL B C 1
ATOM 7049 O O . VAL B 1 415 ? 7.66 -58 -14.977 1 78.44 415 VAL B O 1
ATOM 7052 N N . SER B 1 416 ? 7.215 -59.906 -13.797 1 79.31 416 SER B N 1
ATOM 7053 C CA . SER B 1 416 ? 6.867 -60.656 -15 1 79.31 416 SER B CA 1
ATOM 7054 C C . SER B 1 416 ? 5.445 -60.375 -15.453 1 79.31 416 SER B C 1
ATOM 7056 O O . SER B 1 416 ? 4.602 -59.969 -14.648 1 79.31 416 SER B O 1
ATOM 7058 N N . ALA B 1 417 ? 5.25 -60.594 -16.688 1 83.44 417 ALA B N 1
ATOM 7059 C CA . ALA B 1 417 ? 3.928 -60.375 -17.281 1 83.44 417 ALA B CA 1
ATOM 7060 C C . ALA B 1 417 ? 2.871 -61.219 -16.562 1 83.44 417 ALA B C 1
ATOM 7062 O O . ALA B 1 417 ? 3.115 -62.375 -16.219 1 83.44 417 ALA B O 1
ATOM 7063 N N . GLY B 1 418 ? 1.688 -60.562 -16.328 1 82 418 GLY B N 1
ATOM 7064 C CA . GLY B 1 418 ? 0.589 -61.281 -15.68 1 82 418 GLY B CA 1
ATOM 7065 C C . GLY B 1 418 ? 0.538 -61.062 -14.18 1 82 418 GLY B C 1
ATOM 7066 O O . GLY B 1 418 ? -0.494 -61.281 -13.547 1 82 418 GLY B O 1
ATOM 7067 N N . GLN B 1 419 ? 1.609 -60.625 -13.641 1 83.38 419 GLN B N 1
ATOM 7068 C CA . GLN B 1 419 ? 1.636 -60.406 -12.203 1 83.38 419 GLN B CA 1
ATOM 7069 C C . GLN B 1 419 ? 0.918 -59.094 -11.836 1 83.38 419 GLN B C 1
ATOM 7071 O O . GLN B 1 419 ? 0.934 -58.156 -12.609 1 83.38 419 GLN B O 1
ATOM 7076 N N . GLU B 1 420 ? 0.334 -59.188 -10.727 1 85.06 420 GLU B N 1
ATOM 7077 C CA . GLU B 1 420 ? -0.378 -58 -10.227 1 85.06 420 GLU B CA 1
ATOM 7078 C C . GLU B 1 420 ? 0.566 -57.062 -9.492 1 85.06 420 GLU B C 1
ATOM 7080 O O . GLU B 1 420 ? 1.43 -57.5 -8.734 1 85.06 420 GLU B O 1
ATOM 7085 N N . ILE B 1 421 ? 0.42 -55.812 -9.805 1 82.75 421 ILE B N 1
ATOM 7086 C CA . ILE B 1 421 ? 1.151 -54.719 -9.141 1 82.75 421 ILE B CA 1
ATOM 7087 C C . ILE B 1 421 ? 0.168 -53.781 -8.461 1 82.75 421 ILE B C 1
ATOM 7089 O O . ILE B 1 421 ? -0.757 -53.281 -9.102 1 82.75 421 ILE B O 1
ATOM 7093 N N . LYS B 1 422 ? 0.364 -53.594 -7.184 1 87.5 422 LYS B N 1
ATOM 7094 C CA . LYS B 1 422 ? -0.427 -52.594 -6.473 1 87.5 422 LYS B CA 1
ATOM 7095 C C . LYS B 1 422 ? 0.299 -51.25 -6.422 1 87.5 422 LYS B C 1
ATOM 7097 O O . LYS B 1 422 ? 1.397 -51.156 -5.871 1 87.5 422 LYS B O 1
ATOM 7102 N N . VAL B 1 423 ? -0.335 -50.281 -7.062 1 86 423 VAL B N 1
ATOM 7103 C CA . VAL B 1 423 ? 0.263 -48.969 -7.105 1 86 423 VAL B CA 1
ATOM 7104 C C . VAL B 1 423 ? -0.54 -48 -6.227 1 86 423 VAL B C 1
ATOM 7106 O O . VAL B 1 423 ? -1.754 -47.875 -6.391 1 86 423 VAL B O 1
ATOM 7109 N N . THR B 1 424 ? 0.186 -47.375 -5.273 1 90.19 424 THR B N 1
ATOM 7110 C CA . THR B 1 424 ? -0.425 -46.375 -4.41 1 90.19 424 THR B CA 1
ATOM 7111 C C . THR B 1 424 ? 0.093 -44.969 -4.758 1 90.19 424 THR B C 1
ATOM 7113 O O . THR B 1 424 ? 1.302 -44.719 -4.738 1 90.19 424 THR B O 1
ATOM 7116 N N . ILE B 1 425 ? -0.822 -44.094 -5.102 1 91 425 ILE B N 1
ATOM 7117 C CA . ILE B 1 425 ? -0.492 -42.688 -5.285 1 91 425 ILE B CA 1
ATOM 7118 C C . ILE B 1 425 ? -1.011 -41.875 -4.098 1 91 425 ILE B C 1
ATOM 7120 O O . ILE B 1 425 ? -2.17 -42 -3.701 1 91 425 ILE B O 1
ATOM 7124 N N . SER B 1 426 ? -0.068 -41.156 -3.535 1 92.12 426 SER B N 1
ATOM 7125 C CA . SER B 1 426 ? -0.438 -40.281 -2.406 1 92.12 426 SER B CA 1
ATOM 7126 C C . SER B 1 426 ? -0.071 -38.844 -2.668 1 92.12 426 SER B C 1
ATOM 7128 O O . SER B 1 426 ? 0.963 -38.562 -3.273 1 92.12 426 SER B O 1
ATOM 7130 N N . ALA B 1 427 ? -0.949 -37.969 -2.227 1 91.5 427 ALA B N 1
ATOM 7131 C CA . ALA B 1 427 ? -0.706 -36.531 -2.252 1 91.5 427 ALA B CA 1
ATOM 7132 C C . ALA B 1 427 ? -0.807 -35.938 -0.851 1 91.5 427 ALA B C 1
ATOM 7134 O O . ALA B 1 427 ? -1.784 -36.156 -0.138 1 91.5 427 ALA B O 1
ATOM 7135 N N . THR B 1 428 ? 0.158 -35.188 -0.485 1 89.81 428 THR B N 1
ATOM 7136 C CA . THR B 1 428 ? 0.207 -34.562 0.839 1 89.81 428 THR B CA 1
ATOM 7137 C C . THR B 1 428 ? -0.707 -33.344 0.907 1 89.81 428 THR B C 1
ATOM 7139 O O . THR B 1 428 ? -1.346 -33 -0.084 1 89.81 428 THR B O 1
ATOM 7142 N N . ARG B 1 429 ? -0.706 -32.719 2.09 1 86.62 429 ARG B N 1
ATOM 7143 C CA . ARG B 1 429 ? -1.486 -31.5 2.297 1 86.62 429 ARG B CA 1
ATOM 7144 C C . ARG B 1 429 ? -0.981 -30.359 1.411 1 86.62 429 ARG B C 1
ATOM 7146 O O . ARG B 1 429 ? -1.741 -29.453 1.057 1 86.62 429 ARG B O 1
ATOM 7153 N N . ASP B 1 430 ? 0.258 -30.453 1.005 1 84.25 430 ASP B N 1
ATOM 7154 C CA . ASP B 1 430 ? 0.864 -29.422 0.167 1 84.25 430 ASP B CA 1
ATOM 7155 C C . ASP B 1 430 ? 0.828 -29.828 -1.307 1 84.25 430 ASP B C 1
ATOM 7157 O O . ASP B 1 430 ? 1.506 -29.219 -2.137 1 84.25 430 ASP B O 1
ATOM 7161 N N . ALA B 1 431 ? 0.149 -30.938 -1.546 1 79.19 431 ALA B N 1
ATOM 7162 C CA . ALA B 1 431 ? -0.094 -31.453 -2.893 1 79.19 431 ALA B CA 1
ATOM 7163 C C . ALA B 1 431 ? 1.19 -31.984 -3.514 1 79.19 431 ALA B C 1
ATOM 7165 O O . ALA B 1 431 ? 1.394 -31.891 -4.727 1 79.19 431 ALA B O 1
ATOM 7166 N N . LYS B 1 432 ? 2.016 -32.438 -2.662 1 83.69 432 LYS B N 1
ATOM 7167 C CA . LYS B 1 432 ? 3.168 -33.188 -3.156 1 83.69 432 LYS B CA 1
ATOM 7168 C C . LYS B 1 432 ? 2.822 -34.656 -3.363 1 83.69 432 LYS B C 1
ATOM 7170 O O . LYS B 1 432 ? 2.152 -35.25 -2.525 1 83.69 432 LYS B O 1
ATOM 7175 N N . VAL B 1 433 ? 3.299 -35.219 -4.43 1 87.75 433 VAL B N 1
ATOM 7176 C CA . VAL B 1 433 ? 2.83 -36.531 -4.859 1 87.75 433 VAL B CA 1
ATOM 7177 C C . VAL B 1 433 ? 3.902 -37.562 -4.574 1 87.75 433 VAL B C 1
ATOM 7179 O O . VAL B 1 433 ? 5.09 -37.312 -4.789 1 87.75 433 VAL B O 1
ATOM 7182 N N . HIS B 1 434 ? 3.385 -38.625 -4.004 1 84.81 434 HIS B N 1
ATOM 7183 C CA . HIS B 1 434 ? 4.207 -39.812 -3.775 1 84.81 434 HIS B CA 1
ATOM 7184 C C . HIS B 1 434 ? 3.586 -41.031 -4.422 1 84.81 434 HIS B C 1
ATOM 7186 O O . HIS B 1 434 ? 2.359 -41.156 -4.484 1 84.81 434 HIS B O 1
ATOM 7192 N N . ILE B 1 435 ? 4.453 -41.906 -4.914 1 83.81 435 ILE B N 1
ATOM 7193 C CA . ILE B 1 435 ? 3.977 -43.156 -5.531 1 83.81 435 ILE B CA 1
ATOM 7194 C C . ILE B 1 435 ? 4.699 -44.344 -4.914 1 83.81 435 ILE B C 1
ATOM 7196 O O . ILE B 1 435 ? 5.898 -44.281 -4.641 1 83.81 435 ILE B O 1
ATOM 7200 N N . LYS B 1 436 ? 3.912 -45.312 -4.613 1 83.56 436 LYS B N 1
ATOM 7201 C CA . LYS B 1 436 ? 4.422 -46.562 -4.098 1 83.56 436 LYS B CA 1
ATOM 7202 C C . LYS B 1 436 ? 3.84 -47.75 -4.871 1 83.56 436 LYS B C 1
ATOM 7204 O O . LYS B 1 436 ? 2.646 -47.781 -5.176 1 83.56 436 LYS B O 1
ATOM 7209 N N . ALA B 1 437 ? 4.77 -48.656 -5.301 1 82.06 437 ALA B N 1
ATOM 7210 C CA . ALA B 1 437 ? 4.336 -49.875 -5.98 1 82.06 437 ALA B CA 1
ATOM 7211 C C . ALA B 1 437 ? 4.758 -51.125 -5.203 1 82.06 437 ALA B C 1
ATOM 7213 O O . ALA B 1 437 ? 5.883 -51.188 -4.707 1 82.06 437 ALA B O 1
ATOM 7214 N N . ILE B 1 438 ? 3.785 -52 -5 1 82.38 438 ILE B N 1
ATOM 7215 C CA . ILE B 1 438 ? 4.047 -53.25 -4.285 1 82.38 438 ILE B CA 1
ATOM 7216 C C . ILE B 1 438 ? 3.691 -54.438 -5.176 1 82.38 438 ILE B C 1
ATOM 7218 O O . ILE B 1 438 ? 2.629 -54.469 -5.801 1 82.38 438 ILE B O 1
ATOM 7222 N N . THR B 1 439 ? 4.684 -55.406 -5.266 1 79.56 439 THR B N 1
ATOM 7223 C CA . THR B 1 439 ? 4.434 -56.625 -6.023 1 79.56 439 THR B CA 1
ATOM 7224 C C . THR B 1 439 ? 4.242 -57.812 -5.086 1 79.56 439 THR B C 1
ATOM 7226 O O . THR B 1 439 ? 4.559 -57.719 -3.898 1 79.56 439 THR B O 1
ATOM 7229 N N . ALA B 1 440 ? 3.461 -58.875 -5.508 1 69.88 440 ALA B N 1
ATOM 7230 C CA . ALA B 1 440 ? 3.232 -60.094 -4.727 1 69.88 440 ALA B CA 1
ATOM 7231 C C . ALA B 1 440 ? 4.555 -60.719 -4.27 1 69.88 440 ALA B C 1
ATOM 7233 O O . ALA B 1 440 ? 4.617 -61.344 -3.217 1 69.88 440 ALA B O 1
ATOM 7234 N N . GLN B 1 441 ? 5.555 -60.719 -5.098 1 62.66 441 GLN B N 1
ATOM 7235 C CA . GLN B 1 441 ? 6.789 -61.375 -4.727 1 62.66 441 GLN B CA 1
ATOM 7236 C C . GLN B 1 441 ? 7.605 -60.562 -3.748 1 62.66 441 GLN B C 1
ATOM 7238 O O . GLN B 1 441 ? 8.289 -61.094 -2.879 1 62.66 441 GLN B O 1
ATOM 7243 N N . LYS B 1 442 ? 7.867 -59.281 -4.066 1 56 442 LYS B N 1
ATOM 7244 C CA . LYS B 1 442 ? 8.719 -58.406 -3.238 1 56 442 LYS B CA 1
ATOM 7245 C C . LYS B 1 442 ? 7.98 -57.156 -2.787 1 56 442 LYS B C 1
ATOM 7247 O O . LYS B 1 442 ? 7.301 -56.531 -3.588 1 56 442 LYS B O 1
ATOM 7252 N N . SER B 1 443 ? 7.676 -57.156 -1.545 1 53.5 443 SER B N 1
ATOM 7253 C CA . SER B 1 443 ? 7.184 -55.938 -0.9 1 53.5 443 SER B CA 1
ATOM 7254 C C . SER B 1 443 ? 8.094 -54.75 -1.19 1 53.5 443 SER B C 1
ATOM 7256 O O . SER B 1 443 ? 8.844 -54.312 -0.316 1 53.5 443 SER B O 1
ATOM 7258 N N . GLU B 1 444 ? 8.805 -54.781 -2.24 1 51.84 444 GLU B N 1
ATOM 7259 C CA . GLU B 1 444 ? 9.703 -53.625 -2.314 1 51.84 444 GLU B CA 1
ATOM 7260 C C . GLU B 1 444 ? 8.93 -52.344 -2.598 1 51.84 444 GLU B C 1
ATOM 7262 O O . GLU B 1 444 ? 8.125 -52.281 -3.527 1 51.84 444 GLU B O 1
ATOM 7267 N N . GLU B 1 445 ? 8.789 -51.625 -1.576 1 54.47 445 GLU B N 1
ATOM 7268 C CA . GLU B 1 445 ? 8.312 -50.25 -1.717 1 54.47 445 GLU B CA 1
ATOM 7269 C C . GLU B 1 445 ? 9.172 -49.469 -2.701 1 54.47 445 GLU B C 1
ATOM 7271 O O . GLU B 1 445 ? 10.391 -49.375 -2.525 1 54.47 445 GLU B O 1
ATOM 7276 N N . LEU B 1 446 ? 8.891 -49.5 -3.928 1 49.97 446 LEU B N 1
ATOM 7277 C CA . LEU B 1 446 ? 9.633 -48.625 -4.836 1 49.97 446 LEU B CA 1
ATOM 7278 C C . LEU B 1 446 ? 9.203 -47.188 -4.688 1 49.97 446 LEU B C 1
ATOM 7280 O O . LEU B 1 446 ? 8.008 -46.875 -4.801 1 49.97 446 LEU B O 1
ATOM 7284 N N . THR B 1 447 ? 9.75 -46.594 -3.68 1 51.16 447 THR B N 1
ATOM 7285 C CA . THR B 1 447 ? 9.508 -45.156 -3.686 1 51.16 447 THR B CA 1
ATOM 7286 C C . THR B 1 447 ? 10.008 -44.531 -4.984 1 51.16 447 THR B C 1
ATOM 7288 O O . THR B 1 447 ? 11.18 -44.656 -5.344 1 51.16 447 THR B O 1
ATOM 7291 N N . VAL B 1 448 ? 9.18 -44.438 -5.879 1 48.72 448 VAL B N 1
ATOM 7292 C CA . VAL B 1 448 ? 9.531 -43.812 -7.156 1 48.72 448 VAL B CA 1
ATOM 7293 C C . VAL B 1 448 ? 10.344 -42.562 -6.914 1 48.72 448 VAL B C 1
ATOM 7295 O O . VAL B 1 448 ? 9.852 -41.594 -6.301 1 48.72 448 VAL B O 1
ATOM 7298 N N . LYS B 1 449 ? 11.656 -42.938 -6.754 1 47.5 449 LYS B N 1
ATOM 7299 C CA . LYS B 1 449 ? 12.484 -41.719 -6.816 1 47.5 449 LYS B CA 1
ATOM 7300 C C . LYS B 1 449 ? 12.305 -41 -8.148 1 47.5 449 LYS B C 1
ATOM 7302 O O . LYS B 1 449 ? 12.367 -41.625 -9.211 1 47.5 449 LYS B O 1
ATOM 7307 N N . ARG B 1 450 ? 11.523 -40.094 -8.219 1 50.03 450 ARG B N 1
ATOM 7308 C CA . ARG B 1 450 ? 11.391 -39.25 -9.398 1 50.03 450 ARG B CA 1
ATOM 7309 C C . ARG B 1 450 ? 12.719 -39.125 -10.141 1 50.03 450 ARG B C 1
ATOM 7311 O O . ARG B 1 450 ? 13.742 -38.812 -9.531 1 50.03 450 ARG B O 1
ATOM 7318 N N . LYS B 1 451 ? 13.031 -40.156 -10.93 1 44.41 451 LYS B N 1
ATOM 7319 C CA . LYS B 1 451 ? 14.281 -39.969 -11.664 1 44.41 451 LYS B CA 1
ATOM 7320 C C . LYS B 1 451 ? 14.609 -38.469 -11.812 1 44.41 451 LYS B C 1
ATOM 7322 O O . LYS B 1 451 ? 15.664 -38.125 -12.336 1 44.41 451 LYS B O 1
ATOM 7327 N N . GLY B 1 452 ? 13.688 -37.719 -11.891 1 46.25 452 GLY B N 1
ATOM 7328 C CA . GLY B 1 452 ? 14.047 -36.375 -12.312 1 46.25 452 GLY B CA 1
ATOM 7329 C C . GLY B 1 452 ? 15.016 -35.688 -11.367 1 46.25 452 GLY B C 1
ATOM 7330 O O . GLY B 1 452 ? 15.469 -36.281 -10.398 1 46.25 452 GLY B O 1
ATOM 7331 N N . SER B 1 453 ? 15.328 -34.312 -11.773 1 54.06 453 SER B N 1
ATOM 7332 C CA . SER B 1 453 ? 16.156 -33.125 -11.523 1 54.06 453 SER B CA 1
ATOM 7333 C C . SER B 1 453 ? 16.078 -32.719 -10.062 1 54.06 453 SER B C 1
ATOM 7335 O O . SER B 1 453 ? 15.852 -31.531 -9.758 1 54.06 453 SER B O 1
ATOM 7337 N N . GLU B 1 454 ? 15.891 -33.812 -9.242 1 65.69 454 GLU B N 1
ATOM 7338 C CA . GLU B 1 454 ? 15.891 -33.281 -7.879 1 65.69 454 GLU B CA 1
ATOM 7339 C C . GLU B 1 454 ? 17.281 -32.844 -7.469 1 65.69 454 GLU B C 1
ATOM 7341 O O . GLU B 1 454 ? 18.281 -33.5 -7.746 1 65.69 454 GLU B O 1
ATOM 7346 N N . LEU B 1 455 ? 17.344 -31.734 -7.07 1 80.88 455 LEU B N 1
ATOM 7347 C CA . LEU B 1 455 ? 18.594 -31.156 -6.586 1 80.88 455 LEU B CA 1
ATOM 7348 C C . LEU B 1 455 ? 19.078 -31.875 -5.328 1 80.88 455 LEU B C 1
ATOM 7350 O O . LEU B 1 455 ? 18.266 -32.219 -4.461 1 80.88 455 LEU B O 1
ATOM 7354 N N . THR B 1 456 ? 20.328 -32.312 -5.328 1 84.56 456 THR B N 1
ATOM 7355 C CA . THR B 1 456 ? 20.938 -32.906 -4.152 1 84.56 456 THR B CA 1
ATOM 7356 C C . THR B 1 456 ? 21.156 -31.891 -3.051 1 84.56 456 THR B C 1
ATOM 7358 O O . THR B 1 456 ? 21.156 -30.688 -3.312 1 84.56 456 THR B O 1
ATOM 7361 N N . ASP B 1 457 ? 21.344 -32.469 -1.875 1 88.5 457 ASP B N 1
ATOM 7362 C CA . ASP B 1 457 ? 21.625 -31.578 -0.747 1 88.5 457 ASP B CA 1
ATOM 7363 C C . ASP B 1 457 ? 22.875 -30.734 -1.002 1 88.5 457 ASP B C 1
ATOM 7365 O O . ASP B 1 457 ? 22.922 -29.562 -0.645 1 88.5 457 ASP B O 1
ATOM 7369 N N . SER B 1 458 ? 23.859 -31.406 -1.589 1 89.19 458 SER B N 1
ATOM 7370 C CA . SER B 1 458 ? 25.109 -30.703 -1.894 1 89.19 458 SER B CA 1
ATOM 7371 C C . SER B 1 458 ? 24.875 -29.594 -2.92 1 89.19 458 SER B C 1
ATOM 7373 O O . SER B 1 458 ? 25.438 -28.5 -2.791 1 89.19 458 SER B O 1
ATOM 7375 N N . GLU B 1 459 ? 24.078 -29.891 -3.885 1 89.62 459 GLU B N 1
ATOM 7376 C CA . GLU B 1 459 ? 23.75 -28.875 -4.887 1 89.62 459 GLU B CA 1
ATOM 7377 C C . GLU B 1 459 ? 23 -27.703 -4.262 1 89.62 459 GLU B C 1
ATOM 7379 O O . GLU B 1 459 ? 23.297 -26.547 -4.547 1 89.62 459 GLU B O 1
ATOM 7384 N N . LEU B 1 460 ? 22.109 -28.062 -3.42 1 92 460 LEU B N 1
ATOM 7385 C CA . LEU B 1 460 ? 21.312 -27.047 -2.754 1 92 460 LEU B CA 1
ATOM 7386 C C . LEU B 1 460 ? 22.188 -26.141 -1.893 1 92 460 LEU B C 1
ATOM 7388 O O . LEU B 1 460 ? 22.016 -24.922 -1.874 1 92 460 LEU B O 1
ATOM 7392 N N . GLN B 1 461 ? 23.141 -26.719 -1.242 1 91.38 461 GLN B N 1
ATOM 7393 C CA . GLN B 1 461 ? 24.047 -25.953 -0.402 1 91.38 461 GLN B CA 1
ATOM 7394 C C . GLN B 1 461 ? 24.922 -25.016 -1.243 1 91.38 461 GLN B C 1
ATOM 7396 O O . GLN B 1 461 ? 25.109 -23.859 -0.885 1 91.38 461 GLN B O 1
ATOM 7401 N N . THR B 1 462 ? 25.422 -25.547 -2.305 1 93.12 462 THR B N 1
ATOM 7402 C CA . THR B 1 462 ? 26.25 -24.734 -3.203 1 93.12 462 THR B CA 1
ATOM 7403 C C . THR B 1 462 ? 25.438 -23.594 -3.793 1 93.12 462 THR B C 1
ATOM 7405 O O . THR B 1 462 ? 25.922 -22.453 -3.854 1 93.12 462 THR B O 1
ATOM 7408 N N . MET B 1 463 ? 24.281 -23.891 -4.141 1 93.31 463 MET B N 1
ATOM 7409 C CA . MET B 1 463 ? 23.391 -22.875 -4.707 1 93.31 463 MET B CA 1
ATOM 7410 C C . MET B 1 463 ? 23.062 -21.797 -3.67 1 93.31 463 MET B C 1
ATOM 7412 O O . MET B 1 463 ? 22.922 -20.625 -4.008 1 93.31 463 MET B O 1
ATOM 7416 N N . GLY B 1 464 ? 22.953 -22.281 -2.453 1 94.31 464 GLY B N 1
ATOM 7417 C CA . GLY B 1 464 ? 22.703 -21.328 -1.377 1 94.31 464 GLY B CA 1
ATOM 7418 C C . GLY B 1 464 ? 23.828 -20.328 -1.172 1 94.31 464 GLY B C 1
ATOM 7419 O O . GLY B 1 464 ? 23.578 -19.141 -1.004 1 94.31 464 GLY B O 1
ATOM 7420 N N . GLN B 1 465 ? 25.016 -20.812 -1.194 1 93.5 465 GLN B N 1
ATOM 7421 C CA . GLN B 1 465 ? 26.172 -19.938 -1.054 1 93.5 465 GLN B CA 1
ATOM 7422 C C . GLN B 1 465 ? 26.266 -18.938 -2.205 1 93.5 465 GLN B C 1
ATOM 7424 O O . GLN B 1 465 ? 26.5 -17.75 -1.986 1 93.5 465 GLN B O 1
ATOM 7429 N N . LYS B 1 466 ? 26.016 -19.438 -3.342 1 93.5 466 LYS B N 1
ATOM 7430 C CA . LYS B 1 466 ? 26.062 -18.578 -4.516 1 93.5 466 LYS B CA 1
ATOM 7431 C C . LYS B 1 466 ? 24.969 -17.5 -4.445 1 93.5 466 LYS B C 1
ATOM 7433 O O . LYS B 1 466 ? 25.203 -16.344 -4.797 1 93.5 466 LYS B O 1
ATOM 7438 N N . ALA B 1 467 ? 23.828 -17.938 -4.043 1 94.38 467 ALA B N 1
ATOM 7439 C CA . ALA B 1 467 ? 22.703 -17.016 -3.947 1 94.38 467 ALA B CA 1
ATOM 7440 C C . ALA B 1 467 ? 23.016 -15.859 -3 1 94.38 467 ALA B C 1
ATOM 7442 O O . ALA B 1 467 ? 22.734 -14.695 -3.305 1 94.38 467 ALA B O 1
ATOM 7443 N N . ARG B 1 468 ? 23.625 -16.156 -1.895 1 94.25 468 ARG B N 1
ATOM 7444 C CA . ARG B 1 468 ? 23.969 -15.133 -0.917 1 94.25 468 ARG B CA 1
ATOM 7445 C C . ARG B 1 468 ? 25.016 -14.172 -1.482 1 94.25 468 ARG B C 1
ATOM 7447 O O . ARG B 1 468 ? 24.938 -12.969 -1.256 1 94.25 468 ARG B O 1
ATOM 7454 N N . GLN B 1 469 ? 25.891 -14.688 -2.232 1 92.75 469 GLN B N 1
ATOM 7455 C CA . GLN B 1 469 ? 26.906 -13.859 -2.867 1 92.75 469 GLN B CA 1
ATOM 7456 C C . GLN B 1 469 ? 26.297 -12.938 -3.92 1 92.75 469 GLN B C 1
ATOM 7458 O O . GLN B 1 469 ? 26.656 -11.766 -4.016 1 92.75 469 GLN B O 1
ATOM 7463 N N . ARG B 1 470 ? 25.453 -13.523 -4.68 1 92.94 470 ARG B N 1
ATOM 7464 C CA . ARG B 1 470 ? 24.781 -12.75 -5.719 1 92.94 470 ARG B CA 1
ATOM 7465 C C . ARG B 1 470 ? 23.984 -11.602 -5.117 1 92.94 470 ARG B C 1
ATOM 7467 O O . ARG B 1 470 ? 24.094 -10.453 -5.555 1 92.94 470 ARG B O 1
ATOM 7474 N N . LEU B 1 471 ? 23.234 -11.875 -4.109 1 92.94 471 LEU B N 1
ATOM 7475 C CA . LEU B 1 471 ? 22.438 -10.828 -3.48 1 92.94 471 LEU B CA 1
ATOM 7476 C C . LEU B 1 471 ? 23.328 -9.75 -2.871 1 92.94 471 LEU B C 1
ATOM 7478 O O . LEU B 1 471 ? 23.047 -8.562 -3.008 1 92.94 471 LEU B O 1
ATOM 7482 N N . ALA B 1 472 ? 24.391 -10.172 -2.221 1 90.12 472 ALA B N 1
ATOM 7483 C CA . ALA B 1 472 ? 25.312 -9.25 -1.577 1 90.12 472 ALA B CA 1
ATOM 7484 C C . ALA B 1 472 ? 25.984 -8.336 -2.602 1 90.12 472 ALA B C 1
ATOM 7486 O O . ALA B 1 472 ? 26.266 -7.172 -2.309 1 90.12 472 ALA B O 1
ATOM 7487 N N . SER B 1 473 ? 26.219 -8.797 -3.719 1 87.81 473 SER B N 1
ATOM 7488 C CA . SER B 1 473 ? 26.875 -8.023 -4.77 1 87.81 473 SER B CA 1
ATOM 7489 C C . SER B 1 473 ? 26.047 -6.789 -5.141 1 87.81 473 SER B C 1
ATOM 7491 O O . SER B 1 473 ? 26.609 -5.742 -5.469 1 87.81 473 SER B O 1
ATOM 7493 N N . GLY B 1 474 ? 24.75 -6.918 -5.059 1 81.19 474 GLY B N 1
ATOM 7494 C CA . GLY B 1 474 ? 23.891 -5.805 -5.395 1 81.19 474 GLY B CA 1
ATOM 7495 C C . GLY B 1 474 ? 23.734 -4.809 -4.262 1 81.19 474 GLY B C 1
ATOM 7496 O O . GLY B 1 474 ? 23.406 -3.641 -4.496 1 81.19 474 GLY B O 1
ATOM 7497 N N . GLU B 1 475 ? 23.859 -5.277 -3.049 1 76.44 475 GLU B N 1
ATOM 7498 C CA . GLU B 1 475 ? 23.688 -4.434 -1.872 1 76.44 475 GLU B CA 1
ATOM 7499 C C . GLU B 1 475 ? 24.891 -3.529 -1.646 1 76.44 475 GLU B C 1
ATOM 7501 O O . GLU B 1 475 ? 24.75 -2.393 -1.189 1 76.44 475 GLU B O 1
ATOM 7506 N N . VAL B 1 476 ? 26.078 -4.176 -1.704 1 55.19 476 VAL B N 1
ATOM 7507 C CA . VAL B 1 476 ? 27.312 -3.422 -1.516 1 55.19 476 VAL B CA 1
ATOM 7508 C C . VAL B 1 476 ? 27.312 -2.201 -2.434 1 55.19 476 VAL B C 1
ATOM 7510 O O . VAL B 1 476 ? 27.75 -1.119 -2.033 1 55.19 476 VAL B O 1
ATOM 7513 N N . SER B 1 477 ? 26.828 -2.43 -3.41 1 47.22 477 SER B N 1
ATOM 7514 C CA . SER B 1 477 ? 26.766 -1.294 -4.324 1 47.22 477 SER B CA 1
ATOM 7515 C C . SER B 1 477 ? 25.891 -0.18 -3.773 1 47.22 477 SER B C 1
ATOM 7517 O O . SER B 1 477 ? 26.141 1 -4.027 1 47.22 477 SER B O 1
ATOM 7519 N N . ARG B 1 478 ? 25.047 -0.682 -2.812 1 50.75 478 ARG B N 1
ATOM 7520 C CA . ARG B 1 478 ? 24.188 0.288 -2.148 1 50.75 478 ARG B CA 1
ATOM 7521 C C . ARG B 1 478 ? 24.906 0.947 -0.974 1 50.75 478 ARG B C 1
ATOM 7523 O O . ARG B 1 478 ? 24.75 2.15 -0.748 1 50.75 478 ARG B O 1
ATOM 7530 N N . VAL B 1 479 ? 25.75 0.049 -0.098 1 45.06 479 VAL B N 1
ATOM 7531 C CA . VAL B 1 479 ? 26.469 0.498 1.09 1 45.06 479 VAL B CA 1
ATOM 7532 C C . VAL B 1 479 ? 27.797 1.113 0.683 1 45.06 479 VAL B C 1
ATOM 7534 O O . VAL B 1 479 ? 28.234 2.104 1.271 1 45.06 479 VAL B O 1
ATOM 7537 N N . MET B 1 480 ? 28.656 0.403 -0.001 1 39.22 480 MET B N 1
ATOM 7538 C CA . MET B 1 480 ? 29.969 0.918 -0.356 1 39.22 480 MET B CA 1
ATOM 7539 C C . MET B 1 480 ? 29.891 2.385 -0.767 1 39.22 480 MET B C 1
ATOM 7541 O O . MET B 1 480 ? 30.875 3.119 -0.657 1 39.22 480 MET B O 1
ATOM 7545 N N . THR B 1 481 ? 28.938 2.756 -1.122 1 34.09 481 THR B N 1
ATOM 7546 C CA . THR B 1 481 ? 28.891 4.211 -1.192 1 34.09 481 THR B CA 1
ATOM 7547 C C . THR B 1 481 ? 28.75 4.816 0.203 1 34.09 481 THR B C 1
ATOM 7549 O O . THR B 1 481 ? 29.094 5.977 0.418 1 34.09 481 THR B O 1
ATOM 7552 N N . ARG B 1 482 ? 28.438 3.957 1.249 1 36.03 482 ARG B N 1
ATOM 7553 C CA . ARG B 1 482 ? 28.406 4.434 2.629 1 36.03 482 ARG B CA 1
ATOM 7554 C C . ARG B 1 482 ? 29.797 4.391 3.254 1 36.03 482 ARG B C 1
ATOM 7556 O O . ARG B 1 482 ? 30.172 5.285 4.02 1 36.03 482 ARG B O 1
ATOM 7563 N N . LYS B 1 483 ? 30.703 3.279 3.383 1 36.25 483 LYS B N 1
ATOM 7564 C CA . LYS B 1 483 ? 31.953 3.184 4.117 1 36.25 483 LYS B CA 1
ATOM 7565 C C . LYS B 1 483 ? 33.062 3.951 3.406 1 36.25 483 LYS B C 1
ATOM 7567 O O . LYS B 1 483 ? 34.125 4.219 3.992 1 36.25 483 LYS B O 1
ATOM 7572 N N . ARG B 1 484 ? 33.438 4.137 2.213 1 34.56 484 ARG B N 1
ATOM 7573 C CA . ARG B 1 484 ? 34.656 4.824 1.773 1 34.56 484 ARG B CA 1
ATOM 7574 C C . ARG B 1 484 ? 34.812 6.168 2.48 1 34.56 484 ARG B C 1
ATOM 7576 O O . ARG B 1 484 ? 35.844 6.812 2.373 1 34.56 484 ARG B O 1
ATOM 7583 N N . LYS B 1 485 ? 33.781 6.797 3.016 1 30.55 485 LYS B N 1
ATOM 7584 C CA . LYS B 1 485 ? 34.094 8.094 3.621 1 30.55 485 LYS B CA 1
ATOM 7585 C C . LYS B 1 485 ? 34.594 7.922 5.051 1 30.55 485 LYS B C 1
ATOM 7587 O O . LYS B 1 485 ? 34.969 8.898 5.703 1 30.55 485 LYS B O 1
ATOM 7592 N N . LYS B 1 486 ? 34.594 6.734 5.805 1 30.42 486 LYS B N 1
ATOM 7593 C CA . LYS B 1 486 ? 35.188 6.812 7.129 1 30.42 486 LYS B CA 1
ATOM 7594 C C . LYS B 1 486 ? 36.688 6.566 7.055 1 30.42 486 LYS B C 1
ATOM 7596 O O . LYS B 1 486 ? 37.406 6.723 8.047 1 30.42 486 LYS B O 1
ATOM 7601 N N . GLY B 1 487 ? 37.375 5.941 6.133 1 23.88 487 GLY B N 1
ATOM 7602 C CA . GLY B 1 487 ? 38.812 5.742 6.234 1 23.88 487 GLY B CA 1
ATOM 7603 C C . GLY B 1 487 ? 39.594 6.969 5.859 1 23.88 487 GLY B C 1
ATOM 7604 O O . GLY B 1 487 ? 40.844 6.945 5.887 1 23.88 487 GLY B O 1
ATOM 7605 N N . ARG B 1 488 ? 39.219 7.91 5.117 1 24.97 488 ARG B N 1
ATOM 7606 C CA . ARG B 1 488 ? 40.25 8.938 5 1 24.97 488 ARG B CA 1
ATOM 7607 C C . ARG B 1 488 ? 40.344 9.781 6.262 1 24.97 488 ARG B C 1
ATOM 7609 O O . ARG B 1 488 ? 40.938 10.867 6.254 1 24.97 488 ARG B O 1
ATOM 7616 N N . ARG B 1 489 ? 39.969 9.352 7.434 1 19.05 489 ARG B N 1
ATOM 7617 C CA . ARG B 1 489 ? 40.906 9.867 8.422 1 19.05 489 ARG B CA 1
ATOM 7618 C C . ARG B 1 489 ? 42.062 8.883 8.648 1 19.05 489 ARG B C 1
ATOM 7620 O O . ARG B 1 489 ? 41.844 7.672 8.703 1 19.05 489 ARG B O 1
#

Solvent-accessible surface area (backbone atoms only — not comparable to full-atom values): 51677 Å² total; per-residue (Å²): 102,55,87,94,52,91,59,67,65,78,67,52,43,77,59,67,31,76,73,68,45,77,22,36,42,35,50,90,78,33,31,38,74,30,76,39,46,89,61,60,55,74,82,92,43,54,70,46,58,67,48,76,76,51,35,48,47,37,50,75,60,74,46,47,69,58,48,36,60,73,67,68,43,77,56,47,64,49,96,84,26,38,52,27,28,77,55,91,94,40,78,42,41,45,37,55,56,52,13,44,54,50,38,50,54,46,48,53,51,23,70,54,68,76,44,87,74,55,64,43,62,45,69,39,65,58,64,58,49,49,51,30,50,50,29,51,50,48,11,36,47,27,48,60,29,44,74,77,42,55,42,40,33,47,59,18,34,48,47,51,71,49,69,61,79,92,67,64,45,39,31,35,27,40,31,20,24,52,49,29,29,33,24,30,24,33,37,32,42,75,56,96,84,26,37,38,41,35,42,60,25,49,27,56,38,78,84,33,29,34,53,57,53,44,50,52,55,30,57,70,42,56,82,73,50,72,99,58,60,63,61,60,47,41,28,40,39,51,58,26,62,54,64,72,45,58,50,26,57,32,66,54,94,86,39,78,43,76,43,44,53,68,58,53,42,60,72,39,40,73,62,52,50,51,50,51,49,30,48,50,61,16,42,68,83,59,81,52,67,31,34,39,61,28,26,65,30,45,41,35,63,64,47,42,54,49,51,50,62,73,54,64,82,58,46,66,53,66,50,55,55,37,75,55,34,33,56,41,11,37,45,45,60,72,69,43,87,45,56,45,79,36,42,43,33,56,50,18,32,24,38,28,65,59,45,88,50,75,87,48,34,50,34,40,48,74,68,43,56,51,41,39,57,38,54,41,74,43,73,45,78,41,63,31,76,28,68,60,53,29,49,41,33,35,33,40,41,86,50,60,37,40,83,76,22,36,71,68,37,62,39,78,40,83,38,44,49,71,38,57,34,39,39,30,45,32,31,39,73,62,53,44,74,46,46,36,38,35,38,86,87,48,80,46,72,43,60,61,60,51,72,62,88,68,75,48,72,68,53,36,52,53,48,21,54,50,39,52,49,38,52,47,40,34,44,43,52,58,41,56,68,58,55,70,70,62,62,81,103,103,54,88,93,51,93,58,67,67,77,68,52,43,77,60,69,31,78,75,67,47,78,24,36,42,34,50,90,80,32,31,37,74,29,76,41,45,91,63,60,56,73,81,92,44,54,71,46,58,68,46,76,75,51,35,48,47,36,50,73,61,74,45,48,67,57,49,36,59,73,67,67,43,78,56,46,64,49,96,86,27,40,51,27,27,76,53,90,94,38,78,43,41,44,38,56,54,53,12,42,55,51,37,51,52,44,49,53,51,24,69,53,68,75,44,88,74,54,62,43,63,45,68,39,64,58,65,58,48,49,51,28,51,50,30,52,50,48,12,36,46,27,48,60,30,44,74,79,43,56,42,39,33,48,57,18,34,49,45,51,70,50,69,62,79,91,66,66,46,40,31,35,28,40,31,21,23,53,49,31,30,33,24,30,22,34,36,32,41,74,56,95,87,27,39,38,39,35,40,60,26,49,28,56,38,78,83,35,29,35,53,55,54,45,49,51,55,32,56,69,41,55,82,72,49,72,98,58,59,63,61,60,48,40,28,41,39,50,56,28,62,56,64,72,46,57,51,26,57,32,66,54,93,86,40,79,42,76,42,45,53,68,59,51,42,58,73,40,41,74,60,51,51,51,50,51,49,31,51,50,62,16,42,68,85,57,80,54,68,30,34,40,62,30,26,65,29,43,42,35,64,65,48,43,55,48,52,48,62,73,53,63,82,58,44,68,53,66,48,54,54,37,75,53,35,35,55,39,11,37,45,44,59,74,68,41,85,44,55,43,78,36,43,43,33,56,48,17,32,23,38,28,65,60,45,86,52,74,87,48,36,49,33,37,48,73,69,43,55,50,39,38,56,39,54,41,72,46,74,46,79,41,66,32,77,28,68,59,52,28,51,42,33,35,33,40,40,86,50,60,38,40,84,76,21,37,69,68,35,65,40,77,39,83,39,45,48,72,40,54,35,38,37,32,46,31,31,38,71,63,52,43,75,45,46,37,40,37,38,88,88,48,79,48,70,42,62,60,61,51,73,60,92,67,75,46,71,68,54,37,51,54,48,21,55,49,39,55,50,37,52,49,41,35,45,42,54,59,42,56,70,60,58,70,72,66,62,81,107

Sequence (978 aa):
MEEGKTEPRVVIHDYDKRTFPSTFSIRGDIWKVGEHDITNHPDHVQFIHDVKRILGRNSRDGRLEADIKKWNLPFELDDDGNPFCRVGNEQVRACEFVALLLLRAQKIVEDATGKRVTSCVITVPAYFTDSQRRATHDAATIAGMEVLRIMNEPTAVAVAQLREGDNNGKFLIIDAGGGTSDCSKVNLSTSHGKKTFVVEATSGDNALGGHDFLHVLTKLLENKVDTVPYNELMGLCELAKKQHDDPIVIQVRGKPYNITQAKFKTALQPYLQRVGKLIKEALEGDTPKAVILAGGCSCLRPFEDFVDRVLNDTKFLPRRPAAEVVAEGAAIVAKSKNIVVTEVLSRSLGINTQHKDSQRDDVMEVVLKRNTPLPASYTMAFTAIHEKETEIRLYEGEHRKSSENNLLGVFGIAVSAGQEIKVTISATRDAKVHIKAITAQKSEELTVKRKGSELTDSELQTMGQKARQRLASGEVSRVMTRKRKKGRRMEEGKTEPRVVIHDYDKRTFPSTFSIRGDIWKVGEHDITNHPDHVQFIHDVKRILGRNSRDGRLEADIKKWNLPFELDDDGNPFCRVGNEQVRACEFVALLLLRAQKIVEDATGKRVTSCVITVPAYFTDSQRRATHDAATIAGMEVLRIMNEPTAVAVAQLREGDNNGKFLIIDAGGGTSDCSKVNLSTSHGKKTFVVEATSGDNALGGHDFLHVLTKLLENKVDTVPYNELMGLCELAKKQHDDPIVIQVRGKPYNITQAKFKTALQPYLQRVGKLIKEALEGDTPKAVILAGGCSCLRPFEDFVDRVLNDTKFLPRRPAAEVVAEGAAIVAKSKNIVVTEVLSRSLGINTQHKDSQRDDVMEVVLKRNTPLPASYTMAFTAIHEKETEIRLYEGEHRKSSENNLLGVFGIAVSAGQEIKVTISATRDAKVHIKAITAQKSEELTVKRKGSELTDSELQTMGQKARQRLASGEVSRVMTRKRKKGRR

Secondary structure (DSSP, 8-state):
--TT-SS--PPPBTTTBS---S-EEEETTEEEES---TTS--TTSEEE--GGGTTT--GGGSSHHHHHHHTT-S-EE-TTS-EEEEETTEEEEHHHHHHHHHHHHHHHHHHHHSS---EEEEEE-TT--HHHHHHHHHHHHHTT-EEEEEEEHHHHHHHHHHSSS---EEEEEEEE-SS-EEEEEEEEEEETTEEEEEEEEEEEETT-SHHHHHHHHHHHHHTTS-S--HHHHHHHHHHHHTTT-SSEEEEETTEEEEE-HHHHHHHTHHHHHHHHHHHHHHHTT---SEEEEESSGGGSHHHHHHHHHHHTSPPBPPP--HHHHHHHHHHHHHH-SSEEEE-B-SS-EEEE---SSTTTTTB-EEEE-TTPBSSEEEEEEEE--SSS-EEEEEEESS-SBGGGSEEEEEEEE---TT-EEEEEEEE-TT--EEEEEEESS----EE----S-PPPHHHHHHHHHHHHHHHHHHHHHHHHHHHTTTTT-/--TT-SS--PPPBTTTBS---S-EEEETTEEEES---TTS--TTSEEE--GGGTTT--GGGSSHHHHHHHTT-S-EE-TTS-EEEEETTEEEEHHHHHHHHHHHHHHHHHHHHSS---EEEEEE-TT--HHHHHHHHHHHHHTT-EEEEEEEHHHHHHHHHHSSS---EEEEEEEE-SS-EEEEEEEEEEETTEEEEEEEEEEEETT-SHHHHHHHHHHHHHTTS-S--HHHHHHHHHHHHTTT-SSEEEEETTEEEEE-HHHHHHHTHHHHHHHHHHHHHHHTT---SEEEEESSGGGSHHHHHHHHHHHTSPPBPPP--HHHHHHHHHHHHHH-SSEEEE-B-SS-EEEE---SSTTTTTB-EEEE-TTPBSSEEEEEEEE--SSS-EEEEEEESS-SBGGGSEEEEEEEE---TT-EEEEEEEE-TT--EEEEEEESS----EE----S-PPPHHHHHHHHHHHHHHHHHHHHHHHHHHHTTTTT-

InterPro domains:
  IPR013126 Heat shock protein 70 family [PF00012] (6-477)
  IPR013126 Heat shock protein 70 family [PTHR19375] (14-470)
  IPR029047 Heat shock protein 70kD, peptide-binding domain superfamily [G3DSA:2.60.34.10] (335-486)
  IPR029047 Heat shock protein 70kD, peptide-binding domain superfamily [SSF100920] (335-472)
  IPR043129 ATPase, nucleotide binding domain [SSF53067] (7-160)
  IPR043129 ATPase, nucleotide binding domain [SSF53067] (106-335)

Foldseek 3Di:
DDPPDQADDQFADDPRDRDFFLKWWDDQLAIDGRPDDLQGDDPPTDMAHPLLLQALDFVLLVCNVVVCVVVVGQWDADPRGFIFHDDPPDTHHSLLSLLLVVLVVQVSVCVRPVDHAAAFEAEDAQPDALSRLLSPCLSCVLNRHHYPAYYYLQLLLCCLVPVDDDDFWWEWEWEAAAAKIKIWIWGWDDDPLFIETETQAMFMDRGAHPNVLLVLQLVVCVVPDDDDDSSNSSSQSVVQQLVQDAQRWGQDPNDTDTDGPVNSLVSCVVRLVVSLVRRCRNCVPPQTQEYEYAYDRCSGPSNVVSVCVSNPPGHYDDYDHRPVSSRRSSVNVVPPPRYHYKFWANWFKFKAFCDPPPVRRFFTDTFGGGSHIPFDKGKDKDFHAAAFKTKIWMFTHDDRGRSNTHTQAIDIDGDGGGWMKIKMWTAHRNGNIWIFIQTPVDRPGPTRPRPDDDQDPVRSNVSSVVSVSNSVSNCCVVCVVVPVVPPVD/DDPPDQADDQFADDPRDRDFFLKWWDDQLAIDGRPDDLQDDDPPTDMAHPLLLQALDFVLLVCNVVVCVVVVGQWDADPRGFIFHDDPPDTHHSLLSVLLVVLVVQVSVCVRPVDHAAAFEAEDAQPDALSRLLSPCLSCVLNRHHYPAYYYLQLLLCCLVPVDDDDFWWEWEWEAAAAKIKIWIWGWDDDPLFIEIETQAMDMDRGAHPNVLLVLQLVVCVVPDDDDDSSNSSSQSVVQQLVQDAQRWGQDPNDTDTDGPVNSLVSCVVRLVVSLVRRCRNCVPPQTQEYEYAYDRCSGPSNVVSVCVSNPPGHYDDYDHRPVSSRRSSVNVVPPPRYHYKFWANWFKFKAFCDPPPVRRFFTDTFGGGSHIPFDKGKDKDFHAAAFKTKIWMFTHDDRGRSNTHTQAIDIDGDGGGWMKIKMWTAHRNGNIWIFIQTPVDRPGPGRPRPDDDADPVRSNVSSVVSVSNSVSNCCVVCVVVPVVPPVD

Radius of gyration: 32.59 Å; Cα contacts (8 Å, |Δi|>4): 2006; chains: 2; bounding box: 71×117×72 Å

pLDDT: mean 86.06, std 13.01, range [19.05, 98.12]

Organism: Metarhizium robertsii (strain ARSEF 23 / ATCC MYA-3075) (NCBI:txid655844)

Nearest PDB structures (foldseek):
  7ko2-assembly2_B  TM=8.624E-01  e=1.440E-38  Escherichia coli K-12
  6p2u-assembly1_A  TM=8.132E-01  e=2.125E-22  Homo sapiens
  6pmt-assembly1_A  TM=8.028E-01  e=7.022E-22  Homo sapiens
  1dkg-assembly1_D  TM=8.130E-01  e=2.321E-21  Escherichia coli
  4kbo-assembly1_A  TM=8.004E-01  e=5.452E-21  Homo sapiens